Protein AF-A0A954U2U4-F1 (afdb_monomer_lite)

Radius of gyration: 36.8 Å; chains: 1; bounding box: 83×116×118 Å

Secondary structure (DSSP, 8-state):
--------------SSHHHHHHHHHHHHHHHHHHHHHHHHHHHHHHHHHHT-SSEEEEEEEESSSS-EEEESTTS-EE-GGGGHHHHHHHHHHHHHTTS--TTPEEE--TTT--SSS-SHHHH--TT-EEEHHHHHHHHHHS--HHHHHHHHHHH-TTHHHHHHHHTT-TT-EE-SBTTBGGG-SSHHHHHHHTTEEE-HHHHHHHHHHHHTT-SS-HHHHHHHHHHHTT----SSGGGGSPTT--EEEEEEEETTEEEEEEEEEETTEEEEEEEEEES-S----STT-HHHHHHHHHHHHHHHHHSPPPP---------B-TT-BSHHHHHHHHHHHHHSSSPP----SSB--HHHHHHHHHHHHHTT----SSB-HHHHHHH-S----PPPPPPHHHHHHS---PBPPPPS-S------SEEEEEETTT--EEEEESTT--B--GGGGHHHHHHHHHHHHHT-GGGGGPEEEPPHHHHT--SS-----TTEEEEHHHHHHHHHSS--HHHHHHHHHHHHHTSPPPPTTSS-----HHHHHHHHHHHHHHHTT-TT-B-SSSS----TT-BB-HHHHHHHHHHHTTSHHHHHHHH-SEEEEEEEETTS-EEEEEEE-S-GGGGBTTEEEEEEEEETTTEEEEEEEEEETTEEEEEEEEEESSTTHHHHHHHHHHHHHHHSPP-SS---------S----HHHHHHHHHS-EEEEEE-HHHHHHHTT--TTTS-TTS--TTSS--HHHHHHTTEEEEEEE----HHHHHTT-HHHHHHHHHHHHHHHHHHSTTTEEE-SSHHHHHHHHHTTPEEEEEEE--GGGGTT-HHHHHHHHHTTEEEEES-SSS-BTTB-BTTS--SSSSB-HHHHHHHHHHHHHT-EEE-TTB-HHHHHHHHHH-SS--EETT--BTTTS--TTSBPHHHHTTHHHHT-EEPPP--HHHHSHHHHHHH-

pLDDT: mean 86.77, std 15.82, range [29.59, 98.75]

Foldseek 3Di:
DDDDDDDDDDDDDDPDPPVVVVVVVVVVVLVVVQVVLLVVLCVQQVVLQVPFDFDKWKWKDFLPDSHIYTDQQVDKAAQALQLLLLLLLLQLVCVLVVNADQQDKDFDAQVLADDDWFCCNPPHDGRDIFGLLVLSLRCFARVHQSSSQSSCVRRPQQRSQVVCVVVVFNQWHAAARRVPLVRGPPVVVCVVRNGTMGGFVSLLSVQSCLVVCNSHHPVSSVSSQVSQQSRPPCLALNVQDPPPWGWRKGWRDDQFKTKIWTWTQAPQHTMGMIMITGRHPFSDPDSPGSNRVSRNSSSNSSRCSSPPDDDDDDDDQDDKAAAAQFDQVQLQLQVLLQVPDPVRQPDDSRRGRHPSVLVSLLSQCVVVVHPNPSICDPVNVVSSPDTPRDDPADDDQVVFVPDDAAADAADDLDTALDAQFPWKFKAFLQPLHTPDIDPQLDKFQCFQLLLLLLLLVLVVLCVVDVCQQFDKQAQACCLQPDDDFALPDHGQKIDGNLQLSLRCFASVHSSSQQSSQQVSLVPDDFDDPPDDDTDPRSQVSSQVVSQVVLVVLVQVSAHCPGRRRADDPRGIGGNSSSSSSSSVQCVDPSQLVSFLDQKGKDWMAGPVGDIGIGIGGHPDPCSSHAFWRGDHWGDDPRWATWDWTWGDDPRTTMTMTGIRGPHNVSNVVNRSSNVSCVVPDDPPPPPDPPPDPPPVVPCDPVNVVVQLPDAAEQLEDAVLVVCVVVVHACVRPVLCDDDPPDDGGLVVCVVSNHLEYEYELEDDVVCLVVVCLQVSSVVSLVRLVSVCVVCVLAEDEDQDPVSSVVCVVSVHYHYAYEYEALSNQVLDLVSVVVVVVSGHQEYEDHAQQDDPAFAFLNYDDDPQAGDPSSLVSLVSCQVSNRAYAPQGGAPSNLVSSLVRHPAAHEPSEADACVQAPASRHDYPVSVVSRVVRVYYYDYHPDCCRRPNVSVVVPD

Sequence (955 aa):
MQRRCNVRPTFCTWFVDYRSAVLALLMVAFFTRTLAAQDELAKRLQPIMSGYSGQVAVAIEHLSRPESFYYQADQAMPTASLIKFPIMIEAYRQAAAGQLDLQKMVTLSDDDKVPGSGILTTHFSAGAAFQLRDAIRLMIAYSDNTATNLVIDQIGLPATTACMENLSCPNTQLHSKVFRRDTSIAVERSRQFGLGSTTAREMVSLFRRLAEGKLADQTVTDEMLSHLYACDDRSKIGRGLPVGTKFAHKTGSVAKSRCDAGLIDSPTGKIIICVLTNENSDESWTDENAAHKLCGDIGRVAFEFFNPPTKVAADAQPQVLRVGAEGRLVATLQRTLSARLAPSVEIDIDGDFGPQTEQAVRQFQELHKLPVTGAVDEATWKALGSLVESGPVVPEPELVNATPPVRGPADSLDGPPHVTCKAWGVFDGATGDLLWGHEPSRRVNPASTTKMMTALLTLEWAAQRPDRFSELVTFSSRADKTAGSTADLNAGEQVSVGELLYGLMLPSGNDASVALAEHVGQTLPEPAAGSDPVVEDPLARFVQLMNQRAAELGMQETHYENPHGLTVEGHLTSARDLARLAQFALKNETFQRIVNTVQHGATVRSVDGYERNVLWKNTNRLLSFDGYDGVKTGTTDAAGACLVASGKRDGRHLIVVVLGSTSSDGRYADSRNLFRWAWTADQPGQQQATEDRADPVLVSDLALRLHQDCLVIDGHNDLPWRMRELGATFDEIDIAKSQPKMHTDIPRLRQGGVGAQFWSVYVPVEVGRQGKALLTTLEQIDRVHSLVEHYPDVFQLAGSVAEIREARANGKIASLIGVEGGHSIENSLSVLRQLYQRGARYMTLTHSSNLDWADSATDEANHHGLTPFGEEVVREMNRLGMLVDLSHVSVETMRHALRITKAPVIFSHSSARAVADHPRNVPDEILQLLPQNGGVVMVNFYPSFVVPAAAERSV

Structure (mmCIF, N/CA/C/O backbone):
data_AF-A0A954U2U4-F1
#
_entry.id   AF-A0A954U2U4-F1
#
loop_
_atom_site.group_PDB
_atom_site.id
_atom_site.type_symbol
_atom_site.label_atom_id
_atom_site.label_alt_id
_atom_site.label_comp_id
_atom_site.label_asym_id
_atom_site.label_entity_id
_atom_site.label_seq_id
_atom_site.pdbx_PDB_ins_code
_atom_site.Cartn_x
_atom_site.Cartn_y
_atom_site.Cartn_z
_atom_site.occupancy
_atom_site.B_iso_or_equiv
_atom_site.auth_seq_id
_atom_site.auth_comp_id
_atom_site.auth_asym_id
_atom_site.auth_atom_id
_atom_site.pdbx_PDB_model_num
ATOM 1 N N . MET A 1 1 ? 20.124 51.811 -78.831 1.00 36.75 1 MET A N 1
ATOM 2 C CA . MET A 1 1 ? 20.328 53.234 -79.186 1.00 36.75 1 MET A CA 1
ATOM 3 C C . MET A 1 1 ? 20.959 53.941 -77.985 1.00 36.75 1 MET A C 1
ATOM 5 O O . MET A 1 1 ? 20.431 53.763 -76.904 1.00 36.75 1 MET A O 1
ATOM 9 N N . GLN A 1 2 ? 22.098 54.626 -78.201 1.00 33.28 2 GLN A N 1
ATOM 10 C CA . GLN A 1 2 ? 22.837 55.600 -77.345 1.00 33.28 2 GLN A CA 1
ATOM 11 C C . GLN A 1 2 ? 23.094 55.239 -75.857 1.00 33.28 2 GLN A C 1
ATOM 13 O O . GLN A 1 2 ? 22.170 55.187 -75.066 1.00 33.28 2 GLN A O 1
ATOM 18 N N . ARG A 1 3 ? 24.294 54.826 -75.404 1.00 31.23 3 ARG A N 1
ATOM 19 C CA . ARG A 1 3 ? 25.637 55.467 -75.254 1.00 31.23 3 ARG A CA 1
ATOM 20 C C . ARG A 1 3 ? 25.766 56.609 -74.215 1.00 31.23 3 ARG A C 1
ATOM 22 O O . ARG A 1 3 ? 25.299 57.708 -74.471 1.00 31.23 3 ARG A O 1
ATOM 29 N N . ARG A 1 4 ? 26.676 56.333 -73.252 1.00 30.81 4 ARG A N 1
ATOM 30 C CA . ARG A 1 4 ? 27.643 57.193 -72.505 1.00 30.81 4 ARG A CA 1
ATOM 31 C C . ARG A 1 4 ? 27.111 57.928 -71.265 1.00 30.81 4 ARG A C 1
ATOM 33 O O . ARG A 1 4 ? 26.119 58.625 -71.360 1.00 30.81 4 ARG A O 1
ATOM 40 N N . CYS A 1 5 ? 27.628 57.693 -70.051 1.00 30.53 5 CYS A N 1
ATOM 41 C CA . CYS A 1 5 ? 28.990 57.801 -69.461 1.00 30.53 5 CYS A CA 1
ATOM 42 C C . CYS A 1 5 ? 29.451 59.230 -69.112 1.00 30.53 5 CYS A C 1
ATOM 44 O O . CYS A 1 5 ? 29.567 60.068 -70.001 1.00 30.53 5 CYS A O 1
ATOM 46 N N . ASN A 1 6 ? 29.896 59.347 -67.845 1.00 30.11 6 ASN A N 1
ATOM 47 C CA . ASN A 1 6 ? 30.664 60.403 -67.153 1.00 30.11 6 ASN A CA 1
ATOM 48 C C . ASN A 1 6 ? 29.860 61.653 -66.745 1.00 30.11 6 ASN A C 1
ATOM 50 O O . ASN A 1 6 ? 29.097 62.176 -67.539 1.00 30.11 6 ASN A O 1
ATOM 54 N N . VAL A 1 7 ? 29.953 62.166 -65.507 1.00 30.88 7 VAL A N 1
ATOM 55 C CA . VAL A 1 7 ? 31.167 62.618 -64.788 1.00 30.88 7 VAL A CA 1
ATOM 56 C C . VAL A 1 7 ? 30.982 62.573 -63.242 1.00 30.88 7 VAL A C 1
ATOM 58 O O . VAL A 1 7 ? 29.895 62.829 -62.736 1.00 30.88 7 VAL A O 1
ATOM 61 N N . ARG A 1 8 ? 32.064 62.252 -62.507 1.00 41.88 8 ARG A N 1
ATOM 62 C CA . ARG A 1 8 ? 32.276 62.315 -61.030 1.00 41.88 8 ARG A CA 1
ATOM 63 C C . ARG A 1 8 ? 32.558 63.766 -60.554 1.00 41.88 8 ARG A C 1
ATOM 65 O O . ARG A 1 8 ? 33.105 64.514 -61.360 1.00 41.88 8 ARG A O 1
ATOM 72 N N . PRO A 1 9 ? 32.323 64.159 -59.275 1.00 44.22 9 PRO A N 1
ATOM 73 C CA . PRO A 1 9 ? 33.369 63.979 -58.245 1.00 44.22 9 PRO A CA 1
ATOM 74 C C . PRO A 1 9 ? 32.902 63.671 -56.796 1.00 44.22 9 PRO A C 1
ATOM 76 O O . PRO A 1 9 ? 31.888 64.155 -56.316 1.00 44.22 9 PRO A O 1
ATOM 79 N N . THR A 1 10 ? 33.713 62.825 -56.143 1.00 45.84 10 THR A N 1
ATOM 80 C CA . THR A 1 10 ? 34.111 62.740 -54.714 1.00 45.84 10 THR A CA 1
ATOM 81 C C . THR A 1 10 ? 33.171 63.218 -53.597 1.00 45.84 10 THR A C 1
ATOM 83 O O . THR A 1 10 ? 32.946 64.412 -53.467 1.00 45.84 10 THR A O 1
ATOM 86 N N . PHE A 1 11 ? 32.809 62.312 -52.677 1.00 36.62 11 PHE A N 1
ATOM 87 C CA . PHE A 1 11 ? 33.255 62.280 -51.265 1.00 36.62 11 PHE A CA 1
ATOM 88 C C . PHE A 1 11 ? 32.727 60.994 -50.579 1.00 36.62 11 PHE A C 1
ATOM 90 O O . PHE A 1 11 ? 31.743 60.420 -51.030 1.00 36.62 11 PHE A O 1
ATOM 97 N N . CYS A 1 12 ? 33.369 60.576 -49.480 1.00 34.53 12 CYS A N 1
ATOM 98 C CA . CYS A 1 12 ? 33.004 59.478 -48.560 1.00 34.53 12 CYS A CA 1
ATOM 99 C C . CYS A 1 12 ? 33.437 58.034 -48.904 1.00 34.53 12 CYS A C 1
ATOM 101 O O . CYS A 1 12 ? 32.639 57.177 -49.268 1.00 34.53 12 CYS A O 1
ATOM 103 N N . THR A 1 13 ? 34.700 57.724 -48.602 1.00 41.78 13 THR A N 1
ATOM 104 C CA . THR A 1 13 ? 35.167 56.375 -48.231 1.00 41.78 13 THR A CA 1
ATOM 105 C C . THR A 1 13 ? 35.658 56.398 -46.782 1.00 41.78 13 THR A C 1
ATOM 107 O O . THR A 1 13 ? 36.848 56.573 -46.568 1.00 41.78 13 THR A O 1
ATOM 110 N N . TRP A 1 14 ? 34.755 56.289 -45.797 1.00 38.97 14 TRP A N 1
ATOM 111 C CA . TRP A 1 14 ? 35.108 56.132 -44.366 1.00 38.97 14 TRP A CA 1
ATOM 112 C C . TRP A 1 14 ? 34.061 55.358 -43.529 1.00 38.97 14 TRP A C 1
ATOM 114 O O . TRP A 1 14 ? 34.115 55.391 -42.306 1.00 38.97 14 TRP A O 1
ATOM 124 N N . PHE A 1 15 ? 33.104 54.644 -44.144 1.00 40.00 15 PHE A N 1
ATOM 125 C CA . PHE A 1 15 ? 31.996 54.011 -43.395 1.00 40.00 15 PHE A CA 1
ATOM 126 C C . PHE A 1 15 ? 31.806 52.496 -43.592 1.00 40.00 15 PHE A C 1
ATOM 128 O O . PHE A 1 15 ? 30.869 51.933 -43.031 1.00 40.00 15 PHE A O 1
ATOM 135 N N . VAL A 1 16 ? 32.687 51.808 -44.330 1.00 43.59 16 VAL A N 1
ATOM 136 C CA . VAL A 1 16 ? 32.526 50.361 -44.607 1.00 43.59 16 VAL A CA 1
ATOM 137 C C . VAL A 1 16 ? 33.421 49.460 -43.734 1.00 43.59 16 VAL A C 1
ATOM 139 O O . VAL A 1 16 ? 33.031 48.331 -43.457 1.00 43.59 16 VAL A O 1
ATOM 142 N N . ASP A 1 17 ? 34.532 49.955 -43.173 1.00 49.62 17 ASP A N 1
ATOM 143 C CA . ASP A 1 17 ? 35.455 49.113 -42.380 1.00 49.62 17 ASP A CA 1
ATOM 144 C C . ASP A 1 17 ? 35.084 48.941 -40.897 1.00 49.62 17 ASP A C 1
ATOM 146 O O . ASP A 1 17 ? 35.507 47.980 -40.255 1.00 49.62 17 ASP A O 1
ATOM 150 N N . TYR A 1 18 ? 34.242 49.812 -40.333 1.00 47.47 18 TYR A N 1
ATOM 151 C CA . TYR A 1 18 ? 33.932 49.749 -38.899 1.00 47.47 18 TYR A CA 1
ATOM 152 C C . TYR A 1 18 ? 32.989 48.589 -38.542 1.00 47.47 18 TYR A C 1
ATOM 154 O O . TYR A 1 18 ? 33.119 47.983 -37.483 1.00 47.47 18 TYR A O 1
ATOM 162 N N . ARG A 1 19 ? 32.059 48.216 -39.434 1.00 46.59 19 ARG A N 1
ATOM 163 C CA . ARG A 1 19 ? 31.122 47.102 -39.190 1.00 46.59 19 ARG A CA 1
ATOM 164 C C . ARG A 1 19 ? 31.799 45.735 -39.266 1.00 46.59 19 ARG A C 1
ATOM 166 O O . ARG A 1 19 ? 31.491 44.878 -38.445 1.00 46.59 19 ARG A O 1
ATOM 173 N N . SER A 1 20 ? 32.736 45.552 -40.193 1.00 44.81 20 SER A N 1
ATOM 174 C CA . SER A 1 20 ? 33.491 44.303 -40.350 1.00 44.81 20 SER A CA 1
ATOM 175 C C . SER A 1 20 ? 34.505 44.106 -39.221 1.00 44.81 20 SER A C 1
ATOM 177 O O . SER A 1 20 ? 34.622 43.003 -38.694 1.00 44.81 20 SER A O 1
ATOM 179 N N . ALA A 1 21 ? 35.173 45.181 -38.781 1.00 49.25 21 ALA A N 1
ATOM 180 C CA . ALA A 1 21 ? 36.082 45.140 -37.637 1.00 49.25 21 ALA A CA 1
ATOM 181 C C . ALA A 1 21 ? 35.341 44.910 -36.309 1.00 49.25 21 ALA A C 1
ATOM 183 O O . ALA A 1 21 ? 35.802 44.121 -35.490 1.00 49.25 21 ALA A O 1
ATOM 184 N N . VAL A 1 22 ? 34.167 45.524 -36.109 1.00 54.66 22 VAL A N 1
ATOM 185 C CA . VAL A 1 22 ? 33.334 45.300 -34.913 1.00 54.66 22 VAL A CA 1
ATOM 186 C C . VAL A 1 22 ? 32.723 43.895 -34.904 1.00 54.66 22 VAL A C 1
ATOM 188 O O . VAL A 1 22 ? 32.724 43.265 -33.853 1.00 54.66 22 VAL A O 1
ATOM 191 N N . LEU A 1 23 ? 32.282 43.345 -36.045 1.00 50.56 23 LEU A N 1
ATOM 192 C CA . LEU A 1 23 ? 31.846 41.940 -36.115 1.00 50.56 23 LEU A CA 1
ATOM 193 C C . LEU A 1 23 ? 32.996 40.962 -35.837 1.00 50.56 23 LEU A C 1
ATOM 195 O O . LEU A 1 23 ? 32.789 39.971 -35.145 1.00 50.56 23 LEU A O 1
ATOM 199 N N . ALA A 1 24 ? 34.200 41.236 -36.348 1.00 51.06 24 ALA A N 1
ATOM 200 C CA . ALA A 1 24 ? 35.377 40.409 -36.091 1.00 51.06 24 ALA A CA 1
ATOM 201 C C . ALA A 1 24 ? 35.818 40.482 -34.618 1.00 51.06 24 ALA A C 1
ATOM 203 O O . ALA A 1 24 ? 36.097 39.449 -34.018 1.00 51.06 24 ALA A O 1
ATOM 204 N N . LEU A 1 25 ? 35.804 41.668 -33.999 1.00 52.44 25 LEU A N 1
ATOM 205 C CA . LEU A 1 25 ? 36.085 41.853 -32.569 1.00 52.44 25 LEU A CA 1
ATOM 206 C C . LEU A 1 25 ? 35.013 41.222 -31.672 1.00 52.44 25 LEU A C 1
ATOM 208 O O . LEU A 1 25 ? 35.359 40.622 -30.659 1.00 52.44 25 LEU A O 1
ATOM 212 N N . LEU A 1 26 ? 33.734 41.300 -32.050 1.00 51.16 26 LEU A N 1
ATOM 213 C CA . LEU A 1 26 ? 32.643 40.625 -31.342 1.00 51.16 26 LEU A CA 1
ATOM 214 C C . LEU A 1 26 ? 32.727 39.103 -31.494 1.00 51.16 26 LEU A C 1
ATOM 216 O O . LEU A 1 26 ? 32.507 38.402 -30.513 1.00 51.16 26 LEU A O 1
ATOM 220 N N . MET A 1 27 ? 33.108 38.583 -32.667 1.00 51.69 27 MET A N 1
ATOM 221 C CA . MET A 1 27 ? 33.359 37.149 -32.850 1.00 51.69 27 MET A CA 1
ATOM 222 C C . MET A 1 27 ? 34.568 36.676 -32.040 1.00 51.69 27 MET A C 1
ATOM 224 O O . MET A 1 27 ? 34.468 35.659 -31.367 1.00 51.69 27 MET A O 1
ATOM 228 N N . VAL A 1 28 ? 35.677 37.420 -32.018 1.00 54.66 28 VAL A N 1
ATOM 229 C CA . VAL A 1 28 ? 36.860 37.074 -31.206 1.00 54.66 28 VAL A CA 1
ATOM 230 C C . VAL A 1 28 ? 36.561 37.164 -29.703 1.00 54.66 28 VAL A C 1
ATOM 232 O O . VAL A 1 28 ? 36.968 36.282 -28.949 1.00 54.66 28 VAL A O 1
ATOM 235 N N . ALA A 1 29 ? 35.812 38.172 -29.250 1.00 51.91 29 ALA A N 1
ATOM 236 C CA . ALA A 1 29 ? 35.357 38.296 -27.861 1.00 51.91 29 ALA A CA 1
ATOM 237 C C . ALA A 1 29 ? 34.346 37.203 -27.456 1.00 51.91 29 ALA A C 1
ATOM 239 O O . ALA A 1 29 ? 34.348 36.749 -26.312 1.00 51.91 29 ALA A O 1
ATOM 240 N N . PHE A 1 30 ? 33.494 36.761 -28.386 1.00 50.31 30 PHE A N 1
ATOM 241 C CA . PHE A 1 30 ? 32.567 35.648 -28.176 1.00 50.31 30 PHE A CA 1
ATOM 242 C C . PHE A 1 30 ? 33.330 34.321 -28.087 1.00 50.31 30 PHE A C 1
ATOM 244 O O . PHE A 1 30 ? 33.205 33.627 -27.085 1.00 50.31 30 PHE A O 1
ATOM 251 N N . PHE A 1 31 ? 34.218 34.033 -29.047 1.00 53.03 31 PHE A N 1
ATOM 252 C CA . PHE A 1 31 ? 35.070 32.837 -29.048 1.00 53.03 31 PHE A CA 1
ATOM 253 C C . PHE A 1 31 ? 35.964 32.742 -27.803 1.00 53.03 31 PHE A C 1
ATOM 255 O O . PHE A 1 31 ? 36.082 31.671 -27.211 1.00 53.03 31 PHE A O 1
ATOM 262 N N . THR A 1 32 ? 36.569 33.851 -27.363 1.00 50.28 32 THR A N 1
ATOM 263 C CA . THR A 1 32 ? 37.415 33.865 -26.154 1.00 50.28 32 THR A CA 1
ATOM 264 C C . THR A 1 32 ? 36.617 33.639 -24.868 1.00 50.28 32 THR A C 1
ATOM 266 O O . THR A 1 32 ? 37.106 32.948 -23.976 1.00 50.28 32 THR A O 1
ATOM 269 N N . ARG A 1 33 ? 35.375 34.141 -24.772 1.00 54.53 33 ARG A N 1
ATOM 270 C CA . ARG A 1 33 ? 34.477 33.843 -23.641 1.00 54.53 33 ARG A CA 1
ATOM 271 C C . ARG A 1 33 ? 34.021 32.384 -23.625 1.00 54.53 33 ARG A C 1
ATOM 273 O O . ARG A 1 33 ? 34.006 31.786 -22.554 1.00 54.53 33 ARG A O 1
ATOM 280 N N . THR A 1 34 ? 33.699 31.803 -24.783 1.00 54.78 34 THR A N 1
ATOM 281 C CA . THR A 1 34 ? 33.295 30.391 -24.883 1.00 54.78 34 THR A CA 1
ATOM 282 C C . THR A 1 34 ? 34.436 29.448 -24.489 1.00 54.78 34 THR A C 1
ATOM 284 O O . THR A 1 34 ? 34.208 28.520 -23.720 1.00 54.78 34 THR A O 1
ATOM 287 N N . LEU A 1 35 ? 35.671 29.724 -24.929 1.00 58.41 35 LEU A N 1
ATOM 288 C CA . LEU A 1 35 ? 36.865 28.955 -24.541 1.00 58.41 35 LEU A CA 1
ATOM 289 C C . LEU A 1 35 ? 37.145 29.033 -23.030 1.00 58.41 35 LEU A C 1
ATOM 291 O O . LEU A 1 35 ? 37.378 28.009 -22.396 1.00 58.41 35 LEU A O 1
ATOM 295 N N . ALA A 1 36 ? 37.054 30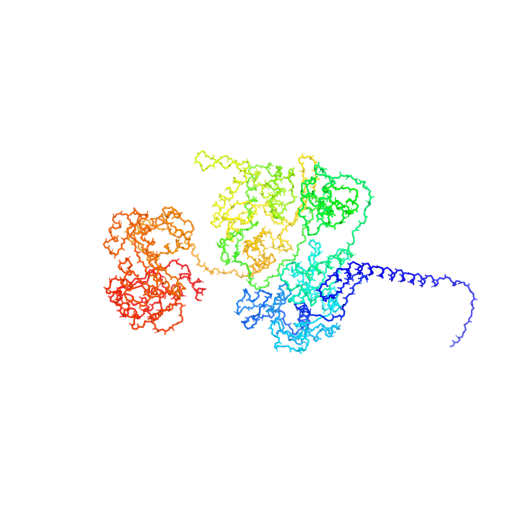.225 -22.431 1.00 59.91 36 ALA A N 1
ATOM 296 C CA . ALA A 1 36 ? 37.299 30.408 -20.999 1.00 59.91 36 ALA A CA 1
ATOM 297 C C . ALA A 1 36 ? 36.259 29.699 -20.108 1.00 59.91 36 ALA A C 1
ATOM 299 O O . ALA A 1 36 ? 36.613 29.155 -19.062 1.00 59.91 36 ALA A O 1
ATOM 300 N N . ALA A 1 37 ? 34.988 29.683 -20.520 1.00 59.91 37 ALA A N 1
ATOM 301 C CA . ALA A 1 37 ? 33.918 29.007 -19.789 1.00 59.91 37 ALA A CA 1
ATOM 302 C C . ALA A 1 37 ? 33.985 27.472 -19.947 1.00 59.91 37 ALA A C 1
ATOM 304 O O . ALA A 1 37 ? 33.790 26.743 -18.973 1.00 59.91 37 ALA A O 1
ATOM 305 N N . GLN A 1 38 ? 34.345 26.969 -21.136 1.00 62.72 38 GLN A N 1
ATOM 306 C CA . GLN A 1 38 ? 34.639 25.543 -21.343 1.00 62.72 38 GLN A CA 1
ATOM 307 C C . GLN A 1 38 ? 35.827 25.072 -20.483 1.00 62.72 38 GLN A C 1
ATOM 309 O O . GLN A 1 38 ? 35.746 24.014 -19.856 1.00 62.72 38 GLN A O 1
ATOM 314 N N . ASP A 1 39 ? 36.884 25.884 -20.376 1.00 75.00 39 ASP A N 1
ATOM 315 C CA . ASP A 1 39 ? 38.033 25.615 -19.503 1.00 75.00 39 ASP A CA 1
ATOM 316 C C . ASP A 1 39 ? 37.653 25.577 -18.013 1.00 75.00 39 ASP A C 1
ATOM 318 O O . ASP A 1 39 ? 38.253 24.838 -17.232 1.00 75.00 39 ASP A O 1
ATOM 322 N N . GLU A 1 40 ? 36.665 26.364 -17.585 1.00 82.88 40 GLU A N 1
ATOM 323 C CA . GLU A 1 40 ? 36.221 26.392 -16.191 1.00 82.88 40 GLU A CA 1
ATOM 324 C C . GLU A 1 40 ? 35.405 25.148 -15.812 1.00 82.88 40 GLU A C 1
ATOM 326 O O . GLU A 1 40 ? 35.682 24.533 -14.779 1.00 82.88 40 GLU A O 1
ATOM 331 N N . LEU A 1 41 ? 34.451 24.729 -16.652 1.00 86.00 41 LEU A N 1
ATOM 332 C CA . LEU A 1 41 ? 33.701 23.489 -16.428 1.00 86.00 41 LEU A CA 1
ATOM 333 C C . LEU A 1 41 ? 34.637 22.268 -16.443 1.00 86.00 41 LEU A C 1
ATOM 335 O O . LEU A 1 41 ? 34.533 21.391 -15.583 1.00 86.00 41 LEU A O 1
ATOM 339 N N . ALA A 1 42 ? 35.621 22.257 -17.350 1.00 87.62 42 ALA A N 1
ATOM 340 C CA . ALA A 1 42 ? 36.640 21.215 -17.406 1.00 87.62 42 ALA A CA 1
ATOM 341 C C . ALA A 1 42 ? 37.482 21.134 -16.124 1.00 87.62 42 ALA A C 1
ATOM 343 O O . ALA A 1 42 ? 37.678 20.038 -15.599 1.00 87.62 42 ALA A O 1
ATOM 344 N N . LYS A 1 43 ? 37.921 22.274 -15.571 1.00 88.94 43 LYS A N 1
ATOM 345 C CA . LYS A 1 43 ? 38.684 22.327 -14.309 1.00 88.94 43 LYS A CA 1
ATOM 346 C C . LYS A 1 43 ? 37.913 21.768 -13.113 1.00 88.94 43 LYS A C 1
ATOM 348 O O . LYS A 1 43 ? 38.535 21.213 -12.212 1.00 88.94 43 LYS A O 1
ATOM 353 N N . ARG A 1 44 ? 36.583 21.911 -13.093 1.00 91.06 44 ARG A N 1
ATOM 354 C CA . ARG A 1 44 ? 35.730 21.379 -12.016 1.00 91.06 44 ARG A CA 1
ATOM 355 C C . ARG A 1 44 ? 35.486 19.875 -12.160 1.00 91.06 44 ARG A C 1
ATOM 357 O O . ARG A 1 44 ? 35.481 19.168 -11.160 1.00 91.06 44 ARG A O 1
ATOM 364 N N . LEU A 1 45 ? 35.312 19.382 -13.388 1.00 93.75 45 LEU A N 1
ATOM 365 C CA . LEU A 1 45 ? 34.949 17.983 -13.651 1.00 93.75 45 LEU A CA 1
ATOM 366 C C . LEU A 1 45 ? 36.150 17.034 -13.761 1.00 93.75 45 LEU A C 1
ATOM 368 O O . LEU A 1 45 ? 36.051 15.878 -13.354 1.00 93.75 45 LEU A O 1
ATOM 372 N N . GLN A 1 46 ? 37.294 17.493 -14.283 1.00 91.50 46 GLN A N 1
ATOM 373 C CA . GLN A 1 46 ? 38.487 16.652 -14.457 1.00 91.50 46 GLN A CA 1
ATOM 374 C C . GLN A 1 46 ? 38.971 15.967 -13.168 1.00 91.50 46 GLN A C 1
ATOM 376 O O . GLN A 1 46 ? 39.235 14.765 -13.234 1.00 91.50 46 GLN A O 1
ATOM 381 N N . PRO A 1 47 ? 39.072 16.649 -12.008 1.00 90.25 47 PRO A N 1
ATOM 382 C CA . PRO A 1 47 ? 39.510 16.010 -10.766 1.00 90.25 47 PRO A CA 1
ATOM 383 C C . PRO A 1 47 ? 38.561 14.899 -10.306 1.00 90.25 47 PRO A C 1
ATOM 385 O O . PRO A 1 47 ? 39.019 13.844 -9.875 1.00 90.25 47 PRO A O 1
ATOM 388 N N . ILE A 1 48 ? 37.250 15.114 -10.457 1.00 91.06 48 ILE A N 1
ATOM 389 C CA . ILE A 1 48 ? 36.204 14.166 -10.047 1.00 91.06 48 ILE A CA 1
ATOM 390 C C . ILE A 1 48 ? 36.296 12.889 -10.891 1.00 91.06 48 ILE A C 1
ATOM 392 O O . ILE A 1 48 ? 36.276 11.786 -10.354 1.00 91.06 48 ILE A O 1
ATOM 396 N N . MET A 1 49 ? 36.475 13.029 -12.208 1.00 93.50 49 MET A N 1
ATOM 397 C CA . MET A 1 49 ? 36.618 11.872 -13.099 1.00 93.50 49 MET A CA 1
ATOM 398 C C . MET A 1 49 ? 37.978 11.180 -12.952 1.00 93.50 49 MET A C 1
ATOM 400 O O . MET A 1 49 ? 38.043 9.958 -12.992 1.00 93.50 49 MET A O 1
ATOM 404 N N . SER A 1 50 ? 39.067 11.931 -12.757 1.00 86.75 50 SER A N 1
ATOM 405 C CA . SER A 1 50 ? 40.417 11.350 -12.635 1.00 86.75 50 SER A CA 1
ATOM 406 C C . SER A 1 50 ? 40.601 10.546 -11.345 1.00 86.75 50 SER A C 1
ATOM 408 O O . SER A 1 50 ? 41.443 9.655 -11.299 1.00 86.75 50 SER A O 1
ATOM 410 N N . GLY A 1 51 ? 39.829 10.856 -10.297 1.00 82.25 51 GLY A N 1
ATOM 411 C CA . GLY A 1 51 ? 39.804 10.090 -9.049 1.00 82.25 51 GLY A CA 1
ATOM 412 C C . GLY A 1 51 ? 38.954 8.817 -9.110 1.00 82.25 51 GLY A C 1
ATOM 413 O O . GLY A 1 51 ? 38.947 8.050 -8.148 1.00 82.25 51 GLY A O 1
ATOM 414 N N . TYR A 1 52 ? 38.232 8.579 -10.208 1.00 93.38 52 TYR A N 1
ATOM 415 C CA . TYR A 1 52 ? 37.349 7.429 -10.348 1.00 93.38 52 TYR A CA 1
ATOM 416 C C . TYR A 1 52 ? 38.095 6.172 -10.814 1.00 93.38 52 TYR A C 1
ATOM 418 O O . TYR A 1 52 ? 38.889 6.206 -11.752 1.00 93.38 52 TYR A O 1
ATOM 426 N N . SER A 1 53 ? 37.805 5.034 -10.178 1.00 91.75 53 SER A N 1
ATOM 427 C CA . SER A 1 53 ? 38.378 3.734 -10.541 1.00 91.75 53 SER A CA 1
ATOM 428 C C . SER A 1 53 ? 37.476 3.006 -11.546 1.00 91.75 53 SER A C 1
ATOM 430 O O . SER A 1 53 ? 36.577 2.253 -11.166 1.00 91.75 53 SER A O 1
ATOM 432 N N . GLY A 1 54 ? 37.712 3.279 -12.830 1.00 93.75 54 GLY A N 1
ATOM 433 C CA . GLY A 1 54 ? 36.998 2.713 -13.976 1.00 93.75 54 GLY A CA 1
ATOM 434 C C . GLY A 1 54 ? 37.126 3.615 -15.209 1.00 93.75 54 GLY A C 1
ATOM 435 O O . GLY A 1 54 ? 37.796 4.647 -15.174 1.00 93.75 54 GLY A O 1
ATOM 436 N N . GLN A 1 55 ? 36.475 3.244 -16.308 1.00 96.19 55 GLN A N 1
ATOM 437 C CA . GLN A 1 55 ? 36.338 4.086 -17.497 1.00 96.19 55 GLN A CA 1
ATOM 438 C C . GLN A 1 55 ? 35.166 5.058 -17.329 1.00 96.19 55 GLN A C 1
ATOM 440 O O . GLN A 1 55 ? 34.114 4.674 -16.816 1.00 96.19 55 GLN A O 1
ATOM 445 N N . VAL A 1 56 ? 35.326 6.298 -17.800 1.00 97.44 56 VAL A N 1
ATOM 446 C CA . VAL A 1 56 ? 34.307 7.355 -17.702 1.00 97.44 56 VAL A CA 1
ATOM 447 C C . VAL A 1 56 ? 34.234 8.133 -19.011 1.00 97.44 56 VAL A C 1
ATOM 449 O O . VAL A 1 56 ? 35.238 8.683 -19.456 1.00 97.44 56 VAL A O 1
ATOM 452 N N . ALA A 1 57 ? 33.038 8.239 -19.589 1.00 98.00 57 ALA A N 1
ATOM 453 C CA . ALA A 1 57 ? 32.746 9.146 -20.694 1.00 98.00 57 ALA A CA 1
ATOM 454 C C . ALA A 1 57 ? 31.618 10.108 -20.313 1.00 98.00 57 ALA A C 1
ATOM 456 O O . ALA A 1 57 ? 30.585 9.701 -19.784 1.00 98.00 57 ALA A O 1
ATOM 457 N N . VAL A 1 58 ? 31.818 11.396 -20.593 1.00 98.38 58 VAL A N 1
ATOM 458 C CA . VAL A 1 58 ? 30.888 12.472 -20.238 1.00 98.38 58 VAL A CA 1
ATOM 459 C C . VAL A 1 58 ? 30.683 13.394 -21.427 1.00 98.38 58 VAL A C 1
ATOM 461 O O . VAL A 1 58 ? 31.641 13.811 -22.079 1.00 98.38 58 VAL A O 1
ATOM 464 N N . ALA A 1 59 ? 29.431 13.756 -21.675 1.00 98.31 59 ALA A N 1
ATOM 465 C CA . ALA A 1 59 ? 29.062 14.847 -22.562 1.00 98.31 59 ALA A CA 1
ATOM 466 C C . ALA A 1 59 ? 28.032 15.732 -21.852 1.00 98.31 59 ALA A C 1
ATOM 468 O O . ALA A 1 59 ? 27.056 15.227 -21.297 1.00 98.31 59 ALA A O 1
ATOM 469 N N . ILE A 1 60 ? 28.266 17.041 -21.844 1.00 98.12 60 ILE A N 1
ATOM 470 C CA . ILE A 1 60 ? 27.384 18.046 -21.250 1.00 98.12 60 ILE A CA 1
ATOM 471 C C . ILE A 1 60 ? 27.259 19.202 -22.228 1.00 98.12 60 ILE A C 1
ATOM 473 O O . ILE A 1 60 ? 28.254 19.701 -22.751 1.00 98.12 60 ILE A O 1
ATOM 477 N N . GLU A 1 61 ? 26.042 19.662 -22.444 1.00 96.19 61 GLU A N 1
ATOM 478 C CA . GLU A 1 61 ? 25.734 20.817 -23.271 1.00 96.19 61 GLU A CA 1
ATOM 479 C C . GLU A 1 61 ? 24.601 21.615 -22.635 1.00 96.19 61 GLU A C 1
ATOM 481 O O . GLU A 1 61 ? 23.826 21.098 -21.830 1.00 96.19 61 GLU A O 1
ATOM 486 N N . HIS A 1 62 ? 24.457 22.868 -23.041 1.00 94.75 62 HIS A N 1
ATOM 487 C CA . HIS A 1 62 ? 23.310 23.681 -22.679 1.00 94.75 62 HIS A CA 1
ATOM 488 C C . HIS A 1 62 ? 22.521 24.047 -23.932 1.00 94.75 62 HIS A C 1
ATOM 490 O O . HIS A 1 62 ? 23.096 24.472 -24.930 1.00 94.75 62 HIS A O 1
ATOM 496 N N . LEU A 1 63 ? 21.194 23.901 -23.899 1.00 91.00 63 LEU A N 1
ATOM 497 C CA . LEU A 1 63 ? 20.373 24.025 -25.109 1.00 91.00 63 LEU A CA 1
ATOM 498 C C . LEU A 1 63 ? 20.455 25.422 -25.751 1.00 91.00 63 LEU A C 1
ATOM 500 O O . LEU A 1 63 ? 20.455 25.552 -26.970 1.00 91.00 63 LEU A O 1
ATOM 504 N N . SER A 1 64 ? 20.530 26.471 -24.931 1.00 85.31 64 SER A N 1
ATOM 505 C CA . SER A 1 64 ? 20.540 27.870 -25.386 1.00 85.31 64 SER A CA 1
ATOM 506 C C . SER A 1 64 ? 21.876 28.591 -25.197 1.00 85.31 64 SER A C 1
ATOM 508 O O . SER A 1 64 ? 21.972 29.776 -25.516 1.00 85.31 64 SER A O 1
ATOM 510 N N . ARG A 1 65 ? 22.903 27.918 -24.663 1.00 85.00 65 ARG A N 1
ATOM 511 C CA . ARG A 1 65 ? 24.201 28.543 -24.382 1.00 85.00 65 ARG A CA 1
ATOM 512 C C . ARG A 1 65 ? 25.339 27.769 -25.054 1.00 85.00 65 ARG A C 1
ATOM 514 O O . ARG A 1 65 ? 25.217 26.561 -25.227 1.00 85.00 65 ARG A O 1
ATOM 521 N N . PRO A 1 66 ? 26.419 28.445 -25.482 1.00 80.44 66 PRO A N 1
ATOM 522 C CA . PRO A 1 66 ? 27.449 27.820 -26.308 1.00 80.44 66 PRO A CA 1
ATOM 523 C C . PRO A 1 66 ? 28.429 26.936 -25.520 1.00 80.44 66 PRO A C 1
ATOM 525 O O . PRO A 1 66 ? 29.245 26.250 -26.135 1.00 80.44 66 PRO A O 1
ATOM 528 N N . GLU A 1 67 ? 28.414 26.963 -24.185 1.00 85.50 67 GLU A N 1
ATOM 529 C CA . GLU A 1 67 ? 29.321 26.148 -23.383 1.00 85.50 67 GLU A CA 1
ATOM 530 C C . GLU A 1 67 ? 28.938 24.663 -23.449 1.00 85.50 67 GLU A C 1
ATOM 532 O O . GLU A 1 67 ? 27.776 24.268 -23.346 1.00 85.50 67 GLU A O 1
ATOM 537 N N . SER A 1 68 ? 29.957 23.823 -23.598 1.00 91.00 68 SER A N 1
ATOM 538 C CA . SER A 1 68 ? 29.820 22.373 -23.681 1.00 91.00 68 SER A CA 1
ATOM 539 C C . SER A 1 68 ? 31.060 21.712 -23.107 1.00 91.00 68 SER A C 1
ATOM 541 O O . SER A 1 68 ? 32.157 22.255 -23.227 1.00 91.00 68 SER A O 1
ATOM 543 N N . PHE A 1 69 ? 30.913 20.517 -22.559 1.00 95.31 69 PHE A N 1
ATOM 544 C CA . PHE A 1 69 ? 32.012 19.722 -22.042 1.00 95.31 69 PHE A CA 1
ATOM 545 C C . PHE A 1 69 ? 31.954 18.308 -22.611 1.00 95.31 69 PHE A C 1
ATOM 547 O O . PHE A 1 69 ? 30.902 17.674 -22.609 1.00 95.31 69 PHE A O 1
ATOM 554 N N . TYR A 1 70 ? 33.096 17.807 -23.078 1.00 95.69 70 TYR A N 1
ATOM 555 C CA . TYR A 1 70 ? 33.230 16.453 -23.602 1.00 95.69 70 TYR A CA 1
ATOM 556 C C . TYR A 1 70 ? 34.490 15.816 -23.031 1.00 95.69 70 TYR A C 1
ATOM 558 O O . TYR A 1 70 ? 35.585 16.360 -23.168 1.00 95.69 70 TYR A O 1
ATOM 566 N N . TYR A 1 71 ? 34.342 14.639 -22.440 1.00 95.69 71 TYR A N 1
ATOM 567 C CA . TYR A 1 71 ? 35.442 13.837 -21.930 1.00 95.69 71 TYR A CA 1
ATOM 568 C C . TYR A 1 71 ? 35.250 12.398 -22.381 1.00 95.69 71 TYR A C 1
ATOM 570 O O . TYR A 1 71 ? 34.223 11.800 -22.075 1.00 95.69 71 TYR A O 1
ATOM 578 N N . GLN A 1 72 ? 36.196 11.879 -23.171 1.00 96.12 72 GLN A N 1
ATOM 579 C CA . GLN A 1 72 ? 36.093 10.557 -23.813 1.00 96.12 72 GLN A CA 1
ATOM 580 C C . GLN A 1 72 ? 34.735 10.345 -24.520 1.00 96.12 72 GLN A C 1
ATOM 582 O O . GLN A 1 72 ? 34.246 9.229 -24.645 1.00 96.12 72 GLN A O 1
ATOM 587 N N . ALA A 1 73 ? 34.100 11.429 -24.984 1.00 96.81 73 ALA A N 1
ATOM 588 C CA . ALA A 1 73 ? 32.686 11.419 -25.359 1.00 96.81 73 ALA A CA 1
ATOM 589 C C . ALA A 1 73 ? 32.378 10.590 -26.613 1.00 96.81 73 ALA A C 1
ATOM 591 O O . ALA A 1 73 ? 31.218 10.258 -26.838 1.00 96.81 73 ALA A O 1
ATOM 592 N N . ASP A 1 74 ? 33.403 10.267 -27.402 1.00 97.69 74 ASP A N 1
ATOM 593 C CA . ASP A 1 74 ? 33.343 9.445 -28.613 1.00 97.69 74 ASP A CA 1
ATOM 594 C C . ASP A 1 74 ? 33.706 7.969 -28.350 1.00 97.69 74 ASP A C 1
ATOM 596 O O . ASP A 1 74 ? 33.663 7.143 -29.259 1.00 97.69 74 ASP A O 1
ATOM 600 N N . GLN A 1 75 ? 34.051 7.611 -27.109 1.00 96.88 75 GLN A N 1
ATOM 601 C CA . GLN A 1 75 ? 34.328 6.232 -26.721 1.00 96.88 75 GLN A CA 1
ATOM 602 C C . GLN A 1 75 ? 33.023 5.445 -26.585 1.00 96.88 75 GLN A C 1
ATOM 604 O O . GLN A 1 75 ? 32.122 5.829 -25.837 1.00 96.88 75 GLN A O 1
ATOM 609 N N . ALA A 1 76 ? 32.929 4.321 -27.298 1.00 97.00 76 ALA A N 1
ATOM 610 C CA . ALA A 1 76 ? 31.797 3.413 -27.174 1.00 97.00 76 ALA A CA 1
ATOM 611 C C . ALA A 1 76 ? 31.838 2.688 -25.821 1.00 97.00 76 ALA A C 1
ATOM 613 O O . ALA A 1 76 ? 32.854 2.095 -25.456 1.00 97.00 76 ALA A O 1
ATOM 614 N N . MET A 1 77 ? 30.721 2.712 -25.096 1.00 97.31 77 MET A N 1
ATOM 615 C CA . MET A 1 77 ? 30.560 2.073 -23.790 1.00 97.31 77 MET A CA 1
ATOM 616 C C . MET A 1 77 ? 29.266 1.250 -23.722 1.00 97.31 77 MET A C 1
ATOM 618 O O . MET A 1 77 ? 28.332 1.499 -24.497 1.00 97.31 77 MET A O 1
ATOM 622 N N . PRO A 1 78 ? 29.179 0.271 -22.800 1.00 97.62 78 PRO A N 1
ATOM 623 C CA . PRO A 1 78 ? 27.933 -0.418 -22.494 1.00 97.62 78 PRO A CA 1
ATOM 624 C C . PRO A 1 78 ? 26.853 0.564 -22.042 1.00 97.62 78 PRO A C 1
ATOM 626 O O . PRO A 1 78 ? 27.085 1.436 -21.210 1.00 97.62 78 PRO A O 1
ATOM 629 N N . THR A 1 79 ? 25.645 0.379 -22.556 1.00 96.62 79 THR A N 1
ATOM 630 C CA . THR A 1 79 ? 24.475 1.192 -22.181 1.00 96.62 79 THR A CA 1
ATOM 631 C C . THR A 1 79 ? 23.692 0.611 -21.016 1.00 96.62 79 THR A C 1
ATOM 633 O O . THR A 1 79 ? 22.871 1.307 -20.430 1.00 96.62 79 THR A O 1
ATOM 636 N N . ALA A 1 80 ? 23.847 -0.679 -20.707 1.00 94.06 80 ALA A N 1
ATOM 637 C CA . ALA A 1 80 ? 22.876 -1.376 -19.865 1.00 94.06 80 ALA A CA 1
ATOM 638 C C . ALA A 1 80 ? 21.429 -1.033 -20.308 1.00 94.06 80 ALA A C 1
ATOM 640 O O . ALA A 1 80 ? 21.104 -1.152 -21.485 1.00 94.06 80 ALA A O 1
ATOM 641 N N . SER A 1 81 ? 20.570 -0.562 -19.398 1.00 96.69 81 SER A N 1
ATOM 642 C CA . SER A 1 81 ? 19.190 -0.160 -19.722 1.00 96.69 81 SER A CA 1
ATOM 643 C C . SER A 1 81 ? 19.040 1.222 -20.377 1.00 96.69 81 SER A C 1
ATOM 645 O O . SER A 1 81 ? 17.927 1.564 -20.772 1.00 96.69 81 SER A O 1
ATOM 647 N N . LEU A 1 82 ? 20.108 2.009 -20.551 1.00 98.25 82 LEU A N 1
ATOM 648 C CA . LEU A 1 82 ? 20.033 3.297 -21.255 1.00 98.25 82 LEU A CA 1
ATOM 649 C C . LEU A 1 82 ? 19.629 3.124 -22.733 1.00 98.25 82 LEU A C 1
ATOM 651 O O . LEU A 1 82 ? 18.973 4.000 -23.291 1.00 98.25 82 LEU A O 1
ATOM 655 N N . ILE A 1 83 ? 19.905 1.962 -23.345 1.00 98.31 83 ILE A N 1
ATOM 656 C CA . ILE A 1 83 ? 19.474 1.632 -24.719 1.00 98.31 83 ILE A CA 1
ATOM 657 C C . ILE A 1 83 ? 17.951 1.663 -24.911 1.00 98.31 83 ILE A C 1
ATOM 659 O O . ILE A 1 83 ? 17.468 1.789 -26.033 1.00 98.31 83 ILE A O 1
ATOM 663 N N . LYS A 1 84 ? 17.177 1.595 -23.822 1.00 98.56 84 LYS A N 1
ATOM 664 C CA . LYS A 1 84 ? 15.713 1.677 -23.859 1.00 98.56 84 LYS A CA 1
ATOM 665 C C . LYS A 1 84 ? 15.213 3.030 -24.377 1.00 98.56 84 LYS A C 1
ATOM 667 O O . LYS A 1 84 ? 14.133 3.082 -24.955 1.00 98.56 84 LYS A O 1
ATOM 672 N N . PHE A 1 85 ? 16.000 4.103 -24.245 1.00 98.62 85 PHE A N 1
ATOM 673 C CA . PHE A 1 85 ? 15.666 5.396 -24.847 1.00 98.62 85 PHE A CA 1
ATOM 674 C C . PHE A 1 85 ? 15.673 5.334 -26.392 1.00 98.62 85 PHE A C 1
ATOM 676 O O . PHE A 1 85 ? 14.637 5.627 -26.985 1.00 98.62 85 PHE A O 1
ATOM 683 N N . PRO A 1 86 ? 16.743 4.854 -27.060 1.00 98.62 86 PRO A N 1
ATOM 684 C CA . PRO A 1 86 ? 16.711 4.537 -28.491 1.00 98.62 86 PRO A CA 1
ATOM 685 C C . PRO A 1 86 ? 15.577 3.599 -28.934 1.00 98.62 86 PRO A C 1
ATOM 687 O O . PRO A 1 86 ? 14.985 3.829 -29.986 1.00 98.62 86 PRO A O 1
ATOM 690 N N . ILE A 1 87 ? 15.234 2.576 -28.137 1.00 98.75 87 ILE A N 1
ATOM 691 C CA . ILE A 1 87 ? 14.093 1.682 -28.427 1.00 98.75 87 ILE A CA 1
ATOM 692 C C . ILE A 1 87 ? 12.780 2.476 -28.471 1.00 98.75 87 ILE A C 1
ATOM 694 O O . ILE A 1 87 ? 11.985 2.301 -29.393 1.00 98.75 87 ILE A O 1
ATOM 698 N N . MET A 1 88 ? 12.560 3.377 -27.506 1.00 98.56 88 MET A N 1
ATOM 699 C CA . MET A 1 88 ? 11.388 4.256 -27.501 1.00 98.56 88 MET A CA 1
ATOM 700 C C . MET A 1 88 ? 11.363 5.175 -28.730 1.00 98.56 88 MET A C 1
ATOM 702 O O . MET A 1 88 ? 10.307 5.313 -29.344 1.00 98.56 88 MET A O 1
ATOM 706 N N . ILE A 1 89 ? 12.502 5.771 -29.107 1.00 98.31 89 ILE A N 1
ATOM 707 C CA . ILE A 1 89 ? 12.592 6.626 -30.304 1.00 98.31 89 ILE A CA 1
ATOM 708 C C . ILE A 1 89 ? 12.125 5.854 -31.544 1.00 98.31 89 ILE A C 1
ATOM 710 O O . ILE A 1 89 ? 11.312 6.368 -32.311 1.00 98.31 89 ILE A O 1
ATOM 714 N N . GLU A 1 90 ? 12.585 4.613 -31.728 1.00 98.12 90 GLU A N 1
ATOM 715 C CA . GLU A 1 90 ? 12.173 3.801 -32.876 1.00 98.12 90 GLU A CA 1
ATOM 716 C C . GLU A 1 90 ? 10.691 3.411 -32.831 1.00 98.12 90 GLU A C 1
ATOM 718 O O . GLU A 1 90 ? 10.011 3.507 -33.852 1.00 98.12 90 GLU A O 1
ATOM 723 N N . ALA A 1 91 ? 10.163 3.036 -31.662 1.00 98.00 91 ALA A N 1
ATOM 724 C CA . ALA A 1 91 ? 8.743 2.717 -31.513 1.00 98.00 91 ALA A CA 1
ATOM 725 C C . ALA A 1 91 ? 7.850 3.897 -31.927 1.00 98.00 91 ALA A C 1
ATOM 727 O O . ALA A 1 91 ? 6.933 3.740 -32.735 1.00 98.00 91 ALA A O 1
ATOM 728 N N . TYR A 1 92 ? 8.162 5.103 -31.446 1.00 97.06 92 TYR A N 1
ATOM 729 C CA . TYR A 1 92 ? 7.419 6.308 -31.813 1.00 97.06 92 TYR A CA 1
ATOM 730 C C . TYR A 1 92 ? 7.638 6.726 -33.270 1.00 97.06 92 TYR A C 1
ATOM 732 O O . TYR A 1 92 ? 6.706 7.222 -33.902 1.00 97.06 92 TYR A O 1
ATOM 740 N N . ARG A 1 93 ? 8.819 6.479 -33.850 1.00 95.44 93 ARG A N 1
ATOM 741 C CA . ARG A 1 93 ? 9.066 6.713 -35.280 1.00 95.44 93 ARG A CA 1
ATOM 742 C C . ARG A 1 93 ? 8.211 5.794 -36.158 1.00 95.44 93 ARG A C 1
ATOM 744 O O . ARG A 1 93 ? 7.625 6.267 -37.130 1.00 95.44 93 ARG A O 1
ATOM 751 N N . GLN A 1 94 ? 8.122 4.501 -35.831 1.00 96.81 94 GLN A N 1
ATOM 752 C CA . GLN A 1 94 ? 7.244 3.565 -36.544 1.00 96.81 94 GLN A CA 1
ATOM 753 C C . GLN A 1 94 ? 5.772 3.942 -36.371 1.00 96.81 94 GLN A C 1
ATOM 755 O O . GLN A 1 94 ? 5.017 3.899 -37.341 1.00 96.81 94 GLN A O 1
ATOM 760 N N . ALA A 1 95 ? 5.373 4.379 -35.174 1.00 94.81 95 ALA A N 1
ATOM 761 C CA . ALA A 1 95 ? 4.011 4.837 -34.924 1.00 94.81 95 ALA A CA 1
ATOM 762 C C . ALA A 1 95 ? 3.649 6.074 -35.756 1.00 94.81 95 ALA A C 1
ATOM 764 O O . ALA A 1 95 ? 2.629 6.079 -36.442 1.00 94.81 95 ALA A O 1
ATOM 765 N N . ALA A 1 96 ? 4.526 7.081 -35.794 1.00 91.25 96 ALA A N 1
ATOM 766 C CA . ALA A 1 96 ? 4.348 8.270 -36.629 1.00 91.25 96 ALA A CA 1
ATOM 767 C C . ALA A 1 96 ? 4.313 7.939 -38.135 1.00 91.25 96 ALA A C 1
ATOM 769 O O . ALA A 1 96 ? 3.646 8.619 -38.911 1.00 91.25 96 ALA A O 1
ATOM 770 N N . ALA A 1 97 ? 4.998 6.870 -38.554 1.00 92.75 97 ALA A N 1
ATOM 771 C CA . ALA A 1 97 ? 4.951 6.353 -39.920 1.00 92.75 97 ALA A CA 1
ATOM 772 C C . ALA A 1 97 ? 3.720 5.463 -40.211 1.00 92.75 97 ALA A C 1
ATOM 774 O O . ALA A 1 97 ? 3.603 4.946 -41.323 1.00 92.75 97 ALA A O 1
ATOM 775 N N . GLY A 1 98 ? 2.828 5.247 -39.235 1.00 93.56 98 GLY A N 1
ATOM 776 C CA . GLY A 1 98 ? 1.666 4.358 -39.356 1.00 93.56 98 GLY A CA 1
ATOM 777 C C . GLY A 1 98 ? 2.017 2.866 -39.427 1.00 93.56 98 GLY A C 1
ATOM 778 O O . GLY A 1 98 ? 1.199 2.062 -39.862 1.00 93.56 98 GLY A O 1
ATOM 779 N N . GLN A 1 99 ? 3.239 2.494 -39.042 1.00 95.12 99 GLN A N 1
ATOM 780 C CA . GLN A 1 99 ? 3.758 1.120 -39.079 1.00 95.12 99 GLN A CA 1
ATOM 781 C C . GLN A 1 99 ? 3.529 0.371 -37.761 1.00 95.12 99 GLN A C 1
ATOM 783 O O . GLN A 1 99 ? 3.618 -0.854 -37.727 1.00 95.12 99 GLN A O 1
ATOM 788 N N . LEU A 1 100 ? 3.229 1.103 -36.688 1.00 96.25 100 LEU A N 1
ATOM 789 C CA . LEU A 1 100 ? 3.025 0.575 -35.348 1.00 96.25 100 LEU A CA 1
ATOM 790 C C . LEU A 1 100 ? 1.820 1.260 -34.700 1.00 96.25 100 LEU A C 1
ATOM 792 O O . LEU A 1 100 ? 1.715 2.482 -34.724 1.00 96.25 100 LEU A O 1
ATOM 796 N N . ASP A 1 101 ? 0.932 0.483 -34.090 1.00 95.25 101 ASP A N 1
ATOM 797 C CA . ASP A 1 101 ? -0.172 1.023 -33.297 1.00 95.25 101 ASP A CA 1
ATOM 798 C C . ASP A 1 101 ? 0.203 1.005 -31.811 1.00 95.25 101 ASP A C 1
ATOM 800 O O . ASP A 1 101 ? 0.372 -0.057 -31.210 1.00 95.25 101 ASP A O 1
ATOM 804 N N . LEU A 1 102 ? 0.342 2.190 -31.214 1.00 90.94 102 LEU A N 1
ATOM 805 C CA . LEU A 1 102 ? 0.679 2.342 -29.796 1.00 90.94 102 LEU A CA 1
ATOM 806 C C . LEU A 1 102 ? -0.467 1.924 -28.866 1.00 90.94 102 LEU A C 1
ATOM 808 O O . LEU A 1 102 ? -0.211 1.604 -27.706 1.00 90.94 102 LEU A O 1
ATOM 812 N N . GLN A 1 103 ? -1.708 1.903 -29.355 1.00 91.00 103 GLN A N 1
ATOM 813 C CA . GLN A 1 103 ? -2.879 1.463 -28.594 1.00 91.00 103 GLN A CA 1
ATOM 814 C C . GLN A 1 103 ? -3.102 -0.049 -28.689 1.00 91.00 103 GLN A C 1
ATOM 816 O O . GLN A 1 103 ? -3.926 -0.595 -27.953 1.00 91.00 103 GLN A O 1
ATOM 821 N N . LYS A 1 104 ? -2.348 -0.747 -29.550 1.00 91.94 104 LYS A N 1
ATOM 822 C CA . LYS A 1 104 ? -2.402 -2.203 -29.665 1.00 91.94 104 LYS A CA 1
ATOM 823 C C . LYS A 1 104 ? -2.151 -2.844 -28.305 1.00 91.94 104 LYS A C 1
ATOM 825 O O . LYS A 1 104 ? -1.146 -2.562 -27.651 1.00 91.94 104 LYS A O 1
ATOM 830 N N . MET A 1 105 ? -3.033 -3.761 -27.923 1.00 87.44 105 MET A N 1
ATOM 831 C CA . MET A 1 105 ? -2.851 -4.571 -26.725 1.00 87.44 105 MET A CA 1
ATOM 832 C C . MET A 1 105 ? -1.738 -5.599 -26.951 1.00 87.44 105 MET A C 1
ATOM 834 O O . MET A 1 105 ? -1.775 -6.370 -27.913 1.00 87.44 105 MET A O 1
ATOM 838 N N . VAL A 1 106 ? -0.754 -5.610 -26.059 1.00 89.56 106 VAL A N 1
ATOM 839 C CA . VAL A 1 106 ? 0.255 -6.663 -25.939 1.00 89.56 106 VAL A CA 1
ATOM 840 C C . VAL A 1 106 ? -0.105 -7.548 -24.753 1.00 89.56 106 VAL A C 1
ATOM 842 O O . VAL A 1 106 ? -0.477 -7.043 -23.696 1.00 89.56 106 VAL A O 1
ATOM 845 N N . THR A 1 107 ? -0.026 -8.864 -24.938 1.00 85.50 107 THR A N 1
ATOM 846 C CA . THR A 1 107 ? -0.353 -9.854 -23.905 1.00 85.50 107 THR A CA 1
ATOM 847 C C . THR A 1 107 ? 0.931 -10.448 -23.351 1.00 85.50 107 THR A C 1
ATOM 849 O O . THR A 1 107 ? 1.772 -10.916 -24.110 1.00 85.50 107 THR A O 1
ATOM 852 N N . LEU A 1 108 ? 1.064 -10.432 -22.030 1.00 89.00 108 LEU A N 1
ATOM 853 C CA . LEU A 1 108 ? 2.168 -11.029 -21.297 1.00 89.00 108 LEU A CA 1
ATOM 854 C C . LEU A 1 108 ? 2.004 -12.553 -21.253 1.00 89.00 108 LEU A C 1
ATOM 856 O O . LEU A 1 108 ? 1.011 -13.045 -20.719 1.00 89.00 108 LEU A O 1
ATOM 860 N N . SER A 1 109 ? 2.980 -13.305 -21.752 1.00 88.75 109 SER A N 1
ATOM 861 C CA . SER A 1 109 ? 3.103 -14.748 -21.513 1.00 88.75 109 SER A CA 1
ATOM 862 C C . SER A 1 109 ? 4.130 -15.045 -20.416 1.00 88.75 109 SER A C 1
ATOM 864 O O . SER A 1 109 ? 4.899 -14.169 -20.012 1.00 88.75 109 SER A O 1
ATOM 866 N N . ASP A 1 110 ? 4.167 -16.282 -19.915 1.00 85.62 110 ASP A N 1
ATOM 867 C CA . ASP A 1 110 ? 5.207 -16.679 -18.957 1.00 85.62 110 ASP A CA 1
ATOM 868 C C . ASP A 1 110 ? 6.605 -16.722 -19.598 1.00 85.62 110 ASP A C 1
ATOM 870 O O . ASP A 1 110 ? 7.589 -16.423 -18.923 1.00 85.62 110 ASP A O 1
ATOM 874 N N . ASP A 1 111 ? 6.706 -16.978 -20.907 1.00 89.00 111 ASP A N 1
ATOM 875 C CA . ASP A 1 111 ? 7.981 -16.986 -21.639 1.00 89.00 111 ASP A CA 1
ATOM 876 C C . ASP A 1 111 ? 8.587 -15.579 -21.812 1.00 89.00 111 ASP A C 1
ATOM 878 O O . ASP A 1 111 ? 9.814 -15.424 -21.930 1.00 89.00 111 ASP A O 1
ATOM 882 N N . ASP A 1 112 ? 7.741 -14.544 -21.790 1.00 90.31 112 ASP A N 1
ATOM 883 C CA . ASP A 1 112 ? 8.161 -13.143 -21.883 1.00 90.31 112 ASP A CA 1
ATOM 884 C C . ASP A 1 112 ? 8.829 -12.649 -20.596 1.00 90.31 112 ASP A C 1
ATOM 886 O O . ASP A 1 112 ? 9.656 -11.729 -20.633 1.00 90.31 112 ASP A O 1
ATOM 890 N N . LYS A 1 113 ? 8.487 -13.254 -19.450 1.00 89.50 113 LYS A N 1
ATOM 891 C CA . LYS A 1 113 ? 8.952 -12.819 -18.133 1.00 89.50 113 LYS A CA 1
ATOM 892 C C . LYS A 1 113 ? 10.447 -13.065 -17.974 1.00 89.50 113 LYS A C 1
ATOM 894 O O . LYS A 1 113 ? 10.936 -14.194 -17.993 1.00 89.50 113 LYS A O 1
ATOM 899 N N . VAL A 1 114 ? 11.184 -11.981 -17.752 1.00 90.25 114 VAL A N 1
ATOM 900 C CA . VAL A 1 114 ? 12.628 -12.006 -17.503 1.00 90.25 114 VAL A CA 1
ATOM 901 C C . VAL A 1 114 ? 12.971 -11.357 -16.156 1.00 90.25 114 VAL A C 1
ATOM 903 O O . VAL A 1 114 ? 12.235 -10.484 -15.685 1.00 90.25 114 VAL A O 1
ATOM 906 N N . PRO A 1 115 ? 14.072 -11.775 -15.501 1.00 82.81 115 PRO A N 1
ATOM 907 C CA . PRO A 1 115 ? 14.462 -11.242 -14.196 1.00 82.81 115 PRO A CA 1
ATOM 908 C C . PRO A 1 115 ? 14.978 -9.789 -14.273 1.00 82.81 115 PRO A C 1
ATOM 910 O O . PRO A 1 115 ? 15.114 -9.190 -15.343 1.00 82.81 115 PRO A O 1
ATOM 913 N N . GLY A 1 116 ? 15.314 -9.213 -13.117 1.00 79.88 116 GLY A N 1
ATOM 914 C CA . GLY A 1 116 ? 15.874 -7.862 -12.993 1.00 79.88 116 GLY A CA 1
ATOM 915 C C . GLY A 1 116 ? 14.814 -6.787 -12.735 1.00 79.88 116 GLY A C 1
ATOM 916 O O . GLY A 1 116 ? 13.767 -7.073 -12.168 1.00 79.88 116 GLY A O 1
ATOM 917 N N . SER A 1 117 ? 15.110 -5.539 -13.109 1.00 79.50 117 SER A N 1
ATOM 918 C CA . SER A 1 117 ? 14.216 -4.393 -12.900 1.00 79.50 117 SER A CA 1
ATOM 919 C C . SER A 1 117 ? 12.928 -4.496 -13.719 1.00 79.50 117 SER A C 1
ATOM 921 O O . SER A 1 117 ? 12.967 -4.836 -14.903 1.00 79.50 117 SER A O 1
ATOM 923 N N . GLY A 1 118 ? 11.803 -4.139 -13.103 1.00 74.12 118 GLY A N 1
ATOM 924 C CA . GLY A 1 118 ? 10.484 -4.124 -13.728 1.00 74.12 118 GLY A CA 1
ATOM 925 C C . GLY A 1 118 ? 9.382 -4.524 -12.761 1.00 74.12 118 GLY A C 1
ATOM 926 O O . GLY A 1 118 ? 9.657 -5.010 -11.669 1.00 74.12 118 GLY A O 1
ATOM 927 N N . ILE A 1 119 ? 8.140 -4.309 -13.178 1.00 78.31 119 ILE A N 1
ATOM 928 C CA . ILE A 1 119 ? 6.939 -4.677 -12.435 1.00 78.31 119 ILE A CA 1
ATOM 929 C C . ILE A 1 119 ? 6.207 -5.866 -13.065 1.00 78.31 119 ILE A C 1
ATOM 931 O O . ILE A 1 119 ? 5.534 -6.607 -12.355 1.00 78.31 119 ILE A O 1
ATOM 935 N N . LEU A 1 120 ? 6.338 -6.080 -14.381 1.00 78.88 120 LEU A N 1
ATOM 936 C CA . LEU A 1 120 ? 5.549 -7.090 -15.092 1.00 78.88 120 LEU A CA 1
ATOM 937 C C . LEU A 1 120 ? 5.878 -8.517 -14.645 1.00 78.88 120 LEU A C 1
ATOM 939 O O . LEU A 1 120 ? 4.981 -9.339 -14.508 1.00 78.88 120 LEU A O 1
ATOM 943 N N . THR A 1 121 ? 7.149 -8.814 -14.371 1.00 73.69 121 THR A N 1
ATOM 944 C CA . THR A 1 121 ? 7.571 -10.157 -13.940 1.00 73.69 121 THR A CA 1
ATOM 945 C C . THR A 1 121 ? 7.054 -10.517 -12.550 1.00 73.69 121 THR A C 1
ATOM 947 O O . THR A 1 121 ? 6.696 -11.666 -12.311 1.00 73.69 121 THR A O 1
ATOM 950 N N . THR A 1 122 ? 7.046 -9.559 -11.622 1.00 57.19 122 THR A N 1
ATOM 951 C CA . THR A 1 122 ? 6.798 -9.813 -10.195 1.00 57.19 122 THR A CA 1
ATOM 952 C C . THR A 1 122 ? 5.360 -9.552 -9.770 1.00 57.19 122 THR A C 1
ATOM 954 O O . THR A 1 122 ? 4.937 -10.080 -8.746 1.00 57.19 122 THR A O 1
ATOM 957 N N . HIS A 1 123 ? 4.617 -8.738 -10.522 1.00 62.38 123 HIS A N 1
ATOM 958 C CA . HIS A 1 123 ? 3.286 -8.276 -10.120 1.00 62.38 123 HIS A CA 1
ATOM 959 C C . HIS A 1 123 ? 2.169 -8.658 -11.096 1.00 62.38 123 HIS A C 1
ATOM 961 O O . HIS A 1 123 ? 1.007 -8.413 -10.785 1.00 62.38 123 HIS A O 1
ATOM 967 N N . PHE A 1 124 ? 2.487 -9.256 -12.251 1.00 63.06 124 PHE A N 1
ATOM 968 C CA . PHE A 1 124 ? 1.491 -9.628 -13.257 1.00 63.06 124 PHE A CA 1
ATOM 969 C C . PHE A 1 124 ? 1.607 -11.105 -13.661 1.00 63.06 124 PHE A C 1
ATOM 971 O O . PHE A 1 124 ? 2.690 -11.636 -13.921 1.00 63.06 124 PHE A O 1
ATOM 978 N N . SER A 1 125 ? 0.459 -11.777 -13.733 1.00 66.88 125 SER A N 1
ATOM 979 C CA . SER A 1 125 ? 0.346 -13.158 -14.215 1.00 66.88 125 SER A CA 1
ATOM 980 C C . SER A 1 125 ? 0.318 -13.209 -15.744 1.00 66.88 125 SER A C 1
ATOM 982 O O . SER A 1 125 ? -0.025 -12.221 -16.401 1.00 66.88 125 SER A O 1
ATOM 984 N N . ALA A 1 126 ? 0.684 -14.358 -16.323 1.00 71.00 126 ALA A N 1
ATOM 985 C CA . ALA A 1 126 ? 0.491 -14.567 -17.755 1.00 71.00 126 ALA A CA 1
ATOM 986 C C . ALA A 1 126 ? -0.993 -14.409 -18.127 1.00 71.00 126 ALA A C 1
ATOM 988 O O . ALA A 1 126 ? -1.881 -14.718 -17.335 1.00 71.00 126 ALA A O 1
ATOM 989 N N . GLY A 1 127 ? -1.247 -13.874 -19.320 1.00 62.53 127 GLY A N 1
ATOM 990 C CA . GLY A 1 127 ? -2.570 -13.469 -19.793 1.00 62.53 127 GLY A CA 1
ATOM 991 C C . GLY A 1 127 ? -2.897 -11.988 -19.567 1.00 62.53 127 GLY A C 1
ATOM 992 O O . GLY A 1 127 ? -3.827 -11.483 -20.193 1.00 62.53 127 GLY A O 1
ATOM 993 N N . ALA A 1 128 ? -2.130 -11.260 -18.744 1.00 64.75 128 ALA A N 1
ATOM 994 C CA . ALA A 1 128 ? -2.303 -9.815 -18.587 1.00 64.75 128 ALA A CA 1
ATOM 995 C C . ALA A 1 128 ? -2.077 -9.084 -19.922 1.00 64.75 128 ALA A C 1
ATOM 997 O O . ALA A 1 128 ? -1.099 -9.358 -20.617 1.00 64.75 128 ALA A O 1
ATOM 998 N N . ALA A 1 129 ? -2.957 -8.143 -20.274 1.00 73.69 129 ALA A N 1
ATOM 999 C CA . ALA A 1 129 ? -2.865 -7.383 -21.517 1.00 73.69 129 ALA A CA 1
ATOM 1000 C C . ALA A 1 129 ? -2.919 -5.872 -21.256 1.00 73.69 129 ALA A C 1
ATOM 1002 O O . ALA A 1 129 ? -3.741 -5.404 -20.472 1.00 73.69 129 ALA A O 1
ATOM 1003 N N . PHE A 1 130 ? -2.067 -5.104 -21.931 1.00 85.81 130 PHE A N 1
ATOM 1004 C CA . PHE A 1 130 ? -1.979 -3.642 -21.805 1.00 85.81 130 PHE A CA 1
ATOM 1005 C C . PHE A 1 130 ? -1.549 -3.011 -23.129 1.00 85.81 130 PHE A C 1
ATOM 1007 O O . PHE A 1 130 ? -1.053 -3.706 -24.015 1.00 85.81 130 PHE A O 1
ATOM 1014 N N . GLN A 1 131 ? -1.749 -1.701 -23.292 1.00 91.06 131 GLN A N 1
ATOM 1015 C CA . GLN A 1 131 ? -1.377 -1.027 -24.535 1.00 91.06 131 GLN A CA 1
ATOM 1016 C C . GLN A 1 131 ? 0.144 -1.035 -24.713 1.00 91.06 131 GLN A C 1
ATOM 1018 O O . GLN A 1 131 ? 0.904 -0.906 -23.749 1.00 91.06 131 GLN A O 1
ATOM 1023 N N . LEU A 1 132 ? 0.612 -1.115 -25.957 1.00 94.12 132 LEU A N 1
ATOM 1024 C CA . LEU A 1 132 ? 2.033 -1.005 -26.282 1.00 94.12 132 LEU A CA 1
ATOM 1025 C C . LEU A 1 132 ? 2.642 0.300 -25.743 1.00 94.12 132 LEU A C 1
ATOM 1027 O O . LEU A 1 132 ? 3.777 0.315 -25.267 1.00 94.12 132 LEU A O 1
ATOM 1031 N N . ARG A 1 133 ? 1.863 1.383 -25.739 1.00 93.75 133 ARG A N 1
ATOM 1032 C CA . ARG A 1 133 ? 2.201 2.653 -25.091 1.00 93.75 133 ARG A CA 1
ATOM 1033 C C . ARG A 1 133 ? 2.549 2.493 -23.608 1.00 93.75 133 ARG A C 1
ATOM 1035 O O . ARG A 1 133 ? 3.531 3.073 -23.143 1.00 93.75 133 ARG A O 1
ATOM 1042 N N . ASP A 1 134 ? 1.774 1.702 -22.874 1.00 90.44 134 ASP A N 1
ATOM 1043 C CA . ASP A 1 134 ? 2.007 1.439 -21.453 1.00 90.44 134 ASP A CA 1
ATOM 1044 C C . ASP A 1 134 ? 3.244 0.556 -21.264 1.00 90.44 134 ASP A C 1
ATOM 1046 O O . ASP A 1 134 ? 4.050 0.802 -20.368 1.00 90.44 134 ASP A O 1
ATOM 1050 N N . ALA A 1 135 ? 3.481 -0.403 -22.165 1.00 93.88 135 ALA A N 1
ATOM 1051 C CA . ALA A 1 135 ? 4.725 -1.172 -22.180 1.00 93.88 135 ALA A CA 1
ATOM 1052 C C . ALA A 1 135 ? 5.954 -0.253 -22.339 1.00 93.88 135 ALA A C 1
ATOM 1054 O O . ALA A 1 135 ? 6.939 -0.390 -21.610 1.00 93.88 135 ALA A O 1
ATOM 1055 N N . ILE A 1 136 ? 5.882 0.739 -23.236 1.00 97.12 136 ILE A N 1
ATOM 1056 C CA . ILE A 1 136 ? 6.933 1.753 -23.417 1.00 97.12 136 ILE A CA 1
ATOM 1057 C C . ILE A 1 136 ? 7.095 2.607 -22.150 1.00 97.12 136 ILE A C 1
ATOM 1059 O O . ILE A 1 136 ? 8.225 2.855 -21.717 1.00 97.12 136 ILE A O 1
ATOM 1063 N N . ARG A 1 137 ? 5.989 3.008 -21.506 1.00 94.69 137 ARG A N 1
ATOM 1064 C CA . ARG A 1 137 ? 6.017 3.737 -20.228 1.00 94.69 137 ARG A CA 1
ATOM 1065 C C . ARG A 1 137 ? 6.769 2.952 -19.158 1.00 94.69 137 ARG A C 1
ATOM 1067 O O . ARG A 1 137 ? 7.667 3.504 -18.527 1.00 94.69 137 ARG A O 1
ATOM 1074 N N . LEU A 1 138 ? 6.432 1.677 -18.968 1.00 91.56 138 LEU A N 1
ATOM 1075 C CA . LEU A 1 138 ? 7.070 0.801 -17.980 1.00 91.56 138 LEU A CA 1
ATOM 1076 C C . LEU A 1 138 ? 8.551 0.559 -18.303 1.00 91.56 138 LEU A C 1
ATOM 1078 O O . LEU A 1 138 ? 9.402 0.600 -17.410 1.00 91.56 138 LEU A O 1
ATOM 1082 N N . MET A 1 139 ? 8.871 0.382 -19.588 1.00 97.44 139 MET A N 1
ATOM 1083 C CA . MET A 1 139 ? 10.237 0.244 -20.090 1.00 97.44 139 MET A CA 1
ATOM 1084 C C . MET A 1 139 ? 11.111 1.461 -19.740 1.00 97.44 139 MET A C 1
ATOM 1086 O O . MET A 1 139 ? 12.287 1.291 -19.408 1.00 97.44 139 MET A O 1
ATOM 1090 N N . ILE A 1 140 ? 10.570 2.681 -19.806 1.00 97.31 140 ILE A N 1
ATOM 1091 C CA . ILE A 1 140 ? 11.325 3.907 -19.514 1.00 97.31 140 ILE A CA 1
ATOM 1092 C C . ILE A 1 140 ? 11.320 4.236 -18.019 1.00 97.31 140 ILE A C 1
ATOM 1094 O O . ILE A 1 140 ? 12.400 4.362 -17.442 1.00 97.31 140 ILE A O 1
ATOM 1098 N N . ALA A 1 141 ? 10.139 4.325 -17.402 1.00 88.50 141 ALA A N 1
ATOM 1099 C CA . ALA A 1 141 ? 9.954 4.827 -16.039 1.00 88.50 141 ALA A CA 1
ATOM 1100 C C . ALA A 1 141 ? 10.515 3.875 -14.973 1.00 88.50 141 ALA A C 1
ATOM 1102 O O . ALA A 1 141 ? 11.290 4.291 -14.122 1.00 88.50 141 ALA A O 1
ATOM 1103 N N . TYR A 1 142 ? 10.185 2.584 -15.069 1.00 85.81 142 TYR A N 1
ATOM 1104 C CA . TYR A 1 142 ? 10.618 1.554 -14.111 1.00 85.81 142 TYR A CA 1
ATOM 1105 C C . TYR A 1 142 ? 11.793 0.724 -14.625 1.00 85.81 142 TYR A C 1
ATOM 1107 O O . TYR A 1 142 ? 12.233 -0.228 -13.980 1.00 85.81 142 TYR A O 1
ATOM 1115 N N . SER A 1 143 ? 12.305 1.061 -15.813 1.00 93.56 143 SER A N 1
ATOM 1116 C CA . SER A 1 143 ? 13.334 0.278 -16.485 1.00 93.56 143 SER A CA 1
ATOM 1117 C C . SER A 1 143 ? 12.936 -1.199 -16.638 1.00 93.56 143 SER A C 1
ATOM 1119 O O . SER A 1 143 ? 13.797 -2.074 -16.521 1.00 93.56 143 SER A O 1
ATOM 1121 N N . ASP A 1 144 ? 11.658 -1.488 -16.912 1.00 95.44 144 ASP A N 1
ATOM 1122 C CA . ASP A 1 144 ? 11.112 -2.851 -16.924 1.00 95.44 144 ASP A CA 1
ATOM 1123 C C . ASP A 1 144 ? 11.704 -3.702 -18.057 1.00 95.44 144 ASP A C 1
ATOM 1125 O O . ASP A 1 144 ? 11.659 -3.322 -19.229 1.00 95.44 144 ASP A O 1
ATOM 1129 N N . ASN A 1 145 ? 12.331 -4.829 -17.716 1.00 95.31 145 ASN A N 1
ATOM 1130 C CA . ASN A 1 145 ? 13.007 -5.713 -18.669 1.00 95.31 145 ASN A CA 1
ATOM 1131 C C . ASN A 1 145 ? 12.039 -6.536 -19.519 1.00 95.31 145 ASN A C 1
ATOM 1133 O O . ASN A 1 145 ? 12.276 -6.702 -20.716 1.00 95.31 145 ASN A O 1
ATOM 1137 N N . THR A 1 146 ? 10.944 -6.993 -18.926 1.00 96.56 146 THR A N 1
ATOM 1138 C CA . THR A 1 146 ? 9.898 -7.756 -19.611 1.00 96.56 146 THR A CA 1
ATOM 1139 C C . THR A 1 146 ? 9.155 -6.854 -20.588 1.00 96.56 146 THR A C 1
ATOM 1141 O O . THR A 1 146 ? 9.038 -7.186 -21.765 1.00 96.56 146 THR A O 1
ATOM 1144 N N . ALA A 1 147 ? 8.792 -5.641 -20.162 1.00 96.62 147 ALA A N 1
ATOM 1145 C CA . ALA A 1 147 ? 8.180 -4.646 -21.039 1.00 96.62 147 ALA A CA 1
ATOM 1146 C C . ALA A 1 147 ? 9.107 -4.278 -22.206 1.00 96.62 147 ALA A C 1
ATOM 1148 O O . ALA A 1 147 ? 8.651 -4.119 -23.333 1.00 96.62 147 ALA A O 1
ATOM 1149 N N . THR A 1 148 ? 10.422 -4.205 -21.960 1.00 97.94 148 THR A N 1
ATOM 1150 C CA . THR A 1 148 ? 11.407 -3.950 -23.025 1.00 97.94 148 THR A CA 1
ATOM 1151 C C . THR A 1 148 ? 11.345 -5.021 -24.110 1.00 97.94 148 THR A C 1
ATOM 1153 O O . THR A 1 148 ? 11.340 -4.686 -25.291 1.00 97.94 148 THR A O 1
ATOM 1156 N N . ASN A 1 149 ? 11.287 -6.301 -23.729 1.00 97.56 149 ASN A N 1
ATOM 1157 C CA . ASN A 1 149 ? 11.206 -7.397 -24.693 1.00 97.56 149 ASN A CA 1
ATOM 1158 C C . ASN A 1 149 ? 9.890 -7.363 -25.475 1.00 97.56 149 ASN A C 1
ATOM 1160 O O . ASN A 1 149 ? 9.932 -7.461 -26.698 1.00 97.56 149 ASN A O 1
ATOM 1164 N N . LEU A 1 150 ? 8.764 -7.102 -24.801 1.00 97.19 150 LEU A N 1
ATOM 1165 C CA . LEU A 1 150 ? 7.464 -6.938 -25.459 1.00 97.19 150 LEU A CA 1
ATOM 1166 C C . LEU A 1 150 ? 7.481 -5.804 -26.495 1.00 97.19 150 LEU A C 1
ATOM 1168 O O . LEU A 1 150 ? 6.962 -5.973 -27.595 1.00 97.19 150 LEU A O 1
ATOM 1172 N N . VAL A 1 151 ? 8.115 -4.666 -26.183 1.00 98.19 151 VAL A N 1
ATOM 1173 C CA . VAL A 1 151 ? 8.273 -3.552 -27.135 1.00 98.19 151 VAL A CA 1
ATOM 1174 C C . VAL A 1 151 ? 9.175 -3.951 -28.304 1.00 98.19 151 VAL A C 1
ATOM 1176 O O . VAL A 1 151 ? 8.811 -3.707 -29.454 1.00 98.19 151 VAL A O 1
ATOM 1179 N N . ILE A 1 152 ? 10.316 -4.599 -28.036 1.00 98.19 152 ILE A N 1
ATOM 1180 C CA . ILE A 1 152 ? 11.232 -5.104 -29.076 1.00 98.19 152 ILE A CA 1
ATOM 1181 C C . ILE A 1 152 ? 10.501 -6.048 -30.036 1.00 98.19 152 ILE A C 1
ATOM 1183 O O . ILE A 1 152 ? 10.727 -5.980 -31.244 1.00 98.19 152 ILE A O 1
ATOM 1187 N N . ASP A 1 153 ? 9.618 -6.899 -29.519 1.00 96.94 153 ASP A N 1
ATOM 1188 C CA . ASP A 1 153 ? 8.829 -7.825 -30.329 1.00 96.94 153 ASP A CA 1
ATOM 1189 C C . ASP A 1 153 ? 7.844 -7.136 -31.267 1.00 96.94 153 ASP A C 1
ATOM 1191 O O . ASP A 1 153 ? 7.563 -7.663 -32.343 1.00 96.94 153 ASP A O 1
ATOM 1195 N N . GLN A 1 154 ? 7.362 -5.944 -30.911 1.00 97.69 154 GLN A N 1
ATOM 1196 C CA . GLN A 1 154 ? 6.498 -5.175 -31.804 1.00 97.69 154 GLN A CA 1
ATOM 1197 C C . GLN A 1 154 ? 7.282 -4.393 -32.863 1.00 97.69 154 GLN A C 1
ATOM 1199 O O . GLN A 1 154 ? 6.837 -4.327 -34.005 1.00 97.69 154 GLN A O 1
ATOM 1204 N N . ILE A 1 155 ? 8.434 -3.809 -32.512 1.00 97.50 155 ILE A N 1
ATOM 1205 C CA . ILE A 1 155 ? 9.200 -2.954 -33.442 1.00 97.50 155 ILE A CA 1
ATOM 1206 C C . ILE A 1 155 ? 10.187 -3.732 -34.323 1.00 97.50 155 ILE A C 1
ATOM 1208 O O . ILE A 1 155 ? 10.623 -3.229 -35.359 1.00 97.50 155 ILE A O 1
ATOM 1212 N N . GLY A 1 156 ? 10.568 -4.940 -33.904 1.00 96.94 156 GLY A N 1
ATOM 1213 C CA . GLY A 1 156 ? 11.621 -5.746 -34.514 1.00 96.94 156 GLY A CA 1
ATOM 1214 C C . GLY A 1 156 ? 13.023 -5.404 -33.993 1.00 96.94 156 GLY A C 1
ATOM 1215 O O . GLY A 1 156 ? 13.462 -4.255 -33.996 1.00 96.94 156 GLY A O 1
ATOM 1216 N N . LEU A 1 157 ? 13.779 -6.432 -33.598 1.00 94.56 157 LEU A N 1
ATOM 1217 C CA . LEU A 1 157 ? 15.101 -6.285 -32.972 1.00 94.56 157 LEU A CA 1
ATOM 1218 C C . LEU A 1 157 ? 16.131 -5.458 -33.789 1.00 94.56 157 LEU A C 1
ATOM 1220 O O . LEU A 1 157 ? 16.822 -4.642 -33.179 1.00 94.56 157 LEU A O 1
ATOM 1224 N N . PRO A 1 158 ? 16.244 -5.582 -35.131 1.00 96.62 158 PRO A N 1
ATOM 1225 C CA . PRO A 1 158 ? 17.188 -4.771 -35.915 1.00 96.62 158 PRO A CA 1
ATOM 1226 C C . PRO A 1 158 ? 16.786 -3.300 -36.087 1.00 96.62 158 PRO A C 1
ATOM 1228 O O . PRO A 1 158 ? 17.631 -2.477 -36.449 1.00 96.62 158 PRO A O 1
ATOM 1231 N N . ALA A 1 159 ? 15.514 -2.960 -35.855 1.00 97.44 159 ALA A N 1
ATOM 1232 C CA . ALA A 1 159 ? 14.953 -1.664 -36.229 1.00 97.44 159 ALA A CA 1
ATOM 1233 C C . ALA A 1 159 ? 15.589 -0.505 -35.453 1.00 97.44 159 ALA A C 1
ATOM 1235 O O . ALA A 1 159 ? 15.937 0.516 -36.044 1.00 97.44 159 ALA A O 1
ATOM 1236 N N . THR A 1 160 ? 15.829 -0.690 -34.150 1.00 97.56 160 THR A N 1
ATOM 1237 C CA . THR A 1 160 ? 16.467 0.328 -33.304 1.00 97.56 160 THR A CA 1
ATOM 1238 C C . THR A 1 160 ? 17.850 0.703 -33.830 1.00 97.56 160 THR A C 1
ATOM 1240 O O . THR A 1 160 ? 18.153 1.882 -33.975 1.00 97.56 160 THR A O 1
ATOM 1243 N N . THR A 1 161 ? 18.683 -0.284 -34.167 1.00 96.25 161 THR A N 1
ATOM 1244 C CA . THR A 1 161 ? 20.045 -0.039 -34.667 1.00 96.25 161 THR A CA 1
ATOM 1245 C C . THR A 1 161 ? 20.025 0.674 -36.022 1.00 96.25 161 THR A C 1
ATOM 1247 O O . THR A 1 161 ? 20.717 1.676 -36.188 1.00 96.25 161 THR A O 1
ATOM 1250 N N . ALA A 1 162 ? 19.163 0.248 -36.951 1.00 97.00 162 ALA A N 1
ATOM 1251 C CA . ALA A 1 162 ? 18.996 0.924 -38.242 1.00 97.00 162 ALA A CA 1
ATOM 1252 C C . ALA A 1 162 ? 18.499 2.377 -38.088 1.00 97.00 162 ALA A C 1
ATOM 1254 O O . ALA A 1 162 ? 18.930 3.281 -38.804 1.00 97.00 162 ALA A O 1
ATOM 1255 N N . CYS A 1 163 ? 17.607 2.626 -37.126 1.00 97.25 163 CYS A N 1
ATOM 1256 C CA . CYS A 1 163 ? 17.134 3.967 -36.797 1.00 97.25 163 CYS A CA 1
ATOM 1257 C C . CYS A 1 163 ? 18.268 4.869 -36.303 1.00 97.25 163 CYS A C 1
ATOM 1259 O O . CYS A 1 163 ? 18.414 5.999 -36.771 1.00 97.25 163 CYS A O 1
ATOM 1261 N N . MET A 1 164 ? 19.109 4.360 -35.402 1.00 98.12 164 MET A N 1
ATOM 1262 C CA . MET A 1 164 ? 20.236 5.124 -34.872 1.00 98.12 164 MET A CA 1
ATOM 1263 C C . MET A 1 164 ? 21.286 5.424 -35.948 1.00 98.12 164 MET A C 1
ATOM 1265 O O . MET A 1 164 ? 21.781 6.549 -36.004 1.00 98.12 164 MET A O 1
ATOM 1269 N N . GLU A 1 165 ? 21.560 4.492 -36.866 1.00 96.81 165 GLU A N 1
ATOM 1270 C CA . GLU A 1 165 ? 22.410 4.749 -38.038 1.00 96.81 165 GLU A CA 1
ATOM 1271 C C . GLU A 1 165 ? 21.861 5.901 -38.898 1.00 96.81 165 GLU A C 1
ATOM 1273 O O . GLU A 1 165 ? 22.597 6.837 -39.222 1.00 96.81 165 GLU A O 1
ATOM 1278 N N . ASN A 1 166 ?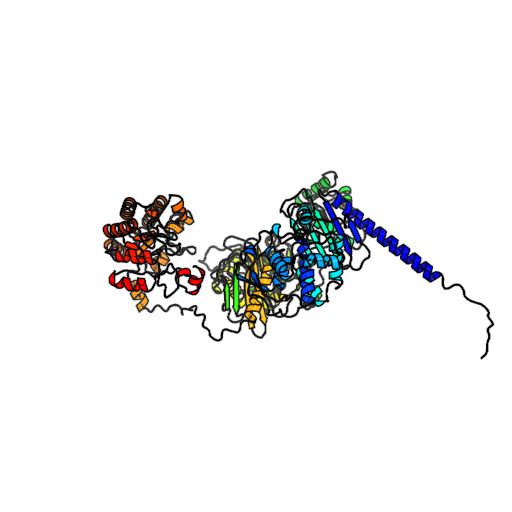 20.553 5.904 -39.181 1.00 96.38 166 ASN A N 1
ATOM 1279 C CA . ASN A 1 166 ? 19.890 6.978 -39.932 1.00 96.38 166 ASN A CA 1
ATOM 1280 C C . ASN A 1 166 ? 19.932 8.334 -39.206 1.00 96.38 166 ASN A C 1
ATOM 1282 O O . ASN A 1 166 ? 20.003 9.385 -39.844 1.00 96.38 166 ASN A O 1
ATOM 1286 N N . LEU A 1 167 ? 19.938 8.329 -37.871 1.00 96.31 167 LEU A N 1
ATOM 1287 C CA . LEU A 1 167 ? 20.098 9.527 -37.041 1.00 96.31 167 LEU A CA 1
ATOM 1288 C C . LEU A 1 167 ? 21.567 9.951 -36.861 1.00 96.31 167 LEU A C 1
ATOM 1290 O O . LEU A 1 167 ? 21.850 10.874 -36.090 1.00 96.31 167 LEU A O 1
ATOM 1294 N N . SER A 1 168 ? 22.495 9.330 -37.600 1.00 97.31 168 SER A N 1
ATOM 1295 C CA . SER A 1 168 ? 23.944 9.559 -37.507 1.00 97.31 168 SER A CA 1
ATOM 1296 C C . SER A 1 168 ? 24.519 9.242 -36.120 1.00 97.31 168 SER A C 1
ATOM 1298 O O . SER A 1 168 ? 25.437 9.915 -35.656 1.00 97.31 168 SER A O 1
ATOM 1300 N N . CYS A 1 169 ? 23.977 8.212 -35.469 1.00 98.06 169 CYS A N 1
ATOM 1301 C CA . CYS A 1 169 ? 24.420 7.673 -34.183 1.00 98.06 169 CYS A CA 1
ATOM 1302 C C . CYS A 1 169 ? 24.837 6.191 -34.326 1.00 98.06 169 CYS A C 1
ATOM 1304 O O . CYS A 1 169 ? 24.216 5.314 -33.726 1.00 98.06 169 CYS A O 1
ATOM 1306 N N . PRO A 1 170 ? 25.849 5.867 -35.155 1.00 97.06 170 PRO A N 1
ATOM 1307 C CA . PRO A 1 170 ? 26.174 4.485 -35.514 1.00 97.06 170 PRO A CA 1
ATOM 1308 C C . PRO A 1 170 ? 26.722 3.637 -34.356 1.00 97.06 170 PRO A C 1
ATOM 1310 O O . PRO A 1 170 ? 26.739 2.413 -34.466 1.00 97.06 170 PRO A O 1
ATOM 1313 N N . ASN A 1 171 ? 27.189 4.227 -33.250 1.00 97.69 171 ASN A N 1
ATOM 1314 C CA . ASN A 1 171 ? 27.648 3.460 -32.086 1.00 97.69 171 ASN A CA 1
ATOM 1315 C C . ASN A 1 171 ? 26.515 3.120 -31.111 1.00 97.69 171 ASN A C 1
ATOM 1317 O O . ASN A 1 171 ? 26.700 2.251 -30.249 1.00 97.69 171 ASN A O 1
ATOM 1321 N N . THR A 1 172 ? 25.362 3.775 -31.256 1.00 98.38 172 THR A N 1
ATOM 1322 C CA . THR A 1 172 ? 24.140 3.528 -30.497 1.00 98.38 172 THR A CA 1
ATOM 1323 C C . THR A 1 172 ? 23.428 2.321 -31.092 1.00 98.38 172 THR A C 1
ATOM 1325 O O . THR A 1 172 ? 22.708 2.430 -32.079 1.00 98.38 172 THR A O 1
ATOM 1328 N N . GLN A 1 173 ? 23.656 1.144 -30.515 1.00 97.94 173 GLN A N 1
ATOM 1329 C CA . GLN A 1 173 ? 23.181 -0.121 -31.078 1.00 97.94 173 GLN A CA 1
ATOM 1330 C C . GLN A 1 173 ? 22.518 -0.986 -30.012 1.00 97.94 173 GLN A C 1
ATOM 1332 O O . GLN A 1 173 ? 23.058 -1.160 -28.917 1.00 97.94 173 GLN A O 1
ATOM 1337 N N . LEU A 1 174 ? 21.367 -1.565 -30.359 1.00 97.94 174 LEU A N 1
ATOM 1338 C CA . LEU A 1 174 ? 20.744 -2.646 -29.602 1.00 97.94 174 LEU A CA 1
ATOM 1339 C C . LEU A 1 174 ? 21.271 -3.973 -30.151 1.00 97.94 174 LEU A C 1
ATOM 1341 O O . LEU A 1 174 ? 21.199 -4.217 -31.354 1.00 97.94 174 LEU A O 1
ATOM 1345 N N . HIS A 1 175 ? 21.804 -4.834 -29.286 1.00 97.19 175 HIS A N 1
ATOM 1346 C CA . HIS A 1 175 ? 22.438 -6.072 -29.741 1.00 97.19 175 HIS A CA 1
ATOM 1347 C C . HIS A 1 175 ? 21.535 -7.298 -29.625 1.00 97.19 175 HIS A C 1
ATOM 1349 O O . HIS A 1 175 ? 21.654 -8.200 -30.443 1.00 97.19 175 HIS A O 1
ATOM 1355 N N . SER A 1 176 ? 20.670 -7.364 -28.611 1.00 96.00 176 SER A N 1
ATOM 1356 C CA . SER A 1 176 ? 19.883 -8.558 -28.260 1.00 96.00 176 SER A CA 1
ATOM 1357 C C . SER A 1 176 ? 18.647 -8.180 -27.443 1.00 96.00 176 SER A C 1
ATOM 1359 O O . SER A 1 176 ? 18.600 -7.081 -26.891 1.00 96.00 176 SER A O 1
ATOM 1361 N N . LYS A 1 177 ? 17.699 -9.106 -27.274 1.00 96.06 177 LYS A N 1
ATOM 1362 C CA . LYS A 1 177 ? 16.656 -8.988 -26.246 1.00 96.06 177 LYS A CA 1
ATOM 1363 C C . LYS A 1 177 ? 17.243 -9.074 -24.831 1.00 96.06 177 LYS A C 1
ATOM 1365 O O . LYS A 1 177 ? 18.271 -9.716 -24.588 1.00 96.06 177 LYS A O 1
ATOM 1370 N N . VAL A 1 178 ? 16.578 -8.434 -23.873 1.00 94.94 178 VAL A N 1
ATOM 1371 C CA . VAL A 1 178 ? 16.999 -8.391 -22.467 1.00 94.94 178 VAL A CA 1
ATOM 1372 C C . VAL A 1 178 ? 16.975 -9.803 -21.873 1.00 94.94 178 VAL A C 1
ATOM 1374 O O . VAL A 1 178 ? 16.000 -10.526 -22.048 1.00 94.94 178 VAL A O 1
ATOM 1377 N N . PHE A 1 179 ? 18.064 -10.206 -21.204 1.00 92.00 179 PHE A N 1
ATOM 1378 C CA . PHE A 1 179 ? 18.303 -11.565 -20.673 1.00 92.00 179 PHE A CA 1
ATOM 1379 C C . PHE A 1 179 ? 18.256 -12.720 -21.694 1.00 92.00 179 PHE A C 1
ATOM 1381 O O . PHE A 1 179 ? 18.361 -13.879 -21.305 1.00 92.00 179 PHE A O 1
ATOM 1388 N N . ARG A 1 180 ? 18.196 -12.429 -22.997 1.00 91.38 180 ARG A N 1
ATOM 1389 C CA . ARG A 1 180 ? 18.131 -13.427 -24.077 1.00 91.38 180 ARG A CA 1
ATOM 1390 C C . ARG A 1 180 ? 19.284 -13.218 -25.064 1.00 91.38 180 ARG A C 1
ATOM 1392 O O . ARG A 1 180 ? 19.084 -12.828 -26.213 1.00 91.38 180 ARG A O 1
ATOM 1399 N N . ARG A 1 181 ? 20.532 -13.392 -24.604 1.00 87.00 181 ARG A N 1
ATOM 1400 C CA . ARG A 1 181 ? 21.747 -13.145 -25.422 1.00 87.00 181 ARG A CA 1
ATOM 1401 C C . ARG A 1 181 ? 21.843 -14.034 -26.665 1.00 87.00 181 ARG A C 1
ATOM 1403 O O . ARG A 1 181 ? 22.507 -13.664 -27.627 1.00 87.00 181 ARG A O 1
ATOM 1410 N N . ASP A 1 182 ? 21.179 -15.179 -26.644 1.00 90.19 182 ASP A N 1
ATOM 1411 C CA . ASP A 1 182 ? 20.985 -16.085 -27.775 1.00 90.19 182 ASP A CA 1
ATOM 1412 C C . ASP A 1 182 ? 20.283 -15.415 -28.971 1.00 90.19 182 ASP A C 1
ATOM 1414 O O . ASP A 1 182 ? 20.525 -15.798 -30.111 1.00 90.19 182 ASP A O 1
ATOM 1418 N N . THR A 1 183 ? 19.514 -14.347 -28.740 1.00 93.31 183 THR A N 1
ATOM 1419 C CA . THR A 1 183 ? 18.850 -13.555 -29.795 1.00 93.31 183 THR A CA 1
ATOM 1420 C C . THR A 1 183 ? 19.753 -12.506 -30.453 1.00 93.31 183 THR A C 1
ATOM 1422 O O . THR A 1 183 ? 19.283 -11.687 -31.239 1.00 93.31 183 THR A O 1
ATOM 1425 N N . SER A 1 184 ? 21.043 -12.465 -30.106 1.00 94.25 184 SER A N 1
ATOM 1426 C CA . SER A 1 184 ? 21.928 -11.371 -30.500 1.00 94.25 184 SER A CA 1
ATOM 1427 C C . SER A 1 184 ? 22.118 -11.249 -32.018 1.00 94.25 184 SER A C 1
ATOM 1429 O O . SER A 1 184 ? 22.662 -12.149 -32.654 1.00 94.25 184 SER A O 1
ATOM 1431 N N . ILE A 1 185 ? 21.826 -10.068 -32.569 1.00 92.56 185 ILE A N 1
ATOM 1432 C CA . ILE A 1 185 ? 22.073 -9.698 -33.976 1.00 92.56 185 ILE A CA 1
ATOM 1433 C C . ILE A 1 185 ? 23.481 -9.134 -34.220 1.00 92.56 185 ILE A C 1
ATOM 1435 O O . ILE A 1 185 ? 23.908 -8.999 -35.361 1.00 92.56 185 ILE A O 1
ATOM 1439 N N . ALA A 1 186 ? 24.226 -8.833 -33.151 1.00 91.94 186 ALA A N 1
ATOM 1440 C CA . ALA A 1 186 ? 25.597 -8.328 -33.209 1.00 91.94 186 ALA A CA 1
ATOM 1441 C C . ALA A 1 186 ? 26.478 -9.066 -32.188 1.00 91.94 186 ALA A C 1
ATOM 1443 O O . ALA A 1 186 ? 26.876 -8.501 -31.173 1.00 91.94 186 ALA A O 1
ATOM 1444 N N . VAL A 1 187 ? 26.751 -10.355 -32.426 1.00 91.12 187 VAL A N 1
ATOM 1445 C CA . VAL A 1 187 ? 27.360 -11.277 -31.438 1.00 91.12 187 VAL A CA 1
ATOM 1446 C C . VAL A 1 187 ? 28.661 -10.744 -30.830 1.00 91.12 187 VAL A C 1
ATOM 1448 O O . VAL A 1 187 ? 28.836 -10.797 -29.613 1.00 91.12 187 VAL A O 1
ATOM 1451 N N . GLU A 1 188 ? 29.569 -10.204 -31.645 1.00 92.50 188 GLU A N 1
ATOM 1452 C CA . GLU A 1 188 ? 30.850 -9.667 -31.163 1.00 92.50 188 GLU A CA 1
ATOM 1453 C C . GLU A 1 188 ? 30.652 -8.434 -30.272 1.00 92.50 188 GLU A C 1
ATOM 1455 O O . GLU A 1 188 ? 31.186 -8.379 -29.163 1.00 92.50 188 GLU A O 1
ATOM 1460 N N . ARG A 1 189 ? 29.800 -7.491 -30.692 1.00 93.06 189 ARG A N 1
ATOM 1461 C CA . ARG A 1 189 ? 29.469 -6.310 -29.883 1.00 93.06 189 ARG A CA 1
ATOM 1462 C C . ARG A 1 189 ? 28.668 -6.663 -28.634 1.00 93.06 189 ARG A C 1
ATOM 1464 O O . ARG A 1 189 ? 28.884 -6.052 -27.595 1.00 93.06 189 ARG A O 1
ATOM 1471 N N . SER A 1 190 ? 27.794 -7.666 -28.692 1.00 93.06 190 SER A N 1
ATOM 1472 C CA . SER A 1 190 ? 27.054 -8.163 -27.528 1.00 93.06 190 SER A CA 1
ATOM 1473 C C . SER A 1 190 ? 27.991 -8.773 -26.486 1.00 93.06 190 SER A C 1
ATOM 1475 O O . SER A 1 190 ? 27.827 -8.540 -25.289 1.00 93.06 190 SER A O 1
ATOM 1477 N N . ARG A 1 191 ? 29.034 -9.496 -26.920 1.00 92.00 191 ARG A N 1
ATOM 1478 C CA . ARG A 1 191 ? 30.085 -9.994 -26.016 1.00 92.00 191 ARG A CA 1
ATOM 1479 C C . ARG A 1 191 ? 30.865 -8.856 -25.365 1.00 92.00 191 ARG A C 1
ATOM 1481 O O . ARG A 1 191 ? 31.180 -8.955 -24.184 1.00 92.00 191 ARG A O 1
ATOM 1488 N N . GLN A 1 192 ? 31.153 -7.798 -26.118 1.00 92.56 192 GLN A N 1
ATOM 1489 C CA . GLN A 1 192 ? 31.932 -6.661 -25.634 1.00 92.56 192 GLN A CA 1
ATOM 1490 C C . GLN A 1 192 ? 31.130 -5.719 -24.720 1.00 92.56 192 GLN A C 1
ATOM 1492 O O . GLN A 1 192 ? 31.627 -5.300 -23.681 1.00 92.56 192 GLN A O 1
ATOM 1497 N N . PHE A 1 193 ? 29.894 -5.384 -25.094 1.00 94.69 193 PHE A N 1
ATOM 1498 C CA . PHE A 1 193 ? 29.111 -4.307 -24.476 1.00 94.69 193 PHE A CA 1
ATOM 1499 C C . PHE A 1 193 ? 27.792 -4.771 -23.841 1.00 94.69 193 PHE A C 1
ATOM 1501 O O . PHE A 1 193 ? 27.062 -3.972 -23.258 1.00 94.69 193 PHE A O 1
ATOM 1508 N N . GLY A 1 194 ? 27.451 -6.055 -23.940 1.00 93.56 194 GLY A N 1
ATOM 1509 C CA . GLY A 1 194 ? 26.196 -6.589 -23.420 1.00 93.56 194 GLY A CA 1
ATOM 1510 C C . GLY A 1 194 ? 24.987 -6.173 -24.261 1.00 93.56 194 GLY A C 1
ATOM 1511 O O . GLY A 1 194 ? 24.998 -6.305 -25.485 1.00 93.56 194 GLY A O 1
ATOM 1512 N N . LEU A 1 195 ? 23.928 -5.705 -23.590 1.00 94.56 195 LEU A N 1
ATOM 1513 C CA . LEU A 1 195 ? 22.609 -5.458 -24.190 1.00 94.56 195 LEU A CA 1
ATOM 1514 C C . LEU A 1 195 ? 22.649 -4.454 -25.354 1.00 94.56 195 LEU A C 1
ATOM 1516 O O . LEU A 1 195 ? 21.986 -4.657 -26.369 1.00 94.56 195 LEU A O 1
ATOM 1520 N N . GLY A 1 196 ? 23.443 -3.399 -25.212 1.00 96.69 196 GLY A N 1
ATOM 1521 C CA . GLY A 1 196 ? 23.617 -2.371 -26.227 1.00 96.69 196 GLY A CA 1
ATOM 1522 C C . GLY A 1 196 ? 24.821 -1.490 -25.928 1.00 96.69 196 GLY A C 1
ATOM 1523 O O . GLY A 1 196 ? 25.330 -1.475 -24.802 1.00 96.69 196 GLY A O 1
ATOM 1524 N N . SER A 1 197 ? 25.249 -0.718 -26.913 1.00 97.94 197 SER A N 1
ATOM 1525 C CA . SER A 1 197 ? 26.352 0.242 -26.797 1.00 97.94 197 SER A CA 1
ATOM 1526 C C . SER A 1 197 ? 25.915 1.640 -27.213 1.00 97.94 197 SER A C 1
ATOM 1528 O O . SER A 1 197 ? 24.935 1.767 -27.935 1.00 97.94 197 SER A O 1
ATOM 1530 N N . THR A 1 198 ? 26.642 2.669 -26.777 1.00 98.62 198 THR A N 1
ATOM 1531 C CA . THR A 1 198 ? 26.503 4.066 -27.229 1.00 98.62 198 THR A CA 1
ATOM 1532 C C . THR A 1 198 ? 27.807 4.823 -26.976 1.00 98.62 198 THR A C 1
ATOM 1534 O O . THR A 1 198 ? 28.675 4.326 -26.260 1.00 98.62 198 THR A O 1
ATOM 1537 N N . THR A 1 199 ? 27.927 6.045 -27.494 1.00 98.75 199 THR A N 1
ATOM 1538 C CA . THR A 1 199 ? 28.873 7.053 -26.984 1.00 98.75 199 THR A CA 1
ATOM 1539 C C . THR A 1 199 ? 28.120 8.146 -26.219 1.00 98.75 199 THR A C 1
ATOM 1541 O O . THR A 1 199 ? 26.907 8.312 -26.399 1.00 98.75 199 THR A O 1
ATOM 1544 N N . ALA A 1 200 ? 28.813 8.904 -25.361 1.00 98.56 200 ALA A N 1
ATOM 1545 C CA . ALA A 1 200 ? 28.185 10.011 -24.634 1.00 98.56 200 ALA A CA 1
ATOM 1546 C C . ALA A 1 200 ? 27.758 11.141 -25.591 1.00 98.56 200 ALA A C 1
ATOM 1548 O O . ALA A 1 200 ? 26.708 11.755 -25.399 1.00 98.56 200 ALA A O 1
ATOM 1549 N N . ARG A 1 201 ? 28.533 11.376 -26.662 1.00 98.50 201 ARG A N 1
ATOM 1550 C CA . ARG A 1 201 ? 28.223 12.370 -27.698 1.00 98.50 201 ARG A CA 1
ATOM 1551 C C . ARG A 1 201 ? 26.952 12.024 -28.468 1.00 98.50 201 ARG A C 1
ATOM 1553 O O . ARG A 1 201 ? 26.119 12.904 -28.677 1.00 98.50 201 ARG A O 1
ATOM 1560 N N . GLU A 1 202 ? 26.794 10.769 -28.884 1.00 98.62 202 GLU A N 1
ATOM 1561 C CA . GLU A 1 202 ? 25.588 10.332 -29.595 1.00 98.62 202 GLU A CA 1
ATOM 1562 C C . GLU A 1 202 ? 24.350 10.454 -28.703 1.00 98.62 202 GLU A C 1
ATOM 1564 O O . GLU A 1 202 ? 23.343 11.023 -29.121 1.00 98.62 202 GLU A O 1
ATOM 1569 N N . MET A 1 203 ? 24.447 10.036 -27.438 1.00 98.56 203 MET A N 1
ATOM 1570 C CA . MET A 1 203 ? 23.324 10.114 -26.504 1.00 98.56 203 MET A CA 1
ATOM 1571 C C . MET A 1 203 ? 22.877 11.563 -26.245 1.00 98.56 203 MET A C 1
ATOM 1573 O O . MET A 1 203 ? 21.688 11.872 -26.318 1.00 98.56 203 MET A O 1
ATOM 1577 N N . VAL A 1 204 ? 23.822 12.482 -26.019 1.00 98.31 204 VAL A N 1
ATOM 1578 C CA . VAL A 1 204 ? 23.520 13.918 -25.896 1.00 98.31 204 VAL A CA 1
ATOM 1579 C C . VAL A 1 204 ? 22.940 14.488 -27.196 1.00 98.31 204 VAL A C 1
ATOM 1581 O O . VAL A 1 204 ? 22.009 15.290 -27.144 1.00 98.31 204 VAL A O 1
ATOM 1584 N N . SER A 1 205 ? 23.405 14.039 -28.368 1.00 98.12 205 SER A N 1
ATOM 1585 C CA . SER A 1 205 ? 22.812 14.426 -29.657 1.00 98.12 205 SER A CA 1
ATOM 1586 C C . SER A 1 205 ? 21.342 14.008 -29.766 1.00 98.12 205 SER A C 1
ATOM 1588 O O . SER A 1 205 ? 20.509 14.813 -30.189 1.00 98.12 205 SER A O 1
ATOM 1590 N N . LEU A 1 206 ? 20.998 12.788 -29.342 1.00 98.50 206 LEU A N 1
ATOM 1591 C CA . LEU A 1 206 ? 19.617 12.299 -29.335 1.00 98.50 206 LEU A CA 1
ATOM 1592 C C . LEU A 1 206 ? 18.732 13.116 -28.383 1.00 98.50 206 LEU A C 1
ATOM 1594 O O . LEU A 1 206 ? 17.664 13.572 -28.791 1.00 98.50 206 LEU A O 1
ATOM 1598 N N . PHE A 1 207 ? 19.186 13.385 -27.154 1.00 98.38 207 PHE A N 1
ATOM 1599 C CA . PHE A 1 207 ? 18.443 14.236 -26.214 1.00 98.38 207 PHE A CA 1
ATOM 1600 C C . PHE A 1 207 ? 18.314 15.687 -26.693 1.00 98.38 207 PHE A C 1
ATOM 1602 O O . PHE A 1 207 ? 17.261 16.294 -26.498 1.00 98.38 207 PHE A O 1
ATOM 1609 N N . ARG A 1 208 ? 19.327 16.240 -27.376 1.00 97.12 208 ARG A N 1
ATOM 1610 C CA . ARG A 1 208 ? 19.221 17.551 -28.036 1.00 97.12 208 ARG A CA 1
ATOM 1611 C C . ARG A 1 208 ? 18.128 17.535 -29.097 1.00 97.12 208 ARG A C 1
ATOM 1613 O O . ARG A 1 208 ? 17.249 18.390 -29.074 1.00 97.12 208 ARG A O 1
ATOM 1620 N N . ARG A 1 209 ? 18.153 16.558 -30.008 1.00 97.25 209 ARG A N 1
ATOM 1621 C CA . ARG A 1 209 ? 17.137 16.434 -31.066 1.00 97.25 209 ARG A CA 1
ATOM 1622 C C . ARG A 1 209 ? 15.740 16.260 -30.478 1.00 97.25 209 ARG A C 1
ATOM 1624 O O . ARG A 1 209 ? 14.800 16.811 -31.037 1.00 97.25 209 ARG A O 1
ATOM 1631 N N . LEU A 1 210 ? 15.604 15.542 -29.362 1.00 96.94 210 LEU A N 1
ATOM 1632 C CA . LEU A 1 210 ? 14.343 15.443 -28.629 1.00 96.94 210 LEU A CA 1
ATOM 1633 C C . LEU A 1 210 ? 13.900 16.817 -28.109 1.00 96.94 210 LEU A C 1
ATOM 1635 O O . LEU A 1 210 ? 12.791 17.246 -28.397 1.00 96.94 210 LEU A O 1
ATOM 1639 N N . ALA A 1 211 ? 14.772 17.527 -27.388 1.00 93.88 211 ALA A N 1
ATOM 1640 C CA . ALA A 1 211 ? 14.461 18.835 -26.808 1.00 93.88 211 ALA A CA 1
ATOM 1641 C C . ALA A 1 211 ? 14.127 19.908 -27.861 1.00 93.88 211 ALA A C 1
ATOM 1643 O O . ALA A 1 211 ? 13.376 20.836 -27.576 1.00 93.88 211 ALA A O 1
ATOM 1644 N N . GLU A 1 212 ? 14.684 19.783 -29.065 1.00 93.69 212 GLU A N 1
ATOM 1645 C CA . GLU A 1 212 ? 14.439 20.678 -30.200 1.00 93.69 212 GLU A CA 1
ATOM 1646 C C . GLU A 1 212 ? 13.243 20.255 -31.074 1.00 93.69 212 GLU A C 1
ATOM 1648 O O . GLU A 1 212 ? 12.988 20.911 -32.083 1.00 93.69 212 GLU A O 1
ATOM 1653 N N . GLY A 1 213 ? 12.544 19.156 -30.752 1.00 92.50 213 GLY A N 1
ATOM 1654 C CA . GLY A 1 213 ? 11.441 18.637 -31.574 1.00 92.50 213 GLY A CA 1
ATOM 1655 C C . GLY A 1 213 ? 11.886 18.163 -32.965 1.00 92.50 213 GLY A C 1
ATOM 1656 O O . GLY A 1 213 ? 11.155 18.288 -33.941 1.00 92.50 213 GLY A O 1
ATOM 1657 N N . LYS A 1 214 ? 13.127 17.674 -33.089 1.00 93.00 214 LYS A N 1
ATOM 1658 C CA . LYS A 1 214 ? 13.729 17.195 -34.349 1.00 93.00 214 LYS A CA 1
ATOM 1659 C C . LYS A 1 214 ? 13.708 15.674 -34.506 1.00 93.00 214 LYS A C 1
ATOM 1661 O O . LYS A 1 214 ? 14.137 15.180 -35.547 1.00 93.00 214 LYS A O 1
ATOM 1666 N N . LEU A 1 215 ? 13.280 14.930 -33.483 1.00 90.00 215 LEU A N 1
ATOM 1667 C CA . LEU A 1 215 ? 13.088 13.475 -33.584 1.00 90.00 215 LEU A CA 1
ATOM 1668 C C . LEU A 1 215 ? 11.716 13.108 -34.157 1.00 90.00 215 LEU A C 1
ATOM 1670 O O . LEU A 1 215 ? 11.605 12.115 -34.869 1.00 90.00 215 LEU A O 1
ATOM 1674 N N . ALA A 1 216 ? 10.694 13.901 -33.850 1.00 86.31 216 ALA A N 1
ATOM 1675 C CA . ALA A 1 216 ? 9.321 13.726 -34.303 1.00 86.31 216 ALA A CA 1
ATOM 1676 C C . ALA A 1 216 ? 8.579 15.069 -34.197 1.00 86.31 216 ALA A C 1
ATOM 1678 O O . ALA A 1 216 ? 9.162 16.055 -33.747 1.00 86.31 216 ALA A O 1
ATOM 1679 N N . ASP A 1 217 ? 7.302 15.113 -34.584 1.00 86.88 217 ASP A N 1
ATOM 1680 C CA . ASP A 1 217 ? 6.465 16.290 -34.332 1.00 86.88 217 ASP A CA 1
ATOM 1681 C C . ASP A 1 217 ? 6.331 16.606 -32.827 1.00 86.88 217 ASP A C 1
ATOM 1683 O O . ASP A 1 217 ? 6.771 15.848 -31.954 1.00 86.88 217 ASP A O 1
ATOM 1687 N N . GLN A 1 218 ? 5.743 17.763 -32.516 1.00 85.62 218 GLN A N 1
ATOM 1688 C CA . GLN A 1 218 ? 5.655 18.251 -31.141 1.00 85.62 218 GLN A CA 1
ATOM 1689 C C . GLN A 1 218 ? 4.839 17.315 -30.239 1.00 85.62 218 GLN A C 1
ATOM 1691 O O . GLN A 1 218 ? 5.231 17.088 -29.101 1.00 85.62 218 GLN A O 1
ATOM 1696 N N . THR A 1 219 ? 3.749 16.734 -30.745 1.00 85.94 219 THR A N 1
ATOM 1697 C CA . THR A 1 219 ? 2.884 15.843 -29.963 1.00 85.94 219 THR A CA 1
ATOM 1698 C C . THR A 1 219 ? 3.634 14.579 -29.558 1.00 85.94 219 THR A C 1
ATOM 1700 O O . THR A 1 219 ? 3.644 14.210 -28.384 1.00 85.94 219 THR A O 1
ATOM 1703 N N . VAL A 1 220 ? 4.328 13.954 -30.508 1.00 89.31 220 VAL A N 1
ATOM 1704 C CA . VAL A 1 220 ? 5.147 12.765 -30.249 1.00 89.31 220 VAL A CA 1
ATOM 1705 C C . VAL A 1 220 ? 6.345 13.097 -29.350 1.00 89.31 220 VAL A C 1
ATOM 1707 O O . VAL A 1 220 ? 6.702 12.320 -28.462 1.00 89.31 220 VAL A O 1
ATOM 1710 N N . THR A 1 221 ? 6.955 14.269 -29.540 1.00 91.25 221 THR A N 1
ATOM 1711 C CA . THR A 1 221 ? 8.054 14.762 -28.698 1.00 91.25 221 THR A CA 1
ATOM 1712 C C . THR A 1 221 ? 7.618 14.933 -27.244 1.00 91.25 221 THR A C 1
ATOM 1714 O O . THR A 1 221 ? 8.295 14.438 -26.338 1.00 91.25 221 THR A O 1
ATOM 1717 N N . ASP A 1 222 ? 6.477 15.582 -27.014 1.00 89.81 222 ASP A N 1
ATOM 1718 C CA . ASP A 1 222 ? 5.912 15.792 -25.681 1.00 89.81 222 ASP A CA 1
ATOM 1719 C C . ASP A 1 222 ? 5.595 14.456 -25.002 1.00 89.81 222 ASP A C 1
ATOM 1721 O O . ASP A 1 222 ? 5.827 14.287 -23.802 1.00 89.81 222 ASP A O 1
ATOM 1725 N N . GLU A 1 223 ? 5.134 13.470 -25.770 1.00 90.81 223 GLU A N 1
ATOM 1726 C CA . GLU A 1 223 ? 4.840 12.141 -25.253 1.00 90.81 223 GLU A CA 1
ATOM 1727 C C . GLU A 1 223 ? 6.107 11.379 -24.836 1.00 90.81 223 GLU A C 1
ATOM 1729 O O . GLU A 1 223 ? 6.172 10.868 -23.714 1.00 90.81 223 GLU A O 1
ATOM 1734 N N . MET A 1 224 ? 7.150 11.372 -25.672 1.00 96.50 224 MET A N 1
ATOM 1735 C CA . MET A 1 224 ? 8.455 10.801 -25.313 1.00 96.50 224 MET A CA 1
ATOM 1736 C C . MET A 1 224 ? 9.061 11.487 -24.080 1.00 96.50 224 MET A C 1
ATOM 1738 O O . MET A 1 224 ? 9.574 10.815 -23.181 1.00 96.50 224 MET A O 1
ATOM 1742 N N . LEU A 1 225 ? 8.972 12.819 -23.994 1.00 95.88 225 LEU A N 1
ATOM 1743 C CA . LEU A 1 225 ? 9.400 13.574 -22.814 1.00 95.88 225 LEU A CA 1
ATOM 1744 C C . LEU A 1 225 ? 8.586 13.189 -21.579 1.00 95.88 225 LEU A C 1
ATOM 1746 O O . LEU A 1 225 ? 9.157 13.032 -20.501 1.00 95.88 225 LEU A O 1
ATOM 1750 N N . SER A 1 226 ? 7.275 12.984 -21.725 1.00 92.50 226 SER A N 1
ATOM 1751 C CA . SER A 1 226 ? 6.416 12.575 -20.615 1.00 92.50 226 SER A CA 1
ATOM 1752 C C . SER A 1 226 ? 6.880 11.254 -19.994 1.00 92.50 226 SER A C 1
ATOM 1754 O O . SER A 1 226 ? 6.835 11.124 -18.769 1.00 92.50 226 SER A O 1
ATOM 1756 N N . HIS A 1 227 ? 7.344 10.292 -20.807 1.00 93.12 227 HIS A N 1
ATOM 1757 C CA . HIS A 1 227 ? 7.911 9.013 -20.355 1.00 93.12 227 HIS A CA 1
ATOM 1758 C C . HIS A 1 227 ? 9.221 9.205 -19.606 1.00 93.12 227 HIS A C 1
ATOM 1760 O O . HIS A 1 227 ? 9.398 8.641 -18.533 1.00 93.12 227 HIS A O 1
ATOM 1766 N N . LEU A 1 228 ? 10.110 10.049 -20.122 1.00 96.94 228 LEU A N 1
ATOM 1767 C CA . LEU A 1 228 ? 11.403 10.331 -19.497 1.00 96.94 228 LEU A CA 1
ATOM 1768 C C . LEU A 1 228 ? 11.273 11.097 -18.173 1.00 96.94 228 LEU A C 1
ATOM 1770 O O . LEU A 1 228 ? 12.016 10.820 -17.236 1.00 96.94 228 LEU A O 1
ATOM 1774 N N . TYR A 1 229 ? 10.322 12.030 -18.060 1.00 93.81 229 TYR A N 1
ATOM 1775 C CA . TYR A 1 229 ? 10.026 12.725 -16.796 1.00 93.81 229 TYR A CA 1
ATOM 1776 C C . TYR A 1 229 ? 9.418 11.812 -15.727 1.00 93.81 229 TYR A C 1
ATOM 1778 O O . TYR A 1 229 ? 9.377 12.183 -14.557 1.00 93.81 229 TYR A O 1
ATOM 1786 N N . ALA A 1 230 ? 8.927 10.644 -16.129 1.00 83.50 230 ALA A N 1
ATOM 1787 C CA . ALA A 1 230 ? 8.382 9.637 -15.232 1.00 83.50 230 ALA A CA 1
ATOM 1788 C C . ALA A 1 230 ? 9.438 8.751 -14.586 1.00 83.50 230 ALA A C 1
ATOM 1790 O O . ALA A 1 230 ? 9.110 8.003 -13.673 1.00 83.50 230 ALA A O 1
ATOM 1791 N N . CYS A 1 231 ? 10.667 8.777 -15.104 1.00 84.81 231 CYS A N 1
ATOM 1792 C CA . CYS A 1 231 ? 11.790 8.110 -14.471 1.00 84.81 231 CYS A CA 1
ATOM 1793 C C . CYS A 1 231 ? 12.119 8.880 -13.183 1.00 84.81 231 CYS A C 1
ATOM 1795 O O . CYS A 1 231 ? 12.594 10.019 -13.225 1.00 84.81 231 CYS A O 1
ATOM 1797 N N . ASP A 1 232 ? 11.807 8.273 -12.039 1.00 73.62 232 ASP A N 1
ATOM 1798 C CA . ASP A 1 232 ? 11.969 8.854 -10.705 1.00 73.62 232 ASP A CA 1
ATOM 1799 C C . ASP A 1 232 ? 13.282 8.430 -10.021 1.00 73.62 232 ASP A C 1
ATOM 1801 O O . ASP A 1 232 ? 13.552 8.861 -8.901 1.00 73.62 232 ASP A O 1
ATOM 1805 N N . ASP A 1 233 ? 14.137 7.656 -10.702 1.00 82.38 233 ASP A N 1
ATOM 1806 C CA . ASP A 1 233 ? 15.449 7.230 -10.201 1.00 82.38 233 ASP A CA 1
ATOM 1807 C C . ASP A 1 233 ? 16.342 8.449 -9.890 1.00 82.38 233 ASP A C 1
ATOM 1809 O O . ASP A 1 233 ? 16.929 9.082 -10.770 1.00 82.38 233 ASP A O 1
ATOM 1813 N N . ARG A 1 234 ? 16.474 8.781 -8.602 1.00 87.31 234 ARG A N 1
ATOM 1814 C CA . ARG A 1 234 ? 17.359 9.850 -8.111 1.00 87.31 234 ARG A CA 1
ATOM 1815 C C . ARG A 1 234 ? 18.722 9.349 -7.635 1.00 87.31 234 ARG A C 1
ATOM 1817 O O . ARG A 1 234 ? 19.479 10.142 -7.096 1.00 87.31 234 ARG A O 1
ATOM 1824 N N . SER A 1 235 ? 19.082 8.083 -7.861 1.00 86.44 235 SER A N 1
ATOM 1825 C CA . SER A 1 235 ? 20.343 7.513 -7.351 1.00 86.44 235 SER A CA 1
ATOM 1826 C C . SER A 1 235 ? 21.606 8.006 -8.080 1.00 86.44 235 SER A C 1
ATOM 1828 O O . SER A 1 235 ? 22.696 7.912 -7.522 1.00 86.44 235 SER A O 1
ATOM 1830 N N . LYS A 1 236 ? 21.483 8.523 -9.315 1.00 94.38 236 LYS A N 1
ATOM 1831 C CA . LYS A 1 236 ? 22.605 8.910 -10.206 1.00 94.38 236 LYS A CA 1
ATOM 1832 C C . LYS A 1 236 ? 22.674 10.426 -10.418 1.00 94.38 236 LYS A C 1
ATOM 1834 O O . LYS A 1 236 ? 22.860 11.141 -9.442 1.00 94.38 236 LYS A O 1
ATOM 1839 N N . ILE A 1 237 ? 22.516 10.943 -11.648 1.00 95.62 237 ILE A N 1
ATOM 1840 C CA . ILE A 1 237 ? 22.632 12.391 -11.931 1.00 95.62 237 ILE A CA 1
ATOM 1841 C C . ILE A 1 237 ? 21.666 13.182 -11.045 1.00 95.62 237 ILE A C 1
ATOM 1843 O O . ILE A 1 237 ? 22.047 14.202 -10.475 1.00 95.62 237 ILE A O 1
ATOM 1847 N N . GLY A 1 238 ? 20.449 12.659 -10.859 1.00 89.19 238 GLY A N 1
ATOM 1848 C CA . GLY A 1 238 ? 19.424 13.259 -10.008 1.00 89.19 238 GLY A CA 1
ATOM 1849 C C . GLY A 1 238 ? 19.841 13.488 -8.548 1.00 89.19 238 GLY A C 1
ATOM 1850 O O . GLY A 1 238 ? 19.322 14.419 -7.940 1.00 89.19 238 GLY A O 1
ATOM 1851 N N . ARG A 1 239 ? 20.793 12.713 -8.003 1.00 89.62 239 ARG A N 1
ATOM 1852 C CA . ARG A 1 239 ? 21.273 12.832 -6.611 1.00 89.62 239 ARG A CA 1
ATOM 1853 C C . ARG A 1 239 ? 21.928 14.180 -6.336 1.00 89.62 239 ARG A C 1
ATOM 1855 O O . ARG A 1 239 ? 21.853 14.689 -5.225 1.00 89.62 239 ARG A O 1
ATOM 1862 N N . GLY A 1 240 ? 22.614 14.724 -7.338 1.00 78.44 240 GLY A N 1
ATOM 1863 C CA . GLY A 1 240 ? 23.361 15.972 -7.219 1.00 78.44 240 GLY A CA 1
ATOM 1864 C C . GLY A 1 240 ? 22.544 17.229 -7.507 1.00 78.44 240 GLY A C 1
ATOM 1865 O O . GLY A 1 240 ? 23.074 18.333 -7.404 1.00 78.44 240 GLY A O 1
ATOM 1866 N N . LEU A 1 241 ? 21.282 17.085 -7.915 1.00 86.62 241 LEU A N 1
ATOM 1867 C CA . LEU A 1 241 ? 20.449 18.215 -8.313 1.00 86.62 241 LEU A CA 1
ATOM 1868 C C . LEU A 1 241 ? 19.706 18.808 -7.109 1.00 86.62 241 LEU A C 1
ATOM 1870 O O . LEU A 1 241 ? 19.327 18.068 -6.200 1.00 86.62 241 LEU A O 1
ATOM 1874 N N . PRO A 1 242 ? 19.420 20.124 -7.107 1.00 81.94 242 PRO A N 1
ATOM 1875 C CA . PRO A 1 242 ? 18.590 20.724 -6.070 1.00 81.94 242 PRO A CA 1
ATOM 1876 C C . PRO A 1 242 ? 17.215 20.060 -5.972 1.00 81.94 242 PRO A C 1
ATOM 1878 O O . PRO A 1 242 ? 16.617 19.676 -6.985 1.00 81.94 242 PRO A O 1
ATOM 1881 N N . VAL A 1 243 ? 16.681 19.986 -4.753 1.00 70.81 243 VAL A N 1
ATOM 1882 C CA . VAL A 1 243 ? 15.357 19.414 -4.482 1.00 70.81 243 VAL A CA 1
ATOM 1883 C C . VAL A 1 243 ? 14.292 20.097 -5.348 1.00 70.81 243 VAL A C 1
ATOM 1885 O O . VAL A 1 243 ? 14.214 21.321 -5.422 1.00 70.81 243 VAL A O 1
ATOM 1888 N N . GLY A 1 244 ? 13.465 19.292 -6.020 1.00 69.00 244 GLY A N 1
ATOM 1889 C CA . GLY A 1 244 ? 12.399 19.774 -6.905 1.00 69.00 244 GLY A CA 1
ATOM 1890 C C . GLY A 1 244 ? 12.826 20.070 -8.347 1.00 69.00 244 GLY A C 1
ATOM 1891 O O . GLY A 1 244 ? 11.965 20.382 -9.171 1.00 69.00 244 GLY A O 1
ATOM 1892 N N . THR A 1 245 ? 14.112 19.928 -8.687 1.00 79.19 245 THR A N 1
ATOM 1893 C CA . THR A 1 245 ? 14.586 20.032 -10.076 1.00 79.19 245 THR A CA 1
ATOM 1894 C C . THR A 1 245 ? 13.951 18.934 -10.930 1.00 79.19 245 THR A C 1
ATOM 1896 O O . THR A 1 245 ? 14.071 17.745 -10.627 1.00 79.19 245 THR A O 1
ATOM 1899 N N . LYS A 1 246 ? 13.265 19.321 -12.010 1.00 87.19 246 LYS A N 1
ATOM 1900 C CA . LYS A 1 246 ? 12.713 18.362 -12.973 1.00 87.19 246 LYS A CA 1
ATOM 1901 C C . LYS A 1 246 ? 13.831 17.828 -13.867 1.00 87.19 246 LYS A C 1
ATOM 1903 O O . LYS A 1 246 ? 14.676 18.581 -14.345 1.00 87.19 246 LYS A O 1
ATOM 1908 N N . PHE A 1 247 ? 13.818 16.522 -14.103 1.00 92.12 247 PHE A N 1
ATOM 1909 C CA . PHE A 1 247 ? 14.852 15.834 -14.867 1.00 92.12 247 PHE A CA 1
ATOM 1910 C C . PHE A 1 247 ? 14.208 14.728 -15.705 1.00 92.12 247 PHE A C 1
ATOM 1912 O O . PHE A 1 247 ? 13.652 13.784 -15.146 1.00 92.12 247 PHE A O 1
ATOM 1919 N N . ALA A 1 248 ? 14.232 14.881 -17.031 1.00 96.50 248 ALA A N 1
ATOM 1920 C CA . ALA A 1 248 ? 13.762 13.874 -17.982 1.00 96.50 248 ALA A CA 1
ATOM 1921 C C . ALA A 1 248 ? 14.947 13.011 -18.402 1.00 96.50 248 ALA A C 1
ATOM 1923 O O . ALA A 1 248 ? 15.831 13.502 -19.102 1.00 96.50 248 ALA A O 1
ATOM 1924 N N . HIS A 1 249 ? 14.996 11.750 -17.978 1.00 98.06 249 HIS A N 1
ATOM 1925 C CA . HIS A 1 249 ? 16.207 10.948 -18.135 1.00 98.06 249 HIS A CA 1
ATOM 1926 C C . HIS A 1 249 ? 15.936 9.452 -18.250 1.00 98.06 249 HIS A C 1
ATOM 1928 O O . HIS A 1 249 ? 14.816 8.985 -18.040 1.00 98.06 249 HIS A O 1
ATOM 1934 N N . LYS A 1 250 ? 16.984 8.700 -18.589 1.00 98.19 250 LYS A N 1
ATOM 1935 C CA . LYS A 1 250 ? 16.983 7.242 -18.522 1.00 98.19 250 LYS A CA 1
ATOM 1936 C C . LYS A 1 250 ? 18.288 6.744 -17.914 1.00 98.19 250 LYS A C 1
ATOM 1938 O O . LYS A 1 250 ? 19.372 7.067 -18.387 1.00 98.19 250 LYS A O 1
ATOM 1943 N N . THR A 1 251 ? 18.168 5.874 -16.917 1.00 96.56 251 THR A N 1
ATOM 1944 C CA . THR A 1 251 ? 19.312 5.216 -16.276 1.00 96.56 251 THR A CA 1
ATOM 1945 C C . THR A 1 251 ? 19.610 3.839 -16.871 1.00 96.56 251 THR A C 1
ATOM 1947 O O . THR A 1 251 ? 18.752 3.202 -17.498 1.00 96.56 251 THR A O 1
ATOM 1950 N N . GLY A 1 252 ? 20.819 3.334 -16.631 1.00 94.38 252 GLY A N 1
ATOM 1951 C CA . GLY A 1 252 ? 21.184 1.948 -16.900 1.00 94.38 252 GLY A CA 1
ATOM 1952 C C . GLY A 1 252 ? 22.246 1.424 -15.939 1.00 94.38 252 GLY A C 1
ATOM 1953 O O . GLY A 1 252 ? 23.244 2.092 -15.680 1.00 94.38 252 GLY A O 1
ATOM 1954 N N . SER A 1 253 ? 22.044 0.201 -15.442 1.00 93.06 253 SER A N 1
ATOM 1955 C CA . SER A 1 253 ? 22.953 -0.438 -14.486 1.00 93.06 253 SER A CA 1
ATOM 1956 C C . SER A 1 253 ? 23.131 -1.928 -14.773 1.00 93.06 253 SER A C 1
ATOM 1958 O O . SER A 1 253 ? 22.153 -2.660 -14.900 1.00 93.06 253 SER A O 1
ATOM 1960 N N . VAL A 1 254 ? 24.380 -2.382 -14.829 1.00 90.69 254 VAL A N 1
ATOM 1961 C CA . VAL A 1 254 ? 24.811 -3.794 -14.767 1.00 90.69 254 VAL A CA 1
ATOM 1962 C C . VAL A 1 254 ? 26.117 -3.840 -13.993 1.00 90.69 254 VAL A C 1
ATOM 1964 O O . VAL A 1 254 ? 26.854 -2.880 -14.096 1.00 90.69 254 VAL A O 1
ATOM 1967 N N . ALA A 1 255 ? 26.447 -4.915 -13.279 1.00 85.69 255 ALA A N 1
ATOM 1968 C CA . ALA A 1 255 ? 27.596 -5.005 -12.358 1.00 85.69 255 ALA A CA 1
ATOM 1969 C C . ALA A 1 255 ? 28.797 -4.068 -12.669 1.00 85.69 255 ALA A C 1
ATOM 1971 O O . ALA A 1 255 ? 29.054 -3.155 -11.887 1.00 85.69 255 ALA A O 1
ATOM 1972 N N . LYS A 1 256 ? 29.398 -4.176 -13.864 1.00 92.50 256 LYS A N 1
ATOM 1973 C CA . LYS A 1 256 ? 30.573 -3.399 -14.316 1.00 92.50 256 LYS A CA 1
ATOM 1974 C C . LYS A 1 256 ? 30.318 -2.018 -14.931 1.00 92.50 256 LYS A C 1
ATOM 1976 O O . LYS A 1 256 ? 31.281 -1.324 -15.240 1.00 92.50 256 LYS A O 1
ATOM 1981 N N . SER A 1 257 ? 29.070 -1.625 -15.163 1.00 94.75 257 SER A N 1
ATOM 1982 C CA . SER A 1 257 ? 28.723 -0.391 -15.878 1.00 94.75 257 SER A CA 1
ATOM 1983 C C . SER A 1 257 ? 27.527 0.312 -15.233 1.00 94.75 257 SER A C 1
ATOM 1985 O O . SER A 1 257 ? 26.514 -0.308 -14.894 1.00 94.75 257 SER A O 1
ATOM 1987 N N . ARG A 1 258 ? 27.607 1.633 -15.086 1.00 95.44 258 ARG A N 1
ATOM 1988 C CA . ARG A 1 258 ? 26.485 2.491 -14.674 1.00 95.44 258 ARG A CA 1
ATOM 1989 C C . ARG A 1 258 ? 26.409 3.679 -15.620 1.00 95.44 258 ARG A C 1
ATOM 1991 O O . ARG A 1 258 ? 27.434 4.231 -16.012 1.00 95.44 258 ARG A O 1
ATOM 1998 N N . CYS A 1 259 ? 25.208 4.074 -15.994 1.00 96.62 259 CYS A N 1
ATOM 1999 C CA . CYS A 1 259 ? 25.003 5.191 -16.899 1.00 96.62 259 CYS A CA 1
ATOM 2000 C C . CYS A 1 259 ? 23.702 5.920 -16.595 1.00 96.62 259 CYS A C 1
ATOM 2002 O O . CYS A 1 259 ? 22.757 5.354 -16.033 1.00 96.62 259 CYS A O 1
ATOM 2004 N N . ASP A 1 260 ? 23.683 7.187 -16.978 1.00 98.25 260 ASP A N 1
ATOM 2005 C CA . ASP A 1 260 ? 22.529 8.060 -16.873 1.00 98.25 260 ASP A CA 1
ATOM 2006 C C . ASP A 1 260 ? 22.647 9.166 -17.927 1.00 98.25 260 ASP A C 1
ATOM 2008 O O . ASP A 1 260 ? 23.738 9.690 -18.179 1.00 98.25 260 ASP A O 1
ATOM 2012 N N . ALA A 1 261 ? 21.543 9.492 -18.589 1.00 98.62 261 ALA A N 1
ATOM 2013 C CA . ALA A 1 261 ? 21.502 10.550 -19.585 1.00 98.62 261 ALA A CA 1
ATOM 2014 C C . ALA A 1 261 ? 20.118 11.190 -19.647 1.00 98.62 261 ALA A C 1
ATOM 2016 O O . ALA A 1 261 ? 19.105 10.493 -19.541 1.00 98.62 261 ALA A O 1
ATOM 2017 N N . GLY A 1 262 ? 20.073 12.509 -19.832 1.00 97.88 262 GLY A N 1
ATOM 2018 C CA . GLY A 1 262 ? 18.816 13.241 -19.807 1.00 97.88 262 GLY A CA 1
ATOM 2019 C C . GLY A 1 262 ? 18.912 14.752 -19.992 1.00 97.88 262 GLY A C 1
ATOM 2020 O O . GLY A 1 262 ? 19.959 15.311 -20.322 1.00 97.88 262 GLY A O 1
ATOM 2021 N N . LEU A 1 263 ? 17.771 15.397 -19.751 1.00 98.06 263 LEU A N 1
ATOM 2022 C CA . LEU A 1 263 ? 17.528 16.835 -19.803 1.00 98.06 263 LEU A CA 1
ATOM 2023 C C . LEU A 1 263 ? 17.198 17.347 -18.401 1.00 98.06 263 LEU A C 1
ATOM 2025 O O . LEU A 1 263 ? 16.145 17.014 -17.850 1.00 98.06 263 LEU A O 1
ATOM 2029 N N . ILE A 1 264 ? 18.077 18.169 -17.836 1.00 97.00 264 ILE A N 1
ATOM 2030 C CA . ILE A 1 264 ? 17.863 18.841 -16.553 1.00 97.00 264 ILE A CA 1
ATOM 2031 C C . ILE A 1 264 ? 17.176 20.179 -16.810 1.00 97.00 264 ILE A C 1
ATOM 2033 O O . ILE A 1 264 ? 17.714 21.029 -17.525 1.00 97.00 264 ILE A O 1
ATOM 2037 N N . ASP A 1 265 ? 16.008 20.384 -16.204 1.00 90.88 265 ASP A N 1
ATOM 2038 C CA . ASP A 1 265 ? 15.329 21.676 -16.229 1.00 90.88 265 ASP A CA 1
ATOM 2039 C C . ASP A 1 265 ? 16.018 22.624 -15.254 1.00 90.88 265 ASP A C 1
ATOM 2041 O O . ASP A 1 265 ? 15.981 22.415 -14.043 1.00 90.88 265 ASP A O 1
ATOM 2045 N N . SER A 1 266 ? 16.648 23.675 -15.776 1.00 86.81 266 SER A N 1
ATOM 2046 C CA . SER A 1 266 ? 17.326 24.674 -14.954 1.00 86.81 266 SER A CA 1
ATOM 2047 C C . SER A 1 266 ? 16.802 26.089 -15.227 1.00 86.81 266 SER A C 1
ATOM 2049 O O . SER A 1 266 ? 16.265 26.343 -16.311 1.00 86.81 266 SER A O 1
ATOM 2051 N N . PRO A 1 267 ? 16.969 27.034 -14.280 1.00 80.69 267 PRO A N 1
ATOM 2052 C CA . PRO A 1 267 ? 16.560 28.431 -14.456 1.00 80.69 267 PRO A CA 1
ATOM 2053 C C . PRO A 1 267 ? 17.128 29.107 -15.709 1.00 80.69 267 PRO A C 1
ATOM 2055 O O . PRO A 1 267 ? 16.526 30.040 -16.236 1.00 80.69 267 PRO A O 1
ATOM 2058 N N . THR A 1 268 ? 18.290 28.658 -16.186 1.00 82.88 268 THR A N 1
ATOM 2059 C CA . THR A 1 268 ? 18.973 29.252 -17.342 1.00 82.88 268 THR A CA 1
ATOM 2060 C C . THR A 1 268 ? 18.657 28.564 -18.670 1.00 82.88 268 THR A C 1
ATOM 2062 O O . THR A 1 268 ? 19.042 29.075 -19.724 1.00 82.88 268 THR A O 1
ATOM 2065 N N . GLY A 1 269 ? 17.896 27.469 -18.638 1.00 86.69 269 GLY A N 1
ATOM 2066 C CA . GLY A 1 269 ? 17.571 26.625 -19.785 1.00 86.69 269 GLY A CA 1
ATOM 2067 C C . GLY A 1 269 ? 17.823 25.146 -19.495 1.00 86.69 269 GLY A C 1
ATOM 2068 O O . GLY A 1 269 ? 18.235 24.766 -18.399 1.00 86.69 269 GLY A O 1
ATOM 2069 N N . LYS A 1 270 ? 17.540 24.282 -20.476 1.00 94.31 270 LYS A N 1
ATOM 2070 C CA . LYS A 1 270 ? 17.766 22.839 -20.333 1.00 94.31 270 LYS A CA 1
ATOM 2071 C C . LYS A 1 270 ? 19.253 22.516 -20.468 1.00 94.31 270 LYS A C 1
ATOM 2073 O O . LYS A 1 270 ? 19.874 22.880 -21.471 1.00 94.31 270 LYS A O 1
ATOM 2078 N N . ILE A 1 271 ? 19.789 21.796 -19.489 1.00 97.75 271 ILE A N 1
ATOM 2079 C CA . ILE A 1 271 ? 21.128 21.202 -19.549 1.00 97.75 271 ILE A CA 1
ATOM 2080 C C . ILE A 1 271 ? 20.966 19.775 -20.066 1.00 97.75 271 ILE A C 1
ATOM 2082 O O . ILE A 1 271 ? 20.176 19.001 -19.527 1.00 97.75 271 ILE A O 1
ATOM 2086 N N . ILE A 1 272 ? 21.703 19.431 -21.112 1.00 98.38 272 ILE A N 1
ATOM 2087 C CA . ILE A 1 272 ? 21.723 18.099 -21.710 1.00 98.38 272 ILE A CA 1
ATOM 2088 C C . ILE A 1 272 ? 22.969 17.396 -21.194 1.00 98.38 272 ILE A C 1
ATOM 2090 O O . ILE A 1 272 ? 24.066 17.942 -21.292 1.00 98.38 272 ILE A O 1
ATOM 2094 N N . ILE A 1 273 ? 22.816 16.205 -20.631 1.00 98.50 273 ILE A N 1
ATOM 2095 C CA . ILE A 1 273 ? 23.916 15.502 -19.972 1.00 98.50 273 ILE A CA 1
ATOM 2096 C C . ILE A 1 273 ? 23.859 14.004 -20.254 1.00 98.50 273 ILE A C 1
ATOM 2098 O O . ILE A 1 273 ? 22.787 13.403 -20.271 1.00 98.50 273 ILE A O 1
ATOM 2102 N N . CYS A 1 274 ? 25.024 13.393 -20.451 1.00 98.69 274 CYS A N 1
ATOM 2103 C CA . CYS A 1 274 ? 25.213 11.950 -20.454 1.00 98.69 274 CYS A CA 1
ATOM 2104 C C . CYS A 1 274 ? 26.493 11.604 -19.695 1.00 98.69 274 CYS A C 1
ATOM 2106 O O . CYS A 1 274 ? 27.554 12.162 -19.979 1.00 98.69 274 CYS A O 1
ATOM 2108 N N . VAL A 1 275 ? 26.380 10.667 -18.755 1.00 98.50 275 VAL A N 1
ATOM 2109 C CA . VAL A 1 275 ? 27.497 10.073 -18.022 1.00 98.50 275 VAL A CA 1
ATOM 2110 C C . VAL A 1 275 ? 27.451 8.564 -18.231 1.00 98.50 275 VAL A C 1
ATOM 2112 O O . VAL A 1 275 ? 26.455 7.911 -17.914 1.00 98.50 275 VAL A O 1
ATOM 2115 N N . LEU A 1 276 ? 28.532 8.008 -18.771 1.00 98.50 276 LEU A N 1
ATOM 2116 C CA . LEU A 1 276 ? 28.728 6.578 -18.981 1.00 98.50 276 LEU A CA 1
ATOM 2117 C C . LEU A 1 276 ? 29.935 6.129 -18.159 1.00 98.50 276 LEU A C 1
ATOM 2119 O O . LEU A 1 276 ? 30.988 6.764 -18.206 1.00 98.50 276 LEU A O 1
ATOM 2123 N N . THR A 1 277 ? 29.787 5.027 -17.430 1.00 97.69 277 THR A N 1
ATOM 2124 C CA . THR A 1 277 ? 30.885 4.377 -16.709 1.00 97.69 277 THR A CA 1
ATOM 2125 C C . THR A 1 277 ? 30.964 2.908 -17.089 1.00 97.69 277 THR A C 1
ATOM 2127 O O . THR A 1 277 ? 29.937 2.267 -17.342 1.00 97.69 277 THR A O 1
ATOM 2130 N N . ASN A 1 278 ? 32.177 2.374 -17.142 1.00 96.38 278 ASN A N 1
ATOM 2131 C CA . ASN A 1 278 ? 32.425 0.973 -17.442 1.00 96.38 278 ASN A CA 1
ATOM 2132 C C . ASN A 1 278 ? 33.690 0.475 -16.737 1.00 96.38 278 ASN A C 1
ATOM 2134 O O . ASN A 1 278 ? 34.537 1.273 -16.356 1.00 96.38 278 ASN A O 1
ATOM 2138 N N . GLU A 1 279 ? 33.845 -0.844 -16.609 1.00 95.25 279 GLU A N 1
ATOM 2139 C CA . GLU A 1 279 ? 34.952 -1.458 -15.857 1.00 95.25 279 GLU A CA 1
ATOM 2140 C C . GLU A 1 279 ? 35.042 -0.912 -14.424 1.00 95.25 279 GLU A C 1
ATOM 2142 O O . GLU A 1 279 ? 36.124 -0.687 -13.886 1.00 95.25 279 GLU A O 1
ATOM 2147 N N . ASN A 1 280 ? 33.877 -0.678 -13.820 1.00 94.69 280 ASN A N 1
ATOM 2148 C CA . ASN A 1 280 ? 33.766 -0.116 -12.484 1.00 94.69 280 ASN A CA 1
ATOM 2149 C C . ASN A 1 280 ? 34.336 -1.105 -11.462 1.00 94.69 280 ASN A C 1
ATOM 2151 O O . ASN A 1 280 ? 33.870 -2.241 -11.385 1.00 94.69 280 ASN A O 1
ATOM 2155 N N . SER A 1 281 ? 35.295 -0.660 -10.646 1.00 93.50 281 SER A N 1
ATOM 2156 C CA . SER A 1 281 ? 35.842 -1.480 -9.553 1.00 93.50 281 SER A CA 1
ATOM 2157 C C . SER A 1 281 ? 34.802 -1.773 -8.464 1.00 93.50 281 SER A C 1
ATOM 2159 O O . SER A 1 281 ? 34.836 -2.825 -7.831 1.00 93.50 281 SER A O 1
ATOM 2161 N N . ASP A 1 282 ? 33.872 -0.839 -8.245 1.00 91.94 282 ASP A N 1
ATOM 2162 C CA . ASP A 1 282 ? 32.755 -0.990 -7.314 1.00 91.94 282 ASP A CA 1
ATOM 2163 C C . ASP A 1 282 ? 31.499 -1.478 -8.050 1.00 91.94 282 ASP A C 1
ATOM 2165 O O . ASP A 1 282 ? 30.785 -0.708 -8.703 1.00 91.94 282 ASP A O 1
ATOM 2169 N N . GLU A 1 283 ? 31.226 -2.777 -7.923 1.00 91.94 283 GLU A N 1
ATOM 2170 C CA . GLU A 1 283 ? 30.068 -3.443 -8.527 1.00 91.94 283 GLU A CA 1
ATOM 2171 C C . GLU A 1 283 ? 28.857 -3.538 -7.573 1.00 91.94 283 GLU A C 1
ATOM 2173 O O . GLU A 1 283 ? 27.847 -4.153 -7.928 1.00 91.94 283 GLU A O 1
ATOM 2178 N N . SER A 1 284 ? 28.924 -2.930 -6.378 1.00 87.06 284 SER A N 1
ATOM 2179 C CA . SER A 1 284 ? 27.870 -3.017 -5.358 1.00 87.06 284 SER A CA 1
ATOM 2180 C C . SER A 1 284 ? 26.525 -2.428 -5.817 1.00 87.06 284 SER A C 1
ATOM 2182 O O . SER A 1 284 ? 26.450 -1.536 -6.669 1.00 87.06 284 SER A O 1
ATOM 2184 N N . TRP A 1 285 ? 25.434 -2.938 -5.243 1.00 84.06 285 TRP A N 1
ATOM 2185 C CA . TRP A 1 285 ? 24.059 -2.495 -5.513 1.00 84.06 285 TRP A CA 1
ATOM 2186 C C . TRP A 1 285 ? 23.502 -1.656 -4.359 1.00 84.06 285 TRP A C 1
ATOM 2188 O O . TRP A 1 285 ? 22.390 -1.888 -3.898 1.00 84.06 285 TRP A O 1
ATOM 2198 N N . THR A 1 286 ? 24.297 -0.711 -3.861 1.00 81.38 286 THR A N 1
ATOM 2199 C CA . THR A 1 286 ? 23.896 0.226 -2.803 1.00 81.38 286 THR A CA 1
ATOM 2200 C C . THR A 1 286 ? 23.869 1.653 -3.342 1.00 81.38 286 THR A C 1
ATOM 2202 O O . THR A 1 286 ? 24.487 1.963 -4.366 1.00 81.38 286 THR A O 1
ATOM 2205 N N . ASP A 1 287 ? 23.192 2.553 -2.630 1.00 74.44 287 ASP A N 1
ATOM 2206 C CA . ASP A 1 287 ? 23.219 3.983 -2.955 1.00 74.44 287 ASP A CA 1
ATOM 2207 C C . ASP A 1 287 ? 24.616 4.587 -2.799 1.00 74.44 287 ASP A C 1
ATOM 2209 O O . ASP A 1 287 ? 24.927 5.614 -3.398 1.00 74.44 287 ASP A O 1
ATOM 2213 N N . GLU A 1 288 ? 25.496 3.925 -2.052 1.00 84.44 288 GLU A N 1
ATOM 2214 C CA . GLU A 1 288 ? 26.864 4.373 -1.831 1.00 84.44 288 GLU A CA 1
ATOM 2215 C C . GLU A 1 288 ? 27.833 3.975 -2.954 1.00 84.44 288 GLU A C 1
ATOM 2217 O O . GLU A 1 288 ? 29.009 4.339 -2.885 1.00 84.44 288 GLU A O 1
ATOM 2222 N N . ASN A 1 289 ? 27.340 3.303 -4.004 1.00 92.69 289 ASN A N 1
ATOM 2223 C CA . ASN A 1 289 ? 28.135 2.889 -5.155 1.00 92.69 289 ASN A CA 1
ATOM 2224 C C . ASN A 1 289 ? 28.905 4.070 -5.778 1.00 92.69 289 ASN A C 1
ATOM 2226 O O . ASN A 1 289 ? 28.334 5.116 -6.109 1.00 92.69 289 ASN A O 1
ATOM 2230 N N . ALA A 1 290 ? 30.206 3.888 -6.004 1.00 93.06 290 ALA A N 1
ATOM 2231 C CA . ALA A 1 290 ? 31.092 4.947 -6.483 1.00 93.06 290 ALA A CA 1
ATOM 2232 C C . ALA A 1 290 ? 30.655 5.550 -7.831 1.00 93.06 290 ALA A C 1
ATOM 2234 O O . ALA A 1 290 ? 30.811 6.749 -8.055 1.00 93.06 290 ALA A O 1
ATOM 2235 N N . ALA A 1 291 ? 30.090 4.745 -8.737 1.00 93.69 291 ALA A N 1
ATOM 2236 C CA . ALA A 1 291 ? 29.630 5.225 -10.040 1.00 93.69 291 ALA A CA 1
ATOM 2237 C C . ALA A 1 291 ? 28.348 6.066 -9.925 1.00 93.69 291 ALA A C 1
ATOM 2239 O O . ALA A 1 291 ? 28.174 7.035 -10.664 1.00 93.69 291 ALA A O 1
ATOM 2240 N N . HIS A 1 292 ? 27.457 5.711 -8.992 1.00 93.06 292 HIS A N 1
ATOM 2241 C CA . HIS A 1 292 ? 26.263 6.499 -8.679 1.00 93.06 292 HIS A CA 1
ATOM 2242 C C . HIS A 1 292 ? 26.653 7.878 -8.136 1.00 93.06 292 HIS A C 1
ATOM 2244 O O . HIS A 1 292 ? 26.184 8.892 -8.656 1.00 93.06 292 HIS A O 1
ATOM 2250 N N . LYS A 1 293 ? 27.585 7.918 -7.172 1.00 94.50 293 LYS A N 1
ATOM 2251 C CA . LYS A 1 293 ? 28.145 9.169 -6.635 1.00 94.50 293 LYS A CA 1
ATOM 2252 C C . LYS A 1 293 ? 28.801 10.013 -7.719 1.00 94.50 293 LYS A C 1
ATOM 2254 O O . LYS A 1 293 ? 28.474 11.188 -7.831 1.00 94.50 293 LYS A O 1
ATOM 2259 N N . LEU A 1 294 ? 29.630 9.404 -8.572 1.00 96.19 294 LEU A N 1
ATOM 2260 C CA . LEU A 1 294 ? 30.255 10.094 -9.702 1.00 96.19 294 LEU A CA 1
ATOM 2261 C C . LEU A 1 294 ? 29.210 10.745 -10.623 1.00 96.19 294 LEU A C 1
ATOM 2263 O O . LEU A 1 294 ? 29.349 11.915 -10.973 1.00 96.19 294 LEU A O 1
ATOM 2267 N N . CYS A 1 295 ? 28.155 10.014 -11.001 1.00 96.31 295 CYS A N 1
ATOM 2268 C CA . CYS A 1 295 ? 27.069 10.569 -11.816 1.00 96.31 295 CYS A CA 1
ATOM 2269 C C . CYS A 1 295 ? 26.400 11.765 -11.120 1.00 96.31 295 CYS A C 1
ATOM 2271 O O . CYS A 1 295 ? 26.159 12.787 -11.763 1.00 96.31 295 CYS A O 1
ATOM 2273 N N . GLY A 1 296 ? 26.130 11.647 -9.817 1.00 94.94 296 GLY A N 1
ATOM 2274 C CA . GLY A 1 296 ? 25.557 12.718 -9.003 1.00 94.94 296 GLY A CA 1
ATOM 2275 C C . GLY A 1 296 ? 26.457 13.949 -8.922 1.00 94.94 296 GLY A C 1
ATOM 2276 O O . GLY A 1 296 ? 25.996 15.059 -9.173 1.00 94.94 296 GLY A O 1
ATOM 2277 N N . ASP A 1 297 ? 27.750 13.771 -8.656 1.00 95.31 297 ASP A N 1
ATOM 2278 C CA . ASP A 1 297 ? 28.720 14.865 -8.582 1.00 95.31 297 ASP A CA 1
ATOM 2279 C C . ASP A 1 297 ? 28.866 15.606 -9.911 1.00 95.31 297 ASP A C 1
ATOM 2281 O O . ASP A 1 297 ? 28.863 16.838 -9.935 1.00 95.31 297 ASP A O 1
ATOM 2285 N N . ILE A 1 298 ? 28.931 14.879 -11.031 1.00 97.00 298 ILE A N 1
ATOM 2286 C CA . ILE A 1 298 ? 28.961 15.492 -12.364 1.00 97.00 298 ILE A CA 1
ATOM 2287 C C . ILE A 1 298 ? 27.660 16.268 -12.619 1.00 97.00 298 ILE A C 1
ATOM 2289 O O . ILE A 1 298 ? 27.712 17.400 -13.101 1.00 97.00 298 ILE A O 1
ATOM 2293 N N . GLY A 1 299 ? 26.504 15.694 -12.265 1.00 95.25 299 GLY A N 1
ATOM 2294 C CA . GLY A 1 299 ? 25.199 16.352 -12.374 1.00 95.25 299 GLY A CA 1
ATOM 2295 C C . GLY A 1 299 ? 25.120 17.659 -11.583 1.00 95.25 299 GLY A C 1
ATOM 2296 O O . GLY A 1 299 ? 24.723 18.691 -12.128 1.00 95.25 299 GLY A O 1
ATOM 2297 N N . ARG A 1 300 ? 25.572 17.634 -10.325 1.00 95.06 300 ARG A N 1
ATOM 2298 C CA . ARG A 1 300 ? 25.653 18.803 -9.443 1.00 95.06 300 ARG A CA 1
ATOM 2299 C C . ARG A 1 300 ? 26.543 19.893 -10.030 1.00 95.06 300 ARG A C 1
ATOM 2301 O O . ARG A 1 300 ? 26.108 21.034 -10.168 1.00 95.06 300 ARG A O 1
ATOM 2308 N N . VAL A 1 301 ? 27.768 19.539 -10.425 1.00 94.88 301 VAL A N 1
ATOM 2309 C CA . VAL A 1 301 ? 28.735 20.493 -10.988 1.00 94.88 301 VAL A CA 1
ATOM 2310 C C . VAL A 1 301 ? 28.216 21.105 -12.287 1.00 94.88 301 VAL A C 1
ATOM 2312 O O . VAL A 1 301 ? 28.362 22.311 -12.486 1.00 94.88 301 VAL A O 1
ATOM 2315 N N . ALA A 1 302 ? 27.583 20.309 -13.154 1.00 94.31 302 ALA A N 1
ATOM 2316 C CA . ALA A 1 302 ? 26.945 20.818 -14.363 1.00 94.31 302 ALA A CA 1
ATOM 2317 C C . ALA A 1 302 ? 25.842 21.834 -14.022 1.00 94.31 302 ALA A C 1
ATOM 2319 O O . ALA A 1 302 ? 25.823 22.933 -14.576 1.00 94.31 302 ALA A O 1
ATOM 2320 N N . PHE A 1 303 ? 24.959 21.504 -13.075 1.00 92.06 303 PHE A N 1
ATOM 2321 C CA . PHE A 1 303 ? 23.879 22.391 -12.651 1.00 92.06 303 PHE A CA 1
ATOM 2322 C C . PHE A 1 303 ? 24.402 23.714 -12.072 1.00 92.06 303 PHE A C 1
ATOM 2324 O O . PHE A 1 303 ? 23.979 24.783 -12.515 1.00 92.06 303 PHE A O 1
ATOM 2331 N N . GLU A 1 304 ? 25.344 23.653 -11.128 1.00 88.56 304 GLU A N 1
ATOM 2332 C CA . GLU A 1 304 ? 25.972 24.822 -10.497 1.00 88.56 304 GLU A CA 1
ATOM 2333 C C . GLU A 1 304 ? 26.702 25.708 -11.513 1.00 88.56 304 GLU A C 1
ATOM 2335 O O . GLU A 1 304 ? 26.657 26.935 -11.423 1.00 88.56 304 GLU A O 1
ATOM 2340 N N . PHE A 1 305 ? 27.383 25.102 -12.489 1.00 90.12 305 PHE A N 1
ATOM 2341 C CA . PHE A 1 305 ? 28.127 25.834 -13.510 1.00 90.12 305 PHE A CA 1
ATOM 2342 C C . PHE A 1 305 ? 27.209 26.675 -14.401 1.00 90.12 305 PHE A C 1
ATOM 2344 O O . PHE A 1 305 ? 27.493 27.846 -14.651 1.00 90.12 305 PHE A O 1
ATOM 2351 N N . PHE A 1 306 ? 26.092 26.105 -14.858 1.00 88.75 306 PHE A N 1
ATOM 2352 C CA . PHE A 1 306 ? 25.137 26.842 -15.686 1.00 88.75 306 PHE A CA 1
ATOM 2353 C C . PHE A 1 306 ? 24.266 27.811 -14.873 1.00 88.75 306 PHE A C 1
ATOM 2355 O O . PHE A 1 306 ? 23.759 28.783 -15.440 1.00 88.75 306 PHE A O 1
ATOM 2362 N N . ASN A 1 307 ? 24.170 27.617 -13.552 1.00 84.00 307 ASN A N 1
ATOM 2363 C CA . ASN A 1 307 ? 23.370 28.428 -12.630 1.00 84.00 307 ASN A CA 1
ATOM 2364 C C . ASN A 1 307 ? 24.218 28.995 -11.467 1.00 84.00 307 ASN A C 1
ATOM 2366 O O . ASN A 1 307 ? 23.956 28.673 -10.306 1.00 84.00 307 ASN A O 1
ATOM 2370 N N . PRO A 1 308 ? 25.235 29.836 -11.741 1.00 66.06 308 PRO A N 1
ATOM 2371 C CA . PRO A 1 308 ? 26.103 30.367 -10.697 1.00 66.06 308 PRO A CA 1
ATOM 2372 C C . PRO A 1 308 ? 25.337 31.327 -9.766 1.00 66.06 308 PRO A C 1
ATOM 2374 O O . PRO A 1 308 ? 24.508 32.109 -10.242 1.00 66.06 308 PRO A O 1
ATOM 2377 N N . PRO A 1 309 ? 25.627 31.331 -8.452 1.00 49.53 309 PRO A N 1
ATOM 2378 C CA . PRO A 1 309 ? 24.988 32.242 -7.508 1.00 49.53 309 PRO A CA 1
ATOM 2379 C C . PRO A 1 309 ? 25.377 33.703 -7.783 1.00 49.53 309 PRO A C 1
ATOM 2381 O O . PRO A 1 309 ? 26.530 34.022 -8.089 1.00 49.53 309 PRO A O 1
ATOM 2384 N N . THR A 1 310 ? 24.417 34.615 -7.645 1.00 36.56 310 THR A N 1
ATOM 2385 C CA . THR A 1 310 ? 24.629 36.064 -7.750 1.00 36.56 310 THR A CA 1
ATOM 2386 C C . THR A 1 310 ? 25.529 36.548 -6.605 1.00 36.56 310 THR A C 1
ATOM 2388 O O . THR A 1 310 ? 25.217 36.345 -5.435 1.00 36.56 310 THR A O 1
ATOM 2391 N N . LYS A 1 311 ? 26.659 37.197 -6.923 1.00 34.19 311 LYS A N 1
ATOM 2392 C CA . LYS A 1 311 ? 27.588 37.774 -5.931 1.00 34.19 311 LYS A CA 1
ATOM 2393 C C . LYS A 1 311 ? 26.921 38.903 -5.132 1.00 34.19 311 LYS A C 1
ATOM 2395 O O . LYS A 1 311 ? 26.552 39.914 -5.724 1.00 34.19 311 LYS A O 1
ATOM 2400 N N . VAL A 1 312 ? 26.891 38.785 -3.803 1.00 30.48 312 VAL A N 1
ATOM 2401 C CA . VAL A 1 312 ? 26.681 39.903 -2.861 1.00 30.48 312 VAL A CA 1
ATOM 2402 C C . VAL A 1 312 ? 27.822 39.923 -1.832 1.00 30.48 312 VAL A C 1
ATOM 2404 O O . VAL A 1 312 ? 28.473 38.908 -1.595 1.00 30.48 312 VAL A O 1
ATOM 2407 N N . ALA A 1 313 ? 28.126 41.133 -1.364 1.00 31.41 313 ALA A N 1
ATOM 2408 C CA . ALA A 1 313 ? 29.382 41.621 -0.809 1.00 31.41 313 ALA A CA 1
ATOM 2409 C C . ALA A 1 313 ? 29.858 40.963 0.498 1.00 31.41 313 ALA A C 1
ATOM 2411 O O . ALA A 1 313 ? 29.078 40.674 1.398 1.00 31.41 313 ALA A O 1
ATOM 2412 N N . ALA A 1 314 ? 31.179 40.805 0.586 1.00 37.00 314 ALA A N 1
ATOM 2413 C CA . ALA A 1 314 ? 31.913 40.529 1.810 1.00 37.00 314 ALA A CA 1
ATOM 2414 C C . ALA A 1 314 ? 31.993 41.801 2.662 1.00 37.00 314 ALA A C 1
ATOM 2416 O O . ALA A 1 314 ? 32.331 42.840 2.106 1.00 37.00 314 ALA A O 1
ATOM 2417 N N . ASP A 1 315 ? 31.683 41.698 3.958 1.00 35.53 315 ASP A N 1
ATOM 2418 C CA . ASP A 1 315 ? 32.364 42.402 5.059 1.00 35.53 315 ASP A CA 1
ATOM 2419 C C . ASP A 1 315 ? 31.691 42.068 6.408 1.00 35.53 315 ASP A C 1
ATOM 2421 O O . ASP A 1 315 ? 30.718 42.696 6.817 1.00 35.53 315 ASP A O 1
ATOM 2425 N N . ALA A 1 316 ? 32.236 41.086 7.133 1.00 37.19 316 ALA A N 1
ATOM 2426 C CA . ALA A 1 316 ? 32.055 40.941 8.579 1.00 37.19 316 ALA A CA 1
ATOM 2427 C C . ALA A 1 316 ? 33.344 40.344 9.174 1.00 37.19 316 ALA A C 1
ATOM 2429 O O . ALA A 1 316 ? 33.820 39.307 8.711 1.00 37.19 316 ALA A O 1
ATOM 2430 N N . GLN A 1 317 ? 33.956 41.021 10.151 1.00 42.78 317 GLN A N 1
ATOM 2431 C CA . GLN A 1 317 ? 35.183 40.542 10.801 1.00 42.78 317 GLN A CA 1
ATOM 2432 C C . GLN A 1 317 ? 34.903 39.297 11.670 1.00 42.78 317 GLN A C 1
ATOM 2434 O O . GLN A 1 317 ? 33.880 39.264 12.357 1.00 42.78 317 GLN A O 1
ATOM 2439 N N . PRO A 1 318 ? 35.793 38.284 11.675 1.00 50.44 318 PRO A N 1
ATOM 2440 C CA . PRO A 1 318 ? 35.529 37.005 12.330 1.00 50.44 318 PRO A CA 1
ATOM 2441 C C . PRO A 1 318 ? 35.584 37.104 13.863 1.00 50.44 318 PRO A C 1
ATOM 2443 O O . PRO A 1 318 ? 36.639 37.323 14.457 1.00 50.44 318 PRO A O 1
ATOM 2446 N N . GLN A 1 319 ? 34.435 36.897 14.509 1.00 63.72 319 GLN A N 1
ATOM 2447 C CA . GLN A 1 319 ? 34.304 36.710 15.956 1.00 63.72 319 GLN A CA 1
ATOM 2448 C C . GLN A 1 319 ? 34.636 35.256 16.330 1.00 63.72 319 GLN A C 1
ATOM 2450 O O . GLN A 1 319 ? 34.163 34.335 15.669 1.00 63.72 319 GLN A O 1
ATOM 2455 N N . VAL A 1 320 ? 35.413 35.022 17.395 1.00 81.62 320 VAL A N 1
ATOM 2456 C CA . VAL A 1 320 ? 35.715 33.649 17.849 1.00 81.62 320 VAL A CA 1
ATOM 2457 C C . VAL A 1 320 ? 34.481 33.031 18.514 1.00 81.62 320 VAL A C 1
ATOM 2459 O O . VAL A 1 320 ? 34.056 33.512 19.566 1.00 81.62 320 VAL A O 1
ATOM 2462 N N . LEU A 1 321 ? 33.930 31.963 17.928 1.00 83.25 321 LEU A N 1
ATOM 2463 C CA . LEU A 1 321 ? 32.791 31.213 18.483 1.00 83.25 321 LEU A CA 1
ATOM 2464 C C . LEU A 1 321 ? 33.253 29.913 19.155 1.00 83.25 321 LEU A C 1
ATOM 2466 O O . LEU A 1 321 ? 34.199 29.276 18.697 1.00 83.25 321 LEU A O 1
ATOM 2470 N N . ARG A 1 322 ? 32.595 29.525 20.248 1.00 87.69 322 ARG A N 1
ATOM 2471 C CA . ARG A 1 322 ? 32.870 28.309 21.033 1.00 87.69 322 ARG A CA 1
ATOM 2472 C C . ARG A 1 322 ? 31.611 27.883 21.780 1.00 87.69 322 ARG A C 1
ATOM 2474 O O . ARG A 1 322 ? 30.640 28.634 21.774 1.00 87.69 322 ARG A O 1
ATOM 2481 N N . VAL A 1 323 ? 31.671 26.736 22.460 1.00 77.62 323 VAL A N 1
ATOM 2482 C CA . VAL A 1 323 ? 30.545 26.223 23.248 1.00 77.62 323 VAL A CA 1
ATOM 2483 C C . VAL A 1 323 ? 29.978 27.287 24.192 1.00 77.62 323 VAL A C 1
ATOM 2485 O O . VAL A 1 323 ? 30.741 27.906 24.942 1.00 77.62 323 VAL A O 1
ATOM 2488 N N . GLY A 1 324 ? 28.661 27.503 24.117 1.00 60.28 324 GLY A N 1
ATOM 2489 C CA . GLY A 1 324 ? 27.928 28.553 24.837 1.00 60.28 324 GLY A CA 1
ATOM 2490 C C . GLY A 1 324 ? 27.823 29.900 24.105 1.00 60.28 324 GLY A C 1
ATOM 2491 O O . GLY A 1 324 ? 27.436 30.894 24.714 1.00 60.28 324 GLY A O 1
ATOM 2492 N N . ALA A 1 325 ? 28.220 29.976 22.831 1.00 63.53 325 ALA A N 1
ATOM 2493 C CA . ALA A 1 325 ? 27.909 31.113 21.968 1.00 63.53 325 ALA A CA 1
ATOM 2494 C C . ALA A 1 325 ? 26.534 30.920 21.317 1.00 63.53 325 ALA A C 1
ATOM 2496 O O . ALA A 1 325 ? 26.229 29.829 20.857 1.00 63.53 325 ALA A O 1
ATOM 2497 N N . GLU A 1 326 ? 25.748 31.988 21.203 1.00 64.38 326 GLU A N 1
ATOM 2498 C CA . GLU A 1 326 ? 24.376 31.923 20.690 1.00 64.38 326 GLU A CA 1
ATOM 2499 C C . GLU A 1 326 ? 24.117 33.021 19.642 1.00 64.38 326 GLU A C 1
ATOM 2501 O O . GLU A 1 326 ? 24.805 34.048 19.589 1.00 64.38 326 GLU A O 1
ATOM 2506 N N . GLY A 1 327 ? 23.103 32.822 18.801 1.00 52.19 327 GLY A N 1
ATOM 2507 C CA . GLY A 1 327 ? 22.549 33.829 17.901 1.00 52.19 327 GLY A CA 1
ATOM 2508 C C . GLY A 1 327 ? 22.812 33.592 16.412 1.00 52.19 327 GLY A C 1
ATOM 2509 O O . GLY A 1 327 ? 23.314 32.563 15.964 1.00 52.19 327 GLY A O 1
ATOM 2510 N N . ARG A 1 328 ? 22.454 34.591 15.595 1.00 50.28 328 ARG A N 1
ATOM 2511 C CA . ARG A 1 328 ? 22.383 34.468 14.126 1.00 50.28 328 ARG A CA 1
ATOM 2512 C C . ARG A 1 328 ? 23.688 34.000 13.474 1.00 50.28 328 ARG A C 1
ATOM 2514 O O . ARG A 1 328 ? 23.638 33.273 12.487 1.00 50.28 328 ARG A O 1
ATOM 2521 N N . LEU A 1 329 ? 24.841 34.400 14.009 1.00 62.91 329 LEU A N 1
ATOM 2522 C CA . LEU A 1 329 ? 26.143 34.001 13.469 1.00 62.91 329 LEU A CA 1
ATOM 2523 C C . LEU A 1 329 ? 26.425 32.505 13.692 1.00 62.91 329 LEU A C 1
ATOM 2525 O O . LEU A 1 329 ? 27.014 31.866 12.822 1.00 62.91 329 LEU A O 1
ATOM 2529 N N . VAL A 1 330 ? 25.951 31.940 14.807 1.00 74.25 330 VAL A N 1
ATOM 2530 C CA . VAL A 1 330 ? 26.033 30.504 15.106 1.00 74.25 330 VAL A CA 1
ATOM 2531 C C . VAL A 1 330 ? 25.089 29.715 14.200 1.00 74.25 330 VAL A C 1
ATOM 2533 O O . VAL A 1 330 ? 25.518 28.746 13.587 1.00 74.25 330 VAL A O 1
ATOM 2536 N N . ALA A 1 331 ? 23.858 30.190 13.993 1.00 61.00 331 ALA A N 1
ATOM 2537 C CA . ALA A 1 331 ? 22.921 29.559 13.055 1.00 61.00 331 ALA A CA 1
ATOM 2538 C C . ALA A 1 331 ? 23.480 29.542 11.622 1.00 61.00 331 ALA A C 1
ATOM 2540 O O . ALA A 1 331 ? 23.400 28.556 10.890 1.00 61.00 331 ALA A O 1
ATOM 2541 N N . THR A 1 332 ? 24.102 30.645 11.212 1.00 64.44 332 THR A N 1
ATOM 2542 C CA . THR A 1 332 ? 24.779 30.757 9.920 1.00 64.44 332 THR A CA 1
ATOM 2543 C C . THR A 1 332 ? 25.998 29.830 9.826 1.00 64.44 332 THR A C 1
ATOM 2545 O O . THR A 1 332 ? 26.224 29.216 8.779 1.00 64.44 332 THR A O 1
ATOM 2548 N N . LEU A 1 333 ? 26.765 29.680 10.907 1.00 79.69 333 LEU A N 1
ATOM 2549 C CA . LEU A 1 333 ? 27.849 28.704 11.005 1.00 79.69 333 LEU A CA 1
ATOM 2550 C C . LEU A 1 333 ? 27.321 27.270 10.862 1.00 79.69 333 LEU A C 1
ATOM 2552 O O . LEU A 1 333 ? 27.852 26.533 10.040 1.00 79.69 333 LEU A O 1
ATOM 2556 N N . GLN A 1 334 ? 26.270 26.889 11.592 1.00 79.81 334 GLN A N 1
ATOM 2557 C CA . GLN A 1 334 ? 25.656 25.555 11.541 1.00 79.81 334 GLN A CA 1
ATOM 2558 C C . GLN A 1 334 ? 25.154 25.214 10.135 1.00 79.81 334 GLN A C 1
ATOM 2560 O O . GLN A 1 334 ? 25.451 24.135 9.624 1.00 79.81 334 GLN A O 1
ATOM 2565 N N . ARG A 1 335 ? 24.495 26.160 9.447 1.00 72.12 335 ARG A N 1
ATOM 2566 C CA . ARG A 1 335 ? 24.113 26.014 8.026 1.00 72.12 335 ARG A CA 1
ATOM 2567 C C . ARG A 1 335 ? 25.321 25.804 7.129 1.00 72.12 335 ARG A C 1
ATOM 2569 O O . ARG A 1 335 ? 25.308 24.957 6.240 1.00 72.12 335 ARG A O 1
ATOM 2576 N N . THR A 1 336 ? 26.362 26.597 7.352 1.00 75.19 336 THR A N 1
ATOM 2577 C CA . THR A 1 336 ? 27.580 26.549 6.541 1.00 75.19 336 THR A CA 1
ATOM 2578 C C . THR A 1 336 ? 28.325 25.231 6.755 1.00 75.19 336 THR A C 1
ATOM 2580 O O . THR A 1 336 ? 28.771 24.637 5.779 1.00 75.19 336 THR A O 1
ATOM 2583 N N . LEU A 1 337 ? 28.407 24.740 7.994 1.00 79.12 337 LEU A N 1
ATOM 2584 C CA . LEU A 1 337 ? 28.993 23.448 8.351 1.00 79.12 337 LEU A CA 1
ATOM 2585 C C . LEU A 1 337 ? 28.176 22.289 7.776 1.00 79.12 337 LEU A C 1
ATOM 2587 O O . LEU A 1 337 ? 28.749 21.441 7.099 1.00 79.12 337 LEU A O 1
ATOM 2591 N N . SER A 1 338 ? 26.852 22.298 7.946 1.00 73.62 338 SER A N 1
ATOM 2592 C CA . SER A 1 338 ? 25.948 21.274 7.397 1.00 73.62 338 SER A CA 1
ATOM 2593 C C . SER A 1 338 ? 26.047 21.174 5.875 1.00 73.62 338 SER A C 1
ATOM 2595 O O . SER A 1 338 ? 26.044 20.084 5.313 1.00 73.62 338 SER A O 1
ATOM 2597 N N . ALA A 1 339 ? 26.193 22.313 5.192 1.00 66.69 339 ALA A N 1
ATOM 2598 C CA . ALA A 1 339 ? 26.346 22.354 3.742 1.00 66.69 339 ALA A CA 1
ATOM 2599 C C . ALA A 1 339 ? 27.741 21.926 3.246 1.00 66.69 339 ALA A C 1
ATOM 2601 O O . ALA A 1 339 ? 27.895 21.665 2.053 1.00 66.69 339 ALA A O 1
ATOM 2602 N N . ARG A 1 340 ? 28.774 21.927 4.105 1.00 72.69 340 ARG A N 1
ATOM 2603 C CA . ARG A 1 340 ? 30.186 21.796 3.679 1.00 72.69 340 ARG A CA 1
ATOM 2604 C C . ARG A 1 340 ? 30.936 20.614 4.287 1.00 72.69 340 ARG A C 1
ATOM 2606 O O . ARG A 1 340 ? 31.993 20.264 3.771 1.00 72.69 340 ARG A O 1
ATOM 2613 N N . LEU A 1 341 ? 30.414 19.986 5.336 1.00 73.25 341 LEU A N 1
ATOM 2614 C CA . LEU A 1 341 ? 30.933 18.733 5.884 1.00 73.25 341 LEU A CA 1
ATOM 2615 C C . LEU A 1 341 ? 30.413 17.538 5.073 1.00 73.25 341 LEU A C 1
ATOM 2617 O O . LEU A 1 341 ? 29.224 17.455 4.784 1.00 73.25 341 LEU A O 1
ATOM 2621 N N . ALA A 1 342 ? 31.304 16.609 4.709 1.00 58.38 342 ALA A N 1
ATOM 2622 C CA . ALA A 1 342 ? 30.969 15.368 4.006 1.00 58.38 342 ALA A CA 1
ATOM 2623 C C . ALA A 1 342 ? 31.609 14.148 4.717 1.00 58.38 342 ALA A C 1
ATOM 2625 O O . ALA A 1 342 ? 32.823 14.167 4.935 1.00 58.38 342 ALA A O 1
ATOM 2626 N N . PRO A 1 343 ? 30.849 13.077 5.041 1.00 52.22 343 PRO A N 1
ATOM 2627 C CA . PRO A 1 343 ? 29.389 12.992 4.934 1.00 52.22 343 PRO A CA 1
ATOM 2628 C C . PRO A 1 343 ? 28.716 14.072 5.792 1.00 52.22 343 PRO A C 1
ATOM 2630 O O . PRO A 1 343 ? 29.290 14.511 6.789 1.00 52.22 343 PRO A O 1
ATOM 2633 N N . SER A 1 344 ? 27.549 14.545 5.349 1.00 48.28 344 SER A N 1
ATOM 2634 C CA . SER A 1 344 ? 26.811 15.612 6.026 1.00 48.28 344 SER A CA 1
ATOM 2635 C C . SER A 1 344 ? 26.544 15.204 7.465 1.00 48.28 344 SER A C 1
ATOM 2637 O O . SER A 1 344 ? 25.895 14.188 7.713 1.00 48.28 344 SER A O 1
ATOM 2639 N N . VAL A 1 345 ? 27.066 15.983 8.404 1.00 54.88 345 VAL A N 1
ATOM 2640 C CA . VAL A 1 345 ? 26.669 15.874 9.803 1.00 54.88 345 VAL A CA 1
ATOM 2641 C C . VAL A 1 345 ? 25.299 16.536 9.894 1.00 54.88 345 VAL A C 1
ATOM 2643 O O . VAL A 1 345 ? 25.162 17.690 9.489 1.00 54.88 345 VAL A O 1
ATOM 2646 N N . GLU A 1 346 ? 24.286 15.812 10.367 1.00 52.72 346 GLU A N 1
ATOM 2647 C CA . GLU A 1 346 ? 23.026 16.433 10.781 1.00 52.72 346 GLU A CA 1
ATOM 2648 C C . GLU A 1 346 ? 23.333 17.297 12.007 1.00 52.72 346 GLU A C 1
ATOM 2650 O O . GLU A 1 346 ? 23.634 16.785 13.084 1.00 52.72 346 GLU A O 1
ATOM 2655 N N . ILE A 1 347 ? 23.369 18.612 11.801 1.00 61.62 347 ILE A N 1
ATOM 2656 C CA . ILE A 1 347 ? 23.546 19.608 12.854 1.00 61.62 347 ILE A CA 1
ATOM 2657 C C . ILE A 1 347 ? 22.254 20.412 12.881 1.00 61.62 347 ILE A C 1
ATOM 2659 O O . ILE A 1 347 ? 21.871 20.989 11.858 1.00 61.62 347 ILE A O 1
ATOM 2663 N N . ASP A 1 348 ? 21.606 20.463 14.038 1.00 61.25 348 ASP A N 1
ATOM 2664 C CA . ASP A 1 348 ? 20.431 21.304 14.231 1.00 61.25 348 ASP A CA 1
ATOM 2665 C C . ASP A 1 348 ? 20.822 22.778 14.030 1.00 61.25 348 ASP A C 1
ATOM 2667 O O . ASP A 1 348 ? 21.854 23.251 14.513 1.00 61.25 348 ASP A O 1
ATOM 2671 N N . ILE A 1 349 ? 20.029 23.512 13.248 1.00 65.88 349 ILE A N 1
ATOM 2672 C CA . ILE A 1 349 ? 20.256 24.939 12.985 1.00 65.88 349 ILE A CA 1
ATOM 2673 C C . ILE A 1 349 ? 19.418 25.735 13.986 1.00 65.88 349 ILE A C 1
ATOM 2675 O O . ILE A 1 349 ? 18.429 26.376 13.634 1.00 65.88 349 ILE A O 1
ATOM 2679 N N . ASP A 1 350 ? 19.810 25.659 15.247 1.00 61.28 350 ASP A N 1
ATOM 2680 C CA . ASP A 1 350 ? 19.123 26.283 16.381 1.00 61.28 350 ASP A CA 1
ATOM 2681 C C . ASP A 1 350 ? 19.746 27.630 16.788 1.00 61.28 350 ASP A C 1
ATOM 2683 O O . ASP A 1 350 ? 19.147 28.409 17.527 1.00 61.28 350 ASP A O 1
ATOM 2687 N N . GLY A 1 351 ? 20.928 27.957 16.256 1.00 58.25 351 GLY A N 1
ATOM 2688 C CA . GLY A 1 351 ? 21.673 29.147 16.642 1.00 58.25 351 GLY A CA 1
ATOM 2689 C C . GLY A 1 351 ? 22.374 29.036 17.992 1.00 58.25 351 GLY A C 1
ATOM 2690 O O . GLY A 1 351 ? 22.865 30.060 18.463 1.00 58.25 351 GLY A O 1
ATOM 2691 N N . ASP A 1 352 ? 22.471 27.841 18.574 1.00 69.00 352 ASP A N 1
ATOM 2692 C CA . ASP A 1 352 ? 23.219 27.556 19.797 1.00 69.00 352 ASP A CA 1
ATOM 2693 C C . ASP A 1 352 ? 24.491 26.747 19.491 1.00 69.00 352 ASP A C 1
ATOM 2695 O O . ASP A 1 352 ? 24.511 25.705 18.829 1.00 69.00 352 ASP A O 1
ATOM 2699 N N . PHE A 1 353 ? 25.629 27.239 19.970 1.00 77.75 353 PHE A N 1
ATOM 2700 C CA . PHE A 1 353 ? 26.901 26.562 19.812 1.00 77.75 353 PHE A CA 1
ATOM 2701 C C . PHE A 1 353 ? 27.002 25.505 20.913 1.00 77.75 353 PHE A C 1
ATOM 2703 O O . PHE A 1 353 ? 27.715 25.669 21.902 1.00 77.75 353 PHE A O 1
ATOM 2710 N N . GLY A 1 354 ? 26.276 24.405 20.731 1.00 77.00 354 GLY A N 1
ATOM 2711 C CA . GLY A 1 354 ? 26.297 23.243 21.613 1.00 77.00 354 GLY A CA 1
ATOM 2712 C C . GLY A 1 354 ? 27.370 22.198 21.256 1.00 77.00 354 GLY A C 1
ATOM 2713 O O . GLY A 1 354 ? 28.169 22.388 20.331 1.00 77.00 354 GLY A O 1
ATOM 2714 N N . PRO A 1 355 ? 27.383 21.049 21.960 1.00 75.25 355 PRO A N 1
ATOM 2715 C CA . PRO A 1 355 ? 28.344 19.962 21.737 1.00 75.25 355 PRO A CA 1
ATOM 2716 C C . PRO A 1 355 ? 28.347 19.402 20.306 1.00 75.25 355 PRO A C 1
ATOM 2718 O O . PRO A 1 355 ? 29.399 19.017 19.798 1.00 75.25 355 PRO A O 1
ATOM 2721 N N . GLN A 1 356 ? 27.192 19.390 19.632 1.00 77.81 356 GLN A N 1
ATOM 2722 C CA . GLN A 1 356 ? 27.075 18.947 18.237 1.00 77.81 356 GLN A CA 1
ATOM 2723 C C . GLN A 1 356 ? 27.750 19.932 17.272 1.00 77.81 356 GLN A C 1
ATOM 2725 O O . GLN A 1 356 ? 28.533 19.523 16.413 1.00 77.81 356 GLN A O 1
ATOM 2730 N N . THR A 1 357 ? 27.523 21.236 17.461 1.00 83.31 357 THR A N 1
ATOM 2731 C CA . THR A 1 357 ? 28.195 22.301 16.704 1.00 83.31 357 THR A CA 1
ATOM 2732 C C . THR A 1 357 ? 29.708 22.259 16.931 1.00 83.31 357 THR A C 1
ATOM 2734 O O . THR A 1 357 ? 30.479 22.352 15.977 1.00 83.31 357 THR A O 1
ATOM 2737 N N . GLU A 1 358 ? 30.158 22.043 18.172 1.00 90.50 358 GLU A N 1
ATOM 2738 C CA . GLU A 1 358 ? 31.582 21.872 18.487 1.00 90.50 358 GLU A CA 1
ATOM 2739 C C . GLU A 1 358 ? 32.184 20.656 17.774 1.00 90.50 358 GLU A C 1
ATOM 2741 O O . GLU A 1 358 ? 33.250 20.759 17.166 1.00 90.50 358 GLU A O 1
ATOM 2746 N N . GLN A 1 359 ? 31.502 19.510 17.809 1.00 84.62 359 GLN A N 1
ATOM 2747 C CA . GLN A 1 359 ? 31.947 18.291 17.138 1.00 84.62 359 GLN A CA 1
ATOM 2748 C C . GLN A 1 359 ? 32.061 18.493 15.622 1.00 84.62 359 GLN A C 1
ATOM 2750 O O . GLN A 1 359 ? 33.066 18.103 15.025 1.00 84.62 359 GLN A O 1
ATOM 2755 N N . ALA A 1 360 ? 31.087 19.168 15.013 1.00 82.56 360 ALA A N 1
ATOM 2756 C CA . ALA A 1 360 ? 31.119 19.521 13.601 1.00 82.56 360 ALA A CA 1
ATOM 2757 C C . ALA A 1 360 ? 32.279 20.467 13.258 1.00 82.56 360 ALA A C 1
ATOM 2759 O O . ALA A 1 360 ? 32.966 20.272 12.255 1.00 82.56 360 ALA A O 1
ATOM 2760 N N . VAL A 1 361 ? 32.558 21.459 14.108 1.00 89.12 361 VAL A N 1
ATOM 2761 C CA . VAL A 1 361 ? 33.714 22.352 13.940 1.00 89.12 361 VAL A CA 1
ATOM 2762 C C . VAL A 1 361 ? 35.026 21.578 14.052 1.00 89.12 361 VAL A C 1
ATOM 2764 O O . VAL A 1 361 ? 35.912 21.774 13.221 1.00 89.12 361 VAL A O 1
ATOM 2767 N N . ARG A 1 362 ? 35.151 20.661 15.019 1.00 90.06 362 ARG A N 1
ATOM 2768 C CA . ARG A 1 362 ? 36.336 19.797 15.167 1.00 90.06 362 ARG A CA 1
ATOM 2769 C C . ARG A 1 362 ? 36.550 18.929 13.930 1.00 90.06 362 ARG A C 1
ATOM 2771 O O . ARG A 1 362 ? 37.663 18.873 13.414 1.00 90.06 362 ARG A O 1
ATOM 2778 N N . GLN A 1 363 ? 35.484 18.317 13.423 1.00 85.50 363 GLN A N 1
ATOM 2779 C CA . GLN A 1 363 ? 35.527 17.498 12.214 1.00 85.50 363 GLN A CA 1
ATOM 2780 C C . GLN A 1 363 ? 35.896 18.327 10.979 1.00 85.50 363 GLN A C 1
ATOM 2782 O O . GLN A 1 363 ? 36.692 17.890 10.150 1.00 85.50 363 GLN A O 1
ATOM 2787 N N . PHE A 1 364 ? 35.370 19.548 10.870 1.00 88.81 364 PHE A N 1
ATOM 2788 C CA . PHE A 1 364 ? 35.713 20.468 9.790 1.00 88.81 364 PHE A CA 1
ATOM 2789 C C . PHE A 1 364 ? 37.193 20.864 9.852 1.00 88.81 364 PHE A C 1
ATOM 2791 O O . PHE A 1 364 ? 37.896 20.821 8.844 1.00 88.81 364 PHE A O 1
ATOM 2798 N N . GLN A 1 365 ? 37.699 21.191 11.042 1.00 92.69 365 GLN A N 1
ATOM 2799 C CA . GLN A 1 365 ? 39.111 21.511 11.252 1.00 92.69 365 GLN A CA 1
ATOM 2800 C C . GLN A 1 365 ? 40.020 20.334 10.885 1.00 92.69 365 GLN A C 1
ATOM 2802 O O . GLN A 1 365 ? 41.013 20.531 10.185 1.00 92.69 365 GLN A O 1
ATOM 2807 N N . GLU A 1 366 ? 39.658 19.114 11.282 1.00 89.50 366 GLU A N 1
ATOM 2808 C CA . GLU A 1 366 ? 40.406 17.900 10.950 1.00 89.50 366 GLU A CA 1
ATOM 2809 C C . GLU A 1 366 ? 40.430 17.644 9.433 1.00 89.50 366 GLU A C 1
ATOM 2811 O O . GLU A 1 366 ? 41.503 17.456 8.850 1.00 89.50 366 GLU A O 1
ATOM 2816 N N . LEU A 1 367 ? 39.274 17.752 8.768 1.00 83.81 367 LEU A N 1
ATOM 2817 C CA . LEU A 1 367 ? 39.143 17.582 7.317 1.00 83.81 367 LEU A CA 1
ATOM 2818 C C . LEU A 1 367 ? 39.966 18.618 6.533 1.00 83.81 367 LEU A C 1
ATOM 2820 O O . LEU A 1 367 ? 40.585 18.297 5.515 1.00 83.81 367 LEU A O 1
ATOM 2824 N N . HIS A 1 368 ? 40.016 19.855 7.026 1.00 84.19 368 HIS A N 1
ATOM 2825 C CA . HIS A 1 368 ? 40.725 20.967 6.394 1.00 84.19 368 HIS A CA 1
ATOM 2826 C C . HIS A 1 368 ? 42.166 21.160 6.898 1.00 84.19 368 HIS A C 1
ATOM 2828 O O . HIS A 1 368 ? 42.814 22.142 6.529 1.00 84.19 368 HIS A O 1
ATOM 2834 N N . LYS A 1 369 ? 42.704 20.207 7.679 1.00 91.69 369 LYS A N 1
ATOM 2835 C CA . LYS A 1 369 ? 44.077 20.221 8.229 1.00 91.69 369 LYS A CA 1
ATOM 2836 C C . LYS A 1 369 ? 44.398 21.479 9.054 1.00 91.69 369 LYS A C 1
ATOM 2838 O O . LYS A 1 369 ? 45.518 21.991 9.011 1.00 91.69 369 LYS A O 1
ATOM 2843 N N . LEU A 1 370 ? 43.414 21.975 9.796 1.00 90.06 370 LEU A N 1
ATOM 2844 C CA . LEU A 1 370 ? 43.545 23.062 10.766 1.00 90.06 370 LEU A CA 1
ATOM 2845 C C . LEU A 1 370 ? 43.774 22.496 12.182 1.00 90.06 370 LEU A C 1
ATOM 2847 O O . LEU A 1 370 ? 43.461 21.331 12.435 1.00 90.06 370 LEU A O 1
ATOM 2851 N N . PRO A 1 371 ? 44.295 23.290 13.138 1.00 90.06 371 PRO A N 1
ATOM 2852 C CA . PRO A 1 371 ? 44.326 22.891 14.544 1.00 90.06 371 PRO A CA 1
ATOM 2853 C C . PRO A 1 371 ? 42.915 22.565 15.064 1.00 90.06 371 PRO A C 1
ATOM 2855 O O . PRO A 1 371 ? 42.016 23.396 14.974 1.00 90.06 371 PRO A O 1
ATOM 2858 N N . VAL A 1 372 ? 42.725 21.364 15.620 1.00 92.12 372 VAL A N 1
ATOM 2859 C CA . VAL A 1 372 ? 41.415 20.863 16.082 1.00 92.12 372 VAL A CA 1
ATOM 2860 C C . VAL A 1 372 ? 41.090 21.424 17.470 1.00 92.12 372 VAL A C 1
ATOM 2862 O O . VAL A 1 372 ? 41.263 20.769 18.501 1.00 92.12 372 VAL A O 1
ATOM 2865 N N . THR A 1 373 ? 40.661 22.681 17.511 1.00 90.38 373 THR A N 1
ATOM 2866 C CA . THR A 1 373 ? 40.365 23.412 18.750 1.00 90.38 373 THR A CA 1
ATOM 2867 C C . THR A 1 373 ? 38.909 23.267 19.187 1.00 90.38 373 THR A C 1
ATOM 2869 O O . THR A 1 373 ? 38.636 23.365 20.383 1.00 90.38 373 THR A O 1
ATOM 2872 N N . GLY A 1 374 ? 37.987 23.011 18.249 1.00 83.88 374 GLY A N 1
ATOM 2873 C CA . GLY A 1 374 ? 36.533 23.037 18.472 1.00 83.88 374 GLY A CA 1
ATOM 2874 C C . GLY A 1 374 ? 35.934 24.440 18.587 1.00 83.88 374 GLY A C 1
ATOM 2875 O O . GLY A 1 374 ? 34.723 24.586 18.713 1.00 83.88 374 GLY A O 1
ATOM 2876 N N . ALA A 1 375 ? 36.765 25.479 18.494 1.00 87.94 375 ALA A N 1
ATOM 2877 C CA . ALA A 1 375 ? 36.337 26.867 18.401 1.00 87.94 375 ALA A CA 1
ATOM 2878 C C . ALA A 1 375 ? 36.497 27.366 16.960 1.00 87.94 375 ALA A C 1
ATOM 2880 O O . ALA A 1 375 ? 37.460 27.014 16.280 1.00 87.94 375 ALA A O 1
ATOM 2881 N N . VAL A 1 376 ? 35.585 28.220 16.502 1.00 86.12 376 VAL A N 1
ATOM 2882 C CA . VAL A 1 376 ? 35.670 28.847 15.179 1.00 86.12 376 VAL A CA 1
ATOM 2883 C C . VAL A 1 376 ? 36.476 30.129 15.296 1.00 86.12 376 VAL A C 1
ATOM 2885 O O . VAL A 1 376 ? 35.948 31.193 15.612 1.00 86.12 376 VAL A O 1
ATOM 2888 N N . ASP A 1 377 ? 37.782 29.995 15.097 1.00 83.19 377 ASP A N 1
ATOM 2889 C CA . ASP A 1 377 ? 38.753 31.087 15.067 1.00 83.19 377 ASP A CA 1
ATOM 2890 C C . ASP A 1 377 ? 38.923 31.682 13.655 1.00 83.19 377 ASP A C 1
ATOM 2892 O O . ASP A 1 377 ? 38.271 31.267 12.698 1.00 83.19 377 ASP A O 1
ATOM 2896 N N . GLU A 1 378 ? 39.796 32.682 13.504 1.00 78.56 378 GLU A N 1
ATOM 2897 C CA . GLU A 1 378 ? 40.038 33.363 12.222 1.00 78.56 378 GLU A CA 1
ATOM 2898 C C . GLU A 1 378 ? 40.427 32.390 11.093 1.00 78.56 378 GLU A C 1
ATOM 2900 O O . GLU A 1 378 ? 39.950 32.518 9.963 1.00 78.56 378 GLU A O 1
ATOM 2905 N N . ALA A 1 379 ? 41.258 31.387 11.396 1.00 79.12 379 ALA A N 1
ATOM 2906 C CA . ALA A 1 379 ? 41.672 30.379 10.425 1.00 79.12 379 ALA A CA 1
ATOM 2907 C C . ALA A 1 379 ? 40.495 29.486 10.008 1.00 79.12 379 ALA A C 1
ATOM 2909 O O . ALA A 1 379 ? 40.332 29.194 8.820 1.00 79.12 379 ALA A O 1
ATOM 2910 N N . THR A 1 380 ? 39.644 29.116 10.967 1.00 83.44 380 THR A N 1
ATOM 2911 C CA . THR A 1 380 ? 38.437 28.321 10.726 1.00 83.44 380 THR A CA 1
ATOM 2912 C C . THR A 1 380 ? 37.415 29.108 9.911 1.00 83.44 380 THR A C 1
ATOM 2914 O O . THR A 1 380 ? 36.910 28.585 8.925 1.00 83.44 380 THR A O 1
ATOM 2917 N N . TRP A 1 381 ? 37.176 30.387 10.215 1.00 80.69 381 TRP A N 1
ATOM 2918 C CA . TRP A 1 381 ? 36.300 31.251 9.412 1.00 80.69 381 TRP A CA 1
ATOM 2919 C C . TRP A 1 381 ? 36.791 31.427 7.979 1.00 80.69 381 TRP A C 1
ATOM 2921 O O . TRP A 1 381 ? 36.015 31.356 7.026 1.00 80.69 381 TRP A O 1
ATOM 2931 N N . LYS A 1 382 ? 38.100 31.615 7.810 1.00 75.12 382 LYS A N 1
ATOM 2932 C CA . LYS A 1 382 ? 38.707 31.743 6.487 1.00 75.12 382 LYS A CA 1
ATOM 2933 C C . LYS A 1 382 ? 38.565 30.461 5.666 1.00 75.12 382 LYS A C 1
ATOM 2935 O O . LYS A 1 382 ? 38.317 30.542 4.465 1.00 75.12 382 LYS A O 1
ATOM 2940 N N . ALA A 1 383 ? 38.716 29.299 6.301 1.00 79.38 383 ALA A N 1
ATOM 2941 C CA . ALA A 1 383 ? 38.516 28.004 5.656 1.00 79.38 383 ALA A CA 1
ATOM 2942 C C . ALA A 1 383 ? 37.036 27.711 5.379 1.00 79.38 383 ALA A C 1
ATOM 2944 O O . ALA A 1 383 ? 36.718 27.133 4.341 1.00 79.38 383 ALA A O 1
ATOM 2945 N N . LEU A 1 384 ? 36.141 28.154 6.267 1.00 74.31 384 LEU A N 1
ATOM 2946 C CA . LEU A 1 384 ? 34.699 28.062 6.079 1.00 74.31 384 LEU A CA 1
ATOM 2947 C C . LEU A 1 384 ? 34.242 28.852 4.865 1.00 74.31 384 LEU A C 1
ATOM 2949 O O . LEU A 1 384 ? 33.324 28.383 4.219 1.00 74.31 384 LEU A O 1
ATOM 2953 N N . GLY A 1 385 ? 34.875 29.971 4.505 1.00 70.56 385 GLY A N 1
ATOM 2954 C CA . GLY A 1 385 ? 34.549 30.743 3.302 1.00 70.56 385 GLY A CA 1
ATOM 2955 C C . GLY A 1 385 ? 33.245 31.541 3.429 1.00 70.56 385 GLY A C 1
ATOM 2956 O O . GLY A 1 385 ? 32.854 31.938 4.521 1.00 70.56 385 GLY A O 1
ATOM 2957 N N . SER A 1 386 ? 32.567 31.812 2.306 1.00 64.62 386 SER A N 1
ATOM 2958 C CA . SER A 1 386 ? 31.315 32.589 2.313 1.00 64.62 386 SER A CA 1
ATOM 2959 C C . SER A 1 386 ? 30.242 31.905 3.152 1.00 64.62 386 SER A C 1
ATOM 2961 O O . SER A 1 386 ? 30.004 30.711 2.991 1.00 64.62 386 SER A O 1
ATOM 2963 N N . LEU A 1 387 ? 29.581 32.657 4.019 1.00 64.75 387 LEU A N 1
ATOM 2964 C CA . LEU A 1 387 ? 28.569 32.116 4.910 1.00 64.75 387 LEU A CA 1
ATOM 2965 C C . LEU A 1 387 ? 27.229 31.899 4.194 1.00 64.75 387 LEU A C 1
ATOM 2967 O O . LEU A 1 387 ? 26.852 32.664 3.306 1.00 64.75 387 LEU A O 1
ATOM 2971 N N . VAL A 1 388 ? 26.509 30.838 4.565 1.00 61.38 388 VAL A N 1
ATOM 2972 C CA . VAL A 1 388 ? 25.172 30.527 4.033 1.00 61.38 388 VAL A CA 1
ATOM 2973 C C . VAL A 1 388 ? 24.121 31.278 4.864 1.00 61.38 388 VAL A C 1
ATOM 2975 O O . VAL A 1 388 ? 23.692 30.802 5.914 1.00 61.38 388 VAL A O 1
ATOM 2978 N N . GLU A 1 389 ? 23.742 32.485 4.426 1.00 50.09 389 GLU A N 1
ATOM 2979 C CA . GLU A 1 389 ? 22.991 33.443 5.263 1.00 50.09 389 GLU A CA 1
ATOM 2980 C C . GLU A 1 389 ? 21.452 33.409 5.156 1.00 50.09 389 GLU A C 1
ATOM 2982 O O . GLU A 1 389 ? 20.789 33.958 6.037 1.00 50.09 389 GLU A O 1
ATOM 2987 N N . SER A 1 390 ? 20.841 32.787 4.140 1.00 50.28 390 SER A N 1
ATOM 2988 C CA . SER A 1 390 ? 19.370 32.657 4.069 1.00 50.28 390 SER A CA 1
ATOM 2989 C C . SER A 1 390 ? 18.910 31.502 3.175 1.00 50.28 390 SER A C 1
ATOM 2991 O O . SER A 1 390 ? 19.539 31.203 2.159 1.00 50.28 390 SER A O 1
ATOM 2993 N N . GLY A 1 391 ? 17.803 30.857 3.560 1.00 52.44 391 GLY A N 1
ATOM 2994 C CA . GLY A 1 391 ? 16.973 30.086 2.631 1.00 52.44 391 GLY A CA 1
ATOM 2995 C C . GLY A 1 391 ? 16.257 31.016 1.633 1.00 52.44 391 GLY A C 1
ATOM 2996 O O . GLY A 1 391 ? 16.353 32.239 1.760 1.00 52.44 391 GLY A O 1
ATOM 2997 N N . PRO A 1 392 ? 15.547 30.482 0.625 1.00 45.66 392 PRO A N 1
ATOM 2998 C CA . PRO A 1 392 ? 14.781 31.308 -0.308 1.00 45.66 392 PRO A CA 1
ATOM 2999 C C . PRO A 1 392 ? 13.773 32.196 0.443 1.00 45.66 392 PRO A C 1
ATOM 3001 O O . PRO A 1 392 ? 13.068 31.718 1.328 1.00 45.66 392 PRO A O 1
ATOM 3004 N N . VAL A 1 393 ? 13.696 33.484 0.085 1.00 52.62 393 VAL A N 1
ATOM 3005 C CA . VAL A 1 393 ? 12.705 34.424 0.640 1.00 52.62 393 VAL A CA 1
ATOM 3006 C C . VAL A 1 393 ? 11.302 33.899 0.337 1.00 52.62 393 VAL A C 1
ATOM 3008 O O . VAL A 1 393 ? 10.938 33.741 -0.831 1.00 52.62 393 VAL A O 1
ATOM 3011 N N . VAL A 1 394 ? 10.520 33.626 1.383 1.00 65.75 394 VAL A N 1
ATOM 3012 C CA . VAL A 1 394 ? 9.115 33.232 1.252 1.00 65.75 394 VAL A CA 1
ATOM 3013 C C . VAL A 1 394 ? 8.289 34.487 0.934 1.00 65.75 394 VAL A C 1
ATOM 3015 O O . VAL A 1 394 ? 8.353 35.445 1.706 1.00 65.75 394 VAL A O 1
ATOM 3018 N N . PRO A 1 395 ? 7.551 34.529 -0.194 1.00 72.19 395 PRO A N 1
ATOM 3019 C CA . PRO A 1 395 ? 6.706 35.673 -0.541 1.00 72.19 395 PRO A CA 1
ATOM 3020 C C . PRO A 1 395 ? 5.636 35.951 0.523 1.00 72.19 395 PRO A C 1
ATOM 3022 O O . PRO A 1 395 ? 5.270 35.054 1.280 1.00 72.19 395 PRO A O 1
ATOM 3025 N N . GLU A 1 396 ? 5.095 37.173 0.544 1.00 84.38 396 GLU A N 1
ATOM 3026 C CA . GLU A 1 396 ? 4.020 37.538 1.477 1.00 84.38 396 GLU A CA 1
ATOM 3027 C C . GLU A 1 396 ? 2.804 36.596 1.352 1.00 84.38 396 GLU A C 1
ATOM 3029 O O . GLU A 1 396 ? 2.379 36.313 0.222 1.00 84.38 396 GLU A O 1
ATOM 3034 N N . PRO A 1 397 ? 2.206 36.136 2.473 1.00 89.81 397 PRO A N 1
ATOM 3035 C CA . PRO A 1 397 ? 1.056 35.233 2.479 1.00 89.81 397 PRO A CA 1
ATOM 3036 C C . PRO A 1 397 ? -0.092 35.690 1.583 1.00 89.81 397 PRO A C 1
ATOM 3038 O O . PRO A 1 397 ? -0.675 34.887 0.862 1.00 89.81 397 PRO A O 1
ATOM 3041 N N . GLU A 1 398 ? -0.373 36.993 1.563 1.00 89.06 398 GLU A N 1
ATOM 3042 C CA . GLU A 1 398 ? -1.418 37.592 0.729 1.00 89.06 398 GLU A CA 1
ATOM 3043 C C . GLU A 1 398 ? -1.185 37.325 -0.764 1.00 89.06 398 GLU A C 1
ATOM 3045 O O . GLU A 1 398 ? -2.115 36.964 -1.483 1.00 89.06 398 GLU A O 1
ATOM 3050 N N . LEU A 1 399 ? 0.065 37.429 -1.230 1.00 86.88 399 LEU A N 1
ATOM 3051 C CA . LEU A 1 399 ? 0.428 37.167 -2.623 1.00 86.88 399 LEU A CA 1
ATOM 3052 C C . LEU A 1 399 ? 0.327 35.673 -2.955 1.00 86.88 399 LEU A C 1
ATOM 3054 O O . LEU A 1 399 ? -0.174 35.298 -4.019 1.00 86.88 399 LEU A O 1
ATOM 3058 N N . VAL A 1 400 ? 0.789 34.816 -2.041 1.00 86.19 400 VAL A N 1
ATOM 3059 C CA . VAL A 1 400 ? 0.711 33.356 -2.190 1.00 86.19 400 VAL A CA 1
ATOM 3060 C C . VAL A 1 400 ? -0.744 32.899 -2.285 1.00 86.19 400 VAL A C 1
ATOM 3062 O O . VAL A 1 400 ? -1.086 32.147 -3.200 1.00 86.19 400 VAL A O 1
ATOM 3065 N N . ASN A 1 401 ? -1.587 33.382 -1.371 1.00 91.69 401 ASN A N 1
ATOM 3066 C CA . ASN A 1 401 ? -2.972 32.946 -1.196 1.00 91.69 401 ASN A CA 1
ATOM 3067 C C . ASN A 1 401 ? -3.914 33.557 -2.244 1.00 91.69 401 ASN A C 1
ATOM 3069 O O . ASN A 1 401 ? -4.933 32.955 -2.577 1.00 91.69 401 ASN A O 1
ATOM 3073 N N . ALA A 1 402 ? -3.564 34.717 -2.813 1.00 87.19 402 ALA A N 1
ATOM 3074 C CA . ALA A 1 402 ? -4.297 35.322 -3.925 1.00 87.19 402 ALA A CA 1
ATOM 3075 C C . ALA A 1 402 ? -3.989 34.679 -5.289 1.00 87.19 402 ALA A C 1
ATOM 3077 O O . ALA A 1 402 ? -4.718 34.926 -6.250 1.00 87.19 402 ALA A O 1
ATOM 3078 N N . THR A 1 403 ? -2.924 33.878 -5.407 1.00 80.38 403 THR A N 1
ATOM 3079 C CA . THR A 1 403 ? -2.536 33.251 -6.678 1.00 80.38 403 THR A CA 1
ATOM 3080 C C . THR A 1 403 ? -3.382 31.995 -6.929 1.00 80.38 403 THR A C 1
ATOM 3082 O O . THR A 1 403 ? -3.190 30.992 -6.237 1.00 80.38 403 THR A O 1
ATOM 3085 N N . PRO A 1 404 ? -4.302 31.987 -7.916 1.00 72.44 404 PRO A N 1
ATOM 3086 C CA . PRO A 1 404 ? -5.121 30.814 -8.190 1.00 72.44 404 PRO A CA 1
ATOM 3087 C C . PRO A 1 404 ? -4.258 29.663 -8.736 1.00 72.44 404 PRO A C 1
ATOM 3089 O O . PRO A 1 404 ? -3.363 29.895 -9.556 1.00 72.44 404 PRO A O 1
ATOM 3092 N N . PRO A 1 405 ? -4.515 28.410 -8.324 1.00 72.38 405 PRO A N 1
ATOM 3093 C CA . PRO A 1 405 ? -3.763 27.270 -8.825 1.00 72.38 405 PRO A CA 1
ATOM 3094 C C . PRO A 1 405 ? -4.055 27.031 -10.309 1.00 72.38 405 PRO A C 1
ATOM 3096 O O . PRO A 1 405 ? -5.211 26.979 -10.730 1.00 72.38 405 PRO A O 1
ATOM 3099 N N . VAL A 1 406 ? -3.002 26.826 -11.101 1.00 76.69 406 VAL A N 1
ATOM 3100 C CA . VAL A 1 406 ? -3.136 26.390 -12.496 1.00 76.69 406 VAL A CA 1
ATOM 3101 C C . VAL A 1 406 ? -3.452 24.896 -12.502 1.00 76.69 406 VAL A C 1
ATOM 3103 O O . VAL A 1 406 ? -2.584 24.082 -12.186 1.00 76.69 406 VAL A O 1
ATOM 3106 N N . ARG A 1 407 ? -4.691 24.535 -12.852 1.00 84.19 407 ARG A N 1
ATOM 3107 C CA . ARG A 1 407 ? -5.102 23.139 -13.060 1.00 84.19 407 ARG A CA 1
ATOM 3108 C C . ARG A 1 407 ? -5.006 22.785 -14.540 1.00 84.19 407 ARG A C 1
ATOM 3110 O O . ARG A 1 407 ? -5.456 23.544 -15.396 1.00 84.19 407 ARG A O 1
ATOM 3117 N N . GLY A 1 408 ? -4.404 21.639 -14.832 1.00 83.31 408 GLY A N 1
ATOM 3118 C CA . GLY A 1 408 ? -4.462 21.006 -16.143 1.00 83.31 408 GLY A CA 1
ATOM 3119 C C . GLY A 1 408 ? -5.856 20.436 -16.432 1.00 83.31 408 GLY A C 1
ATOM 3120 O O . GLY A 1 408 ? -6.694 20.370 -15.530 1.00 83.31 408 GLY A O 1
ATOM 3121 N N . PRO A 1 409 ? -6.116 20.011 -17.679 1.00 87.25 409 PRO A N 1
ATOM 3122 C CA . PRO A 1 409 ? -7.392 19.404 -18.046 1.00 87.25 409 PRO A CA 1
ATOM 3123 C C . PRO A 1 409 ? -7.670 18.134 -17.232 1.00 87.25 409 PRO A C 1
ATOM 3125 O O . PRO A 1 409 ? -6.745 17.498 -16.716 1.00 87.25 409 PRO A O 1
ATOM 3128 N N . ALA A 1 410 ? -8.947 17.757 -17.151 1.00 85.81 410 ALA A N 1
ATOM 3129 C CA . ALA A 1 410 ? -9.355 16.497 -16.546 1.00 85.81 410 ALA A CA 1
ATOM 3130 C C . ALA A 1 410 ? -8.682 15.316 -17.254 1.00 85.81 410 ALA A C 1
ATOM 3132 O O . ALA A 1 410 ? -8.415 15.348 -18.458 1.00 85.81 410 ALA A O 1
ATOM 3133 N N . ASP A 1 411 ? -8.419 14.259 -16.491 1.00 82.00 411 ASP A N 1
ATOM 3134 C CA . ASP A 1 411 ? -7.745 13.066 -16.987 1.00 82.00 411 ASP A CA 1
ATOM 3135 C C . ASP A 1 411 ? -8.446 12.440 -18.206 1.00 82.00 411 ASP A C 1
ATOM 3137 O O . ASP A 1 411 ? -9.674 12.492 -18.305 1.00 82.00 411 ASP A O 1
ATOM 3141 N N . SER A 1 412 ? -7.710 11.795 -19.122 1.00 81.69 412 SER A N 1
ATOM 3142 C CA . SER A 1 412 ? -8.395 10.903 -20.074 1.00 81.69 412 SER A CA 1
ATOM 3143 C C . SER A 1 412 ? -9.084 9.789 -19.289 1.00 81.69 412 SER A C 1
ATOM 3145 O O . SER A 1 412 ? -8.561 9.343 -18.267 1.00 81.69 412 SER A O 1
ATOM 3147 N N . LEU A 1 413 ? -10.255 9.376 -19.759 1.00 81.06 413 LEU A N 1
ATOM 3148 C CA . LEU A 1 413 ? -11.005 8.252 -19.215 1.00 81.06 413 LEU A CA 1
ATOM 3149 C C . LEU A 1 413 ? -10.501 6.891 -19.734 1.00 81.06 413 LEU A C 1
ATOM 3151 O O . LEU A 1 413 ? -10.921 5.857 -19.227 1.00 81.06 413 LEU A O 1
ATOM 3155 N N . ASP A 1 414 ? -9.555 6.890 -20.675 1.00 62.03 414 ASP A N 1
ATOM 3156 C CA . ASP A 1 414 ? -8.927 5.679 -21.206 1.00 62.03 414 ASP A CA 1
ATOM 3157 C C . ASP A 1 414 ? -7.841 5.124 -20.262 1.00 62.03 414 ASP A C 1
ATOM 3159 O O . ASP A 1 414 ? -7.076 5.881 -19.652 1.00 62.03 414 ASP A O 1
ATOM 3163 N N . GLY A 1 415 ? -7.718 3.795 -20.187 1.00 49.59 415 GLY A N 1
ATOM 3164 C CA . GLY A 1 415 ? -6.634 3.098 -19.480 1.00 49.59 415 GLY A CA 1
ATOM 3165 C C . GLY A 1 415 ? -7.092 1.811 -18.776 1.00 49.59 415 GLY A C 1
ATOM 3166 O O . GLY A 1 415 ? -8.277 1.669 -18.474 1.00 49.59 415 GLY A O 1
ATOM 3167 N N . PRO A 1 416 ? -6.187 0.849 -18.524 1.00 44.91 416 PRO A N 1
ATOM 3168 C CA . PRO A 1 416 ? -6.554 -0.421 -17.903 1.00 44.91 416 PRO A CA 1
ATOM 3169 C C . PRO A 1 416 ? -6.821 -0.278 -16.387 1.00 44.91 416 PRO A C 1
ATOM 3171 O O . PRO A 1 416 ? -6.241 0.600 -15.743 1.00 44.91 416 PRO A O 1
ATOM 3174 N N . PRO A 1 417 ? -7.627 -1.168 -15.770 1.00 54.91 417 PRO A N 1
ATOM 3175 C CA . PRO A 1 417 ? -8.024 -1.075 -14.357 1.00 54.91 417 PRO A CA 1
ATOM 3176 C C . PRO A 1 417 ? -6.938 -1.555 -13.371 1.00 54.91 417 PRO A C 1
ATOM 3178 O O . PRO A 1 417 ? -7.239 -1.926 -12.238 1.00 54.91 417 PRO A O 1
ATOM 3181 N N . HIS A 1 418 ? -5.671 -1.613 -13.786 1.00 72.69 418 HIS A N 1
ATOM 3182 C CA . HIS A 1 418 ? -4.608 -2.207 -12.977 1.00 72.69 418 HIS A CA 1
ATOM 3183 C C . HIS A 1 418 ? -4.123 -1.271 -11.871 1.00 72.69 418 HIS A C 1
ATOM 3185 O O . HIS A 1 418 ? -3.932 -0.071 -12.086 1.00 72.69 418 HIS A O 1
ATOM 3191 N N . VAL A 1 419 ? -3.848 -1.861 -10.710 1.00 81.81 419 VAL A N 1
ATOM 3192 C CA . VAL A 1 419 ? -3.285 -1.183 -9.542 1.00 81.81 419 VAL A CA 1
ATOM 3193 C C . VAL A 1 419 ? -2.202 -2.036 -8.891 1.00 81.81 419 VAL A C 1
ATOM 3195 O O . VAL A 1 419 ? -2.201 -3.259 -9.020 1.00 81.81 419 VAL A O 1
ATOM 3198 N N . THR A 1 420 ? -1.281 -1.384 -8.190 1.00 81.81 420 THR A N 1
ATOM 3199 C CA . THR A 1 420 ? -0.135 -2.012 -7.512 1.00 81.81 420 THR A CA 1
ATOM 3200 C C . THR A 1 420 ? -0.287 -2.091 -5.990 1.00 81.81 420 THR A C 1
ATOM 3202 O O . THR A 1 420 ? 0.472 -2.794 -5.324 1.00 81.81 420 THR A O 1
ATOM 3205 N N . CYS A 1 421 ? -1.232 -1.339 -5.427 1.00 79.06 421 CYS A N 1
ATOM 3206 C CA . CYS A 1 421 ? -1.487 -1.254 -3.996 1.00 79.06 421 CYS A CA 1
ATOM 3207 C C . CYS A 1 421 ? -2.031 -2.549 -3.380 1.00 79.06 421 CYS A C 1
ATOM 3209 O O . CYS A 1 421 ? -2.783 -3.302 -3.994 1.00 79.06 421 CYS A O 1
ATOM 3211 N N . LYS A 1 422 ? -1.646 -2.787 -2.119 1.00 83.69 422 LYS A N 1
ATOM 3212 C CA . LYS A 1 422 ? -2.022 -3.982 -1.346 1.00 83.69 422 LYS A CA 1
ATOM 3213 C C . LYS A 1 422 ? -3.521 -4.031 -1.047 1.00 83.69 422 LYS A C 1
ATOM 3215 O O . LYS A 1 422 ? -4.108 -5.106 -1.070 1.00 83.69 422 LYS A O 1
ATOM 3220 N N . ALA A 1 423 ? -4.128 -2.881 -0.760 1.00 91.50 423 ALA A N 1
ATOM 3221 C CA . ALA A 1 423 ? -5.560 -2.760 -0.504 1.00 91.50 423 ALA A CA 1
ATOM 3222 C C . ALA A 1 423 ? -6.103 -1.457 -1.095 1.00 91.50 423 ALA A C 1
ATOM 3224 O O . ALA A 1 423 ? -5.431 -0.423 -1.050 1.00 91.50 423 ALA A O 1
ATOM 3225 N N . TRP A 1 424 ? -7.326 -1.490 -1.620 1.00 96.19 424 TRP A N 1
ATOM 3226 C CA . TRP A 1 424 ? -7.989 -0.303 -2.154 1.00 96.19 424 TRP A CA 1
ATOM 3227 C C . TRP A 1 424 ? -9.513 -0.402 -2.121 1.00 96.19 424 TRP A C 1
ATOM 3229 O O . TRP A 1 424 ? -10.090 -1.485 -2.008 1.00 96.19 424 TRP A O 1
ATOM 3239 N N . GLY A 1 425 ? -10.169 0.749 -2.249 1.00 93.94 425 GLY A N 1
ATOM 3240 C CA . GLY A 1 425 ? -11.609 0.843 -2.447 1.00 93.94 425 GLY A CA 1
ATOM 3241 C C . GLY A 1 425 ? -12.008 2.111 -3.198 1.00 93.94 425 GLY A C 1
ATOM 3242 O O . GLY A 1 425 ? -11.391 3.163 -3.036 1.00 93.94 425 GLY A O 1
ATOM 3243 N N . VAL A 1 426 ? -13.048 1.995 -4.015 1.00 95.75 426 VAL A N 1
ATOM 3244 C CA . VAL A 1 426 ? -13.771 3.080 -4.676 1.00 95.75 426 VAL A CA 1
ATOM 3245 C C . VAL A 1 426 ? -15.142 3.165 -4.025 1.00 95.75 426 VAL A C 1
ATOM 3247 O O . VAL A 1 426 ? -15.860 2.168 -3.951 1.00 95.75 426 VAL A O 1
ATOM 3250 N N . PHE A 1 427 ? -15.503 4.352 -3.567 1.00 94.88 427 PHE A N 1
ATOM 3251 C CA . PHE A 1 427 ? -16.707 4.605 -2.797 1.00 94.88 427 PHE A CA 1
ATOM 3252 C C . PHE A 1 427 ? -17.503 5.738 -3.430 1.00 94.88 427 PHE A C 1
ATOM 3254 O O . PHE A 1 427 ? -16.930 6.693 -3.964 1.00 94.88 427 PHE A O 1
ATOM 3261 N N . ASP A 1 428 ? -18.823 5.655 -3.339 1.00 92.94 428 ASP A N 1
ATOM 3262 C CA . ASP A 1 428 ? -19.695 6.765 -3.693 1.00 92.94 428 ASP A CA 1
ATOM 3263 C C . ASP A 1 428 ? -19.504 7.906 -2.680 1.00 92.94 428 ASP A C 1
ATOM 3265 O O . ASP A 1 428 ? -19.585 7.713 -1.467 1.00 92.94 428 ASP A O 1
ATOM 3269 N N . GLY A 1 429 ? -19.201 9.105 -3.173 1.00 88.44 429 GLY A N 1
ATOM 3270 C CA . GLY A 1 429 ? -18.826 10.244 -2.336 1.00 88.44 429 GLY A CA 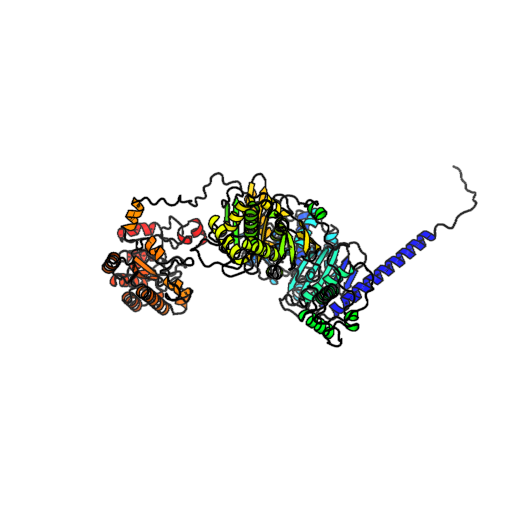1
ATOM 3271 C C . GLY A 1 429 ? -19.974 10.810 -1.498 1.00 88.44 429 GLY A C 1
ATOM 3272 O O . GLY A 1 429 ? -19.717 11.464 -0.487 1.00 88.44 429 GLY A O 1
ATOM 3273 N N . ALA A 1 430 ? -21.229 10.548 -1.878 1.00 85.06 430 ALA A N 1
ATOM 3274 C CA . ALA A 1 430 ? -22.404 11.032 -1.158 1.00 85.06 430 ALA A CA 1
ATOM 3275 C C . ALA A 1 430 ? -22.844 10.052 -0.060 1.00 85.06 430 ALA A C 1
ATOM 3277 O O . ALA A 1 430 ? -23.091 10.451 1.080 1.00 85.06 430 ALA A O 1
ATOM 3278 N N . THR A 1 431 ? -22.933 8.769 -0.401 1.00 83.50 431 THR A N 1
ATOM 3279 C CA . THR A 1 431 ? -23.434 7.705 0.482 1.00 83.50 431 THR A CA 1
ATOM 3280 C C . THR A 1 431 ? -22.326 7.065 1.314 1.00 83.50 431 THR A C 1
ATOM 3282 O O . THR A 1 431 ? -22.566 6.656 2.448 1.00 83.50 431 THR A O 1
ATOM 3285 N N . GLY A 1 432 ? -21.085 7.055 0.818 1.00 82.69 432 GLY A N 1
ATOM 3286 C CA . GLY A 1 432 ? -19.978 6.284 1.387 1.00 82.69 432 GLY A CA 1
ATOM 3287 C C . GLY A 1 432 ? -20.055 4.785 1.078 1.00 82.69 432 GLY A C 1
ATOM 3288 O O . GLY A 1 432 ? -19.284 4.013 1.654 1.00 82.69 432 GLY A O 1
ATOM 3289 N N . ASP A 1 433 ? -20.972 4.363 0.203 1.00 85.12 433 ASP A N 1
ATOM 3290 C CA . ASP A 1 433 ? -21.119 2.964 -0.182 1.00 85.12 433 ASP A CA 1
ATOM 3291 C C . ASP A 1 433 ? -19.904 2.504 -0.992 1.00 85.12 433 ASP A C 1
ATOM 3293 O O . ASP A 1 433 ? -19.404 3.217 -1.865 1.00 85.12 433 ASP A O 1
ATOM 3297 N N . LEU A 1 434 ? -19.411 1.302 -0.688 1.00 88.94 434 LEU A N 1
ATOM 3298 C CA . LEU A 1 434 ? -18.340 0.672 -1.456 1.00 88.94 434 LEU A CA 1
ATOM 3299 C C . LEU A 1 434 ? -18.895 0.274 -2.824 1.00 88.94 434 LEU A C 1
ATOM 3301 O O . LEU A 1 434 ? -19.788 -0.564 -2.900 1.00 88.94 434 LEU A O 1
ATOM 3305 N N . LEU A 1 435 ? -18.331 0.837 -3.888 1.00 84.88 435 LEU A N 1
ATOM 3306 C CA . LEU A 1 435 ? -18.668 0.472 -5.260 1.00 84.88 435 LEU A CA 1
ATOM 3307 C C . LEU A 1 435 ? -17.793 -0.689 -5.736 1.00 84.88 435 LEU A C 1
ATOM 3309 O O . LEU A 1 435 ? -18.296 -1.662 -6.286 1.00 84.88 435 LEU A O 1
ATOM 3313 N N . TRP A 1 436 ? -16.485 -0.606 -5.472 1.00 85.75 436 TRP A N 1
ATOM 3314 C CA . TRP A 1 436 ? -15.500 -1.623 -5.848 1.00 85.75 436 TRP A CA 1
ATOM 3315 C C . TRP A 1 436 ? -14.310 -1.611 -4.893 1.00 85.75 436 TRP A C 1
ATOM 3317 O O . TRP A 1 436 ? -13.984 -0.567 -4.337 1.00 85.75 436 TRP A O 1
ATOM 3327 N N . GLY A 1 437 ? -13.618 -2.735 -4.713 1.00 88.31 437 GLY A N 1
ATOM 3328 C CA . GLY A 1 437 ? -12.447 -2.782 -3.836 1.00 88.31 437 GLY A CA 1
ATOM 3329 C C . GLY A 1 437 ? -11.649 -4.076 -3.917 1.00 88.31 437 GLY A C 1
ATOM 3330 O O . GLY A 1 437 ? -12.145 -5.101 -4.380 1.00 88.31 437 GLY A O 1
ATOM 3331 N N . HIS A 1 438 ? -10.429 -4.026 -3.391 1.00 87.12 438 HIS A N 1
ATOM 3332 C CA . HIS A 1 438 ? -9.591 -5.186 -3.099 1.00 87.12 438 HIS A CA 1
ATOM 3333 C C . HIS A 1 438 ? -9.156 -5.110 -1.641 1.00 87.12 438 HIS A C 1
ATOM 3335 O O . HIS A 1 438 ? -8.505 -4.146 -1.235 1.00 87.12 438 HIS A O 1
ATOM 3341 N N . GLU A 1 439 ? -9.550 -6.112 -0.854 1.00 92.38 439 GLU A N 1
ATOM 3342 C CA . GLU A 1 439 ? -9.316 -6.161 0.592 1.00 92.38 439 GLU A CA 1
ATOM 3343 C C . GLU A 1 439 ? -9.641 -4.835 1.329 1.00 92.38 439 GLU A C 1
ATOM 3345 O O . GLU A 1 439 ? -8.840 -4.358 2.137 1.00 92.38 439 GLU A O 1
ATOM 3350 N N . PRO A 1 440 ? -10.809 -4.199 1.095 1.00 89.44 440 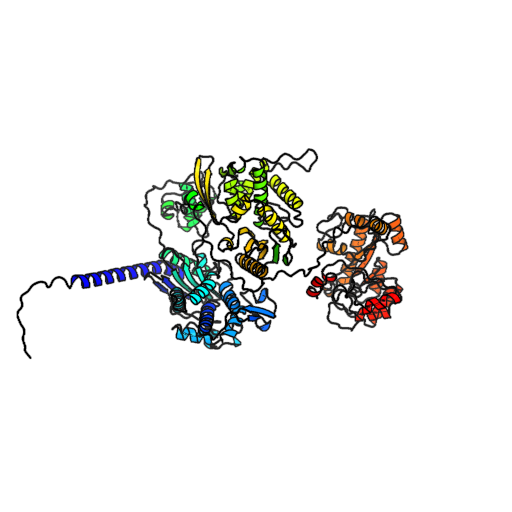PRO A N 1
ATOM 3351 C CA . PRO A 1 440 ? -11.074 -2.845 1.588 1.00 89.44 440 PRO A CA 1
ATOM 3352 C C . PRO A 1 440 ? -11.110 -2.736 3.122 1.00 89.44 440 PRO A C 1
ATOM 3354 O O . PRO A 1 440 ? -10.947 -1.639 3.653 1.00 89.44 440 PRO A O 1
ATOM 3357 N N . SER A 1 441 ? -11.304 -3.852 3.832 1.00 95.06 441 SER A N 1
ATOM 3358 C CA . SER A 1 441 ? -11.289 -3.933 5.301 1.00 95.06 441 SER A CA 1
ATOM 3359 C C . SER A 1 441 ? -9.953 -4.436 5.875 1.00 95.06 441 SER A C 1
ATOM 3361 O O . SER A 1 441 ? -9.842 -4.641 7.079 1.00 95.06 441 SER A O 1
ATOM 3363 N N . ARG A 1 442 ? -8.917 -4.657 5.053 1.00 93.62 442 ARG A N 1
ATOM 3364 C CA . ARG A 1 442 ? -7.613 -5.122 5.547 1.00 93.62 442 ARG A CA 1
ATOM 3365 C C . ARG A 1 442 ? -6.969 -4.070 6.444 1.00 93.62 442 ARG A C 1
ATOM 3367 O O . ARG A 1 442 ? -6.760 -2.934 6.019 1.00 93.62 442 ARG A O 1
ATOM 3374 N N . ARG A 1 443 ? -6.593 -4.488 7.656 1.00 95.75 443 ARG A N 1
ATOM 3375 C CA . ARG A 1 443 ? -5.822 -3.673 8.601 1.00 95.75 443 ARG A CA 1
ATOM 3376 C C . ARG A 1 443 ? -4.406 -3.452 8.083 1.00 95.75 443 ARG A C 1
ATOM 3378 O O . ARG A 1 443 ? -3.651 -4.403 7.881 1.00 95.75 443 ARG A O 1
ATOM 3385 N N . VAL A 1 444 ? -4.044 -2.193 7.893 1.00 94.31 444 VAL A N 1
ATOM 3386 C CA . VAL A 1 444 ? -2.720 -1.743 7.454 1.00 94.31 444 VAL A CA 1
ATOM 3387 C C . VAL A 1 444 ? -2.322 -0.475 8.200 1.00 94.31 444 VAL A C 1
ATOM 3389 O O . VAL A 1 444 ? -3.169 0.223 8.752 1.00 94.31 444 VAL A O 1
ATOM 3392 N N . ASN A 1 445 ? -1.031 -0.148 8.201 1.00 95.12 445 ASN A N 1
ATOM 3393 C CA . ASN A 1 445 ? -0.563 1.112 8.775 1.00 95.12 445 ASN A CA 1
ATOM 3394 C C . ASN A 1 445 ? -1.160 2.304 7.985 1.00 95.12 445 ASN A C 1
ATOM 3396 O O . ASN A 1 445 ? -1.049 2.323 6.756 1.00 95.12 445 ASN A O 1
ATOM 3400 N N . PRO A 1 446 ? -1.766 3.311 8.645 1.00 93.25 446 PRO A N 1
ATOM 3401 C CA . PRO A 1 446 ? -2.425 4.436 7.972 1.00 93.25 446 PRO A CA 1
ATOM 3402 C C . PRO A 1 446 ? -1.436 5.399 7.304 1.00 93.25 446 PRO A C 1
ATOM 3404 O O . PRO A 1 446 ? -1.774 6.072 6.326 1.00 93.25 446 PRO A O 1
ATOM 3407 N N . ALA A 1 447 ? -0.206 5.481 7.822 1.00 93.88 447 ALA A N 1
ATOM 3408 C CA . ALA A 1 447 ? 0.692 6.602 7.567 1.00 93.88 447 ALA A CA 1
ATOM 3409 C C . ALA A 1 447 ? -0.022 7.953 7.805 1.00 93.88 447 ALA A C 1
ATOM 3411 O O . ALA A 1 447 ? -0.951 8.053 8.602 1.00 93.88 447 ALA A O 1
ATOM 3412 N N . SER A 1 448 ? 0.369 9.025 7.110 1.00 95.44 448 SER A N 1
ATOM 3413 C CA . SER A 1 448 ? -0.208 10.360 7.335 1.00 95.44 448 SER A CA 1
ATOM 3414 C C . SER A 1 448 ? -1.679 10.546 6.934 1.00 95.44 448 SER A C 1
ATOM 3416 O O . SER A 1 448 ? -2.187 11.657 7.093 1.00 95.44 448 SER A O 1
ATOM 3418 N N . THR A 1 449 ? -2.389 9.514 6.457 1.00 97.81 449 THR A N 1
ATOM 3419 C CA . THR A 1 449 ? -3.856 9.601 6.309 1.00 97.81 449 THR A CA 1
ATOM 3420 C C . THR A 1 449 ? -4.539 9.790 7.671 1.00 97.81 449 THR A C 1
ATOM 3422 O O . THR A 1 449 ? -5.600 10.407 7.734 1.00 97.81 449 THR A O 1
ATOM 3425 N N . THR A 1 450 ? -3.867 9.409 8.769 1.00 98.56 450 THR A N 1
ATOM 3426 C CA . THR A 1 450 ? -4.229 9.712 10.165 1.00 98.56 450 THR A CA 1
ATOM 3427 C C . THR A 1 450 ? -4.590 11.182 10.395 1.00 98.56 450 THR A C 1
ATOM 3429 O O . THR A 1 450 ? -5.546 11.475 11.111 1.00 98.56 450 THR A O 1
ATOM 3432 N N . LYS A 1 451 ? -3.901 12.119 9.731 1.00 98.56 451 LYS A N 1
ATOM 3433 C CA . LYS A 1 451 ? -4.110 13.564 9.921 1.00 98.56 451 LYS A CA 1
ATOM 3434 C C . LYS A 1 451 ? -5.504 14.049 9.523 1.00 98.56 451 LYS A C 1
ATOM 3436 O O . LYS A 1 451 ? -5.909 15.120 9.961 1.00 98.56 451 LYS A O 1
ATOM 3441 N N . MET A 1 452 ? -6.257 13.266 8.744 1.00 98.69 452 MET A N 1
ATOM 3442 C CA . MET A 1 452 ? -7.674 13.542 8.490 1.00 98.69 452 MET A CA 1
ATOM 3443 C C . MET A 1 452 ? -8.494 13.540 9.786 1.00 98.69 452 MET A C 1
ATOM 3445 O O . MET A 1 452 ? -9.339 14.414 9.955 1.00 98.69 452 MET A O 1
ATOM 3449 N N . MET A 1 453 ? -8.224 12.605 10.708 1.00 98.75 453 MET A N 1
ATOM 3450 C CA . MET A 1 453 ? -8.910 12.541 12.004 1.00 98.75 453 MET A CA 1
ATOM 3451 C C . MET A 1 453 ? -8.485 13.708 12.896 1.00 98.75 453 MET A C 1
ATOM 3453 O O . MET A 1 453 ? -9.334 14.365 13.489 1.00 98.75 453 MET A O 1
ATOM 3457 N N . THR A 1 454 ? -7.187 14.025 12.922 1.00 98.75 454 THR A N 1
ATOM 3458 C CA . THR A 1 454 ? -6.661 15.193 13.644 1.00 98.75 454 THR A CA 1
ATOM 3459 C C . THR A 1 454 ? -7.334 16.481 13.169 1.00 98.75 454 THR A C 1
ATOM 3461 O O . THR A 1 454 ? -7.880 17.224 13.979 1.00 98.75 454 THR A O 1
ATOM 3464 N N . ALA A 1 455 ? -7.387 16.710 11.854 1.00 98.69 455 ALA A N 1
ATOM 3465 C CA . ALA A 1 455 ? -8.047 17.875 11.272 1.00 98.69 455 ALA A CA 1
ATOM 3466 C C . ALA A 1 455 ? -9.552 17.915 11.583 1.00 98.69 455 ALA A C 1
ATOM 3468 O O . ALA A 1 455 ? -10.069 18.976 11.931 1.00 98.69 455 ALA A O 1
ATOM 3469 N N . LEU A 1 456 ? -10.251 16.777 11.479 1.00 98.44 456 LEU A N 1
ATOM 3470 C CA . LEU A 1 456 ? -11.677 16.681 11.796 1.00 98.44 456 LEU A CA 1
ATOM 3471 C C . LEU A 1 456 ? -11.950 17.094 13.246 1.00 98.44 456 LEU A C 1
ATOM 3473 O O . LEU A 1 456 ? -12.781 17.967 13.481 1.00 98.44 456 LEU A O 1
ATOM 3477 N N . LEU A 1 457 ? -11.224 16.517 14.203 1.00 98.44 457 LEU A N 1
ATOM 3478 C CA . LEU A 1 457 ? -11.416 16.807 15.623 1.00 98.44 457 LEU A CA 1
ATOM 3479 C C . LEU A 1 457 ? -11.055 18.246 15.985 1.00 98.44 457 LEU A C 1
ATOM 3481 O O . LEU A 1 457 ? -11.777 18.877 16.752 1.00 98.44 457 LEU A O 1
ATOM 3485 N N . THR A 1 458 ? -9.983 18.800 15.412 1.00 98.31 458 THR A N 1
ATOM 3486 C CA . THR A 1 458 ? -9.647 20.218 15.593 1.00 98.31 458 THR A CA 1
ATOM 3487 C C . THR A 1 458 ? -10.762 21.123 15.064 1.00 98.31 458 THR A C 1
ATOM 3489 O O . THR A 1 458 ? -11.118 22.099 15.721 1.00 98.31 458 THR A O 1
ATOM 3492 N N . LEU A 1 459 ? -11.354 20.801 13.909 1.00 97.81 459 LEU A N 1
ATOM 3493 C CA . LEU A 1 459 ? -12.473 21.565 13.350 1.00 97.81 459 LEU A CA 1
ATOM 3494 C C . LEU A 1 459 ? -13.748 21.435 14.191 1.00 97.81 459 LEU A C 1
ATOM 3496 O O . LEU A 1 459 ? -14.427 22.436 14.411 1.00 97.81 459 LEU A O 1
ATOM 3500 N N . GLU A 1 460 ? -14.070 20.239 14.685 1.00 96.25 460 GLU A N 1
ATOM 3501 C CA . GLU A 1 460 ? -15.206 20.012 15.588 1.00 96.25 460 GLU A CA 1
ATOM 3502 C C . GLU A 1 460 ? -15.024 20.760 16.914 1.00 96.25 460 GLU A C 1
ATOM 3504 O O . GLU A 1 460 ? -15.954 21.400 17.404 1.00 96.25 460 GLU A O 1
ATOM 3509 N N . TRP A 1 461 ? -13.810 20.749 17.466 1.00 96.31 461 TRP A N 1
ATOM 3510 C CA . TRP A 1 461 ? -13.452 21.519 18.653 1.00 96.31 461 TRP A CA 1
ATOM 3511 C C . TRP A 1 461 ? -13.552 23.032 18.417 1.00 96.31 461 TRP A C 1
ATOM 3513 O O . TRP A 1 461 ? -14.108 23.749 19.256 1.00 96.31 461 TRP A O 1
ATOM 3523 N N . ALA A 1 462 ? -13.064 23.522 17.274 1.00 95.12 462 ALA A N 1
ATOM 3524 C CA . ALA A 1 462 ? -13.138 24.933 16.912 1.00 95.12 462 ALA A CA 1
ATOM 3525 C C . ALA A 1 462 ? -14.585 25.383 16.657 1.00 95.12 462 ALA A C 1
ATOM 3527 O O . ALA A 1 462 ? -14.950 26.499 17.004 1.00 95.12 462 ALA A O 1
ATOM 3528 N N . ALA A 1 463 ? -15.451 24.511 16.134 1.00 94.12 463 ALA A N 1
ATOM 3529 C CA . ALA A 1 463 ? -16.863 24.823 15.903 1.00 94.12 463 ALA A CA 1
ATOM 3530 C C . ALA A 1 463 ? -17.656 25.089 17.198 1.00 94.12 463 ALA A C 1
ATOM 3532 O O . ALA A 1 463 ? -18.706 25.728 17.153 1.00 94.12 463 ALA A O 1
ATOM 3533 N N . GLN A 1 464 ? -17.159 24.642 18.358 1.00 92.69 464 GLN A N 1
ATOM 3534 C CA . GLN A 1 464 ? -17.808 24.881 19.652 1.00 92.69 464 GLN A CA 1
ATOM 3535 C C . GLN A 1 464 ? -17.761 26.358 20.076 1.00 92.69 464 GLN A C 1
ATOM 3537 O O . GLN A 1 464 ? -18.632 26.787 20.834 1.00 92.69 464 GLN A O 1
ATOM 3542 N N . ARG A 1 465 ? -16.769 27.141 19.612 1.00 92.62 465 ARG A N 1
ATOM 3543 C CA . ARG A 1 465 ? -16.708 28.595 19.840 1.00 92.62 465 ARG A CA 1
ATOM 3544 C C . ARG A 1 465 ? -16.029 29.342 18.679 1.00 92.62 465 ARG A C 1
ATOM 3546 O O . ARG A 1 465 ? -14.924 28.968 18.302 1.00 92.62 465 ARG A O 1
ATOM 3553 N N . PRO A 1 466 ? -16.601 30.451 18.173 1.00 82.88 466 PRO A N 1
ATOM 3554 C CA . PRO A 1 466 ? -16.059 31.163 17.008 1.00 82.88 466 PRO A CA 1
ATOM 3555 C C . PRO A 1 466 ? -14.616 31.681 17.142 1.00 82.88 466 PRO A C 1
ATOM 3557 O O . PRO A 1 466 ? -13.921 31.808 16.140 1.00 82.88 466 PRO A O 1
ATOM 3560 N N . ASP A 1 467 ? -14.165 31.996 18.357 1.00 91.69 467 ASP A N 1
ATOM 3561 C CA . ASP A 1 467 ? -12.829 32.532 18.645 1.00 91.69 467 ASP A CA 1
ATOM 3562 C C . ASP A 1 467 ? -11.718 31.478 18.539 1.00 91.69 467 ASP A C 1
ATOM 3564 O O . ASP A 1 467 ? -10.585 31.819 18.197 1.00 91.69 467 ASP A O 1
ATOM 3568 N N . ARG A 1 468 ? -12.050 30.194 18.734 1.00 94.25 468 ARG A N 1
ATOM 3569 C CA . ARG A 1 468 ? -11.090 29.076 18.736 1.00 94.25 468 ARG A CA 1
ATOM 3570 C C . ARG A 1 468 ? -10.315 28.915 17.439 1.00 94.25 468 ARG A C 1
ATOM 3572 O O . ARG A 1 468 ? -9.168 28.488 17.459 1.00 94.25 468 ARG A O 1
ATOM 3579 N N . PHE A 1 469 ? -10.916 29.270 16.307 1.00 94.00 469 PHE A N 1
ATOM 3580 C CA . PHE A 1 469 ? -10.241 29.179 15.011 1.00 94.00 469 PHE A CA 1
ATOM 3581 C C . PHE A 1 469 ? -9.066 30.168 14.888 1.00 94.00 469 PHE A C 1
ATOM 3583 O O . PHE A 1 469 ? -8.110 29.909 14.158 1.00 94.00 469 PHE A O 1
ATOM 3590 N N . SER A 1 470 ? -9.124 31.276 15.630 1.00 95.69 470 SER A N 1
ATOM 3591 C CA . SER A 1 470 ? -8.100 32.324 15.663 1.00 95.69 470 SER A CA 1
ATOM 3592 C C . SER A 1 470 ? -7.167 32.219 16.875 1.00 95.69 470 SER A C 1
ATOM 3594 O O . SER A 1 470 ? -6.251 33.033 16.995 1.00 95.69 470 SER A O 1
ATOM 3596 N N . GLU A 1 471 ? -7.385 31.253 17.775 1.00 96.44 471 GLU A N 1
ATOM 3597 C CA . GLU A 1 471 ? -6.493 31.013 18.913 1.00 96.44 471 GLU A CA 1
ATOM 3598 C C . GLU A 1 471 ? -5.088 30.651 18.415 1.00 96.44 471 GLU A C 1
ATOM 3600 O O . GLU A 1 471 ? -4.935 29.907 17.445 1.00 96.44 471 GLU A O 1
ATOM 3605 N N . LEU A 1 472 ? -4.059 31.199 19.068 1.00 95.88 472 LEU A N 1
ATOM 3606 C CA . LEU A 1 472 ? -2.663 30.924 18.740 1.00 95.88 472 LEU A CA 1
ATOM 3607 C C . LEU A 1 472 ? -2.217 29.618 19.399 1.00 95.88 472 LEU A C 1
ATOM 3609 O O . LEU A 1 472 ? -2.327 29.459 20.614 1.00 95.88 472 LEU A O 1
ATOM 3613 N N . VAL A 1 473 ? -1.660 28.722 18.594 1.00 97.19 473 VAL A N 1
ATOM 3614 C CA . VAL A 1 473 ? -1.005 27.493 19.037 1.00 97.19 473 VAL A CA 1
ATOM 3615 C C . VAL A 1 473 ? 0.477 27.787 19.196 1.00 97.19 473 VAL A C 1
ATOM 3617 O O . VAL A 1 473 ? 1.111 28.223 18.240 1.00 97.19 473 VAL A O 1
ATOM 3620 N N . THR A 1 474 ? 1.027 27.553 20.388 1.00 95.06 474 THR A N 1
ATOM 3621 C CA . THR A 1 474 ? 2.472 27.680 20.638 1.00 95.06 474 THR A CA 1
ATOM 3622 C C . THR A 1 474 ? 3.136 26.323 20.466 1.00 95.06 474 THR A C 1
ATOM 3624 O O . THR A 1 474 ? 2.735 25.358 21.114 1.00 95.06 474 THR A O 1
ATOM 3627 N N . PHE A 1 475 ? 4.152 26.243 19.614 1.00 95.31 475 PHE A N 1
ATOM 3628 C CA . PHE A 1 475 ? 4.867 25.003 19.349 1.00 95.31 475 PHE A CA 1
ATOM 3629 C C . PHE A 1 475 ? 5.700 24.592 20.560 1.00 95.31 475 PHE A C 1
ATOM 3631 O O . PHE A 1 475 ? 6.556 25.337 21.042 1.00 95.31 475 PHE A O 1
ATOM 3638 N N . SER A 1 476 ? 5.440 23.388 21.065 1.00 95.69 476 SER A N 1
ATOM 3639 C CA . SER A 1 476 ? 6.236 22.776 22.121 1.00 95.69 476 SER A CA 1
ATOM 3640 C C . SER A 1 476 ? 7.533 22.197 21.548 1.00 95.69 476 SER A C 1
ATOM 3642 O O . SER A 1 476 ? 7.623 21.886 20.360 1.00 95.69 476 SER A O 1
ATOM 3644 N N . SER A 1 477 ? 8.532 21.960 22.406 1.00 91.81 477 SER A N 1
ATOM 3645 C CA . SER A 1 477 ? 9.736 21.221 21.988 1.00 91.81 477 SER A CA 1
ATOM 3646 C C . SER A 1 477 ? 9.406 19.802 21.508 1.00 91.81 477 SER A C 1
ATOM 3648 O O . SER A 1 477 ? 10.138 19.254 20.689 1.00 91.81 477 SER A O 1
ATOM 3650 N N . ARG A 1 478 ? 8.302 19.209 21.987 1.00 94.88 478 ARG A N 1
ATOM 3651 C CA . ARG A 1 478 ? 7.831 17.897 21.529 1.00 94.88 478 ARG A CA 1
ATOM 3652 C C . ARG A 1 478 ? 7.327 17.971 20.089 1.00 94.88 478 ARG A C 1
ATOM 3654 O O . ARG A 1 478 ? 7.706 17.124 19.286 1.00 94.88 478 ARG A O 1
ATOM 3661 N N . ALA A 1 479 ? 6.504 18.971 19.768 1.00 93.75 479 ALA A N 1
ATOM 3662 C CA . ALA A 1 479 ? 6.001 19.185 18.415 1.00 93.75 479 ALA A CA 1
ATOM 3663 C C . ALA A 1 479 ? 7.151 19.409 17.424 1.00 93.75 479 ALA A C 1
ATOM 3665 O O . ALA A 1 479 ? 7.264 18.665 16.455 1.00 93.75 479 ALA A O 1
ATOM 3666 N N . ASP A 1 480 ? 8.045 20.346 17.734 1.00 90.06 480 ASP A N 1
ATOM 3667 C CA . ASP A 1 480 ? 9.227 20.681 16.930 1.00 90.06 480 ASP A CA 1
ATOM 3668 C C . ASP A 1 480 ? 10.111 19.450 16.636 1.00 90.06 480 ASP A C 1
ATOM 3670 O O . ASP A 1 480 ? 10.402 19.117 15.490 1.00 90.06 480 ASP A O 1
ATOM 3674 N N . LYS A 1 481 ? 10.425 18.658 17.670 1.00 86.81 481 LYS A N 1
ATOM 3675 C CA . LYS A 1 481 ? 11.283 17.465 17.547 1.00 86.81 481 LYS A CA 1
ATOM 3676 C C . LYS A 1 481 ? 10.585 16.234 16.959 1.00 86.81 481 LYS A C 1
ATOM 3678 O O . LYS A 1 481 ? 11.169 15.147 16.943 1.00 86.81 481 LYS A O 1
ATOM 3683 N N . THR A 1 482 ? 9.335 16.344 16.510 1.00 89.00 482 THR A N 1
ATOM 3684 C CA . THR A 1 482 ? 8.618 15.202 15.932 1.00 89.00 482 THR A CA 1
ATOM 3685 C C . THR A 1 482 ? 9.143 14.903 14.526 1.00 89.00 482 THR A C 1
ATOM 3687 O O . THR A 1 482 ? 8.895 15.645 13.580 1.00 89.00 482 THR A O 1
ATOM 3690 N N . ALA A 1 483 ? 9.831 13.770 14.373 1.00 81.44 483 ALA A N 1
ATOM 3691 C CA . ALA A 1 483 ? 10.448 13.359 13.112 1.00 81.44 483 ALA A CA 1
ATOM 3692 C C . ALA A 1 483 ? 9.439 13.194 11.956 1.00 81.44 483 ALA A C 1
ATOM 3694 O O . ALA A 1 483 ? 8.288 12.807 12.164 1.00 81.44 483 ALA A O 1
ATOM 3695 N N . GLY A 1 484 ? 9.897 13.390 10.716 1.00 79.81 484 GLY A N 1
ATOM 3696 C CA . GLY A 1 484 ? 9.126 13.168 9.486 1.00 79.81 484 GLY A CA 1
ATOM 3697 C C . GLY A 1 484 ? 8.798 14.458 8.733 1.00 79.81 484 GLY A C 1
ATOM 3698 O O . GLY A 1 484 ? 9.534 15.436 8.809 1.00 79.81 484 GLY A O 1
ATOM 3699 N N . SER A 1 485 ? 7.711 14.456 7.953 1.00 81.12 485 SER A N 1
ATOM 3700 C CA . SER A 1 485 ? 7.253 15.660 7.248 1.00 81.12 485 SER A CA 1
ATOM 3701 C C . SER A 1 485 ? 6.863 16.747 8.245 1.00 81.12 485 SER A C 1
ATOM 3703 O O . SER A 1 485 ? 6.209 16.447 9.238 1.00 81.12 485 SER A O 1
ATOM 3705 N N . THR A 1 486 ? 7.221 17.996 7.958 1.00 91.94 486 THR A N 1
ATOM 3706 C CA . THR A 1 486 ? 7.092 19.123 8.889 1.00 91.94 486 THR A CA 1
ATOM 3707 C C . THR A 1 486 ? 6.315 20.286 8.259 1.00 91.94 486 THR A C 1
ATOM 3709 O O . THR A 1 486 ? 6.335 20.464 7.037 1.00 91.94 486 THR A O 1
ATOM 3712 N N . ALA A 1 487 ? 5.600 21.051 9.084 1.00 91.69 487 ALA A N 1
ATOM 3713 C CA . ALA A 1 487 ? 5.097 22.378 8.756 1.00 91.69 487 ALA A CA 1
ATOM 3714 C C . ALA A 1 487 ? 6.205 23.440 8.863 1.00 91.69 487 ALA A C 1
ATOM 3716 O O . ALA A 1 487 ? 5.961 24.584 8.485 1.00 91.69 487 ALA A O 1
ATOM 3717 N N . ASP A 1 488 ? 7.411 23.037 9.277 1.00 88.81 488 ASP A N 1
ATOM 3718 C CA . ASP A 1 488 ? 8.608 23.861 9.421 1.00 88.81 488 ASP A CA 1
ATOM 3719 C C . ASP A 1 488 ? 8.396 24.950 10.472 1.00 88.81 488 ASP A C 1
ATOM 3721 O O . ASP A 1 488 ? 8.624 26.119 10.182 1.00 88.81 488 ASP A O 1
ATOM 3725 N N . LEU A 1 489 ? 7.884 24.588 11.657 1.00 89.50 489 LEU A N 1
ATOM 3726 C CA . LEU A 1 489 ? 7.730 25.484 12.809 1.00 89.50 489 LEU A CA 1
ATOM 3727 C C . LEU A 1 489 ? 8.571 25.003 13.998 1.00 89.50 489 LEU A C 1
ATOM 3729 O O . LEU A 1 489 ? 8.581 23.821 14.330 1.00 89.50 489 LEU A O 1
ATOM 3733 N N . ASN A 1 490 ? 9.231 25.952 14.655 1.00 84.88 490 ASN A N 1
ATOM 3734 C CA . ASN A 1 490 ? 10.169 25.722 15.749 1.00 84.88 490 ASN A CA 1
ATOM 3735 C C . ASN A 1 490 ? 9.491 25.886 17.114 1.00 84.88 490 ASN A C 1
ATOM 3737 O O . ASN A 1 490 ? 8.496 26.602 17.257 1.00 84.88 490 ASN A O 1
ATOM 3741 N N . ALA A 1 491 ? 10.074 25.296 18.157 1.00 86.75 491 ALA A N 1
ATOM 3742 C CA . ALA A 1 491 ? 9.608 25.499 19.523 1.00 86.75 491 ALA A CA 1
ATOM 3743 C C . ALA A 1 491 ? 9.556 26.996 19.895 1.00 86.75 491 ALA A C 1
ATOM 3745 O O . ALA A 1 491 ? 10.488 27.757 19.636 1.00 86.75 491 ALA A O 1
ATOM 3746 N N . GLY A 1 492 ? 8.457 27.422 20.522 1.00 85.00 492 GLY A N 1
ATOM 3747 C CA . GLY A 1 492 ? 8.208 28.822 20.884 1.00 85.00 492 GLY A CA 1
ATOM 3748 C C . GLY A 1 492 ? 7.612 29.680 19.762 1.00 85.00 492 GLY A C 1
ATOM 3749 O O . GLY A 1 492 ? 7.192 30.808 20.020 1.00 85.00 492 GLY A O 1
ATOM 3750 N N . GLU A 1 493 ? 7.508 29.166 18.538 1.00 90.00 493 GLU A N 1
ATOM 3751 C CA . GLU A 1 493 ? 6.740 29.826 17.487 1.00 90.00 493 GLU A CA 1
ATOM 3752 C C . GLU A 1 493 ? 5.233 29.609 17.648 1.00 90.00 493 GLU A C 1
ATOM 3754 O O . GLU A 1 493 ? 4.761 28.634 18.235 1.00 90.00 493 GLU A O 1
ATOM 3759 N N . GLN A 1 494 ? 4.470 30.562 17.127 1.00 94.88 494 GLN A N 1
ATOM 3760 C CA . GLN A 1 494 ? 3.035 30.687 17.268 1.00 94.88 494 GLN A CA 1
ATOM 3761 C C . GLN A 1 494 ? 2.378 30.940 15.917 1.00 94.88 494 GLN A C 1
ATOM 3763 O O . GLN A 1 494 ? 2.827 31.765 15.116 1.00 94.88 494 GLN A O 1
ATOM 3768 N N . VAL A 1 495 ? 1.261 30.257 15.699 1.00 96.81 495 VAL A N 1
ATOM 3769 C CA . VAL A 1 495 ? 0.401 30.406 14.523 1.00 96.81 495 VAL A CA 1
ATOM 3770 C C . VAL A 1 495 ? -1.039 30.072 14.918 1.00 96.81 495 VAL A C 1
ATOM 3772 O O . VAL A 1 495 ? -1.257 29.326 15.872 1.00 96.81 495 VAL A O 1
ATOM 3775 N N . SER A 1 496 ? -2.040 30.649 14.251 1.00 97.56 496 SER A N 1
ATOM 3776 C CA . SER A 1 496 ? -3.437 30.376 14.612 1.00 97.56 496 SER A CA 1
ATOM 3777 C C . SER A 1 496 ? -3.851 28.943 14.264 1.00 97.56 496 SER A C 1
ATOM 3779 O O . SER A 1 496 ? -3.317 28.349 13.325 1.00 97.56 496 SER A O 1
ATOM 3781 N N . VAL A 1 497 ? -4.842 28.398 14.975 1.00 98.12 497 VAL A N 1
ATOM 3782 C CA . VAL A 1 497 ? -5.423 27.071 14.688 1.00 98.12 497 VAL A CA 1
ATOM 3783 C C . VAL A 1 497 ? -5.838 26.948 13.218 1.00 98.12 497 VAL A C 1
ATOM 3785 O O . VAL A 1 497 ? -5.536 25.947 12.568 1.00 98.12 497 VAL A O 1
ATOM 3788 N N . GLY A 1 498 ? -6.501 27.974 12.678 1.00 97.19 498 GLY A N 1
ATOM 3789 C CA . GLY A 1 498 ? -6.967 27.993 11.295 1.00 97.19 498 GLY A CA 1
ATOM 3790 C C . GLY A 1 498 ? -5.847 27.912 10.259 1.00 97.19 498 GLY A C 1
ATOM 3791 O O . GLY A 1 498 ? -5.958 27.154 9.296 1.00 97.19 498 GLY A O 1
ATOM 3792 N N . GLU A 1 499 ? -4.758 28.648 10.475 1.00 97.69 499 GLU A N 1
ATOM 3793 C CA . GLU A 1 499 ? -3.572 28.604 9.617 1.00 97.69 499 GLU A CA 1
ATOM 3794 C C . GLU A 1 499 ? -2.841 27.261 9.777 1.00 97.69 499 GLU A C 1
ATOM 3796 O O . GLU A 1 499 ? -2.484 26.613 8.793 1.00 97.69 499 GLU A O 1
ATOM 3801 N N . LEU A 1 500 ? -2.703 26.771 11.011 1.00 98.44 500 LEU A N 1
ATOM 3802 C CA . LEU A 1 500 ? -1.993 25.530 11.310 1.00 98.44 500 LEU A CA 1
ATOM 3803 C C . LEU A 1 500 ? -2.658 24.284 10.707 1.00 98.44 500 LEU A C 1
ATOM 3805 O O . LEU A 1 500 ? -1.969 23.320 10.379 1.00 98.44 500 LEU A O 1
ATOM 3809 N N . LEU A 1 501 ? -3.975 24.303 10.481 1.00 98.62 501 LEU A N 1
ATOM 3810 C CA . LEU A 1 501 ? -4.665 23.250 9.729 1.00 98.62 501 LEU A CA 1
ATOM 3811 C C . LEU A 1 501 ? -4.158 23.123 8.277 1.00 98.62 501 LEU A C 1
ATOM 3813 O O . LEU A 1 501 ? -4.153 22.015 7.733 1.00 98.62 501 LEU A O 1
ATOM 3817 N N . TYR A 1 502 ? -3.674 24.206 7.655 1.00 98.56 502 TYR A N 1
ATOM 3818 C CA . TYR A 1 502 ? -2.985 24.118 6.363 1.00 98.56 502 TYR A CA 1
ATOM 3819 C C . TYR A 1 502 ? -1.597 23.487 6.515 1.00 98.56 502 TYR A C 1
ATOM 3821 O O . TYR A 1 502 ? -1.263 22.593 5.735 1.00 98.56 502 TYR A O 1
ATOM 3829 N N . GLY A 1 503 ? -0.831 23.861 7.545 1.00 97.56 503 GLY A N 1
ATOM 3830 C CA . GLY A 1 503 ? 0.443 23.211 7.893 1.00 97.56 503 GLY A CA 1
ATOM 3831 C C . GLY A 1 503 ? 0.296 21.712 8.197 1.00 97.56 503 GLY A C 1
ATOM 3832 O O . GLY A 1 503 ? 1.146 20.903 7.823 1.00 97.56 503 GLY A O 1
ATOM 3833 N N . LEU A 1 504 ? -0.837 21.305 8.771 1.00 98.50 504 LEU A N 1
ATOM 3834 C CA . LEU A 1 504 ? -1.191 19.904 8.992 1.00 98.50 504 LEU A CA 1
ATOM 3835 C C . LEU A 1 504 ? -1.456 19.162 7.672 1.00 98.50 504 LEU A C 1
ATOM 3837 O O . LEU A 1 504 ? -0.924 18.071 7.447 1.00 98.50 504 LEU A O 1
ATOM 3841 N N . MET A 1 505 ? -2.304 19.719 6.800 1.00 98.44 505 MET A N 1
ATOM 3842 C CA . MET A 1 505 ? -2.864 18.972 5.666 1.00 98.44 505 MET A CA 1
ATOM 3843 C C . MET A 1 505 ? -2.031 19.061 4.384 1.00 98.44 505 MET A C 1
ATOM 3845 O O . MET A 1 505 ? -1.914 18.052 3.682 1.00 98.44 505 MET A O 1
ATOM 3849 N N . LEU A 1 506 ? -1.428 20.217 4.083 1.00 96.56 506 LEU A N 1
ATOM 3850 C CA . LEU A 1 506 ? -0.725 20.455 2.818 1.00 96.56 506 LEU A CA 1
ATOM 3851 C C . LEU A 1 506 ? 0.651 19.764 2.789 1.00 96.56 506 LEU A C 1
ATOM 3853 O O . LEU A 1 506 ? 0.787 18.778 2.050 1.00 96.56 506 LEU A O 1
ATOM 3857 N N . PRO A 1 507 ? 1.650 20.193 3.593 1.00 92.12 507 PRO A N 1
ATOM 3858 C CA . PRO A 1 507 ? 2.977 19.585 3.615 1.00 92.12 507 PRO A CA 1
ATOM 3859 C C . PRO A 1 507 ? 2.988 18.294 4.443 1.00 92.12 507 PRO A C 1
ATOM 3861 O O . PRO A 1 507 ? 3.987 17.582 4.448 1.00 92.12 507 PRO A O 1
ATOM 3864 N N . SER A 1 508 ? 1.864 17.957 5.097 1.00 94.50 508 SER A N 1
ATOM 3865 C CA . SER A 1 508 ? 1.717 16.800 5.980 1.00 94.50 508 SER A CA 1
ATOM 3866 C C . SER A 1 508 ? 2.474 16.935 7.313 1.00 94.50 508 SER A C 1
ATOM 3868 O O . SER A 1 508 ? 2.999 15.933 7.801 1.00 94.50 508 SER A O 1
ATOM 3870 N N . GLY A 1 509 ? 2.527 18.130 7.916 1.00 95.88 509 GLY A N 1
ATOM 3871 C CA . GLY A 1 509 ? 3.328 18.416 9.116 1.00 95.88 509 GLY A CA 1
ATOM 3872 C C . GLY A 1 509 ? 2.996 17.535 10.327 1.00 95.88 509 GLY A C 1
ATOM 3873 O O . GLY A 1 509 ? 1.861 17.516 10.810 1.00 95.88 509 GLY A O 1
ATOM 3874 N N . ASN A 1 510 ? 3.969 16.752 10.793 1.00 97.12 510 ASN A N 1
ATOM 3875 C CA . ASN A 1 510 ? 3.882 15.926 11.997 1.00 97.12 510 ASN A CA 1
ATOM 3876 C C . ASN A 1 510 ? 3.942 16.799 13.255 1.00 97.12 510 ASN A C 1
ATOM 3878 O O . ASN A 1 510 ? 3.133 16.613 14.160 1.00 97.12 510 ASN A O 1
ATOM 3882 N N . ASP A 1 511 ? 4.833 17.782 13.246 1.00 97.25 511 ASP A N 1
ATOM 3883 C CA . ASP A 1 511 ? 4.941 18.889 14.195 1.00 97.25 511 ASP A CA 1
ATOM 3884 C C . ASP A 1 511 ? 3.597 19.613 14.390 1.00 97.25 511 ASP A C 1
ATOM 3886 O O . ASP A 1 511 ? 3.080 19.676 15.505 1.00 97.25 511 ASP A O 1
ATOM 3890 N N . ALA A 1 512 ? 2.944 20.029 13.299 1.00 98.31 512 ALA A N 1
ATOM 3891 C CA . ALA A 1 512 ? 1.619 20.645 13.332 1.00 98.31 512 ALA A CA 1
ATOM 3892 C C . ALA A 1 512 ? 0.560 19.719 13.943 1.00 98.31 512 ALA A C 1
ATOM 3894 O O . ALA A 1 512 ? -0.330 20.161 14.668 1.00 98.31 512 ALA A O 1
ATOM 3895 N N . SER A 1 513 ? 0.660 18.417 13.671 1.00 98.38 513 SER A N 1
ATOM 3896 C CA . SER A 1 513 ? -0.257 17.424 14.221 1.00 98.38 513 SER A CA 1
ATOM 3897 C C . SER A 1 513 ? -0.107 17.242 15.726 1.00 98.38 513 SER A C 1
ATOM 3899 O O . SER A 1 513 ? -1.120 17.065 16.400 1.00 98.38 513 SER A O 1
ATOM 3901 N N . VAL A 1 514 ? 1.122 17.254 16.246 1.00 98.50 514 VAL A N 1
ATOM 3902 C CA . VAL A 1 514 ? 1.382 17.174 17.688 1.00 98.50 514 VAL A CA 1
ATOM 3903 C C . VAL A 1 514 ? 0.961 18.473 18.364 1.00 98.50 514 VAL A C 1
ATOM 3905 O O . VAL A 1 514 ? 0.231 18.416 19.346 1.00 98.50 514 VAL A O 1
ATOM 3908 N N . ALA A 1 515 ? 1.315 19.630 17.798 1.00 98.44 515 ALA A N 1
ATOM 3909 C CA . ALA A 1 515 ? 0.947 20.934 18.346 1.00 98.44 515 ALA A CA 1
ATOM 3910 C C . ALA A 1 515 ? -0.580 21.116 18.447 1.00 98.44 515 ALA A C 1
ATOM 3912 O O . ALA A 1 515 ? -1.088 21.519 19.492 1.00 98.44 515 ALA A O 1
ATOM 3913 N N . LEU A 1 516 ? -1.334 20.758 17.398 1.00 98.62 516 LEU A N 1
ATOM 3914 C CA . LEU A 1 516 ? -2.801 20.798 17.427 1.00 98.62 516 LEU A CA 1
ATOM 3915 C C . LEU A 1 516 ? -3.392 19.812 18.440 1.00 98.62 516 LEU A C 1
ATOM 3917 O O . LEU A 1 516 ? -4.339 20.160 19.144 1.00 98.62 516 LEU A O 1
ATOM 3921 N N . ALA A 1 517 ? -2.843 18.599 18.527 1.00 98.38 517 ALA A N 1
ATOM 3922 C CA . ALA A 1 517 ? -3.314 17.592 19.470 1.00 98.38 517 ALA A CA 1
ATOM 3923 C C . ALA A 1 517 ? -3.065 18.010 20.928 1.00 98.38 517 ALA A C 1
ATOM 3925 O O . ALA A 1 517 ? -3.957 17.875 21.761 1.00 98.38 517 ALA A O 1
ATOM 3926 N N . GLU A 1 518 ? -1.894 18.576 21.233 1.00 97.81 518 GLU A N 1
ATOM 3927 C CA . GLU A 1 518 ? -1.582 19.130 22.553 1.00 97.81 518 GLU A CA 1
ATOM 3928 C C . GLU A 1 518 ? -2.502 20.307 22.893 1.00 97.81 518 GLU A C 1
ATOM 3930 O O . GLU A 1 518 ? -3.099 20.317 23.969 1.00 97.81 518 GLU A O 1
ATOM 3935 N N . HIS A 1 519 ? -2.672 21.258 21.966 1.00 97.19 519 HIS A N 1
ATOM 3936 C CA . HIS A 1 519 ? -3.521 22.439 22.166 1.00 97.19 519 HIS A CA 1
ATOM 3937 C C . HIS A 1 519 ? -4.978 22.059 22.432 1.00 97.19 519 HIS A C 1
ATOM 3939 O O . HIS A 1 519 ? -5.574 22.509 23.407 1.00 97.19 519 HIS A O 1
ATOM 3945 N N . VAL A 1 520 ? -5.556 21.185 21.603 1.00 96.75 520 VAL A N 1
ATOM 3946 C CA . VAL A 1 520 ? -6.937 20.724 21.796 1.00 96.75 520 VAL A CA 1
ATOM 3947 C C . VAL A 1 520 ? -7.044 19.876 23.063 1.00 96.75 520 VAL A C 1
ATOM 3949 O O . VAL A 1 520 ? -7.938 20.115 23.877 1.00 96.75 520 VAL A O 1
ATOM 3952 N N . GLY A 1 521 ? -6.118 18.938 23.269 1.00 94.81 521 GLY A N 1
ATOM 3953 C CA . GLY A 1 521 ? -6.105 18.016 24.403 1.00 94.81 521 GLY A CA 1
ATOM 3954 C C . GLY A 1 521 ? -6.084 18.706 25.768 1.00 94.81 521 GLY A C 1
ATOM 3955 O O . GLY A 1 521 ? -6.766 18.250 26.684 1.00 94.81 521 GLY A O 1
ATOM 3956 N N . GLN A 1 522 ? -5.386 19.843 25.892 1.00 92.94 522 GLN A N 1
ATOM 3957 C CA . GLN A 1 522 ? -5.327 20.646 27.125 1.00 92.94 522 GLN A CA 1
ATOM 3958 C C . GLN A 1 522 ? -6.682 21.246 27.514 1.00 92.94 522 GLN A C 1
ATOM 3960 O O . GLN A 1 522 ? -6.914 21.565 28.677 1.00 92.94 522 GLN A O 1
ATOM 3965 N N . THR A 1 523 ? -7.574 21.430 26.542 1.00 88.75 523 THR A N 1
ATOM 3966 C CA . THR A 1 523 ? -8.869 22.096 26.742 1.00 88.75 523 THR A CA 1
ATOM 3967 C C . THR A 1 523 ? -10.038 21.125 26.886 1.00 88.75 523 THR A C 1
ATOM 3969 O O . THR A 1 523 ? -11.173 21.562 27.097 1.00 88.75 523 THR A O 1
ATOM 3972 N N . LEU A 1 524 ? -9.790 19.819 26.748 1.00 87.75 524 LEU A N 1
ATOM 3973 C CA . LEU A 1 524 ? -10.821 18.804 26.927 1.00 87.75 524 LEU A CA 1
ATOM 3974 C C . LEU A 1 524 ? -11.259 18.753 28.404 1.00 87.75 524 LEU A C 1
ATOM 3976 O O . LEU A 1 524 ? -10.438 18.950 29.303 1.00 87.75 524 LEU A O 1
ATOM 3980 N N . PRO A 1 525 ? -12.547 18.498 28.692 1.00 79.25 525 PRO A N 1
ATOM 3981 C CA . PRO A 1 525 ? -13.016 18.333 30.064 1.00 79.25 525 PRO A CA 1
ATOM 3982 C C . PRO A 1 525 ? -12.394 17.089 30.712 1.00 79.25 525 PRO A C 1
ATOM 3984 O O . PRO A 1 525 ? -12.106 16.102 30.030 1.00 79.25 525 PRO A O 1
ATOM 3987 N N . GLU A 1 526 ? -12.175 17.146 32.027 1.00 69.06 526 GLU A N 1
ATOM 3988 C CA . GLU A 1 526 ? -11.733 15.986 32.809 1.00 69.06 526 GLU A CA 1
ATOM 3989 C C . GLU A 1 526 ? -12.753 14.835 32.712 1.00 69.06 526 GLU A C 1
ATOM 3991 O O . GLU A 1 526 ? -13.961 15.100 32.636 1.00 69.06 526 GLU A O 1
ATOM 3996 N N . PRO A 1 527 ? -12.305 13.565 32.723 1.00 63.53 527 PRO A N 1
ATOM 3997 C CA . PRO A 1 527 ? -13.207 12.420 32.710 1.00 63.53 527 PRO A CA 1
ATOM 3998 C C . PRO A 1 527 ? -14.181 12.449 33.898 1.00 63.53 527 PRO A C 1
ATOM 4000 O O . PRO A 1 527 ? -13.841 12.888 34.999 1.00 63.53 527 PRO A O 1
ATOM 4003 N N . ALA A 1 528 ? -15.410 11.969 33.691 1.00 59.06 528 ALA A N 1
ATOM 4004 C CA . ALA A 1 528 ? -16.390 11.861 34.769 1.00 59.06 528 ALA A CA 1
ATOM 4005 C C . ALA A 1 528 ? -15.886 10.908 35.870 1.00 59.06 528 ALA A C 1
ATOM 4007 O O . ALA A 1 528 ? -15.278 9.878 35.583 1.00 59.06 528 ALA A O 1
ATOM 4008 N N . ALA A 1 529 ? -16.163 11.228 37.137 1.00 49.22 529 ALA A N 1
ATOM 4009 C CA . ALA A 1 529 ? -15.737 10.403 38.266 1.00 49.22 529 ALA A CA 1
ATOM 4010 C C . ALA A 1 529 ? -16.226 8.945 38.106 1.00 49.22 529 ALA A C 1
ATOM 4012 O O . ALA A 1 529 ? -17.432 8.697 38.115 1.00 49.22 529 ALA A O 1
ATOM 4013 N N . GLY A 1 530 ? -15.288 7.997 37.969 1.00 54.88 530 GLY A N 1
ATOM 4014 C CA . GLY A 1 530 ? -15.566 6.562 37.805 1.00 54.88 530 GLY A CA 1
ATOM 4015 C C . GLY A 1 530 ? -15.124 5.929 36.476 1.00 54.88 530 GLY A C 1
ATOM 4016 O O . GLY A 1 530 ? -15.350 4.734 36.302 1.00 54.88 530 GLY A O 1
ATOM 4017 N N . SER A 1 531 ? -14.508 6.678 35.555 1.00 55.72 531 SER A N 1
ATOM 4018 C CA . SER A 1 531 ? -13.850 6.133 34.353 1.00 55.72 531 SER A CA 1
ATOM 4019 C C . SER A 1 531 ? -12.388 5.716 34.605 1.00 55.72 531 SER A C 1
ATOM 4021 O O . SER A 1 531 ? -11.853 5.957 35.689 1.00 55.72 531 SER A O 1
ATOM 4023 N N . ASP A 1 532 ? -11.753 5.107 33.595 1.00 52.16 532 ASP A N 1
ATOM 4024 C CA . ASP A 1 532 ? -10.316 4.784 33.544 1.00 52.16 532 ASP A CA 1
ATOM 4025 C C . ASP A 1 532 ? -9.416 5.952 34.018 1.00 52.16 532 ASP A C 1
ATOM 4027 O O . ASP A 1 532 ? -9.841 7.113 33.960 1.00 52.16 532 ASP A O 1
ATOM 4031 N N . PRO A 1 533 ? -8.189 5.672 34.514 1.00 56.91 533 PRO A N 1
ATOM 4032 C CA . PRO A 1 533 ? -7.318 6.671 35.137 1.00 56.91 533 PRO A CA 1
ATOM 4033 C C . PRO A 1 533 ? -7.133 7.930 34.280 1.00 56.91 533 PRO A C 1
ATOM 4035 O O . PRO A 1 533 ? -6.966 7.852 33.063 1.00 56.91 533 PRO A O 1
ATOM 4038 N N . VAL A 1 534 ? -7.132 9.091 34.946 1.00 58.50 534 VAL A N 1
ATOM 4039 C CA . VAL A 1 534 ? -6.916 10.401 34.319 1.00 58.50 534 VAL A CA 1
ATOM 4040 C C . VAL A 1 534 ? -5.564 10.398 33.613 1.00 58.50 534 VAL A C 1
ATOM 4042 O O . VAL A 1 534 ? -4.514 10.300 34.247 1.00 58.50 534 VAL A O 1
ATOM 4045 N N . VAL A 1 535 ? -5.591 10.499 32.287 1.00 64.88 535 VAL A N 1
ATOM 4046 C CA . VAL A 1 535 ? -4.385 10.706 31.490 1.00 64.88 535 VAL A CA 1
ATOM 4047 C C . VAL A 1 535 ? -4.038 12.188 31.551 1.00 64.88 535 VAL A C 1
ATOM 4049 O O . VAL A 1 535 ? -4.733 13.007 30.960 1.00 64.88 535 VAL A O 1
ATOM 4052 N N . GLU A 1 536 ? -2.981 12.539 32.284 1.00 76.88 536 GLU A N 1
ATOM 4053 C CA . GLU A 1 536 ? -2.566 13.940 32.456 1.00 76.88 536 GLU A CA 1
ATOM 4054 C C . GLU A 1 536 ? -1.982 14.552 31.171 1.00 76.88 536 GLU A C 1
ATOM 4056 O O . GLU A 1 536 ? -2.100 15.756 30.956 1.00 76.88 536 GLU A O 1
ATOM 4061 N N . ASP A 1 537 ? -1.370 13.741 30.297 1.00 90.94 537 ASP A N 1
ATOM 4062 C CA . ASP A 1 537 ? -0.717 14.222 29.073 1.00 90.94 537 ASP A CA 1
ATOM 4063 C C . ASP A 1 537 ? -1.745 14.647 27.999 1.00 90.94 537 ASP A C 1
ATOM 4065 O O . ASP A 1 537 ? -2.503 13.806 27.501 1.00 90.94 537 ASP A O 1
ATOM 4069 N N . PRO A 1 538 ? -1.764 15.926 27.575 1.00 92.94 538 PRO A N 1
ATOM 4070 C CA . PRO A 1 538 ? -2.740 16.429 26.609 1.00 92.94 538 PRO A CA 1
ATOM 4071 C C . PRO A 1 538 ? -2.747 15.706 25.262 1.00 92.94 538 PRO A C 1
ATOM 4073 O O . PRO A 1 538 ? -3.811 15.476 24.687 1.00 92.94 538 PRO A O 1
ATOM 4076 N N . LEU A 1 539 ? -1.569 15.323 24.766 1.00 94.75 539 LEU A N 1
ATOM 4077 C CA . LEU A 1 539 ? -1.428 14.586 23.511 1.00 94.75 539 LEU A CA 1
ATOM 4078 C C . LEU A 1 539 ? -2.144 13.231 23.594 1.00 94.75 539 LEU A C 1
ATOM 4080 O O . LEU A 1 539 ? -2.929 12.887 22.710 1.00 94.75 539 LEU A O 1
ATOM 4084 N N . ALA A 1 540 ? -1.925 12.486 24.678 1.00 93.25 540 ALA A N 1
ATOM 4085 C CA . ALA A 1 540 ? -2.574 11.201 24.903 1.00 93.25 540 ALA A CA 1
ATOM 4086 C C . ALA A 1 540 ? -4.102 11.331 25.071 1.00 93.25 540 ALA A C 1
ATOM 4088 O O . ALA A 1 540 ? -4.843 10.518 24.514 1.00 93.25 540 ALA A O 1
ATOM 4089 N N . ARG A 1 541 ? -4.599 12.392 25.728 1.00 92.62 541 ARG A N 1
ATOM 4090 C CA . ARG A 1 541 ? -6.047 12.699 25.781 1.00 92.62 541 ARG A CA 1
ATOM 4091 C C . ARG A 1 541 ? -6.640 12.926 24.390 1.00 92.62 541 ARG A C 1
ATOM 4093 O O . ARG A 1 541 ? -7.743 12.467 24.099 1.00 92.62 541 ARG A O 1
ATOM 4100 N N . PHE A 1 542 ? -5.910 13.606 23.507 1.00 96.75 542 PHE A N 1
ATOM 4101 C CA . PHE A 1 542 ? -6.346 13.794 22.125 1.00 96.75 542 PHE A CA 1
ATOM 4102 C C . PHE A 1 542 ? -6.370 12.473 21.343 1.00 96.75 542 PHE A C 1
ATOM 4104 O O . PHE A 1 542 ? -7.326 12.217 20.616 1.00 96.75 542 PHE A O 1
ATOM 4111 N N . VAL A 1 543 ? -5.379 11.593 21.520 1.00 97.19 543 VAL A N 1
ATOM 4112 C CA . VAL A 1 543 ? -5.375 10.257 20.887 1.00 97.19 543 VAL A CA 1
ATOM 4113 C C . VAL A 1 543 ? -6.550 9.397 21.376 1.00 97.19 543 VAL A C 1
ATOM 4115 O O . VAL A 1 543 ? -7.188 8.714 20.574 1.00 97.19 543 VAL A O 1
ATOM 4118 N N . GLN A 1 544 ? -6.920 9.482 22.658 1.00 94.19 544 GLN A N 1
ATOM 4119 C CA . GLN A 1 544 ? -8.145 8.848 23.164 1.00 94.19 544 GLN A CA 1
ATOM 4120 C C . GLN A 1 544 ? -9.396 9.377 22.453 1.00 94.19 544 GLN A C 1
ATOM 4122 O O . GLN A 1 544 ? -10.230 8.584 22.015 1.00 94.19 544 GLN A O 1
ATOM 4127 N N . LEU A 1 545 ? -9.494 10.698 22.262 1.00 95.31 545 LEU A N 1
ATOM 4128 C CA . LEU A 1 545 ? -10.583 11.312 21.501 1.00 95.31 545 LEU A CA 1
ATOM 4129 C C . LEU A 1 545 ? -10.604 10.834 20.038 1.00 95.31 545 LEU A C 1
ATOM 4131 O O . LEU A 1 545 ? -11.680 10.573 19.504 1.00 95.31 545 LEU A O 1
ATOM 4135 N N . MET A 1 546 ? -9.442 10.652 19.398 1.00 98.19 546 MET A N 1
ATOM 4136 C CA . MET A 1 546 ? -9.350 10.073 18.049 1.00 98.19 546 MET A CA 1
ATOM 4137 C C . MET A 1 546 ? -9.956 8.670 17.984 1.00 98.19 546 MET A C 1
ATOM 4139 O O . MET A 1 546 ? -10.713 8.377 17.059 1.00 98.19 546 MET A O 1
ATOM 4143 N N . ASN A 1 547 ? -9.661 7.813 18.961 1.00 97.94 547 ASN A N 1
ATOM 4144 C CA . ASN A 1 547 ? -10.194 6.451 19.012 1.00 97.94 547 ASN A CA 1
ATOM 4145 C C . ASN A 1 547 ? -11.682 6.410 19.370 1.00 97.94 547 ASN A C 1
ATOM 4147 O O . ASN A 1 547 ? -12.433 5.644 18.766 1.00 97.94 547 ASN A O 1
ATOM 4151 N N . GLN A 1 548 ? -12.135 7.274 20.282 1.00 95.50 548 GLN A N 1
ATOM 4152 C CA . GLN A 1 548 ? -13.562 7.444 20.555 1.00 95.50 548 GLN A CA 1
ATOM 4153 C C . GLN A 1 548 ? -14.301 7.856 19.277 1.00 95.50 548 GLN A C 1
ATOM 4155 O O . GLN A 1 548 ? -15.313 7.255 18.917 1.00 95.50 548 GLN A O 1
ATOM 4160 N N . ARG A 1 549 ? -13.762 8.837 18.544 1.00 96.81 549 ARG A N 1
ATOM 4161 C CA . ARG A 1 549 ? -14.368 9.315 17.302 1.00 96.81 549 ARG A CA 1
ATOM 4162 C C . ARG A 1 549 ? -14.354 8.257 16.204 1.00 96.81 549 ARG A C 1
ATOM 4164 O O . ARG A 1 549 ? -15.335 8.128 15.479 1.00 96.81 549 ARG A O 1
ATOM 4171 N N . ALA A 1 550 ? -13.286 7.467 16.103 1.00 96.44 550 ALA A N 1
ATOM 4172 C CA . ALA A 1 550 ? -13.230 6.319 15.202 1.00 96.44 550 ALA A CA 1
ATOM 4173 C C . ALA A 1 550 ? -14.361 5.319 15.506 1.00 96.44 550 ALA A C 1
ATOM 4175 O O . ALA A 1 550 ? -15.083 4.917 14.592 1.00 96.44 550 ALA A O 1
ATOM 4176 N N . ALA A 1 551 ? -14.586 4.987 16.781 1.00 93.62 551 ALA A N 1
ATOM 4177 C CA . ALA A 1 551 ? -15.676 4.105 17.195 1.00 93.62 551 ALA A CA 1
ATOM 4178 C C . ALA A 1 551 ? -17.065 4.689 16.866 1.00 93.62 551 ALA A C 1
ATOM 4180 O O . ALA A 1 551 ? -17.909 3.982 16.316 1.00 93.62 551 ALA A O 1
ATOM 4181 N N . GLU A 1 552 ? -17.289 5.982 17.127 1.00 92.25 552 GLU A N 1
ATOM 4182 C CA . GLU A 1 552 ? -18.542 6.685 16.798 1.00 92.25 552 GLU A CA 1
ATOM 4183 C C . GLU A 1 552 ? -18.839 6.707 15.291 1.00 92.25 552 GLU A C 1
ATOM 4185 O O . GLU A 1 552 ? -19.996 6.606 14.881 1.00 92.25 552 GLU A O 1
ATOM 4190 N N . LEU A 1 553 ? -17.802 6.810 14.456 1.00 91.25 553 LEU A N 1
ATOM 4191 C CA . LEU A 1 553 ? -17.912 6.743 12.995 1.00 91.25 553 LEU A CA 1
ATOM 4192 C C . LEU A 1 553 ? -17.988 5.299 12.461 1.00 91.25 553 LEU A C 1
ATOM 4194 O O . LEU A 1 553 ? -18.073 5.092 11.248 1.00 91.25 553 LEU A O 1
ATOM 4198 N N . GLY A 1 554 ? -17.962 4.296 13.345 1.00 93.75 554 GLY A N 1
ATOM 4199 C CA . GLY A 1 554 ? -17.999 2.881 12.983 1.00 93.75 554 GLY A CA 1
ATOM 4200 C C . GLY A 1 554 ? -16.731 2.395 12.281 1.00 93.75 554 GLY A C 1
ATOM 4201 O O . GLY A 1 554 ? -16.807 1.466 11.477 1.00 93.75 554 GLY A O 1
ATOM 4202 N N . MET A 1 555 ? -15.581 3.020 12.544 1.00 96.44 555 MET A N 1
ATOM 4203 C CA . MET A 1 555 ? -14.284 2.680 11.956 1.00 96.44 555 MET A CA 1
ATOM 4204 C C . MET A 1 555 ? -13.648 1.475 12.673 1.00 96.44 555 MET A C 1
ATOM 4206 O O . MET A 1 555 ? -12.752 1.623 13.499 1.00 96.44 555 MET A O 1
ATOM 4210 N N . GLN A 1 556 ? -14.173 0.277 12.404 1.00 92.62 556 GLN A N 1
ATOM 4211 C CA . GLN A 1 556 ? -13.903 -0.957 13.166 1.00 92.62 556 GLN A CA 1
ATOM 4212 C C . GLN A 1 556 ? -12.470 -1.499 13.028 1.00 92.62 556 GLN A C 1
ATOM 4214 O O . GLN A 1 556 ? -12.002 -2.258 13.879 1.00 92.62 556 GLN A O 1
ATOM 4219 N N . GLU A 1 557 ? -11.775 -1.121 11.959 1.00 97.06 557 GLU A N 1
ATOM 4220 C CA . GLU A 1 557 ? -10.415 -1.546 11.636 1.00 97.06 557 GLU A CA 1
ATOM 4221 C C . GLU A 1 557 ? -9.376 -0.467 11.972 1.00 97.06 557 GLU A C 1
ATOM 4223 O O . GLU A 1 557 ? -8.178 -0.687 11.770 1.00 97.06 557 GLU A O 1
ATOM 4228 N N . THR A 1 558 ? -9.818 0.695 12.467 1.00 97.75 558 THR A N 1
ATOM 4229 C CA . THR A 1 558 ? -8.952 1.822 12.807 1.00 97.75 558 THR A CA 1
ATOM 4230 C C . THR A 1 558 ? -8.651 1.894 14.298 1.00 97.75 558 THR A C 1
ATOM 4232 O O . THR A 1 558 ? -9.551 1.911 15.131 1.00 97.75 558 THR A O 1
ATOM 4235 N N . HIS A 1 559 ? -7.365 2.022 14.620 1.00 98.12 559 HIS A N 1
ATOM 4236 C CA . HIS A 1 559 ? -6.883 2.388 15.945 1.00 98.12 559 HIS A CA 1
ATOM 4237 C C . HIS A 1 559 ? -5.709 3.367 15.823 1.00 98.12 559 HIS A C 1
ATOM 4239 O O . HIS A 1 559 ? -4.768 3.161 15.051 1.00 98.12 559 HIS A O 1
ATOM 4245 N N . TYR A 1 560 ? -5.773 4.458 16.577 1.00 98.25 560 TYR A N 1
ATOM 4246 C CA . TYR A 1 560 ? -4.792 5.529 16.594 1.00 98.25 560 TYR A CA 1
ATOM 4247 C C . TYR A 1 560 ? -3.888 5.426 17.831 1.00 98.25 560 TYR A C 1
ATOM 4249 O O . TYR A 1 560 ? -4.377 5.348 18.949 1.00 98.25 560 TYR A O 1
ATOM 4257 N N . GLU A 1 561 ? -2.570 5.475 17.627 1.00 97.88 561 GLU A N 1
ATOM 4258 C CA . GLU A 1 561 ? -1.544 5.518 18.686 1.00 97.88 561 GLU A CA 1
ATOM 4259 C C . GLU A 1 561 ? -0.900 6.908 18.772 1.00 97.88 561 GLU A C 1
ATOM 4261 O O . GLU A 1 561 ? -0.274 7.279 19.757 1.00 97.88 561 GLU A O 1
ATOM 4266 N N . ASN A 1 562 ? -1.019 7.689 17.698 1.00 98.00 562 ASN A N 1
ATOM 4267 C CA . ASN A 1 562 ? -0.474 9.030 17.577 1.00 98.00 562 ASN A CA 1
ATOM 4268 C C . ASN A 1 562 ? -1.300 9.838 16.557 1.00 98.00 562 ASN A C 1
ATOM 4270 O O . ASN A 1 562 ? -2.007 9.242 15.737 1.00 98.00 562 ASN A O 1
ATOM 4274 N N . PRO A 1 563 ? -1.224 11.183 16.574 1.00 98.06 563 PRO A N 1
ATOM 4275 C CA . PRO A 1 563 ? -2.053 12.020 15.706 1.00 98.06 563 PRO A CA 1
ATOM 4276 C C . PRO A 1 563 ? -1.481 12.206 14.290 1.00 98.06 563 PRO A C 1
ATOM 4278 O O . PRO A 1 563 ? -2.186 12.667 13.392 1.00 98.06 563 PRO A O 1
ATOM 4281 N N . HIS A 1 564 ? -0.209 11.866 14.058 1.00 97.19 564 HIS A N 1
ATOM 4282 C CA . HIS A 1 564 ? 0.499 12.213 12.820 1.00 97.19 564 HIS A CA 1
ATOM 4283 C C . HIS A 1 564 ? 0.622 11.064 11.814 1.00 97.19 564 HIS A C 1
ATOM 4285 O O . HIS A 1 564 ? 0.761 11.334 10.614 1.00 97.19 564 HIS A O 1
ATOM 4291 N N . GLY A 1 565 ? 0.577 9.806 12.259 1.00 94.56 565 GLY A N 1
ATOM 4292 C CA . GLY A 1 565 ? 0.687 8.640 11.387 1.00 94.56 565 GLY A CA 1
ATOM 4293 C C . GLY A 1 565 ? 2.057 7.966 11.321 1.00 94.56 565 GLY A C 1
ATOM 4294 O O . GLY A 1 565 ? 2.297 7.243 10.357 1.00 94.56 565 GLY A O 1
ATOM 4295 N N . LEU A 1 566 ? 2.983 8.209 12.263 1.00 92.62 566 LEU A N 1
ATOM 4296 C CA . LEU A 1 566 ? 4.241 7.439 12.256 1.00 92.62 566 LEU A CA 1
ATOM 4297 C C . LEU A 1 566 ? 3.941 6.005 12.691 1.00 92.62 566 LEU A C 1
ATOM 4299 O O . LEU A 1 566 ? 3.045 5.770 13.505 1.00 92.62 566 LEU A O 1
ATOM 4303 N N . THR A 1 567 ? 4.692 5.061 12.131 1.00 89.81 567 THR A N 1
ATOM 4304 C CA . THR A 1 567 ? 4.505 3.637 12.397 1.00 89.81 567 THR A CA 1
ATOM 4305 C C . THR A 1 567 ? 4.778 3.336 13.866 1.00 89.81 567 THR A C 1
ATOM 4307 O O . THR A 1 567 ? 5.900 3.494 14.338 1.00 89.81 567 THR A O 1
ATOM 4310 N N . VAL A 1 568 ? 3.748 2.862 14.556 1.00 91.75 568 VAL A N 1
ATOM 4311 C CA . VAL A 1 568 ? 3.803 2.312 15.910 1.00 91.75 568 VAL A CA 1
ATOM 4312 C C . VAL A 1 568 ? 2.915 1.070 15.910 1.00 91.75 568 VAL A C 1
ATOM 4314 O O . VAL A 1 568 ? 1.921 1.021 15.181 1.00 91.75 568 VAL A O 1
ATOM 4317 N N . GLU A 1 569 ? 3.290 0.045 16.671 1.00 90.25 569 GLU A N 1
ATOM 4318 C CA . GLU A 1 569 ? 2.462 -1.153 16.817 1.00 90.25 569 GLU A CA 1
ATOM 4319 C C . GLU A 1 569 ? 1.058 -0.772 17.310 1.00 90.25 569 GLU A C 1
ATOM 4321 O O . GLU A 1 569 ? 0.921 0.054 18.201 1.00 90.25 569 GLU A O 1
ATOM 4326 N N . GLY A 1 570 ? 0.013 -1.338 16.701 1.00 90.31 570 GLY A N 1
ATOM 4327 C CA . GLY A 1 570 ? -1.377 -0.987 17.019 1.00 90.31 570 GLY A CA 1
ATOM 4328 C C . GLY A 1 570 ? -1.935 0.205 16.234 1.00 90.31 570 GLY A C 1
ATOM 4329 O O . GLY A 1 570 ? -3.153 0.356 16.174 1.00 90.31 570 GLY A O 1
ATOM 4330 N N . HIS A 1 571 ? -1.096 0.990 15.544 1.00 96.75 571 HIS A N 1
ATOM 4331 C CA . HIS A 1 571 ? -1.548 2.093 14.692 1.00 96.75 571 HIS A CA 1
ATOM 4332 C C . HIS A 1 571 ? -2.030 1.588 13.326 1.00 96.75 571 HIS A C 1
ATOM 4334 O O . HIS A 1 571 ? -1.263 1.520 12.364 1.00 96.75 571 HIS A O 1
ATOM 4340 N N . LEU A 1 572 ? -3.300 1.199 13.234 1.00 97.31 572 LEU A N 1
ATOM 4341 C CA . LEU A 1 572 ? -3.860 0.502 12.073 1.00 97.31 572 LEU A CA 1
ATOM 4342 C C . LEU A 1 572 ? -5.105 1.206 11.529 1.00 97.31 572 LEU A C 1
ATOM 4344 O O . LEU A 1 572 ? -5.748 1.990 12.220 1.00 97.31 572 LEU A O 1
ATOM 4348 N N . THR A 1 573 ? -5.428 0.948 10.264 1.00 98.06 573 THR A N 1
ATOM 4349 C CA . THR A 1 573 ? -6.645 1.407 9.584 1.00 98.06 573 THR A CA 1
ATOM 4350 C C . THR A 1 573 ? -7.000 0.496 8.407 1.00 98.06 573 THR A C 1
ATOM 4352 O O . THR A 1 573 ? -6.238 -0.410 8.075 1.00 98.06 573 THR A O 1
ATOM 4355 N N . SER A 1 574 ? -8.114 0.772 7.726 1.00 98.19 574 SER A N 1
ATOM 4356 C CA . SER A 1 574 ? -8.509 0.121 6.471 1.00 98.19 574 SER A CA 1
ATOM 4357 C C . SER A 1 574 ? -8.936 1.132 5.400 1.00 98.19 574 SER A C 1
ATOM 4359 O O . SER A 1 574 ? -9.171 2.310 5.687 1.00 98.19 574 SER A O 1
ATOM 4361 N N . ALA A 1 575 ? -9.061 0.685 4.145 1.00 97.56 575 ALA A N 1
ATOM 4362 C CA . ALA A 1 575 ? -9.533 1.545 3.059 1.00 97.56 575 ALA A CA 1
ATOM 4363 C C . ALA A 1 575 ? -10.985 1.992 3.291 1.00 97.56 575 ALA A C 1
ATOM 4365 O O . ALA A 1 575 ? -11.324 3.151 3.056 1.00 97.56 575 ALA A O 1
ATOM 4366 N N . ARG A 1 576 ? -11.820 1.090 3.818 1.00 97.31 576 ARG A N 1
ATOM 4367 C CA . ARG A 1 576 ? -13.218 1.344 4.178 1.00 97.31 576 ARG A CA 1
ATOM 4368 C C . ARG A 1 576 ? -13.350 2.410 5.261 1.00 97.31 576 ARG A C 1
ATOM 4370 O O . ARG A 1 576 ? -14.164 3.321 5.122 1.00 97.31 576 ARG A O 1
ATOM 4377 N N . ASP A 1 577 ? -12.541 2.332 6.309 1.00 98.25 577 ASP A N 1
ATOM 4378 C CA . ASP A 1 577 ? -12.633 3.278 7.420 1.00 98.25 577 ASP A CA 1
ATOM 4379 C C . ASP A 1 577 ? -12.092 4.657 7.055 1.00 98.25 577 ASP A C 1
ATOM 4381 O O . ASP A 1 577 ? -12.704 5.672 7.387 1.00 98.25 577 ASP A O 1
ATOM 4385 N N . LEU A 1 578 ? -11.008 4.716 6.277 1.00 98.44 578 LEU A N 1
ATOM 4386 C CA . LEU A 1 578 ? -10.523 5.982 5.732 1.00 98.44 578 LEU A CA 1
ATOM 4387 C C . LEU A 1 578 ? -11.529 6.627 4.770 1.00 98.44 578 LEU A C 1
ATOM 4389 O O . LEU A 1 578 ? -11.660 7.850 4.775 1.00 98.44 578 LEU A O 1
ATOM 4393 N N . ALA A 1 579 ? -12.262 5.838 3.980 1.00 97.88 579 ALA A N 1
ATOM 4394 C CA . ALA A 1 579 ? -13.324 6.359 3.124 1.00 97.88 579 ALA A CA 1
ATOM 4395 C C . ALA A 1 579 ? -14.493 6.929 3.939 1.00 97.88 579 ALA A C 1
ATOM 4397 O O . ALA A 1 579 ? -14.982 8.012 3.619 1.00 97.88 579 ALA A O 1
ATOM 4398 N N . ARG A 1 580 ? -14.897 6.261 5.030 1.00 97.00 580 ARG A N 1
ATOM 4399 C CA . ARG A 1 580 ? -15.905 6.781 5.972 1.00 97.00 580 ARG A CA 1
ATOM 4400 C C . ARG A 1 580 ? -15.465 8.097 6.599 1.00 97.00 580 ARG A C 1
ATOM 4402 O O . ARG A 1 580 ? -16.228 9.061 6.592 1.00 97.00 580 ARG A O 1
ATOM 4409 N N . LEU A 1 581 ? -14.226 8.154 7.085 1.00 98.25 581 LEU A N 1
ATOM 4410 C CA . LEU A 1 581 ? -13.654 9.372 7.648 1.00 98.25 581 LEU A CA 1
ATOM 4411 C C . LEU A 1 581 ? -13.617 10.502 6.613 1.00 98.25 581 LEU A C 1
ATOM 4413 O O . LEU A 1 581 ? -14.016 11.622 6.919 1.00 98.25 581 LEU A O 1
ATOM 4417 N N . ALA A 1 582 ? -13.187 10.215 5.381 1.00 98.00 582 ALA A N 1
ATOM 4418 C CA . ALA A 1 582 ? -13.171 11.195 4.299 1.00 98.00 582 ALA A CA 1
ATOM 4419 C C . ALA A 1 582 ? -14.579 11.691 3.953 1.00 98.00 582 ALA A C 1
ATOM 4421 O O . ALA A 1 582 ? -14.783 12.897 3.883 1.00 98.00 582 ALA A O 1
ATOM 4422 N N . GLN A 1 583 ? -15.554 10.793 3.790 1.00 95.94 583 GLN A N 1
ATOM 4423 C CA . GLN A 1 583 ? -16.945 11.151 3.498 1.00 95.94 583 GLN A CA 1
ATOM 4424 C C . GLN A 1 583 ? -17.535 12.041 4.594 1.00 95.94 583 GLN A C 1
ATOM 4426 O O . GLN A 1 583 ? -18.185 13.044 4.298 1.00 95.94 583 GLN A O 1
ATOM 4431 N N . PHE A 1 584 ? -17.275 11.704 5.858 1.00 96.25 584 PHE A N 1
ATOM 4432 C CA . PHE A 1 584 ? -17.744 12.497 6.983 1.00 96.25 584 PHE A CA 1
ATOM 4433 C C . PHE A 1 584 ? -17.073 13.876 7.015 1.00 96.25 584 PHE A C 1
ATOM 4435 O O . PHE A 1 584 ? -17.762 14.895 7.057 1.00 96.25 584 PHE A O 1
ATOM 4442 N N . ALA A 1 585 ? -15.741 13.924 6.933 1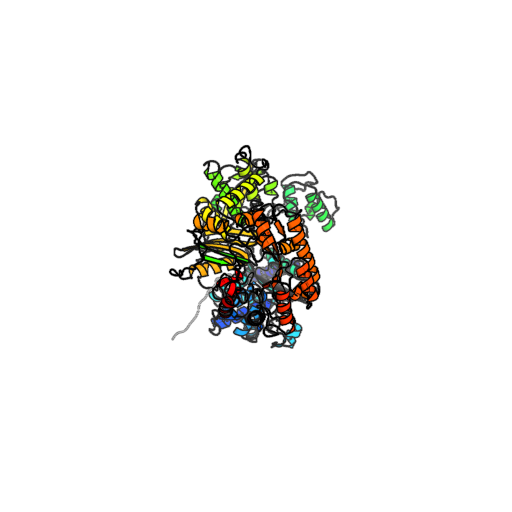.00 96.81 585 ALA A N 1
ATOM 4443 C CA . ALA A 1 585 ? -14.976 15.167 6.986 1.00 96.81 585 ALA A CA 1
ATOM 4444 C C . ALA A 1 585 ? -15.282 16.096 5.800 1.00 96.81 585 ALA A C 1
ATOM 4446 O O . ALA A 1 585 ? -15.385 17.309 5.973 1.00 96.81 585 ALA A O 1
ATOM 4447 N N . LEU A 1 586 ? -15.523 15.538 4.609 1.00 96.25 586 LEU A N 1
ATOM 4448 C CA . LEU A 1 586 ? -15.903 16.293 3.416 1.00 96.25 586 LEU A CA 1
ATOM 4449 C C . LEU A 1 586 ? -17.284 16.954 3.524 1.00 96.25 586 LEU A C 1
ATOM 4451 O O . LEU A 1 586 ? -17.597 17.782 2.681 1.00 96.25 586 LEU A O 1
ATOM 4455 N N . LYS A 1 587 ? -18.102 16.693 4.553 1.00 94.69 587 LYS A N 1
ATOM 4456 C CA . LYS A 1 587 ? -19.323 17.487 4.814 1.00 94.69 587 LYS A CA 1
ATOM 4457 C C . LYS A 1 587 ? -19.014 18.871 5.394 1.00 94.69 587 LYS A C 1
ATOM 4459 O O . LYS A 1 587 ? -19.862 19.756 5.337 1.00 94.69 587 LYS A O 1
ATOM 4464 N N . ASN A 1 588 ? -17.814 19.074 5.939 1.00 96.00 588 ASN A N 1
ATOM 4465 C CA . ASN A 1 588 ? -17.375 20.353 6.482 1.00 96.00 588 ASN A CA 1
ATOM 4466 C C . ASN A 1 588 ? -16.738 21.218 5.377 1.00 96.00 588 ASN A C 1
ATOM 4468 O O . ASN A 1 588 ? -15.703 20.862 4.814 1.00 96.00 588 ASN A O 1
ATOM 4472 N N . GLU A 1 589 ? -17.327 22.381 5.081 1.00 96.31 589 GLU A N 1
ATOM 4473 C CA . GLU A 1 589 ? -16.847 23.284 4.018 1.00 96.31 589 GLU A CA 1
ATOM 4474 C C . GLU A 1 589 ? -15.419 23.798 4.251 1.00 96.31 589 GLU A C 1
ATOM 4476 O O . GLU A 1 589 ? -14.664 24.012 3.301 1.00 96.31 589 GLU A O 1
ATOM 4481 N N . THR A 1 590 ? -15.020 23.989 5.510 1.00 96.62 590 THR A N 1
ATOM 4482 C CA . THR A 1 590 ? -13.655 24.406 5.846 1.00 96.62 590 THR A CA 1
ATOM 4483 C C . THR A 1 590 ? -12.665 23.275 5.605 1.00 96.62 590 THR A C 1
ATOM 4485 O O . THR A 1 590 ? -11.610 23.525 5.026 1.00 96.62 590 THR A O 1
ATOM 4488 N N . PHE A 1 591 ? -13.022 22.033 5.941 1.00 98.19 591 PHE A N 1
ATOM 4489 C CA . PHE A 1 591 ? -12.209 20.867 5.594 1.00 98.19 591 PHE A CA 1
ATOM 4490 C C . PHE A 1 591 ? -12.041 20.739 4.074 1.00 98.19 591 PHE A C 1
ATOM 4492 O O . PHE A 1 591 ? -10.910 20.627 3.605 1.00 98.19 591 PHE A O 1
ATOM 4499 N N . GLN A 1 592 ? -13.135 20.839 3.301 1.00 97.19 592 GLN A N 1
ATOM 4500 C CA . GLN A 1 592 ? -13.087 20.826 1.830 1.00 97.19 592 GLN A CA 1
ATOM 4501 C C . GLN A 1 592 ? -12.141 21.901 1.284 1.00 97.19 592 GLN A C 1
ATOM 4503 O O . GLN A 1 592 ? -11.312 21.617 0.422 1.00 97.19 592 GLN A O 1
ATOM 4508 N N . ARG A 1 593 ? -12.239 23.132 1.804 1.00 96.69 593 ARG A N 1
ATOM 4509 C CA . ARG A 1 593 ? -11.372 24.245 1.402 1.00 96.69 593 ARG A CA 1
ATOM 4510 C C . ARG A 1 593 ? -9.903 23.906 1.635 1.00 96.69 593 ARG A C 1
ATOM 4512 O O . ARG A 1 593 ? -9.121 24.015 0.704 1.00 96.69 593 ARG A O 1
ATOM 4519 N N . ILE A 1 594 ? -9.555 23.438 2.835 1.00 97.69 594 ILE A N 1
ATOM 4520 C CA . ILE A 1 594 ? -8.173 23.117 3.211 1.00 97.69 594 ILE A CA 1
ATOM 4521 C C . ILE A 1 594 ? -7.591 22.021 2.312 1.00 97.69 594 ILE A C 1
ATOM 4523 O O . ILE A 1 594 ? -6.508 22.193 1.755 1.00 97.69 594 ILE A O 1
ATOM 4527 N N . VAL A 1 595 ? -8.298 20.901 2.130 1.00 97.31 595 VAL A N 1
ATOM 4528 C CA . VAL A 1 595 ? -7.755 19.753 1.378 1.00 97.31 595 VAL A CA 1
ATOM 4529 C C . VAL A 1 595 ? -7.694 19.985 -0.133 1.00 97.31 595 VAL A C 1
ATOM 4531 O O . VAL A 1 595 ? -6.915 19.318 -0.813 1.00 97.31 595 VAL A O 1
ATOM 4534 N N . ASN A 1 596 ? -8.463 20.951 -0.642 1.00 95.88 596 ASN A N 1
ATOM 4535 C CA . ASN A 1 596 ? -8.467 21.378 -2.041 1.00 95.88 596 ASN A CA 1
ATOM 4536 C C . ASN A 1 596 ? -7.452 22.510 -2.335 1.00 95.88 596 ASN A C 1
ATOM 4538 O O . ASN A 1 596 ? -7.246 22.883 -3.495 1.00 95.88 596 ASN A O 1
ATOM 4542 N N . THR A 1 597 ? -6.802 23.071 -1.308 1.00 95.25 597 THR A N 1
ATOM 4543 C CA . THR A 1 597 ? -5.798 24.133 -1.462 1.00 95.25 597 THR A CA 1
ATOM 4544 C C . THR A 1 597 ? -4.464 23.559 -1.935 1.00 95.25 597 THR A C 1
ATOM 4546 O O . THR A 1 597 ? -3.917 22.646 -1.322 1.00 95.25 597 THR A O 1
ATOM 4549 N N . VAL A 1 598 ? -3.907 24.112 -3.019 1.00 91.12 598 VAL A N 1
ATOM 4550 C CA . VAL A 1 598 ? -2.626 23.667 -3.610 1.00 91.12 598 VAL A CA 1
ATOM 4551 C C . VAL A 1 598 ? -1.418 24.249 -2.876 1.00 91.12 598 VAL A C 1
ATOM 4553 O O . VAL A 1 598 ? -0.407 23.568 -2.709 1.00 91.12 598 VAL A O 1
ATOM 4556 N N . GLN A 1 599 ? -1.515 25.500 -2.437 1.00 92.38 599 GLN A N 1
ATOM 4557 C CA . GLN A 1 599 ? -0.483 26.178 -1.663 1.00 92.38 599 GLN A CA 1
ATOM 4558 C C . GLN A 1 599 ? -1.120 27.176 -0.702 1.00 92.38 599 GLN A C 1
ATOM 4560 O O . GLN A 1 599 ? -2.169 27.734 -1.017 1.00 92.38 599 GLN A O 1
ATOM 4565 N N . HIS A 1 600 ? -0.473 27.407 0.434 1.00 95.12 600 HIS A N 1
ATOM 4566 C CA . HIS A 1 600 ? -0.920 28.359 1.441 1.00 95.12 600 HIS A CA 1
ATOM 4567 C C . HIS A 1 600 ? 0.290 29.017 2.100 1.00 95.12 600 HIS A C 1
ATOM 4569 O O . HIS A 1 600 ? 1.216 28.325 2.520 1.00 95.12 600 HIS A O 1
ATOM 4575 N N . GLY A 1 601 ? 0.307 30.342 2.146 1.00 94.38 601 GLY A N 1
ATOM 4576 C CA . GLY A 1 601 ? 1.279 31.125 2.894 1.00 94.38 601 GLY A CA 1
ATOM 4577 C C . GLY A 1 601 ? 0.695 31.542 4.238 1.00 94.38 601 GLY A C 1
ATOM 4578 O O . GLY A 1 601 ? -0.484 31.886 4.301 1.00 94.38 601 GLY A O 1
ATOM 4579 N N . ALA A 1 602 ? 1.520 31.546 5.283 1.00 94.88 602 ALA A N 1
ATOM 4580 C CA . ALA A 1 602 ? 1.144 32.005 6.618 1.00 94.88 602 ALA A CA 1
ATOM 4581 C C . ALA A 1 602 ? 2.286 32.801 7.264 1.00 94.88 602 ALA A C 1
ATOM 4583 O O . ALA A 1 602 ? 3.458 32.575 6.955 1.00 94.88 602 ALA A O 1
ATOM 4584 N N . THR A 1 603 ? 1.947 33.715 8.172 1.00 91.31 603 THR A N 1
ATOM 4585 C CA . THR A 1 603 ? 2.928 34.406 9.021 1.00 91.31 603 THR A CA 1
ATOM 4586 C C . THR A 1 603 ? 2.996 33.709 10.372 1.00 91.31 603 THR A C 1
ATOM 4588 O O . THR A 1 603 ? 1.987 33.552 11.058 1.00 91.31 603 THR A O 1
ATOM 4591 N N . VAL A 1 604 ? 4.204 33.310 10.749 1.00 88.75 604 VAL A N 1
ATOM 4592 C CA . VAL A 1 604 ? 4.540 32.684 12.025 1.00 88.75 604 VAL A CA 1
ATOM 4593 C C . VAL A 1 604 ? 5.238 33.716 12.900 1.00 88.75 604 VAL A C 1
ATOM 4595 O O . VAL A 1 604 ? 6.046 34.510 12.412 1.00 88.75 604 VAL A O 1
ATOM 4598 N N . ARG A 1 605 ? 4.919 33.716 14.194 1.00 86.50 605 ARG A N 1
ATOM 4599 C CA . ARG A 1 605 ? 5.451 34.670 15.173 1.00 86.50 605 ARG A CA 1
ATOM 4600 C C . ARG A 1 605 ? 6.123 33.925 16.309 1.00 86.50 605 ARG A C 1
ATOM 4602 O O . ARG A 1 605 ? 5.543 32.983 16.819 1.00 86.50 605 ARG A O 1
ATOM 4609 N N . SER A 1 606 ? 7.296 34.342 16.752 1.00 78.69 606 SER A N 1
ATOM 4610 C CA . SER A 1 606 ? 7.850 33.851 18.016 1.00 78.69 606 SER A CA 1
ATOM 4611 C C . SER A 1 606 ? 7.215 34.564 19.207 1.00 78.69 606 SER A C 1
ATOM 4613 O O . SER A 1 606 ? 6.827 35.731 19.103 1.00 78.69 606 SER A O 1
ATOM 4615 N N . VAL A 1 607 ? 7.187 33.890 20.360 1.00 72.31 607 VAL A N 1
ATOM 4616 C CA . VAL A 1 607 ? 6.908 34.507 21.668 1.00 72.31 607 VAL A CA 1
ATOM 4617 C C . VAL A 1 607 ? 7.774 35.745 21.948 1.00 72.31 607 VAL A C 1
ATOM 4619 O O . VAL A 1 607 ? 7.311 36.667 22.617 1.00 72.31 607 VAL A O 1
ATOM 4622 N N . ASP A 1 608 ? 8.980 35.813 21.375 1.00 69.31 608 ASP A N 1
ATOM 4623 C CA . ASP A 1 608 ? 9.919 36.933 21.533 1.00 69.31 608 ASP A CA 1
ATOM 4624 C C . ASP A 1 608 ? 9.723 38.052 20.490 1.00 69.31 608 ASP A C 1
ATOM 4626 O O . ASP A 1 608 ? 10.465 39.036 20.464 1.00 69.31 608 ASP A O 1
ATOM 4630 N N . GLY A 1 609 ? 8.715 37.925 19.621 1.00 65.94 609 GLY A N 1
ATOM 4631 C CA . GLY A 1 609 ? 8.252 38.998 18.739 1.00 65.94 609 GLY A CA 1
ATOM 4632 C C . GLY A 1 609 ? 8.898 39.070 17.354 1.00 65.94 609 GLY A C 1
ATOM 4633 O O . GLY A 1 609 ? 8.622 40.026 16.629 1.00 65.94 609 GLY A O 1
ATOM 4634 N N . TYR A 1 610 ? 9.724 38.097 16.947 1.00 72.06 610 TYR A N 1
ATOM 4635 C CA . TYR A 1 610 ? 10.133 38.003 15.540 1.00 72.06 610 TYR A CA 1
ATOM 4636 C C . TYR A 1 610 ? 9.041 37.337 14.697 1.00 72.06 610 TYR A C 1
ATOM 4638 O O . TYR A 1 610 ? 8.354 36.430 15.165 1.00 72.06 610 TYR A O 1
ATOM 4646 N N . GLU A 1 611 ? 8.905 37.772 13.446 1.00 79.19 611 GLU A N 1
ATOM 4647 C CA . GLU A 1 611 ? 7.959 37.207 12.483 1.00 79.19 611 GLU A CA 1
ATOM 4648 C C . GLU A 1 611 ? 8.702 36.637 11.273 1.00 79.19 611 GLU A C 1
ATOM 4650 O O . GLU A 1 611 ? 9.720 37.184 10.836 1.00 79.19 611 GLU A O 1
ATOM 4655 N N . ARG A 1 612 ? 8.177 35.550 10.708 1.00 84.12 612 ARG A N 1
ATOM 4656 C CA . ARG A 1 612 ? 8.609 35.027 9.410 1.00 84.12 612 ARG A CA 1
ATOM 4657 C C . ARG A 1 612 ? 7.437 34.432 8.647 1.00 84.12 612 ARG A C 1
ATOM 4659 O O . ARG A 1 612 ? 6.466 33.971 9.239 1.00 84.12 612 ARG A O 1
ATOM 4666 N N . ASN A 1 613 ? 7.562 34.391 7.328 1.00 85.12 613 ASN A N 1
ATOM 4667 C CA . ASN A 1 613 ? 6.570 33.762 6.469 1.00 85.12 613 ASN A CA 1
ATOM 4668 C C . ASN A 1 613 ? 6.953 32.307 6.178 1.00 85.12 613 ASN A C 1
ATOM 4670 O O . ASN A 1 613 ? 8.123 32.000 5.939 1.00 85.12 613 ASN A O 1
ATOM 4674 N N . VAL A 1 614 ? 5.953 31.428 6.157 1.00 86.69 614 VAL A N 1
ATOM 4675 C CA . VAL A 1 614 ? 6.061 30.027 5.731 1.00 86.69 614 VAL A CA 1
ATOM 4676 C C . VAL A 1 614 ? 5.194 29.787 4.503 1.00 86.69 614 VAL A C 1
ATOM 4678 O O . VAL A 1 614 ? 4.154 30.421 4.328 1.00 86.69 614 VAL A O 1
ATOM 4681 N N . LEU A 1 615 ? 5.638 28.878 3.633 1.00 88.81 615 LEU A N 1
ATOM 4682 C CA . LEU A 1 615 ? 4.905 28.450 2.445 1.00 88.81 615 LEU A CA 1
ATOM 4683 C C . LEU A 1 615 ? 4.675 26.947 2.506 1.00 88.81 615 LEU A C 1
ATOM 4685 O O . LEU A 1 615 ? 5.599 26.149 2.357 1.00 88.81 615 LEU A O 1
ATOM 4689 N N . TRP A 1 616 ? 3.415 26.571 2.622 1.00 94.06 616 TRP A N 1
ATOM 4690 C CA . TRP A 1 616 ? 2.971 25.193 2.600 1.00 94.06 616 TRP A CA 1
ATOM 4691 C C . TRP A 1 616 ? 2.455 24.819 1.221 1.00 94.06 616 TRP A C 1
ATOM 4693 O O . TRP A 1 616 ? 1.699 25.561 0.597 1.00 94.06 616 TRP A O 1
ATOM 4703 N N . LYS A 1 617 ? 2.858 23.648 0.728 1.00 90.94 617 LYS A N 1
ATOM 4704 C CA . LYS A 1 617 ? 2.424 23.109 -0.566 1.00 90.94 617 LYS A CA 1
ATOM 4705 C C . LYS A 1 617 ? 1.771 21.760 -0.365 1.00 90.94 617 LYS A C 1
ATOM 4707 O O . LYS A 1 617 ? 2.262 20.944 0.411 1.00 90.94 617 LYS A O 1
ATOM 4712 N N . ASN A 1 618 ? 0.677 21.528 -1.075 1.00 92.75 618 ASN A N 1
ATOM 4713 C CA . ASN A 1 618 ? -0.066 20.291 -0.965 1.00 92.75 618 ASN A CA 1
ATOM 4714 C C . ASN A 1 618 ? 0.728 19.130 -1.563 1.00 92.75 618 ASN A C 1
ATOM 4716 O O . ASN A 1 618 ? 1.186 19.171 -2.705 1.00 92.75 618 ASN A O 1
ATOM 4720 N N . THR A 1 619 ? 0.867 18.071 -0.779 1.00 86.25 619 THR A N 1
ATOM 4721 C CA . THR A 1 619 ? 1.510 16.829 -1.204 1.00 86.25 619 THR A CA 1
ATOM 4722 C C . THR A 1 619 ? 0.665 16.038 -2.205 1.00 86.25 619 THR A C 1
ATOM 4724 O O . THR A 1 619 ? 1.228 15.235 -2.946 1.00 86.25 619 THR A O 1
ATOM 4727 N N . ASN A 1 620 ? -0.657 16.248 -2.266 1.00 92.62 620 ASN A N 1
ATOM 4728 C CA . ASN A 1 620 ? -1.541 15.569 -3.210 1.00 92.62 620 ASN A CA 1
ATOM 4729 C C . ASN A 1 620 ? -1.432 16.159 -4.624 1.00 92.62 620 ASN A C 1
ATOM 4731 O O . ASN A 1 620 ? -2.039 17.178 -4.957 1.00 92.62 620 ASN A O 1
ATOM 4735 N N . ARG A 1 621 ? -0.702 15.456 -5.493 1.00 90.62 621 ARG A N 1
ATOM 4736 C CA . ARG A 1 621 ? -0.456 15.883 -6.877 1.00 90.62 621 ARG A CA 1
ATOM 4737 C C . ARG A 1 621 ? -1.700 15.847 -7.773 1.00 90.62 621 ARG A C 1
ATOM 4739 O O . ARG A 1 621 ? -1.683 16.506 -8.812 1.00 90.62 621 ARG A O 1
ATOM 4746 N N . LEU A 1 622 ? -2.768 15.138 -7.384 1.00 91.75 622 LEU A N 1
ATOM 4747 C CA . LEU A 1 622 ? -4.005 15.063 -8.177 1.00 91.75 622 LEU A CA 1
ATOM 4748 C C . LEU A 1 622 ? -4.697 16.424 -8.319 1.00 91.75 622 LEU A C 1
ATOM 4750 O O . LEU A 1 622 ? -5.325 16.672 -9.340 1.00 91.75 622 LEU A O 1
ATOM 4754 N N . LEU A 1 623 ? -4.495 17.345 -7.370 1.00 92.94 623 LEU A N 1
ATOM 4755 C CA . LEU A 1 623 ? -5.032 18.713 -7.433 1.00 92.94 623 LEU A CA 1
ATOM 4756 C C . LEU A 1 623 ? -4.478 19.546 -8.604 1.00 92.94 623 LEU A C 1
ATOM 4758 O O . LEU A 1 623 ? -4.977 20.636 -8.875 1.00 92.94 623 LEU A O 1
ATOM 4762 N N . SER A 1 624 ? -3.451 19.045 -9.300 1.00 87.44 624 SER A N 1
ATOM 4763 C CA . SER A 1 624 ? -2.936 19.654 -10.532 1.00 87.44 624 SER A CA 1
ATOM 4764 C C . SER A 1 624 ? -3.827 19.387 -11.748 1.00 87.44 624 SER A C 1
ATOM 4766 O O . SER A 1 624 ? -3.553 19.939 -12.809 1.00 87.44 624 SER A O 1
ATOM 4768 N N . PHE A 1 625 ? -4.857 18.546 -11.627 1.00 89.19 625 PHE A N 1
ATOM 4769 C CA . PHE A 1 625 ? -5.788 18.200 -12.700 1.00 89.19 625 PHE A CA 1
ATOM 4770 C C . PHE A 1 625 ? -7.212 18.608 -12.324 1.00 89.19 625 PHE A C 1
ATOM 4772 O O . PHE A 1 625 ? -7.594 18.597 -11.150 1.00 89.19 625 PHE A O 1
ATOM 4779 N N . ASP A 1 626 ? -8.006 18.964 -13.329 1.00 89.62 626 ASP A N 1
ATOM 4780 C CA . ASP A 1 626 ? -9.434 19.188 -13.142 1.00 89.62 626 ASP A CA 1
ATOM 4781 C C . ASP A 1 626 ? -10.163 17.882 -12.767 1.00 89.62 626 ASP A C 1
ATOM 4783 O O . ASP A 1 626 ? -9.778 16.788 -13.186 1.00 89.62 626 ASP A O 1
ATOM 4787 N N . GLY A 1 627 ? -11.208 17.997 -11.948 1.00 90.31 627 GLY A N 1
ATOM 4788 C CA . GLY A 1 627 ? -11.995 16.862 -11.452 1.00 90.31 627 GLY A CA 1
ATOM 4789 C C . GLY A 1 627 ? -11.526 16.223 -10.136 1.00 90.31 627 GLY A C 1
ATOM 4790 O O . GLY A 1 627 ? -12.231 15.358 -9.623 1.00 90.31 627 GLY A O 1
ATOM 4791 N N . TYR A 1 628 ? -10.407 16.649 -9.538 1.00 95.56 628 TYR A N 1
ATOM 4792 C CA . TYR A 1 628 ? -9.986 16.221 -8.190 1.00 95.56 628 TYR A CA 1
ATOM 4793 C C . TYR A 1 628 ? -10.097 17.358 -7.166 1.00 95.56 628 TYR A C 1
ATOM 4795 O O . TYR A 1 628 ? -9.809 18.519 -7.475 1.00 95.56 628 TYR A O 1
ATOM 4803 N N . ASP A 1 629 ? -10.498 17.027 -5.936 1.00 94.19 629 ASP A N 1
ATOM 4804 C CA . ASP A 1 629 ? -10.751 18.008 -4.868 1.00 94.19 629 ASP A CA 1
ATOM 4805 C C . ASP A 1 629 ? -10.200 17.617 -3.479 1.00 94.19 629 ASP A C 1
ATOM 4807 O O . ASP A 1 629 ? -10.483 18.288 -2.490 1.00 94.19 629 ASP A O 1
ATOM 4811 N N . GLY A 1 630 ? -9.362 16.577 -3.385 1.00 94.06 630 GLY A N 1
ATOM 4812 C CA . GLY A 1 630 ? -8.721 16.161 -2.131 1.00 94.06 630 GLY A CA 1
ATOM 4813 C C . GLY A 1 630 ? -8.158 14.734 -2.190 1.00 94.06 630 GLY A C 1
ATOM 4814 O O . GLY A 1 630 ? -8.028 14.169 -3.273 1.00 94.06 630 GLY A O 1
ATOM 4815 N N . VAL A 1 631 ? -7.782 14.091 -1.077 1.00 96.00 631 VAL A N 1
ATOM 4816 C CA . VAL A 1 631 ? -7.873 14.560 0.318 1.00 96.00 631 VAL A CA 1
ATOM 4817 C C . VAL A 1 631 ? -6.503 14.518 0.996 1.00 96.00 631 VAL A C 1
ATOM 4819 O O . VAL A 1 631 ? -5.969 15.568 1.341 1.00 96.00 631 VAL A O 1
ATOM 4822 N N . LYS A 1 632 ? -5.904 13.334 1.185 1.00 98.00 632 LYS A N 1
ATOM 4823 C CA . LYS A 1 632 ? -4.663 13.210 1.962 1.00 98.00 632 LYS A CA 1
ATOM 4824 C C . LYS A 1 632 ? -3.774 12.049 1.520 1.00 98.00 632 LYS A C 1
ATOM 4826 O O . LYS A 1 632 ? -4.200 10.903 1.415 1.00 98.00 632 LYS A O 1
ATOM 4831 N N . THR A 1 633 ? -2.497 12.357 1.326 1.00 91.38 633 THR A N 1
ATOM 4832 C CA . THR A 1 633 ? -1.400 11.397 1.116 1.00 91.38 633 THR A CA 1
ATOM 4833 C C . THR A 1 633 ? -0.886 10.831 2.448 1.00 91.38 633 THR A C 1
ATOM 4835 O O . THR A 1 633 ? -0.930 11.510 3.476 1.00 91.38 633 THR A O 1
ATOM 4838 N N . GLY A 1 634 ? -0.314 9.626 2.443 1.00 87.19 634 GLY A N 1
ATOM 4839 C CA . GLY A 1 634 ? 0.437 9.087 3.582 1.00 87.19 634 GLY A CA 1
ATOM 4840 C C . GLY A 1 634 ? 1.568 8.163 3.144 1.00 87.19 634 GLY A C 1
ATOM 4841 O O . GLY A 1 634 ? 1.392 7.389 2.210 1.00 87.19 634 GLY A O 1
ATOM 4842 N N . THR A 1 635 ? 2.740 8.255 3.774 1.00 81.06 635 THR A N 1
ATOM 4843 C CA . THR A 1 635 ? 3.863 7.341 3.502 1.00 81.06 635 THR A CA 1
ATOM 4844 C C . THR A 1 635 ? 4.616 7.032 4.782 1.00 81.06 635 THR A C 1
ATOM 4846 O O . THR A 1 635 ? 4.999 7.956 5.492 1.00 81.06 635 THR A O 1
ATOM 4849 N N . THR A 1 636 ? 4.859 5.753 5.037 1.00 77.12 636 THR A N 1
ATOM 4850 C CA . THR A 1 636 ? 5.905 5.261 5.942 1.00 77.12 636 THR A CA 1
ATOM 4851 C C . THR A 1 636 ? 6.463 3.972 5.348 1.00 77.12 636 THR A C 1
ATOM 4853 O O . THR A 1 636 ? 5.792 3.347 4.523 1.00 77.12 636 THR A O 1
ATOM 4856 N N . ASP A 1 637 ? 7.645 3.535 5.779 1.00 71.81 637 ASP A N 1
ATOM 4857 C CA . ASP A 1 637 ? 8.245 2.289 5.278 1.00 71.81 637 ASP A CA 1
ATOM 4858 C C . ASP A 1 637 ? 7.318 1.081 5.487 1.00 71.81 637 ASP A C 1
ATOM 4860 O O . ASP A 1 637 ? 7.151 0.244 4.602 1.00 71.81 637 ASP A O 1
ATOM 4864 N N . ALA A 1 638 ? 6.632 1.029 6.633 1.00 75.19 638 ALA A N 1
ATOM 4865 C CA . ALA A 1 638 ? 5.721 -0.063 6.972 1.00 75.19 638 ALA A CA 1
ATOM 4866 C C . ALA A 1 638 ? 4.346 0.035 6.285 1.00 75.19 638 ALA A C 1
ATOM 4868 O O . ALA A 1 638 ? 3.716 -0.990 6.020 1.00 75.19 638 ALA A O 1
ATOM 4869 N N . ALA A 1 639 ? 3.845 1.246 6.023 1.00 76.62 639 ALA A N 1
ATOM 4870 C CA . ALA A 1 639 ? 2.575 1.447 5.323 1.00 76.62 639 ALA A CA 1
ATOM 4871 C C . ALA A 1 639 ? 2.713 1.305 3.803 1.00 76.62 639 ALA A C 1
ATOM 4873 O O . ALA A 1 639 ? 1.761 0.910 3.132 1.00 76.62 639 ALA A O 1
ATOM 4874 N N . GLY A 1 640 ? 3.885 1.630 3.255 1.00 80.94 640 GLY A N 1
ATOM 4875 C CA . GLY A 1 640 ? 4.043 1.932 1.838 1.00 80.94 640 GLY A CA 1
ATOM 4876 C C . GLY A 1 640 ? 3.367 3.256 1.464 1.00 80.94 640 GLY A C 1
ATOM 4877 O O . GLY A 1 640 ? 3.120 4.126 2.304 1.00 80.94 640 GLY A O 1
ATOM 4878 N N . ALA A 1 641 ? 3.081 3.430 0.175 1.00 83.50 641 ALA A N 1
ATOM 4879 C CA . ALA A 1 641 ? 2.506 4.659 -0.356 1.00 83.50 641 ALA A CA 1
ATOM 4880 C C . ALA A 1 641 ? 0.966 4.628 -0.366 1.00 83.50 641 ALA A C 1
ATOM 4882 O O . ALA A 1 641 ? 0.353 3.888 -1.136 1.00 83.50 641 ALA A O 1
ATOM 4883 N N . CYS A 1 642 ? 0.343 5.473 0.457 1.00 94.00 642 CYS A N 1
ATOM 4884 C CA . CYS A 1 642 ? -1.108 5.568 0.641 1.00 94.00 642 CYS A CA 1
ATOM 4885 C C . CYS A 1 642 ? -1.681 6.894 0.110 1.00 94.00 642 CYS A C 1
ATOM 4887 O O . CYS A 1 642 ? -1.026 7.943 0.173 1.00 94.00 642 CYS A O 1
ATOM 4889 N N . LEU A 1 643 ? -2.920 6.881 -0.378 1.00 97.88 643 LEU A N 1
ATOM 4890 C CA . LEU A 1 643 ? -3.662 8.080 -0.775 1.00 97.88 643 LEU A CA 1
ATOM 4891 C C . LEU A 1 643 ? -5.164 7.872 -0.565 1.00 97.88 643 LEU A C 1
ATOM 4893 O O . LEU A 1 643 ? -5.736 6.897 -1.039 1.00 97.88 643 LEU A O 1
ATOM 4897 N N . VAL A 1 644 ? -5.786 8.824 0.126 1.00 98.62 644 VAL A N 1
ATOM 4898 C CA . VAL A 1 644 ? -7.235 9.030 0.143 1.00 98.62 644 VAL A CA 1
ATOM 4899 C C . VAL A 1 644 ? -7.521 10.215 -0.768 1.00 98.62 644 VAL A C 1
ATOM 4901 O O . VAL A 1 644 ? -7.053 11.327 -0.508 1.00 98.62 644 VAL A O 1
ATOM 4904 N N . ALA A 1 645 ? -8.252 9.985 -1.849 1.00 98.00 645 ALA A N 1
ATOM 4905 C CA . ALA A 1 645 ? -8.544 10.979 -2.865 1.00 98.00 645 ALA A CA 1
ATOM 4906 C C . ALA A 1 645 ? -10.050 11.143 -3.073 1.00 98.00 645 ALA A C 1
ATOM 4908 O O . ALA A 1 645 ? -10.809 10.187 -2.964 1.00 98.00 645 ALA A O 1
ATOM 4909 N N . SER A 1 646 ? -10.470 12.364 -3.389 1.00 98.00 646 SER A N 1
ATOM 4910 C CA . SER A 1 646 ? -11.849 12.701 -3.742 1.00 98.00 646 SER A CA 1
ATOM 4911 C C . SER A 1 646 ? -11.854 13.363 -5.117 1.00 98.00 646 SER A C 1
ATOM 4913 O O . SER A 1 646 ? -10.933 14.116 -5.458 1.00 98.00 646 SER A O 1
ATOM 4915 N N . GLY A 1 647 ? -12.852 13.025 -5.931 1.00 96.25 647 GLY A N 1
ATOM 4916 C CA . GLY A 1 647 ? -12.975 13.552 -7.282 1.00 96.25 647 GLY A CA 1
ATOM 4917 C C . GLY A 1 647 ? -14.409 13.583 -7.788 1.00 96.25 647 GLY A C 1
ATOM 4918 O O . GLY A 1 647 ? -15.225 12.719 -7.465 1.00 96.25 647 GLY A O 1
ATOM 4919 N N . LYS A 1 648 ? -14.707 14.587 -8.611 1.00 94.38 648 LYS A N 1
ATOM 4920 C CA . LYS A 1 648 ? -16.020 14.843 -9.202 1.00 94.38 648 LYS A CA 1
ATOM 4921 C C . LYS A 1 648 ? -15.895 14.960 -10.710 1.00 94.38 648 LYS A C 1
ATOM 4923 O O . LYS A 1 648 ? -15.125 15.778 -11.204 1.00 94.38 648 LYS A O 1
ATOM 4928 N N . ARG A 1 649 ? -16.689 14.179 -11.437 1.00 90.62 649 ARG A N 1
ATOM 4929 C CA . ARG A 1 649 ? -16.736 14.229 -12.899 1.00 90.62 649 ARG A CA 1
ATOM 4930 C C . ARG A 1 649 ? -18.103 13.809 -13.409 1.00 90.62 649 ARG A C 1
ATOM 4932 O O . ARG A 1 649 ? -18.663 12.839 -12.911 1.00 90.62 649 ARG A O 1
ATOM 4939 N N . ASP A 1 650 ? -18.641 14.565 -14.365 1.00 85.69 650 ASP A N 1
ATOM 4940 C CA . ASP A 1 650 ? -19.914 14.276 -15.043 1.00 85.69 650 ASP A CA 1
ATOM 4941 C C . ASP A 1 650 ? -21.067 13.939 -14.074 1.00 85.69 650 ASP A C 1
ATOM 4943 O O . ASP A 1 650 ? -21.840 13.005 -14.268 1.00 85.69 650 ASP A O 1
ATOM 4947 N N . GLY A 1 651 ? -21.158 14.698 -12.974 1.00 82.38 651 GLY A N 1
ATOM 4948 C CA . GLY A 1 651 ? -22.184 14.530 -11.939 1.00 82.38 651 GLY A CA 1
ATOM 4949 C C . GLY A 1 651 ? -21.930 13.402 -10.931 1.00 82.38 651 GLY A C 1
ATOM 4950 O O . GLY A 1 651 ? -22.698 13.275 -9.981 1.00 82.38 651 GLY A O 1
ATOM 4951 N N . ARG A 1 652 ? -20.853 12.617 -11.075 1.00 86.62 652 ARG A N 1
ATOM 4952 C CA . ARG A 1 652 ? -20.452 11.575 -10.118 1.00 86.62 652 ARG A CA 1
ATOM 4953 C C . ARG A 1 652 ? -19.378 12.085 -9.167 1.00 86.62 652 ARG A C 1
ATOM 4955 O O . ARG A 1 652 ? -18.330 12.551 -9.613 1.00 86.62 652 ARG A O 1
ATOM 4962 N N . HIS A 1 653 ? -19.611 11.946 -7.865 1.00 94.44 653 HIS A N 1
ATOM 4963 C CA . HIS A 1 653 ? -18.626 12.213 -6.814 1.00 94.44 653 HIS A CA 1
ATOM 4964 C C . HIS A 1 653 ? -18.136 10.885 -6.245 1.00 94.44 653 HIS A C 1
ATOM 4966 O O . HIS A 1 653 ? -18.946 10.082 -5.797 1.00 94.44 653 HIS A O 1
ATOM 4972 N N . LEU A 1 654 ? -16.827 10.650 -6.276 1.00 96.50 654 LEU A N 1
ATOM 4973 C CA . LEU A 1 654 ? -16.202 9.419 -5.804 1.00 96.50 654 LEU A CA 1
ATOM 4974 C C . LEU A 1 654 ? -15.124 9.718 -4.763 1.00 96.50 654 LEU A C 1
ATOM 4976 O O . LEU A 1 654 ? -14.406 10.717 -4.866 1.00 96.50 654 LEU A O 1
ATOM 4980 N N . ILE A 1 655 ? -14.977 8.804 -3.809 1.00 98.31 655 ILE A N 1
ATOM 4981 C CA . ILE A 1 655 ? -13.836 8.727 -2.897 1.00 98.31 655 ILE A CA 1
ATOM 4982 C C . ILE A 1 655 ? -13.057 7.460 -3.248 1.00 98.31 655 ILE A C 1
ATOM 4984 O O . ILE A 1 655 ? -13.618 6.369 -3.273 1.00 98.31 655 ILE A O 1
ATOM 4988 N N . VAL A 1 656 ? -11.762 7.589 -3.513 1.00 98.06 656 VAL A N 1
ATOM 4989 C CA . VAL A 1 656 ? -10.866 6.466 -3.812 1.00 98.06 656 VAL A CA 1
ATOM 4990 C C . VAL A 1 656 ? -9.795 6.395 -2.740 1.00 98.06 656 VAL A C 1
ATOM 4992 O O . VAL A 1 656 ? -9.135 7.389 -2.437 1.00 98.06 656 VAL A O 1
ATOM 4995 N N . VAL A 1 657 ? -9.611 5.210 -2.172 1.00 98.50 657 VAL A N 1
ATOM 4996 C CA . VAL A 1 657 ? -8.588 4.941 -1.165 1.00 98.50 657 VAL A CA 1
ATOM 4997 C C . VAL A 1 657 ? -7.655 3.863 -1.689 1.00 98.50 657 VAL A C 1
ATOM 4999 O O . VAL A 1 657 ? -8.111 2.777 -2.027 1.00 98.50 657 VAL A O 1
ATOM 5002 N N . VAL A 1 658 ? -6.357 4.151 -1.724 1.00 96.81 658 VAL A N 1
ATOM 5003 C CA . VAL A 1 658 ? -5.289 3.202 -2.073 1.00 96.81 658 VAL A CA 1
ATOM 5004 C C . VAL A 1 658 ? -4.284 3.123 -0.934 1.00 96.81 658 VAL A C 1
ATOM 5006 O O . VAL A 1 658 ? -3.808 4.151 -0.445 1.00 96.81 658 VAL A O 1
ATOM 5009 N N . LEU A 1 659 ? -3.962 1.905 -0.500 1.00 96.50 659 LEU A N 1
ATOM 5010 C CA . LEU A 1 659 ? -3.106 1.635 0.651 1.00 96.50 659 LEU A CA 1
ATOM 5011 C C . LEU A 1 659 ? -1.979 0.671 0.278 1.00 96.50 659 LEU A C 1
ATOM 5013 O O . LEU A 1 659 ? -2.207 -0.424 -0.239 1.00 96.50 659 LEU A O 1
ATOM 5017 N N . GLY A 1 660 ? -0.745 1.083 0.568 1.00 88.38 660 GLY A N 1
ATOM 5018 C CA . GLY A 1 660 ? 0.444 0.272 0.327 1.00 88.38 660 GLY A CA 1
ATOM 5019 C C . GLY A 1 660 ? 0.790 0.081 -1.146 1.00 88.38 660 GLY A C 1
ATOM 5020 O O . GLY A 1 660 ? 1.118 -1.032 -1.547 1.00 88.38 660 GLY A O 1
ATOM 5021 N N . SER A 1 661 ? 0.720 1.148 -1.945 1.00 75.44 661 SER A N 1
ATOM 5022 C CA . SER A 1 661 ? 1.239 1.165 -3.324 1.00 75.44 661 SER A CA 1
ATOM 5023 C C . SER A 1 661 ? 2.750 0.918 -3.335 1.00 75.44 661 SER A C 1
ATOM 5025 O O . SER A 1 661 ? 3.446 1.280 -2.379 1.00 75.44 661 SER A O 1
ATOM 5027 N N . THR A 1 662 ? 3.261 0.324 -4.416 1.00 69.69 662 THR A N 1
ATOM 5028 C CA . THR A 1 662 ? 4.670 -0.106 -4.532 1.00 69.69 662 THR A CA 1
ATOM 5029 C C . THR A 1 662 ? 5.668 1.051 -4.532 1.00 69.69 662 THR A C 1
ATOM 5031 O O . THR A 1 662 ? 6.830 0.854 -4.185 1.00 69.69 662 THR A O 1
ATOM 5034 N N . SER A 1 663 ? 5.228 2.265 -4.875 1.00 64.88 663 SER A N 1
ATOM 5035 C CA . SER A 1 663 ? 6.023 3.487 -4.757 1.00 64.88 663 SER A CA 1
ATOM 5036 C C . SER A 1 663 ? 5.155 4.721 -4.512 1.00 64.88 663 SER A C 1
ATOM 5038 O O . SER A 1 663 ? 3.930 4.707 -4.683 1.00 64.88 663 SER A O 1
ATOM 5040 N N . SER A 1 664 ? 5.800 5.830 -4.139 1.00 65.75 664 SER A N 1
ATOM 5041 C CA . SER A 1 664 ? 5.120 7.117 -3.975 1.00 65.75 664 SER A CA 1
ATOM 5042 C C . SER A 1 664 ? 4.427 7.601 -5.239 1.00 65.75 664 SER A C 1
ATOM 5044 O O . SER A 1 664 ? 3.360 8.196 -5.117 1.00 65.75 664 SER A O 1
ATOM 5046 N N . ASP A 1 665 ? 4.986 7.311 -6.411 1.00 67.31 665 ASP A N 1
ATOM 5047 C CA . ASP A 1 665 ? 4.367 7.626 -7.696 1.00 67.31 665 ASP A CA 1
ATOM 5048 C C . ASP A 1 665 ? 3.272 6.614 -8.062 1.00 67.31 665 ASP A C 1
ATOM 5050 O O . ASP A 1 665 ? 2.219 7.006 -8.574 1.00 67.31 665 ASP A O 1
ATOM 5054 N N . GLY A 1 666 ? 3.463 5.343 -7.686 1.00 68.31 666 GLY A N 1
ATOM 5055 C CA . GLY A 1 666 ? 2.483 4.268 -7.856 1.00 68.31 666 GLY A CA 1
ATOM 5056 C C . GLY A 1 666 ? 1.108 4.616 -7.285 1.00 68.31 666 GLY A C 1
ATOM 5057 O O . GLY A 1 666 ? 0.108 4.407 -7.960 1.00 68.31 666 GLY A O 1
ATOM 5058 N N . ARG A 1 667 ? 1.031 5.280 -6.120 1.00 86.19 667 ARG A N 1
ATOM 5059 C CA . ARG A 1 667 ? -0.265 5.670 -5.517 1.00 86.19 667 ARG A CA 1
ATOM 5060 C C . ARG A 1 667 ? -1.125 6.555 -6.425 1.00 86.19 667 ARG A C 1
ATOM 5062 O O . ARG A 1 667 ? -2.353 6.494 -6.367 1.00 86.19 667 ARG A O 1
ATOM 5069 N N . TYR A 1 668 ? -0.490 7.418 -7.224 1.00 87.19 668 TYR A N 1
ATOM 5070 C CA . TYR A 1 668 ? -1.192 8.334 -8.122 1.00 87.19 668 TYR A CA 1
ATOM 5071 C C . TYR A 1 668 ? -1.626 7.620 -9.394 1.00 87.19 668 TYR A C 1
ATOM 5073 O O . TYR A 1 668 ? -2.710 7.904 -9.895 1.00 87.19 668 TYR A O 1
ATOM 5081 N N . ALA A 1 669 ? -0.800 6.701 -9.902 1.00 84.50 669 ALA A N 1
ATOM 5082 C CA . ALA A 1 669 ? -1.187 5.822 -10.998 1.00 84.50 669 ALA A CA 1
ATOM 5083 C C . ALA A 1 669 ? -2.380 4.949 -10.585 1.00 84.50 669 ALA A C 1
ATOM 5085 O O . ALA A 1 669 ? -3.409 4.990 -11.253 1.00 84.50 669 ALA A O 1
ATOM 5086 N N . ASP A 1 670 ? -2.286 4.283 -9.431 1.00 88.06 670 ASP A N 1
ATOM 5087 C CA . ASP A 1 670 ? -3.343 3.435 -8.881 1.00 88.06 670 ASP A CA 1
ATOM 5088 C C . ASP A 1 670 ? -4.645 4.226 -8.697 1.00 88.06 670 ASP A C 1
ATOM 5090 O O . ASP A 1 670 ? -5.692 3.836 -9.208 1.00 88.06 670 ASP A O 1
ATOM 5094 N N . SER A 1 671 ? -4.576 5.393 -8.045 1.00 93.88 671 SER A N 1
ATOM 5095 C CA . SER A 1 671 ? -5.754 6.246 -7.837 1.00 93.88 671 SER A CA 1
ATOM 5096 C C . SER A 1 671 ? -6.379 6.696 -9.157 1.00 93.88 671 SER A C 1
ATOM 5098 O O . SER A 1 671 ? -7.588 6.575 -9.330 1.00 93.88 671 SER A O 1
ATOM 5100 N N . ARG A 1 672 ? -5.580 7.202 -10.108 1.00 92.50 672 ARG A N 1
ATOM 5101 C CA . ARG A 1 672 ? -6.091 7.673 -11.407 1.00 92.50 672 ARG A CA 1
ATOM 5102 C C . ARG A 1 672 ? -6.713 6.536 -12.210 1.00 92.50 672 ARG A C 1
ATOM 5104 O O . ARG A 1 672 ? -7.777 6.745 -12.782 1.00 92.50 672 ARG A O 1
ATOM 5111 N N . ASN A 1 673 ? -6.111 5.347 -12.215 1.00 88.19 673 ASN A N 1
ATOM 5112 C CA . ASN A 1 673 ? -6.670 4.173 -12.890 1.00 88.19 673 ASN A CA 1
ATOM 5113 C C . ASN A 1 673 ? -8.029 3.782 -12.294 1.00 88.19 673 ASN A C 1
ATOM 5115 O O . ASN A 1 673 ? -8.990 3.606 -13.040 1.00 88.19 673 ASN A O 1
ATOM 5119 N N . LEU A 1 674 ? -8.140 3.742 -10.962 1.00 91.12 674 LEU A N 1
ATOM 5120 C CA . LEU A 1 674 ? -9.402 3.448 -10.275 1.00 91.12 674 LEU A CA 1
ATOM 5121 C C . LEU A 1 674 ? -10.481 4.500 -10.553 1.00 91.12 674 LEU A C 1
ATOM 5123 O O . LEU A 1 674 ? -11.620 4.142 -10.839 1.00 91.12 674 LEU A O 1
ATOM 5127 N N . PHE A 1 675 ? -10.133 5.789 -10.521 1.00 93.50 675 PHE A N 1
ATOM 5128 C CA . PHE A 1 675 ? -11.066 6.867 -10.857 1.00 93.50 675 PHE A CA 1
ATOM 5129 C C . PHE A 1 675 ? -11.552 6.786 -12.308 1.00 93.50 675 PHE A C 1
ATOM 5131 O O . PHE A 1 675 ? -12.751 6.883 -12.554 1.00 93.50 675 PHE A O 1
ATOM 5138 N N . ARG A 1 676 ? -10.643 6.592 -13.272 1.00 88.75 676 ARG A N 1
ATOM 5139 C CA . ARG A 1 676 ? -10.993 6.454 -14.696 1.00 88.75 676 ARG A CA 1
ATOM 5140 C C . ARG A 1 676 ? -11.941 5.291 -14.921 1.00 88.75 676 ARG A C 1
ATOM 5142 O O . ARG A 1 676 ? -12.980 5.461 -15.556 1.00 88.75 676 ARG A O 1
ATOM 5149 N N . TRP A 1 677 ? -11.608 4.138 -14.354 1.00 83.69 677 TRP A N 1
ATOM 5150 C CA . TRP A 1 677 ? -12.440 2.949 -14.440 1.00 83.69 677 TRP A CA 1
ATOM 5151 C C . TRP A 1 677 ? -13.826 3.177 -13.820 1.00 83.69 677 TRP A C 1
ATOM 5153 O O . TRP A 1 677 ? -14.839 2.894 -14.449 1.00 83.69 677 TRP A O 1
ATOM 5163 N N . ALA A 1 678 ? -13.900 3.791 -12.639 1.00 87.75 678 ALA A N 1
ATOM 5164 C CA . ALA A 1 678 ? -15.170 4.048 -11.963 1.00 87.75 678 ALA A CA 1
ATOM 5165 C C . ALA A 1 678 ? -16.039 5.132 -12.639 1.00 87.75 678 ALA A C 1
ATOM 5167 O O . ALA A 1 678 ? -17.271 5.081 -12.569 1.00 87.75 678 ALA A O 1
ATOM 5168 N N . TRP A 1 679 ? -15.428 6.120 -13.301 1.00 87.62 679 TRP A N 1
ATOM 5169 C CA . TRP A 1 679 ? -16.154 7.134 -14.075 1.00 87.62 679 TRP A CA 1
ATOM 5170 C C . TRP A 1 679 ? -16.626 6.629 -15.441 1.00 87.62 679 TRP A C 1
ATOM 5172 O O . TRP A 1 679 ? -17.646 7.113 -15.925 1.00 87.62 679 TRP A O 1
ATOM 5182 N N . THR A 1 680 ? -15.926 5.663 -16.043 1.00 81.44 680 THR A N 1
ATOM 5183 C CA . THR A 1 680 ? -16.316 5.044 -17.325 1.00 81.44 680 THR A CA 1
ATOM 5184 C C . THR A 1 680 ? -17.267 3.878 -17.182 1.00 81.44 680 THR A C 1
ATOM 5186 O O . THR A 1 680 ? -18.025 3.615 -18.111 1.00 81.44 680 THR A O 1
ATOM 5189 N N . ALA A 1 681 ? -17.239 3.179 -16.048 1.00 67.56 681 ALA A N 1
ATOM 5190 C CA . ALA A 1 681 ? -18.168 2.099 -15.790 1.00 67.56 681 ALA A CA 1
ATOM 5191 C C . ALA A 1 681 ? -19.605 2.626 -15.929 1.00 67.56 681 ALA A C 1
ATOM 5193 O O . ALA A 1 681 ? -20.040 3.515 -15.176 1.00 67.56 681 ALA A O 1
ATOM 5194 N N . ASP A 1 682 ? -20.345 2.081 -16.903 1.00 54.25 682 ASP A N 1
ATOM 5195 C CA . ASP A 1 682 ? -21.799 2.197 -16.926 1.00 54.25 682 ASP A CA 1
ATOM 5196 C C . ASP A 1 682 ? -22.281 1.797 -15.539 1.00 54.25 682 ASP A C 1
ATOM 5198 O O . ASP A 1 682 ? -21.805 0.802 -14.980 1.00 54.25 682 ASP A O 1
ATOM 5202 N N . GLN A 1 683 ? -23.161 2.607 -14.939 1.00 47.94 683 GLN A N 1
ATOM 5203 C CA . GLN A 1 683 ? -23.754 2.169 -13.684 1.00 47.94 683 GLN A CA 1
ATOM 5204 C C . GLN A 1 683 ? -24.360 0.800 -13.970 1.00 47.94 683 GLN A C 1
ATOM 5206 O O . GLN A 1 683 ? -25.153 0.717 -14.913 1.00 47.94 683 GLN A O 1
ATOM 5211 N N . PRO A 1 684 ? -24.000 -0.263 -13.231 1.00 38.09 684 PRO A N 1
ATOM 5212 C CA . PRO A 1 684 ? -24.768 -1.482 -13.316 1.00 38.09 684 PRO A CA 1
ATOM 5213 C C . PRO A 1 684 ? -26.206 -1.079 -13.004 1.00 38.09 684 PRO A C 1
ATOM 5215 O O . PRO A 1 684 ? -26.535 -0.708 -11.877 1.00 38.09 684 PRO A O 1
ATOM 5218 N N . GLY A 1 685 ? -27.047 -1.047 -14.038 1.00 35.44 685 GLY A N 1
ATOM 5219 C CA . GLY A 1 685 ? -28.466 -0.822 -13.884 1.00 35.44 685 GLY A CA 1
ATOM 5220 C C . GLY A 1 685 ? -28.964 -1.975 -13.049 1.00 35.44 685 GLY A C 1
ATOM 5221 O O . GLY A 1 685 ? -29.064 -3.071 -13.579 1.00 35.44 685 GLY A O 1
ATOM 5222 N N . GLN A 1 686 ? -29.171 -1.744 -11.750 1.00 32.50 686 GLN A N 1
ATOM 5223 C CA . GLN A 1 686 ? -29.765 -2.698 -10.815 1.00 32.50 686 GLN A CA 1
ATOM 5224 C C . GLN A 1 686 ? -29.398 -4.164 -11.111 1.00 32.50 686 GLN A C 1
ATOM 5226 O O . GLN A 1 686 ? -30.264 -5.030 -11.170 1.00 32.50 686 GLN A O 1
ATOM 5231 N N . GLN A 1 687 ? -28.116 -4.468 -11.300 1.00 29.59 687 GLN A N 1
ATOM 5232 C CA . GLN A 1 687 ? -27.644 -5.817 -11.039 1.00 29.59 687 GLN A CA 1
ATOM 5233 C C . GLN A 1 687 ? -27.149 -5.778 -9.613 1.00 29.59 687 GLN A C 1
ATOM 5235 O O . GLN A 1 687 ? -26.058 -5.296 -9.323 1.00 29.59 687 GLN A O 1
ATOM 5240 N N . GLN A 1 688 ? -28.054 -6.187 -8.725 1.00 30.77 688 GLN A N 1
ATOM 5241 C CA . GLN A 1 688 ? -27.756 -6.534 -7.351 1.00 30.77 688 GLN A CA 1
ATOM 5242 C C . GLN A 1 688 ? -26.488 -7.393 -7.339 1.00 30.77 688 GLN A C 1
ATOM 5244 O O . GLN A 1 688 ? -26.537 -8.594 -7.591 1.00 30.77 688 GLN A O 1
ATOM 5249 N N . ALA A 1 689 ? -25.353 -6.781 -7.009 1.00 31.58 689 ALA A N 1
ATOM 5250 C CA . ALA A 1 689 ? -24.368 -7.470 -6.206 1.00 31.58 689 ALA A CA 1
ATOM 5251 C C . ALA A 1 689 ? -25.039 -7.661 -4.843 1.00 31.58 689 ALA A C 1
ATOM 5253 O O . ALA A 1 689 ? -25.030 -6.778 -3.987 1.00 31.58 689 ALA A O 1
ATOM 5254 N N . THR A 1 690 ? -25.747 -8.776 -4.700 1.00 30.70 690 THR A N 1
ATOM 5255 C CA . THR A 1 690 ? -26.189 -9.285 -3.410 1.00 30.70 690 THR A CA 1
ATOM 5256 C C . THR A 1 690 ? -24.943 -9.688 -2.623 1.00 30.70 690 THR A C 1
ATOM 5258 O O . THR A 1 690 ? -24.534 -10.843 -2.648 1.00 30.70 690 THR A O 1
ATOM 5261 N N . GLU A 1 691 ? -24.315 -8.738 -1.939 1.00 32.97 691 GLU A N 1
ATOM 5262 C CA . GLU A 1 691 ? -23.866 -9.028 -0.584 1.00 32.97 691 GLU A CA 1
ATOM 5263 C C . GLU A 1 691 ? -24.952 -8.491 0.335 1.00 32.97 691 GLU A C 1
ATOM 5265 O O . GLU A 1 691 ? -25.202 -7.286 0.416 1.00 32.97 691 GLU A O 1
ATOM 5270 N N . ASP A 1 692 ? -25.653 -9.433 0.956 1.00 30.83 692 ASP A N 1
ATOM 5271 C CA . ASP A 1 692 ? -26.594 -9.210 2.033 1.00 30.83 692 ASP A CA 1
ATOM 5272 C C . ASP A 1 692 ? -26.039 -8.162 3.015 1.00 30.83 692 ASP A C 1
ATOM 5274 O O . ASP A 1 692 ? -25.224 -8.456 3.892 1.00 30.83 692 ASP A O 1
ATOM 5278 N N . ARG A 1 693 ? -26.611 -6.951 2.995 1.00 33.41 693 ARG A N 1
ATOM 5279 C CA . ARG A 1 693 ? -27.136 -6.471 4.270 1.00 33.41 693 ARG A CA 1
ATOM 5280 C C . ARG A 1 693 ? -28.177 -7.508 4.648 1.00 33.41 693 ARG A C 1
ATOM 5282 O O . ARG A 1 693 ? -29.331 -7.403 4.242 1.00 33.41 693 ARG A O 1
ATOM 5289 N N . ALA A 1 694 ? -27.777 -8.488 5.447 1.00 33.47 694 ALA A N 1
ATOM 5290 C CA . ALA A 1 694 ? -28.727 -8.944 6.423 1.00 33.47 694 ALA A CA 1
ATOM 5291 C C . ALA A 1 694 ? -29.100 -7.657 7.169 1.00 33.47 694 ALA A C 1
ATOM 5293 O O . ALA A 1 694 ? -28.270 -7.076 7.877 1.00 33.47 694 ALA A O 1
ATOM 5294 N N . ASP A 1 695 ? -30.335 -7.179 6.970 1.00 37.06 695 ASP A N 1
ATOM 5295 C CA . ASP A 1 695 ? -31.071 -6.587 8.084 1.00 37.06 695 ASP A CA 1
ATOM 5296 C C . ASP A 1 695 ? -30.624 -7.362 9.322 1.00 37.06 695 ASP A C 1
ATOM 5298 O O . ASP A 1 695 ? -30.599 -8.596 9.211 1.00 37.06 695 ASP A O 1
ATOM 5302 N N . PRO A 1 696 ? -30.174 -6.705 10.415 1.00 41.78 696 PRO A N 1
ATOM 5303 C CA . PRO A 1 696 ? -29.623 -7.411 11.572 1.00 41.78 696 PRO A CA 1
ATOM 5304 C C . PRO A 1 696 ? -30.505 -8.616 11.798 1.00 41.78 696 PRO A C 1
ATOM 5306 O O . PRO A 1 696 ? -31.697 -8.386 11.990 1.00 41.78 696 PRO A O 1
ATOM 5309 N N . VAL A 1 697 ? -29.978 -9.839 11.588 1.00 51.06 697 VAL A N 1
ATOM 5310 C CA . VAL A 1 697 ? -30.837 -11.022 11.435 1.00 51.06 697 VAL A CA 1
ATOM 5311 C C . VAL A 1 697 ? -31.749 -10.992 12.639 1.00 51.06 697 VAL A C 1
ATOM 5313 O O . VAL A 1 697 ? -31.277 -11.149 13.766 1.00 51.06 697 VAL A O 1
ATOM 5316 N N . LEU A 1 698 ? -33.021 -10.654 12.418 1.00 55.12 698 LEU A N 1
ATOM 5317 C CA . LEU A 1 698 ? -33.961 -10.488 13.508 1.00 55.12 698 LEU A CA 1
ATOM 5318 C C . LEU A 1 698 ? -34.288 -11.912 13.910 1.00 55.12 698 LEU A C 1
ATOM 5320 O O . LEU A 1 698 ? -35.223 -12.532 13.402 1.00 55.12 698 LEU A O 1
ATOM 5324 N N . VAL A 1 699 ? -33.430 -12.472 14.761 1.00 72.00 699 VAL A N 1
ATOM 5325 C CA . VAL A 1 699 ? -33.632 -13.788 15.329 1.00 72.00 699 VAL A CA 1
ATOM 5326 C C . VAL A 1 699 ? -34.869 -13.642 16.193 1.00 72.00 699 VAL A C 1
ATOM 5328 O O . VAL A 1 699 ? -34.835 -13.025 17.253 1.00 72.00 699 VAL A O 1
ATOM 5331 N N . SER A 1 700 ? -35.995 -14.136 15.681 1.00 84.25 700 SER A N 1
ATOM 5332 C CA . SER A 1 700 ? -37.253 -14.097 16.419 1.00 84.25 700 SER A CA 1
ATOM 5333 C C . SER A 1 700 ? -37.068 -14.697 17.815 1.00 84.25 700 SER A C 1
ATOM 5335 O O . SER A 1 700 ? -36.273 -15.622 17.992 1.00 84.25 700 SER A O 1
ATOM 5337 N N . ASP A 1 701 ? -37.864 -14.262 18.791 1.00 86.38 701 ASP A N 1
ATOM 5338 C CA . ASP A 1 701 ? -37.864 -14.868 20.131 1.00 86.38 701 ASP A CA 1
ATOM 5339 C C . ASP A 1 701 ? -38.093 -16.389 20.087 1.00 86.38 701 ASP A C 1
ATOM 5341 O O . ASP A 1 701 ? -37.687 -17.125 20.985 1.00 86.38 701 ASP A O 1
ATOM 5345 N N . LEU A 1 702 ? -38.768 -16.894 19.047 1.00 88.06 702 LEU A N 1
ATOM 5346 C CA . LEU A 1 702 ? -38.889 -18.329 18.808 1.00 88.06 702 LEU A CA 1
ATOM 5347 C C . LEU A 1 702 ? -37.554 -18.949 18.382 1.00 88.06 702 LEU A C 1
ATOM 5349 O O . LEU A 1 702 ? -37.162 -19.956 18.958 1.00 88.06 702 LEU A O 1
ATOM 5353 N N . ALA A 1 703 ? -36.856 -18.361 17.411 1.00 86.56 703 ALA A N 1
ATOM 5354 C CA . ALA A 1 703 ? -35.559 -18.853 16.954 1.00 86.56 703 ALA A CA 1
ATOM 5355 C C . ALA A 1 703 ? -34.487 -18.769 18.057 1.00 86.56 703 ALA A C 1
ATOM 5357 O O . ALA A 1 703 ? -33.733 -19.722 18.221 1.00 86.56 703 ALA A O 1
ATOM 5358 N N . LEU A 1 704 ? -34.474 -17.703 18.871 1.00 85.00 704 LEU A N 1
ATOM 5359 C CA . LEU A 1 704 ? -33.584 -17.591 20.035 1.00 85.00 704 LEU A CA 1
ATOM 5360 C C . LEU A 1 704 ? -33.871 -18.675 21.078 1.00 85.00 704 LEU A C 1
ATOM 5362 O O . LEU A 1 704 ? -32.939 -19.320 21.551 1.00 85.00 704 LEU A O 1
ATOM 5366 N N . ARG A 1 705 ? -35.148 -18.919 21.405 1.00 86.94 705 ARG A N 1
ATOM 5367 C CA . ARG A 1 705 ? -35.529 -20.002 22.326 1.00 86.94 705 ARG A CA 1
ATOM 5368 C C . ARG A 1 705 ? -35.156 -21.375 21.780 1.00 86.94 705 ARG A C 1
ATOM 5370 O O . ARG A 1 705 ? -34.541 -22.151 22.495 1.00 86.94 705 ARG A O 1
ATOM 5377 N N . LEU A 1 706 ? -35.461 -21.654 20.509 1.00 88.81 706 LEU A N 1
ATOM 5378 C CA . LEU A 1 706 ? -35.079 -22.914 19.864 1.00 88.81 706 LEU A CA 1
ATOM 5379 C C . LEU A 1 706 ? -33.563 -23.117 19.896 1.00 88.81 706 LEU A C 1
ATOM 5381 O O . LEU A 1 706 ? -33.109 -24.204 20.236 1.00 88.81 706 LEU A O 1
ATOM 5385 N N . HIS A 1 707 ? -32.785 -22.080 19.584 1.00 88.69 707 HIS A N 1
ATOM 5386 C CA . HIS A 1 707 ? -31.325 -22.120 19.651 1.00 88.69 707 HIS A CA 1
ATOM 5387 C C . HIS A 1 707 ? -30.815 -22.432 21.065 1.00 88.69 707 HIS A C 1
ATOM 5389 O O . HIS A 1 707 ? -29.972 -23.309 21.228 1.00 88.69 707 HIS A O 1
ATOM 5395 N N . GLN A 1 708 ? -31.370 -21.775 22.089 1.00 84.12 708 GLN A N 1
ATOM 5396 C CA . GLN A 1 708 ? -31.017 -21.992 23.500 1.00 84.12 708 GLN A CA 1
ATOM 5397 C C . GLN A 1 708 ? -31.430 -23.383 24.021 1.00 84.12 708 GLN A C 1
ATOM 5399 O O . GLN A 1 708 ? -30.718 -23.981 24.832 1.00 84.12 708 GLN A O 1
ATOM 5404 N N . ASP A 1 709 ? -32.551 -23.922 23.538 1.00 86.25 709 ASP A N 1
ATOM 5405 C CA . ASP A 1 709 ? -33.026 -25.265 23.880 1.00 86.25 709 ASP A CA 1
ATOM 5406 C C . ASP A 1 709 ? -32.225 -26.361 23.146 1.00 86.25 709 ASP A C 1
ATOM 5408 O O . ASP A 1 709 ? -32.019 -27.458 23.679 1.00 86.25 709 ASP A O 1
ATOM 5412 N N . CYS A 1 710 ? -31.706 -26.087 21.944 1.00 88.25 710 CYS A N 1
ATOM 5413 C CA . CYS A 1 710 ? -30.928 -27.051 21.163 1.00 88.25 710 CYS A CA 1
ATOM 5414 C C . CYS A 1 710 ? -29.560 -27.355 21.790 1.00 88.25 710 CYS A C 1
ATOM 5416 O O . CYS A 1 710 ? -28.994 -26.577 22.550 1.00 88.25 710 CYS A O 1
ATOM 5418 N N . LEU A 1 711 ? -29.015 -28.546 21.509 1.00 89.69 711 LEU A N 1
ATOM 5419 C CA . LEU A 1 711 ? -27.600 -28.826 21.773 1.00 89.69 711 LEU A CA 1
ATOM 5420 C C . LEU A 1 711 ? -26.794 -28.375 20.561 1.00 89.69 711 LEU A C 1
ATOM 5422 O O . LEU A 1 711 ? -26.698 -29.126 19.594 1.00 89.69 711 LEU A O 1
ATOM 5426 N N . VAL A 1 712 ? -26.234 -27.170 20.611 1.00 92.88 712 VAL A N 1
ATOM 5427 C CA . VAL A 1 712 ? -25.318 -26.711 19.564 1.00 92.88 712 VAL A CA 1
ATOM 5428 C C . VAL A 1 712 ? -23.994 -27.450 19.738 1.00 92.88 712 VAL A C 1
ATOM 5430 O O . VAL A 1 712 ? -23.341 -27.328 20.778 1.00 92.88 712 VAL A O 1
ATOM 5433 N N . ILE A 1 713 ? -23.643 -28.254 18.736 1.00 93.81 713 ILE A N 1
ATOM 5434 C CA . ILE A 1 713 ? -22.369 -28.965 18.655 1.00 93.81 713 ILE A CA 1
ATOM 5435 C C . ILE A 1 713 ? -21.575 -28.327 17.527 1.00 93.81 713 ILE A C 1
ATOM 5437 O O . ILE A 1 713 ? -21.971 -28.441 16.368 1.00 93.81 713 ILE A O 1
ATOM 5441 N N . ASP A 1 714 ? -20.476 -27.668 17.873 1.00 94.69 714 ASP A N 1
ATOM 5442 C CA . ASP A 1 714 ? -19.519 -27.194 16.884 1.00 94.69 714 ASP A CA 1
ATOM 5443 C C . ASP A 1 714 ? -18.541 -28.329 16.538 1.00 94.69 714 ASP A C 1
ATOM 5445 O O . ASP A 1 714 ? -17.930 -28.957 17.412 1.00 94.69 714 ASP A O 1
ATOM 5449 N N . GLY A 1 715 ? -18.472 -28.641 15.245 1.00 94.56 715 GLY A N 1
ATOM 5450 C CA . GLY A 1 715 ? -17.757 -29.785 14.695 1.00 94.56 715 GLY A CA 1
ATOM 5451 C C . GLY A 1 715 ? -16.258 -29.590 14.552 1.00 94.56 715 GLY A C 1
ATOM 5452 O O . GLY A 1 715 ? -15.561 -30.587 14.361 1.00 94.56 715 GLY A O 1
ATOM 5453 N N . HIS A 1 716 ? -15.764 -28.349 14.617 1.00 95.81 716 HIS A N 1
ATOM 5454 C CA . HIS A 1 716 ? -14.373 -28.064 14.288 1.00 95.81 716 HIS A CA 1
ATOM 5455 C C . HIS A 1 716 ? -13.894 -26.699 14.804 1.00 95.81 716 HIS A C 1
ATOM 5457 O O . HIS A 1 716 ? -14.456 -25.670 14.440 1.00 95.81 716 HIS A O 1
ATOM 5463 N N . ASN A 1 717 ? -12.822 -26.662 15.604 1.00 96.19 717 ASN A N 1
ATOM 5464 C CA . ASN A 1 717 ? -12.244 -25.408 16.102 1.00 96.19 717 ASN A CA 1
ATOM 5465 C C . ASN A 1 717 ? -10.731 -25.509 16.339 1.00 96.19 717 ASN A C 1
ATOM 5467 O O . ASN A 1 717 ? -10.267 -26.354 17.109 1.00 96.19 717 ASN A O 1
ATOM 5471 N N . ASP A 1 718 ? -9.985 -24.595 15.715 1.00 95.19 718 ASP A N 1
ATOM 5472 C CA . ASP A 1 718 ? -8.516 -24.577 15.657 1.00 95.19 718 ASP A CA 1
ATOM 5473 C C . ASP A 1 718 ? -7.825 -23.900 16.845 1.00 95.19 718 ASP A C 1
ATOM 5475 O O . ASP A 1 718 ? -6.617 -23.649 16.800 1.00 95.19 718 ASP A O 1
ATOM 5479 N N . LEU A 1 719 ? -8.553 -23.583 17.922 1.00 96.06 719 LEU A N 1
ATOM 5480 C CA . LEU A 1 719 ? -7.969 -22.928 19.096 1.00 96.06 719 LEU A CA 1
ATOM 5481 C C . LEU A 1 719 ? -6.667 -23.601 19.597 1.00 96.06 719 LEU A C 1
ATOM 5483 O O . LEU A 1 719 ? -5.712 -22.861 19.848 1.00 96.06 719 LEU A O 1
ATOM 5487 N N . PRO A 1 720 ? -6.546 -24.946 19.702 1.00 96.12 720 PRO A N 1
ATOM 5488 C CA . PRO A 1 720 ? -5.295 -25.579 20.136 1.00 96.12 720 PRO A CA 1
ATOM 5489 C C . PRO A 1 720 ? -4.095 -25.220 19.252 1.00 96.12 720 PRO A C 1
ATOM 5491 O O . PRO A 1 720 ? -3.024 -24.859 19.758 1.00 96.12 720 PRO A O 1
ATOM 5494 N N . TRP A 1 721 ? -4.280 -25.238 17.928 1.00 95.69 721 TRP A N 1
ATOM 5495 C CA . TRP A 1 721 ? -3.239 -24.830 16.994 1.00 95.69 721 TRP A CA 1
ATOM 5496 C C . TRP A 1 721 ? -2.952 -23.337 17.077 1.00 95.69 721 TRP A C 1
ATOM 5498 O O . TRP A 1 721 ? -1.786 -22.946 17.126 1.00 95.69 721 TRP A O 1
ATOM 5508 N N . ARG A 1 722 ? -3.987 -22.498 17.184 1.00 94.50 722 ARG A N 1
ATOM 5509 C CA . ARG A 1 722 ? -3.802 -21.053 17.319 1.00 94.50 722 ARG A CA 1
ATOM 5510 C C . ARG A 1 722 ? -2.961 -20.692 18.546 1.00 94.50 722 ARG A C 1
ATOM 5512 O O . ARG A 1 722 ? -2.055 -19.868 18.447 1.00 94.50 722 ARG A O 1
ATOM 5519 N N . MET A 1 723 ? -3.199 -21.352 19.679 1.00 93.88 723 MET A N 1
ATOM 5520 C CA . MET A 1 723 ? -2.379 -21.196 20.887 1.00 93.88 723 MET A CA 1
ATOM 5521 C C . MET A 1 723 ? -0.931 -21.653 20.657 1.00 93.88 723 MET A C 1
ATOM 5523 O O . MET A 1 723 ? 0.003 -21.068 21.205 1.00 93.88 723 MET A O 1
ATOM 5527 N N . ARG A 1 724 ? -0.716 -22.684 19.828 1.00 92.62 724 ARG A N 1
ATOM 5528 C CA . ARG A 1 724 ? 0.628 -23.158 19.467 1.00 92.62 724 ARG A CA 1
ATOM 5529 C C . ARG A 1 724 ? 1.380 -22.158 18.596 1.00 92.62 724 ARG A C 1
ATOM 5531 O O . ARG A 1 724 ? 2.554 -21.929 18.858 1.00 92.62 724 ARG A O 1
ATOM 5538 N N . GLU A 1 725 ? 0.735 -21.559 17.599 1.00 91.56 725 GLU A N 1
ATOM 5539 C CA . GLU A 1 725 ? 1.352 -20.533 16.741 1.00 91.56 725 GLU A CA 1
ATOM 5540 C C . GLU A 1 725 ? 1.825 -19.317 17.530 1.00 91.56 725 GLU A C 1
ATOM 5542 O O . GLU A 1 725 ? 2.880 -18.759 17.241 1.00 91.56 725 GLU A O 1
ATOM 5547 N N . LEU A 1 726 ? 1.045 -18.925 18.537 1.00 90.75 726 LEU A N 1
ATOM 5548 C CA . LEU A 1 726 ? 1.376 -17.817 19.427 1.00 90.75 726 LEU A CA 1
ATOM 5549 C C . LEU A 1 726 ? 2.457 -18.183 20.452 1.00 90.75 726 LEU A C 1
ATOM 5551 O O . LEU A 1 726 ? 2.942 -17.303 21.154 1.00 90.75 726 LEU A O 1
ATOM 5555 N N . GLY A 1 727 ? 2.830 -19.463 20.553 1.00 91.75 727 GLY A N 1
ATOM 5556 C CA . GLY A 1 727 ? 3.755 -19.952 21.571 1.00 91.75 727 GLY A CA 1
ATOM 5557 C C . GLY A 1 727 ? 3.219 -19.812 22.997 1.00 91.75 727 GLY A C 1
ATOM 5558 O O . GLY A 1 727 ? 4.018 -19.843 23.924 1.00 91.75 727 GLY A O 1
ATOM 5559 N N . ALA A 1 728 ? 1.900 -19.664 23.162 1.00 89.50 728 ALA A N 1
ATOM 5560 C CA . ALA A 1 728 ? 1.282 -19.255 24.416 1.00 89.50 728 ALA A CA 1
ATOM 5561 C C . ALA A 1 728 ? 0.622 -20.415 25.180 1.00 89.50 728 ALA A C 1
ATOM 5563 O O . ALA A 1 728 ? 0.148 -21.393 24.577 1.00 89.50 728 ALA A O 1
ATOM 5564 N N . THR A 1 729 ? 0.546 -20.273 26.504 1.00 91.94 729 THR A N 1
ATOM 5565 C CA . THR A 1 729 ? -0.280 -21.102 27.402 1.00 91.94 729 THR A CA 1
ATOM 5566 C C . THR A 1 729 ? -1.607 -20.411 27.744 1.00 91.94 729 THR A C 1
ATOM 5568 O O . THR A 1 729 ? -1.809 -19.232 27.449 1.00 91.94 729 THR A O 1
ATOM 5571 N N . PHE A 1 730 ? -2.529 -21.135 28.387 1.00 92.19 730 PHE A N 1
ATOM 5572 C CA . PHE A 1 730 ? -3.785 -20.550 28.882 1.00 92.19 730 PHE A CA 1
ATOM 5573 C C . PHE A 1 730 ? -3.592 -19.616 30.092 1.00 92.19 730 PHE A C 1
ATOM 5575 O O . PHE A 1 730 ? -4.473 -18.810 30.371 1.00 92.19 730 PHE A O 1
ATOM 5582 N N . ASP A 1 731 ? -2.425 -19.647 30.752 1.00 89.31 731 ASP A N 1
ATOM 5583 C CA . ASP A 1 731 ? -2.0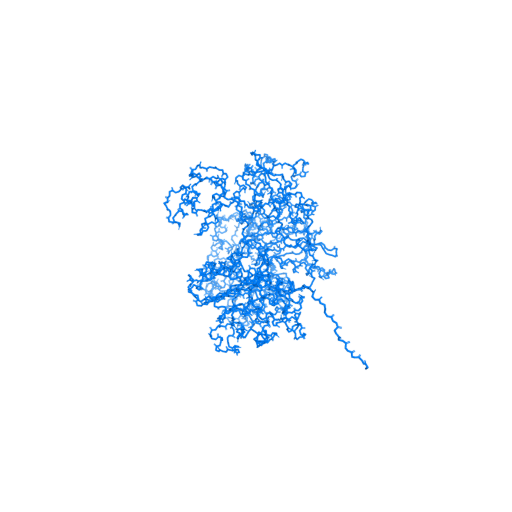59 -18.647 31.768 1.00 89.31 731 ASP A CA 1
ATOM 5584 C C . ASP A 1 731 ? -1.705 -17.291 31.131 1.00 89.31 731 ASP A C 1
ATOM 5586 O O . ASP A 1 731 ? -1.949 -16.234 31.712 1.00 89.31 731 ASP A O 1
ATOM 5590 N N . GLU A 1 732 ? -1.115 -17.317 29.932 1.00 91.44 732 GLU A N 1
ATOM 5591 C CA . GLU A 1 732 ? -0.677 -16.121 29.204 1.00 91.44 732 GLU A CA 1
ATOM 5592 C C . GLU A 1 732 ? -1.811 -15.512 28.375 1.00 91.44 732 GLU A C 1
ATOM 5594 O O . GLU A 1 732 ? -1.956 -14.289 28.309 1.00 91.44 732 GLU A O 1
ATOM 5599 N N . ILE A 1 733 ? -2.636 -16.361 27.754 1.00 93.00 733 ILE A N 1
ATOM 5600 C CA . ILE A 1 733 ? -3.816 -15.951 26.992 1.00 93.00 733 ILE A CA 1
ATOM 5601 C C . ILE A 1 733 ? -5.063 -16.535 27.650 1.00 93.00 733 ILE A C 1
ATOM 5603 O O . ILE A 1 733 ? -5.466 -17.671 27.397 1.00 93.00 733 ILE A O 1
ATOM 5607 N N . ASP A 1 734 ? -5.698 -15.698 28.466 1.00 94.75 734 ASP A N 1
ATOM 5608 C CA . ASP A 1 734 ? -6.896 -16.055 29.215 1.00 94.75 734 ASP A CA 1
ATOM 5609 C C . ASP A 1 734 ? -8.166 -15.968 28.350 1.00 94.75 734 ASP A C 1
ATOM 5611 O O . ASP A 1 734 ? -8.785 -14.906 28.209 1.00 94.75 734 ASP A O 1
ATOM 5615 N N . ILE A 1 735 ? -8.596 -17.097 27.788 1.00 96.69 735 ILE A N 1
ATOM 5616 C CA . ILE A 1 735 ? -9.808 -17.178 26.961 1.00 96.69 735 ILE A CA 1
ATOM 5617 C C . ILE A 1 735 ? -11.114 -17.068 27.769 1.00 96.69 735 ILE A C 1
ATOM 5619 O O . ILE A 1 735 ? -12.190 -17.065 27.170 1.00 96.69 735 ILE A O 1
ATOM 5623 N N . ALA A 1 736 ? -11.069 -16.963 29.107 1.00 95.75 736 ALA A N 1
ATOM 5624 C CA . ALA A 1 736 ? -12.250 -16.576 29.888 1.00 95.75 736 ALA A CA 1
ATOM 5625 C C . ALA A 1 736 ? -12.671 -15.128 29.598 1.00 95.75 736 ALA A C 1
ATOM 5627 O O . ALA A 1 736 ? -13.815 -14.743 29.851 1.00 95.75 736 ALA A O 1
ATOM 5628 N N . LYS A 1 737 ? -11.757 -14.336 29.031 1.00 93.81 737 LYS A N 1
ATOM 5629 C CA . LYS A 1 737 ? -11.981 -12.967 28.573 1.00 93.81 737 LYS A CA 1
ATOM 5630 C C . LYS A 1 737 ? -12.142 -12.931 27.060 1.00 93.81 737 LYS A C 1
ATOM 5632 O O . LYS A 1 737 ? -11.679 -13.819 26.352 1.00 93.81 737 LYS A O 1
ATOM 5637 N N . SER A 1 738 ? -12.778 -11.868 26.573 1.00 90.88 738 SER A N 1
ATOM 5638 C CA . SER A 1 738 ? -12.914 -11.608 25.138 1.00 90.88 738 SER A CA 1
ATOM 5639 C C . SER A 1 738 ? -11.543 -11.579 24.463 1.00 90.88 738 SER A C 1
ATOM 5641 O O . SER A 1 738 ? -10.648 -10.858 24.908 1.00 90.88 738 SER A O 1
ATOM 5643 N N . GLN A 1 739 ? -11.394 -12.344 23.382 1.00 92.25 739 GLN A N 1
ATOM 5644 C CA . GLN A 1 739 ? -10.160 -12.440 22.607 1.00 92.25 739 GLN A CA 1
ATOM 5645 C C . GLN A 1 739 ? -10.362 -11.761 21.245 1.00 92.25 739 GLN A C 1
ATOM 5647 O O . GLN A 1 739 ? -10.731 -12.416 20.272 1.00 92.25 739 GLN A O 1
ATOM 5652 N N . PRO A 1 740 ? -10.145 -10.438 21.113 1.00 77.62 740 PRO A N 1
ATOM 5653 C CA . PRO A 1 740 ? -10.460 -9.704 19.882 1.00 77.62 740 PRO A CA 1
ATOM 5654 C C . PRO A 1 740 ? -9.565 -10.075 18.688 1.00 77.62 740 PRO A C 1
ATOM 5656 O O . PRO A 1 740 ? -9.937 -9.818 17.549 1.00 77.62 740 PRO A O 1
ATOM 5659 N N . LYS A 1 741 ? -8.395 -10.680 18.937 1.00 79.25 741 LYS A N 1
ATOM 5660 C CA . LYS A 1 741 ? -7.441 -11.141 17.910 1.00 79.25 741 LYS A CA 1
ATOM 5661 C C . LYS A 1 741 ? -7.599 -12.632 17.552 1.00 79.25 741 LYS A C 1
ATOM 5663 O O . LYS A 1 741 ? -6.780 -13.165 16.805 1.00 79.25 741 LYS A O 1
ATOM 5668 N N . MET A 1 742 ? -8.595 -13.318 18.118 1.00 86.56 742 MET A N 1
ATOM 5669 C CA . MET A 1 742 ? -8.908 -14.730 17.862 1.00 86.56 742 MET A CA 1
ATOM 5670 C C . MET A 1 742 ? -10.418 -14.906 17.665 1.00 86.56 742 MET A C 1
ATOM 5672 O O . MET A 1 742 ? -11.205 -14.026 18.006 1.00 86.56 742 MET A O 1
ATOM 5676 N N . HIS A 1 743 ? -10.832 -16.043 17.106 1.00 88.12 743 HIS A N 1
ATOM 5677 C CA . HIS A 1 743 ? -12.255 -16.334 16.885 1.00 88.12 743 HIS A CA 1
ATOM 5678 C C . HIS A 1 743 ? -12.925 -17.044 18.070 1.00 88.12 743 HIS A C 1
ATOM 5680 O O . HIS A 1 743 ? -14.148 -17.010 18.181 1.00 88.12 743 HIS A O 1
ATOM 5686 N N . THR A 1 744 ? -12.140 -17.642 18.971 1.00 95.06 744 THR A N 1
ATOM 5687 C CA . THR A 1 744 ? -12.651 -18.459 20.077 1.00 95.06 744 THR A CA 1
ATOM 5688 C C . THR A 1 744 ? -12.305 -17.838 21.427 1.00 95.06 744 THR A C 1
ATOM 5690 O O . THR A 1 744 ? -11.134 -17.643 21.746 1.00 95.06 744 THR A O 1
ATOM 5693 N N . ASP A 1 745 ? -13.336 -17.583 22.232 1.00 97.25 745 ASP A N 1
ATOM 5694 C CA . ASP A 1 745 ? -13.253 -17.297 23.664 1.00 97.25 745 ASP A CA 1
ATOM 5695 C C . ASP A 1 745 ? -14.521 -17.786 24.378 1.00 97.25 745 ASP A C 1
ATOM 5697 O O . ASP A 1 745 ? -15.553 -18.044 23.750 1.00 97.25 745 ASP A O 1
ATOM 5701 N N . ILE A 1 746 ? -14.443 -17.954 25.698 1.00 98.00 746 ILE A N 1
ATOM 5702 C CA . ILE A 1 746 ? -15.544 -18.477 26.511 1.00 98.00 746 ILE A CA 1
ATOM 5703 C C . ILE A 1 746 ? -16.792 -17.582 26.416 1.00 98.00 746 ILE A C 1
ATOM 5705 O O . ILE A 1 746 ? -17.875 -18.143 26.221 1.00 98.00 746 ILE A O 1
ATOM 5709 N N . PRO A 1 747 ? -16.710 -16.235 26.501 1.00 97.00 747 PRO A N 1
ATOM 5710 C CA . PRO A 1 747 ? -17.875 -15.373 26.307 1.00 97.00 747 PRO A CA 1
ATOM 5711 C C . PRO A 1 747 ? -18.627 -15.640 24.996 1.00 97.00 747 PRO A C 1
ATOM 5713 O O . PRO A 1 747 ? -19.848 -15.806 25.028 1.00 97.00 747 PRO A O 1
ATOM 5716 N N . ARG A 1 748 ? -17.923 -15.759 23.863 1.00 95.31 748 ARG A N 1
ATOM 5717 C CA . ARG A 1 748 ? -18.533 -16.058 22.557 1.00 95.31 748 ARG A CA 1
ATOM 5718 C C . ARG A 1 748 ? -19.110 -17.466 22.488 1.00 95.31 748 ARG A C 1
ATOM 5720 O O . ARG A 1 748 ? -20.219 -17.622 21.988 1.00 95.31 748 ARG A O 1
ATOM 5727 N N . LEU A 1 749 ? -18.424 -18.474 23.033 1.00 95.75 749 LEU A N 1
ATOM 5728 C CA . LEU A 1 749 ? -18.954 -19.844 23.097 1.00 95.75 749 LEU A CA 1
ATOM 5729 C C . LEU A 1 749 ? -20.265 -19.903 23.894 1.00 95.75 749 LEU A C 1
ATOM 5731 O O . LEU A 1 749 ? -21.230 -20.543 23.475 1.00 95.75 749 LEU A O 1
ATOM 5735 N N . ARG A 1 750 ? -20.327 -19.185 25.024 1.00 94.12 750 ARG A N 1
ATOM 5736 C CA . ARG A 1 750 ? -21.536 -19.082 25.853 1.00 94.12 750 ARG A CA 1
ATOM 5737 C C . ARG A 1 750 ? -22.646 -18.310 25.148 1.00 94.12 750 ARG A C 1
ATOM 5739 O O . ARG A 1 750 ? -23.777 -18.785 25.120 1.00 94.12 750 ARG A O 1
ATOM 5746 N N . GLN A 1 751 ? -22.330 -17.161 24.553 1.00 90.50 751 GLN A N 1
ATOM 5747 C CA . GLN A 1 751 ? -23.293 -16.353 23.801 1.00 90.50 751 GLN A CA 1
ATOM 5748 C C . GLN A 1 751 ? -23.858 -17.117 22.595 1.00 90.50 751 GLN A C 1
ATOM 5750 O O . GLN A 1 751 ? -25.054 -17.044 22.324 1.00 90.50 751 GLN A O 1
ATOM 5755 N N . GLY A 1 752 ? -23.010 -17.882 21.906 1.00 90.12 752 GLY A N 1
ATOM 5756 C CA . GLY A 1 752 ? -23.377 -18.747 20.790 1.00 90.12 752 GLY A CA 1
ATOM 5757 C C . GLY A 1 752 ? -24.129 -20.014 21.200 1.00 90.12 752 GLY A C 1
ATOM 5758 O O . GLY A 1 752 ? -24.537 -20.768 20.323 1.00 90.12 752 GLY A O 1
ATOM 5759 N N . GLY A 1 753 ? -24.342 -20.266 22.497 1.00 91.94 753 GLY A N 1
ATOM 5760 C CA . GLY A 1 753 ? -25.074 -21.437 22.986 1.00 91.94 753 GLY A CA 1
ATOM 5761 C C . GLY A 1 753 ? -24.360 -22.772 22.751 1.00 91.94 753 GLY A C 1
ATOM 5762 O O . GLY A 1 753 ? -25.014 -23.814 22.754 1.00 91.94 753 GLY A O 1
ATOM 5763 N N . VAL A 1 754 ? -23.038 -22.760 22.538 1.00 95.25 754 VAL A N 1
ATOM 5764 C CA . VAL A 1 754 ? -22.250 -23.970 22.263 1.00 95.25 754 VAL A CA 1
ATOM 5765 C C . VAL A 1 754 ? -22.275 -24.879 23.489 1.00 95.25 754 VAL A C 1
ATOM 5767 O O . VAL A 1 754 ? -21.795 -24.512 24.560 1.00 95.25 754 VAL A O 1
ATOM 5770 N N . GLY A 1 755 ? -22.853 -26.071 23.339 1.00 95.25 755 GLY A N 1
ATOM 5771 C CA . GLY A 1 755 ? -22.931 -27.077 24.400 1.00 95.25 755 GLY A CA 1
ATOM 5772 C C . GLY A 1 755 ? -21.937 -28.225 24.226 1.00 95.25 755 GLY A C 1
ATOM 5773 O O . GLY A 1 755 ? -21.640 -28.925 25.193 1.00 95.25 755 GLY A O 1
ATOM 5774 N N . ALA A 1 756 ? -21.397 -28.407 23.020 1.00 97.31 756 ALA A N 1
ATOM 5775 C CA . ALA A 1 756 ? -20.270 -29.293 22.762 1.00 97.31 756 ALA A CA 1
ATOM 5776 C C . ALA A 1 756 ? -19.372 -28.730 21.652 1.00 97.31 756 ALA A C 1
ATOM 5778 O O . ALA A 1 756 ? -19.864 -28.111 20.713 1.00 97.31 756 ALA A O 1
ATOM 5779 N N . GLN A 1 757 ? -18.070 -28.972 21.758 1.00 97.62 757 GLN A N 1
ATOM 5780 C CA . GLN A 1 757 ? -17.047 -28.478 20.846 1.00 97.62 757 GLN A CA 1
ATOM 5781 C C . GLN A 1 757 ? -16.068 -29.601 20.525 1.00 97.62 757 GLN A C 1
ATOM 5783 O O . GLN A 1 757 ? -15.473 -30.185 21.433 1.00 97.62 757 GLN A O 1
ATOM 5788 N N . PHE A 1 758 ? -15.856 -29.867 19.242 1.00 98.19 758 PHE A N 1
ATOM 5789 C CA . PHE A 1 758 ? -14.675 -30.591 18.796 1.00 98.19 758 PHE A CA 1
ATOM 5790 C C . PHE A 1 758 ? -13.510 -29.621 18.613 1.00 98.19 758 PHE A C 1
ATOM 5792 O O . PHE A 1 758 ? -13.597 -28.657 17.852 1.00 98.19 758 PHE A O 1
ATOM 5799 N N . TRP A 1 759 ? -12.421 -29.895 19.320 1.00 98.38 759 TRP A N 1
ATOM 5800 C CA . TRP A 1 759 ? -11.149 -29.201 19.194 1.00 98.38 759 TRP A CA 1
ATOM 5801 C C . TRP A 1 759 ? -10.286 -29.934 18.170 1.00 98.38 759 TRP A C 1
ATOM 5803 O O . TRP A 1 759 ? -9.999 -31.126 18.349 1.00 98.38 759 TRP A O 1
ATOM 5813 N N . SER A 1 760 ? -9.894 -29.237 17.101 1.00 97.56 760 SER A N 1
ATOM 5814 C CA . SER A 1 760 ? -9.042 -29.817 16.064 1.00 97.56 760 SER A CA 1
ATOM 5815 C C . SER A 1 760 ? -7.612 -29.934 16.585 1.00 97.56 760 SER A C 1
ATOM 5817 O O . SER A 1 760 ? -6.986 -28.943 16.965 1.00 97.56 760 SER A O 1
ATOM 5819 N N . VAL A 1 761 ? -7.085 -31.159 16.613 1.00 97.62 761 VAL A N 1
ATOM 5820 C CA . VAL A 1 761 ? -5.663 -31.436 16.869 1.00 97.62 761 VAL A CA 1
ATOM 5821 C C . VAL A 1 761 ? -4.926 -31.604 15.543 1.00 97.62 761 VAL A C 1
ATOM 5823 O O . VAL A 1 761 ? -4.236 -32.598 15.314 1.00 97.62 761 VAL A O 1
ATOM 5826 N N . TYR A 1 762 ? -5.136 -30.641 14.643 1.00 94.69 762 TYR A N 1
ATOM 5827 C CA . TYR A 1 762 ? -4.587 -30.667 13.295 1.00 94.69 762 TYR A CA 1
ATOM 5828 C C . TYR A 1 762 ? -3.072 -30.517 13.275 1.00 94.69 762 TYR A C 1
ATOM 5830 O O . TYR A 1 762 ? -2.455 -29.906 14.158 1.00 94.69 762 TYR A O 1
ATOM 5838 N N . VAL A 1 763 ? -2.477 -31.063 12.217 1.00 91.62 763 VAL A N 1
ATOM 5839 C CA . VAL A 1 763 ? -1.060 -30.903 11.908 1.00 91.62 763 VAL A CA 1
ATOM 5840 C C . VAL A 1 763 ? -0.903 -30.520 10.427 1.00 91.62 763 VAL A C 1
ATOM 5842 O O . VAL A 1 763 ? -1.496 -31.165 9.563 1.00 91.62 763 VAL A O 1
ATOM 5845 N N . PRO A 1 764 ? -0.118 -29.476 10.092 1.00 92.06 764 PRO A N 1
ATOM 5846 C CA . PRO A 1 764 ? 0.195 -29.149 8.706 1.00 92.06 764 PRO A CA 1
ATOM 5847 C C . PRO A 1 764 ? 0.916 -30.299 8.000 1.00 92.06 764 PRO A C 1
ATOM 5849 O O . PRO A 1 764 ? 1.800 -30.950 8.569 1.00 92.06 764 PRO A O 1
ATOM 5852 N N . VAL A 1 765 ? 0.618 -30.495 6.716 1.00 88.94 765 VAL A N 1
ATOM 5853 C CA . VAL A 1 765 ? 1.210 -31.573 5.905 1.00 88.94 765 VAL A CA 1
ATOM 5854 C C . VAL A 1 765 ? 2.738 -31.463 5.814 1.00 88.94 765 VAL A C 1
ATOM 5856 O O . VAL A 1 765 ? 3.432 -32.475 5.728 1.00 88.94 765 VAL A O 1
ATOM 5859 N N . GLU A 1 766 ? 3.292 -30.251 5.907 1.00 89.06 766 GLU A N 1
ATOM 5860 C CA . GLU A 1 766 ? 4.731 -29.978 5.940 1.00 89.06 766 GLU A CA 1
ATOM 5861 C C . GLU A 1 766 ? 5.402 -30.573 7.181 1.00 89.06 766 GLU A C 1
ATOM 5863 O O . GLU A 1 766 ? 6.522 -31.076 7.091 1.00 89.06 766 GLU A O 1
ATOM 5868 N N . VAL A 1 767 ? 4.723 -30.553 8.332 1.00 87.12 767 VAL A N 1
ATOM 5869 C CA . VAL A 1 767 ? 5.211 -31.185 9.568 1.00 87.12 767 VAL A CA 1
ATOM 5870 C C . VAL A 1 767 ? 5.173 -32.707 9.423 1.00 87.12 767 VAL A C 1
ATOM 5872 O O . VAL A 1 767 ? 6.103 -33.394 9.851 1.00 87.12 767 VAL A O 1
ATOM 5875 N N . GLY A 1 768 ? 4.154 -33.237 8.740 1.00 82.88 768 GLY A N 1
ATOM 5876 C CA . GLY A 1 768 ? 4.090 -34.654 8.382 1.00 82.88 768 GLY A CA 1
ATOM 5877 C C . GLY A 1 768 ? 5.249 -35.100 7.491 1.00 82.88 768 GLY A C 1
ATOM 5878 O O . GLY A 1 768 ? 5.896 -36.103 7.788 1.00 82.88 768 GLY A O 1
ATOM 5879 N N . ARG A 1 769 ? 5.608 -34.306 6.474 1.00 85.44 769 ARG A N 1
ATOM 5880 C CA . ARG A 1 769 ? 6.774 -34.560 5.601 1.00 85.44 769 ARG A CA 1
ATOM 5881 C C . ARG A 1 769 ? 8.112 -34.574 6.353 1.00 85.44 769 ARG A C 1
ATOM 5883 O O . ARG A 1 769 ? 9.078 -35.149 5.863 1.00 85.44 769 ARG A O 1
ATOM 5890 N N . GLN A 1 770 ? 8.175 -33.976 7.543 1.00 88.38 770 GLN A N 1
ATOM 5891 C CA . GLN A 1 770 ? 9.347 -34.010 8.425 1.00 88.38 770 GLN A CA 1
ATOM 5892 C C . GLN A 1 770 ? 9.368 -35.225 9.370 1.00 88.38 770 GLN A C 1
ATOM 5894 O O . GLN A 1 770 ? 10.278 -35.328 10.193 1.00 88.38 770 GLN A O 1
ATOM 5899 N N . GLY A 1 771 ? 8.377 -36.123 9.294 1.00 89.00 771 GLY A N 1
ATOM 5900 C CA . GLY A 1 771 ? 8.267 -37.294 10.170 1.00 89.00 771 GLY A CA 1
ATOM 5901 C C . GLY A 1 771 ? 7.915 -36.946 11.618 1.00 89.00 771 GLY A C 1
ATOM 5902 O O . GLY A 1 771 ? 8.376 -37.612 12.540 1.00 89.00 771 GLY A O 1
ATOM 5903 N N . LYS A 1 772 ? 7.168 -35.855 11.832 1.00 93.81 772 LYS A N 1
ATOM 5904 C CA . LYS A 1 772 ? 6.782 -35.366 13.170 1.00 93.81 772 LYS A CA 1
ATOM 5905 C C . LYS A 1 772 ? 5.267 -35.321 13.390 1.00 93.81 772 LYS A C 1
ATOM 5907 O O . LYS A 1 772 ? 4.822 -34.745 14.381 1.00 93.81 772 LYS A O 1
ATOM 5912 N N . ALA A 1 773 ? 4.479 -35.920 12.494 1.00 95.19 773 ALA A N 1
ATOM 5913 C CA . ALA A 1 773 ? 3.019 -35.847 12.526 1.00 95.19 773 ALA A CA 1
ATOM 5914 C C . ALA A 1 773 ? 2.446 -36.362 13.849 1.00 95.19 773 ALA A C 1
ATOM 5916 O O . ALA A 1 773 ? 1.685 -35.657 14.517 1.00 95.19 773 ALA A O 1
ATOM 5917 N N . LEU A 1 774 ? 2.850 -37.569 14.258 1.00 96.75 774 LEU A N 1
ATOM 5918 C CA . LEU A 1 774 ? 2.347 -38.182 15.482 1.00 96.75 774 LEU A CA 1
ATOM 5919 C C . LEU A 1 774 ? 2.762 -37.386 16.723 1.00 96.75 774 LEU A C 1
ATOM 5921 O O . LEU A 1 774 ? 1.924 -37.113 17.579 1.00 96.75 774 LEU A O 1
ATOM 5925 N N . LEU A 1 775 ? 4.034 -36.980 16.810 1.00 96.81 775 LEU A N 1
ATOM 5926 C CA . LEU A 1 775 ? 4.536 -36.188 17.937 1.00 96.81 775 LEU A CA 1
ATOM 5927 C C . LEU A 1 775 ? 3.715 -34.906 18.112 1.00 96.81 775 LEU A C 1
ATOM 5929 O O . LEU A 1 775 ? 3.194 -34.655 19.194 1.00 96.81 775 LEU A O 1
ATOM 5933 N N . THR A 1 776 ? 3.545 -34.132 17.039 1.00 97.00 776 THR A N 1
ATOM 5934 C CA . THR A 1 776 ? 2.785 -32.878 17.094 1.00 97.00 776 THR A CA 1
ATOM 5935 C C . THR A 1 776 ? 1.304 -33.120 17.391 1.00 97.00 776 THR A C 1
ATOM 5937 O O . THR A 1 776 ? 0.713 -32.359 18.150 1.00 97.00 776 THR A O 1
ATOM 5940 N N . THR A 1 777 ? 0.711 -34.205 16.884 1.00 98.00 777 THR A N 1
ATOM 5941 C CA . THR A 1 777 ? -0.676 -34.576 17.221 1.00 98.00 777 THR A CA 1
ATOM 5942 C C . THR A 1 777 ? -0.826 -34.859 18.720 1.00 98.00 777 THR A C 1
ATOM 5944 O O . THR A 1 777 ? -1.784 -34.411 19.345 1.00 98.00 777 THR A O 1
ATOM 5947 N N . LEU A 1 778 ? 0.129 -35.572 19.328 1.00 98.06 778 LEU A N 1
ATOM 5948 C CA . LEU A 1 778 ? 0.112 -35.865 20.765 1.00 98.06 778 LEU A CA 1
ATOM 5949 C C . LEU A 1 778 ? 0.274 -34.596 21.616 1.00 98.06 778 LEU A C 1
ATOM 5951 O O . LEU A 1 778 ? -0.431 -34.451 22.610 1.00 98.06 778 LEU A O 1
ATOM 5955 N N . GLU A 1 779 ? 1.142 -33.667 21.208 1.00 97.00 779 GLU A N 1
ATOM 5956 C CA . GLU A 1 779 ? 1.285 -32.354 21.858 1.00 97.00 779 GLU A CA 1
ATOM 5957 C C . GLU A 1 779 ? -0.008 -31.525 21.772 1.00 97.00 779 GLU A C 1
ATOM 5959 O O . GLU A 1 779 ? -0.370 -30.827 22.715 1.00 97.00 779 GLU A O 1
ATOM 5964 N N . GLN A 1 780 ? -0.735 -31.606 20.655 1.00 97.62 780 GLN A N 1
ATOM 5965 C CA . GLN A 1 780 ? -2.022 -30.923 20.504 1.00 97.62 780 GLN A CA 1
ATOM 5966 C C . GLN A 1 780 ? -3.123 -31.552 21.367 1.00 97.62 780 GLN A C 1
ATOM 5968 O O . GLN A 1 780 ? -3.922 -30.832 21.963 1.00 97.62 780 GLN A O 1
ATOM 5973 N N . ILE A 1 781 ? -3.146 -32.882 21.497 1.00 98.31 781 ILE A N 1
ATOM 5974 C CA . ILE A 1 781 ? -4.043 -33.577 22.433 1.00 98.31 781 ILE A CA 1
ATOM 5975 C C . ILE A 1 781 ? -3.796 -33.094 23.866 1.00 98.31 781 ILE A C 1
ATOM 5977 O O . ILE A 1 781 ? -4.745 -32.753 24.571 1.00 98.31 781 ILE A O 1
ATOM 5981 N N . ASP A 1 782 ? -2.531 -33.005 24.278 1.00 97.38 782 ASP A N 1
ATOM 5982 C CA . ASP A 1 782 ? -2.144 -32.497 25.597 1.00 97.38 782 ASP A CA 1
ATOM 5983 C C . ASP A 1 782 ? -2.601 -31.045 25.826 1.00 97.38 782 ASP A C 1
ATOM 5985 O O . ASP A 1 782 ? -3.106 -30.709 26.898 1.00 97.38 782 ASP A O 1
ATOM 5989 N N . ARG A 1 783 ? -2.561 -30.197 24.789 1.00 96.44 783 ARG A N 1
ATOM 5990 C CA . ARG A 1 783 ? -3.122 -28.835 24.846 1.00 96.44 783 ARG A CA 1
ATOM 5991 C C . ARG A 1 783 ? -4.631 -28.823 25.079 1.00 96.44 783 ARG A C 1
ATOM 5993 O O . ARG A 1 783 ? -5.110 -27.976 25.829 1.00 96.44 783 ARG A O 1
ATOM 6000 N N . VAL A 1 784 ? -5.387 -29.745 24.479 1.00 98.25 784 VAL A N 1
ATOM 6001 C CA . VAL A 1 784 ? -6.835 -29.855 24.737 1.00 98.25 784 VAL A CA 1
ATOM 6002 C C . VAL A 1 784 ? -7.105 -30.326 26.167 1.00 98.25 784 VAL A C 1
ATOM 6004 O O . VAL A 1 784 ? -8.009 -29.807 26.818 1.00 98.25 784 VAL A O 1
ATOM 6007 N N . HIS A 1 785 ? -6.312 -31.259 26.697 1.00 97.88 785 HIS A N 1
ATOM 6008 C CA . HIS A 1 785 ? -6.400 -31.626 28.114 1.00 97.88 785 HIS A CA 1
ATOM 6009 C C . HIS A 1 785 ? -6.095 -30.429 29.023 1.00 97.88 785 HIS A C 1
ATOM 6011 O O . HIS A 1 785 ? -6.906 -30.109 29.890 1.00 97.88 785 HIS A O 1
ATOM 6017 N N . SER A 1 786 ? -5.010 -29.704 28.742 1.00 96.69 786 SER A N 1
ATOM 6018 C CA . SER A 1 786 ? -4.618 -28.485 29.461 1.00 96.69 786 SER A CA 1
ATOM 6019 C C . SER A 1 786 ? -5.715 -27.414 29.441 1.00 96.69 786 SER A C 1
ATOM 6021 O O . SER A 1 786 ? -5.964 -26.768 30.454 1.00 96.69 786 SER A O 1
ATOM 6023 N N . LEU A 1 787 ? -6.419 -27.247 28.315 1.00 97.75 787 LEU A N 1
ATOM 6024 C CA . LEU A 1 787 ? -7.569 -26.342 28.198 1.00 97.75 787 LEU A CA 1
ATOM 6025 C C . LEU A 1 787 ? -8.681 -26.707 29.193 1.00 97.75 787 LEU A C 1
ATOM 6027 O O . LEU A 1 787 ? -9.211 -25.841 29.889 1.00 97.75 787 LEU A O 1
ATOM 6031 N N . VAL A 1 788 ? -9.049 -27.990 29.250 1.00 98.00 788 VAL A N 1
ATOM 6032 C CA . VAL A 1 788 ? -10.116 -28.480 30.136 1.00 98.00 788 VAL A CA 1
ATOM 6033 C C . VAL A 1 788 ? -9.699 -28.378 31.604 1.00 98.00 788 VAL A C 1
ATOM 6035 O O . VAL A 1 788 ? -10.514 -28.004 32.444 1.00 98.00 788 VAL A O 1
ATOM 6038 N N . GLU A 1 789 ? -8.439 -28.681 31.911 1.00 97.62 789 GLU A N 1
ATOM 6039 C CA . GLU A 1 789 ? -7.878 -28.579 33.262 1.00 97.62 789 GLU A CA 1
ATOM 6040 C C . GLU A 1 789 ? -7.791 -27.134 33.756 1.00 97.62 789 GLU A C 1
ATOM 6042 O O . GLU A 1 789 ? -8.026 -26.884 34.937 1.00 97.62 789 GLU A O 1
ATOM 6047 N N . HIS A 1 790 ? -7.492 -26.188 32.864 1.00 97.88 790 HIS A N 1
ATOM 6048 C CA . HIS A 1 790 ? -7.369 -24.774 33.207 1.00 97.88 790 HIS A CA 1
ATOM 6049 C C . HIS A 1 790 ? -8.737 -24.097 33.406 1.00 97.88 790 HIS A C 1
ATOM 6051 O O . HIS A 1 790 ? -8.880 -23.237 34.274 1.00 97.88 790 HIS A O 1
ATOM 6057 N N . TYR A 1 791 ? -9.775 -24.520 32.674 1.00 98.19 791 TYR A N 1
ATOM 6058 C CA . TYR A 1 791 ? -11.141 -23.994 32.826 1.00 98.19 791 TYR A CA 1
ATOM 6059 C C . TYR A 1 791 ? -12.158 -25.090 33.202 1.00 98.19 791 TYR A C 1
ATOM 6061 O O . TYR A 1 791 ? -13.134 -25.312 32.471 1.00 98.19 791 TYR A O 1
ATOM 6069 N N . PRO A 1 792 ? -11.999 -25.757 34.362 1.00 97.75 792 PRO A N 1
ATOM 6070 C CA . PRO A 1 792 ? -12.784 -26.938 34.722 1.00 97.75 792 PRO A CA 1
ATOM 6071 C C . PRO A 1 792 ? -14.254 -26.615 35.015 1.00 97.75 792 PRO A C 1
ATOM 6073 O O . PRO A 1 792 ? -15.112 -27.495 34.931 1.00 97.75 792 PRO A O 1
ATOM 6076 N N . ASP A 1 793 ? -14.572 -25.360 35.339 1.00 97.06 793 ASP A N 1
ATOM 6077 C CA . ASP A 1 793 ? -15.947 -24.884 35.536 1.00 97.06 793 ASP A CA 1
ATOM 6078 C C . ASP A 1 793 ? -16.675 -24.620 34.211 1.00 97.06 793 ASP A C 1
ATOM 6080 O O . ASP A 1 793 ? -17.903 -24.523 34.172 1.00 97.06 793 ASP A O 1
ATOM 6084 N N . VAL A 1 794 ? -15.930 -24.521 33.107 1.00 98.25 794 VAL A N 1
ATOM 6085 C CA . VAL A 1 794 ? -16.467 -24.201 31.782 1.00 98.25 794 VAL A CA 1
ATOM 6086 C C . VAL A 1 794 ? -16.476 -25.418 30.876 1.00 98.25 794 VAL A C 1
ATOM 6088 O O . VAL A 1 794 ? -17.495 -25.663 30.230 1.00 98.25 794 VAL A O 1
ATOM 6091 N N . PHE A 1 795 ? -15.390 -26.187 30.841 1.00 98.50 795 PHE A N 1
ATOM 6092 C CA . PHE A 1 795 ? -15.231 -27.328 29.946 1.00 98.50 795 PHE A CA 1
ATOM 6093 C C . PHE A 1 795 ? -15.230 -28.659 30.703 1.00 98.50 795 PHE A C 1
ATOM 6095 O O . PHE A 1 795 ? -14.810 -28.756 31.853 1.00 98.50 795 PHE A O 1
ATOM 6102 N N . GLN A 1 796 ? -15.698 -29.710 30.033 1.00 98.38 796 GLN A N 1
ATOM 6103 C CA . GLN A 1 796 ? -15.589 -31.092 30.498 1.00 98.38 796 GLN A CA 1
ATOM 6104 C C . GLN A 1 796 ? -15.215 -31.977 29.315 1.00 98.38 796 GLN A C 1
ATOM 6106 O O . GLN A 1 796 ? -15.917 -31.971 28.306 1.00 98.38 796 GLN A O 1
ATOM 6111 N N . LEU A 1 797 ? -14.133 -32.747 29.432 1.00 98.19 797 LEU A N 1
ATOM 6112 C CA . LEU A 1 797 ? -13.755 -33.704 28.396 1.00 98.19 797 LEU A CA 1
ATOM 6113 C C . LEU A 1 797 ? -14.866 -34.754 28.230 1.00 98.19 797 LEU A C 1
ATOM 6115 O O . LEU A 1 797 ? -15.365 -35.292 29.219 1.00 98.19 797 LEU A O 1
ATOM 6119 N N . ALA A 1 798 ? -15.246 -35.047 26.988 1.00 97.81 798 ALA A N 1
ATOM 6120 C CA . ALA A 1 798 ? -16.276 -36.026 26.670 1.00 97.81 798 ALA A CA 1
ATOM 6121 C C . ALA A 1 798 ? -15.846 -36.924 25.507 1.00 97.81 798 ALA A C 1
ATOM 6123 O O . ALA A 1 798 ? -15.353 -36.465 24.479 1.00 97.81 798 ALA A O 1
ATOM 6124 N N . GLY A 1 799 ? -16.073 -38.226 25.660 1.00 95.62 799 GLY A N 1
ATOM 6125 C CA . GLY A 1 799 ? -15.832 -39.242 24.643 1.00 95.62 799 GLY A CA 1
ATOM 6126 C C . GLY A 1 799 ? -17.083 -40.031 24.254 1.00 95.62 799 GLY A C 1
ATOM 6127 O O . GLY A 1 799 ? -16.987 -40.949 23.441 1.00 95.62 799 GLY A O 1
ATOM 6128 N N . SER A 1 800 ? -18.240 -39.719 24.835 1.00 96.00 800 SER A N 1
ATOM 6129 C CA . SER A 1 800 ? -19.495 -40.435 24.628 1.00 96.00 800 SER A CA 1
ATOM 6130 C C . SER A 1 800 ? -20.702 -39.503 24.716 1.00 96.00 800 SER A C 1
ATOM 6132 O O . SER A 1 800 ? -20.657 -38.440 25.332 1.00 96.00 800 SER A O 1
ATOM 6134 N N . VAL A 1 801 ? -21.834 -39.929 24.149 1.00 95.19 801 VAL A N 1
ATOM 6135 C CA . VAL A 1 801 ? -23.101 -39.178 24.229 1.00 95.19 801 VAL A CA 1
ATOM 6136 C C . VAL A 1 801 ? -23.553 -38.972 25.680 1.00 95.19 801 VAL A C 1
ATOM 6138 O O . VAL A 1 801 ? -24.150 -37.943 25.993 1.00 95.19 801 VAL A O 1
ATOM 6141 N N . ALA A 1 802 ? -23.276 -39.933 26.568 1.00 97.75 802 ALA A N 1
ATOM 6142 C CA . ALA A 1 802 ? -23.604 -39.821 27.987 1.00 97.75 802 ALA A CA 1
ATOM 6143 C C . ALA A 1 802 ? -22.822 -38.678 28.650 1.00 97.75 802 ALA A C 1
ATOM 6145 O O . ALA A 1 802 ? -23.436 -37.830 29.290 1.00 97.75 802 ALA A O 1
ATOM 6146 N N . GLU A 1 803 ? -21.512 -38.597 28.409 1.00 98.06 803 GLU A N 1
ATOM 6147 C CA . GLU A 1 803 ? -20.652 -37.536 28.953 1.00 98.06 803 GLU A CA 1
ATOM 6148 C C . GLU A 1 803 ? -20.982 -36.163 28.354 1.00 98.06 803 GLU A C 1
ATOM 6150 O O . GLU A 1 803 ? -20.965 -35.168 29.070 1.00 98.06 803 GLU A O 1
ATOM 6155 N N . ILE A 1 804 ? -21.360 -36.086 27.069 1.00 97.88 804 ILE A N 1
ATOM 6156 C CA . ILE A 1 804 ? -21.838 -34.827 26.468 1.00 97.88 804 ILE A CA 1
ATOM 6157 C C . ILE A 1 804 ? -23.109 -34.339 27.183 1.00 97.88 804 ILE A C 1
ATOM 6159 O O . ILE A 1 804 ? -23.242 -33.157 27.505 1.00 97.88 804 ILE A O 1
ATOM 6163 N N . ARG A 1 805 ? -24.061 -35.246 27.442 1.00 96.31 805 ARG A N 1
ATOM 6164 C CA . ARG A 1 805 ? -25.306 -34.916 28.154 1.00 96.31 805 ARG A CA 1
ATOM 6165 C C . ARG A 1 805 ? -25.050 -34.535 29.608 1.00 96.31 805 ARG A C 1
ATOM 6167 O O . ARG A 1 805 ? -25.706 -33.624 30.105 1.00 96.31 805 ARG A O 1
ATOM 6174 N N . GLU A 1 806 ? -24.111 -35.205 30.265 1.00 97.62 806 GLU A N 1
ATOM 6175 C CA . GLU A 1 806 ? -23.678 -34.887 31.625 1.00 97.62 806 GLU A CA 1
ATOM 6176 C C . GLU A 1 806 ? -23.031 -33.498 31.699 1.00 97.62 806 GLU A C 1
ATOM 6178 O O . GLU A 1 806 ? -23.452 -32.680 32.514 1.00 97.62 806 GLU A O 1
ATOM 6183 N N . ALA A 1 807 ? -22.083 -33.192 30.806 1.00 97.44 807 ALA A N 1
ATOM 6184 C CA . ALA A 1 807 ? -21.456 -31.874 30.720 1.00 97.44 807 ALA A CA 1
ATOM 6185 C C . ALA A 1 807 ? -22.514 -30.774 30.554 1.00 97.44 807 ALA A C 1
ATOM 6187 O O . ALA A 1 807 ? -22.528 -29.812 31.324 1.00 97.44 807 ALA A O 1
ATOM 6188 N N . ARG A 1 808 ? -23.472 -30.969 29.635 1.00 92.94 808 ARG A N 1
ATOM 6189 C CA . ARG A 1 808 ? -24.587 -30.033 29.446 1.00 92.94 808 ARG A CA 1
ATOM 6190 C C . ARG A 1 808 ? -25.433 -29.877 30.713 1.00 92.94 808 ARG A C 1
ATOM 6192 O O . ARG A 1 808 ? -25.761 -28.752 31.081 1.00 92.94 808 ARG A O 1
ATOM 6199 N N . ALA A 1 809 ? -25.799 -30.979 31.371 1.00 94.50 809 ALA A N 1
ATOM 6200 C CA . ALA A 1 809 ? -26.598 -30.950 32.600 1.00 94.50 809 ALA A CA 1
ATOM 6201 C C . ALA A 1 809 ? -25.887 -30.195 33.737 1.00 94.50 809 ALA A C 1
ATOM 6203 O O . ALA A 1 809 ? -26.541 -29.524 34.531 1.00 94.50 809 ALA A O 1
ATOM 6204 N N . ASN A 1 810 ? -24.555 -30.241 33.756 1.00 96.12 810 ASN A N 1
ATOM 6205 C CA . ASN A 1 810 ? -23.706 -29.503 34.688 1.00 96.12 810 ASN A CA 1
ATOM 6206 C C . ASN A 1 810 ? -23.405 -28.059 34.234 1.00 96.12 810 ASN A C 1
ATOM 6208 O O . ASN A 1 810 ? -22.590 -27.383 34.858 1.00 96.12 810 ASN A O 1
ATOM 6212 N N . GLY A 1 811 ? -24.020 -27.575 33.148 1.00 94.12 811 GLY A N 1
ATOM 6213 C CA . GLY A 1 811 ? -23.792 -26.229 32.613 1.00 94.12 811 GLY A CA 1
ATOM 6214 C C . GLY A 1 811 ? -22.420 -26.035 31.956 1.00 94.12 811 GLY A C 1
ATOM 6215 O O . GLY A 1 811 ? -21.996 -24.897 31.745 1.00 94.12 811 GLY A O 1
ATOM 6216 N N . LYS A 1 812 ? -21.716 -27.118 31.620 1.00 97.88 812 LYS A N 1
ATOM 6217 C CA . LYS A 1 812 ? -20.395 -27.112 30.977 1.00 97.88 812 LYS A CA 1
ATOM 6218 C C . LYS A 1 812 ? -20.506 -27.359 29.474 1.00 97.88 812 LYS A C 1
ATOM 6220 O O . LYS A 1 812 ? -21.492 -27.907 28.985 1.00 97.88 812 LYS A O 1
ATOM 6225 N N . ILE A 1 813 ? -19.469 -26.962 28.748 1.00 98.31 813 ILE A N 1
ATOM 6226 C CA . ILE A 1 813 ? -19.288 -27.249 27.328 1.00 98.31 813 ILE A CA 1
ATOM 6227 C C . ILE A 1 813 ? -18.517 -28.565 27.215 1.00 98.31 813 ILE A C 1
ATOM 6229 O O . ILE A 1 813 ? -17.381 -28.679 27.689 1.00 98.31 813 ILE A O 1
ATOM 6233 N N . ALA A 1 814 ? -19.129 -29.570 26.593 1.00 98.56 814 ALA A N 1
ATOM 6234 C CA . ALA A 1 814 ? -18.464 -30.842 26.340 1.00 98.56 814 ALA A CA 1
ATOM 6235 C C . ALA A 1 814 ? -17.313 -30.636 25.342 1.00 98.56 814 ALA A C 1
ATOM 6237 O O . ALA A 1 814 ? -17.535 -30.181 24.226 1.00 98.56 814 ALA A O 1
ATOM 6238 N N . SER A 1 815 ? -16.088 -30.960 25.734 1.00 98.38 815 SER A N 1
ATOM 6239 C CA . SER A 1 815 ? -14.888 -30.833 24.908 1.00 98.38 815 SER A CA 1
ATOM 6240 C C . SER A 1 815 ? -14.506 -32.190 24.340 1.00 98.38 815 SER A C 1
ATOM 6242 O O . SER A 1 815 ? -14.247 -33.130 25.090 1.00 98.38 815 SER A O 1
ATOM 6244 N N . LEU A 1 816 ? -14.478 -32.291 23.018 1.00 98.44 816 LEU A N 1
ATOM 6245 C CA . LEU A 1 816 ? -14.125 -33.496 22.276 1.00 98.44 816 LEU A CA 1
ATOM 6246 C C . LEU A 1 816 ? -12.865 -33.244 21.451 1.00 98.44 816 LEU A C 1
ATOM 6248 O O . LEU A 1 816 ? -12.574 -32.112 21.079 1.00 98.44 816 LEU A O 1
ATOM 6252 N N . ILE A 1 817 ? -12.126 -34.307 21.144 1.00 98.69 817 ILE A N 1
ATOM 6253 C CA . ILE A 1 817 ? -10.887 -34.228 20.366 1.00 98.69 817 ILE A CA 1
ATOM 6254 C C . ILE A 1 817 ? -11.136 -34.785 18.964 1.00 98.69 817 ILE A C 1
ATOM 6256 O O . ILE A 1 817 ? -11.626 -35.912 18.813 1.00 98.69 817 ILE A O 1
ATOM 6260 N N . GLY A 1 818 ? -10.771 -34.008 17.948 1.00 98.25 818 GLY A N 1
ATOM 6261 C CA . GLY A 1 818 ? -10.851 -34.384 16.541 1.00 98.25 818 GLY A CA 1
ATOM 6262 C C . GLY A 1 818 ? -9.481 -34.367 15.878 1.00 98.25 818 GLY A C 1
ATOM 6263 O O . GLY A 1 818 ? -8.816 -33.337 15.888 1.00 98.25 818 GLY A O 1
ATOM 6264 N N . VAL A 1 819 ? -9.044 -35.492 15.312 1.00 98.44 819 VAL A N 1
ATOM 6265 C CA . VAL A 1 819 ? -7.767 -35.554 14.585 1.00 98.44 819 VAL A CA 1
ATOM 6266 C C . VAL A 1 819 ? -7.995 -35.105 13.149 1.00 98.44 819 VAL A C 1
ATOM 6268 O O . VAL A 1 819 ? -8.795 -35.696 12.429 1.00 98.44 819 VAL A O 1
ATOM 6271 N N . GLU A 1 820 ? -7.286 -34.077 12.707 1.00 96.44 820 GLU A N 1
ATOM 6272 C CA . GLU A 1 820 ? -7.373 -33.606 11.329 1.00 96.44 820 GLU A CA 1
ATOM 6273 C C . GLU A 1 820 ? -6.106 -33.995 10.564 1.00 96.44 820 GLU A C 1
ATOM 6275 O O . GLU A 1 820 ? -5.013 -33.481 10.797 1.00 96.44 820 GLU A O 1
ATOM 6280 N N . GLY A 1 821 ? -6.284 -34.943 9.648 1.00 96.38 821 GLY A N 1
ATOM 6281 C CA . GLY A 1 821 ? -5.273 -35.477 8.760 1.00 96.38 821 GLY A CA 1
ATOM 6282 C C . GLY A 1 821 ? -4.886 -36.909 9.114 1.00 96.38 821 GLY A C 1
ATOM 6283 O O . GLY A 1 821 ? -4.266 -37.178 10.139 1.00 96.38 821 GLY A O 1
ATOM 6284 N N . GLY A 1 822 ? -5.133 -37.844 8.194 1.00 96.88 822 GLY A N 1
ATOM 6285 C CA . GLY A 1 822 ? -4.720 -39.242 8.353 1.00 96.88 822 GLY A CA 1
ATOM 6286 C C . GLY A 1 822 ? -3.201 -39.453 8.432 1.00 96.88 822 GLY A C 1
ATOM 6287 O O . GLY A 1 822 ? -2.743 -40.508 8.864 1.00 96.88 822 GLY A O 1
ATOM 6288 N N . HIS A 1 823 ? -2.386 -38.456 8.083 1.00 96.25 823 HIS A N 1
ATOM 6289 C CA . HIS A 1 823 ? -0.937 -38.529 8.273 1.00 96.25 823 HIS A CA 1
ATOM 6290 C C . HIS A 1 823 ? -0.542 -38.616 9.759 1.00 96.25 823 HIS A C 1
ATOM 6292 O O . HIS A 1 823 ? 0.518 -39.158 10.065 1.00 96.25 823 HIS A O 1
ATOM 6298 N N . SER A 1 824 ? -1.408 -38.194 10.690 1.00 97.31 824 SER A N 1
ATOM 6299 C CA . SER A 1 824 ? -1.198 -38.325 12.139 1.00 97.31 824 SER A CA 1
ATOM 6300 C C . SER A 1 824 ? -1.090 -39.768 12.634 1.00 97.31 824 SER A C 1
ATOM 6302 O O . SER A 1 824 ? -0.551 -39.996 13.717 1.00 97.31 824 SER A O 1
ATOM 6304 N N . ILE A 1 825 ? -1.579 -40.754 11.869 1.00 97.50 825 ILE A N 1
ATOM 6305 C CA . ILE A 1 825 ? -1.426 -42.172 12.229 1.00 97.50 825 ILE A CA 1
ATOM 6306 C C . ILE A 1 825 ? -0.156 -42.809 11.666 1.00 97.50 825 ILE A C 1
ATOM 6308 O O . ILE A 1 825 ? 0.099 -43.970 11.977 1.00 97.50 825 ILE A O 1
ATOM 6312 N N . GLU A 1 826 ? 0.608 -42.093 10.834 1.00 95.19 826 GLU A N 1
ATOM 6313 C CA . GLU A 1 826 ? 1.866 -42.560 10.231 1.00 95.19 826 GLU A CA 1
ATOM 6314 C C . GLU A 1 826 ? 1.753 -43.996 9.675 1.00 95.19 826 GLU A C 1
ATOM 6316 O O . GLU A 1 826 ? 2.559 -44.879 9.967 1.00 95.19 826 GLU A O 1
ATOM 6321 N N . ASN A 1 827 ? 0.684 -44.247 8.907 1.00 96.00 827 ASN A N 1
ATOM 6322 C CA . ASN A 1 827 ? 0.350 -45.547 8.310 1.00 96.00 827 ASN A CA 1
ATOM 6323 C C . ASN A 1 827 ? 0.210 -46.708 9.321 1.00 96.00 827 ASN A C 1
ATOM 6325 O O . ASN A 1 827 ? 0.492 -47.863 9.002 1.00 96.00 827 ASN A O 1
ATOM 6329 N N . SER A 1 828 ? -0.255 -46.434 10.547 1.00 97.62 828 SER A N 1
ATOM 6330 C CA . SER A 1 828 ? -0.357 -47.435 11.615 1.00 97.62 828 SER A CA 1
ATOM 6331 C C . SER A 1 828 ? -1.733 -47.484 12.283 1.00 97.62 828 SER A C 1
ATOM 6333 O O . SER A 1 828 ? -2.132 -46.596 13.038 1.00 97.62 828 SER A O 1
ATOM 6335 N N . LEU A 1 829 ? -2.428 -48.618 12.130 1.00 98.38 829 LEU A N 1
ATOM 6336 C CA . LEU A 1 829 ? -3.673 -48.896 12.866 1.00 98.38 829 LEU A CA 1
ATOM 6337 C C . LEU A 1 829 ? -3.454 -48.940 14.389 1.00 98.38 829 LEU A C 1
ATOM 6339 O O . LEU A 1 829 ? -4.363 -48.658 15.167 1.00 98.38 829 LEU A O 1
ATOM 6343 N N . SER A 1 830 ? -2.246 -49.290 14.844 1.00 98.00 830 SER A N 1
ATOM 6344 C CA . SER A 1 830 ? -1.909 -49.251 16.272 1.00 98.00 830 SER A CA 1
ATOM 6345 C C . SER A 1 830 ? -1.828 -47.825 16.803 1.00 98.00 830 SER A C 1
ATOM 6347 O O . SER A 1 830 ? -2.187 -47.600 17.956 1.00 98.00 830 SER A O 1
ATOM 6349 N N . VAL A 1 831 ? -1.384 -46.868 15.988 1.00 98.38 831 VAL A N 1
ATOM 6350 C CA . VAL A 1 831 ? -1.388 -45.447 16.356 1.00 98.38 831 VAL A CA 1
ATOM 6351 C C . VAL A 1 831 ? -2.821 -44.919 16.382 1.00 98.38 831 VAL A C 1
ATOM 6353 O O . VAL A 1 831 ? -3.212 -44.322 17.379 1.00 98.38 831 VAL A O 1
ATOM 6356 N N . LEU A 1 832 ? -3.652 -45.256 15.387 1.00 98.62 832 LEU A N 1
ATOM 6357 C CA . LEU A 1 832 ? -5.084 -44.918 15.382 1.00 98.62 832 LEU A CA 1
ATOM 6358 C C . LEU A 1 832 ? -5.792 -45.344 16.685 1.00 98.62 832 LEU A C 1
ATOM 6360 O O . LEU A 1 832 ? -6.484 -44.548 17.322 1.00 98.62 832 LEU A O 1
ATOM 6364 N N . ARG A 1 833 ? -5.567 -46.588 17.134 1.00 98.69 833 ARG A N 1
ATOM 6365 C CA . ARG A 1 833 ? -6.098 -47.095 18.413 1.00 98.69 833 ARG A CA 1
ATOM 6366 C C . ARG A 1 833 ? -5.605 -46.297 19.621 1.00 98.69 833 ARG A C 1
ATOM 6368 O O . ARG A 1 833 ? -6.378 -46.061 20.547 1.00 98.69 833 ARG A O 1
ATOM 6375 N N . GLN A 1 834 ? -4.336 -45.895 19.627 1.00 98.44 834 GLN A N 1
ATOM 6376 C CA . GLN A 1 834 ? -3.751 -45.115 20.720 1.00 98.44 834 GLN A CA 1
ATOM 6377 C C . GLN A 1 834 ? -4.304 -43.689 20.780 1.00 98.44 834 GLN A C 1
ATOM 6379 O O . GLN A 1 834 ? -4.542 -43.190 21.881 1.00 98.44 834 GLN A O 1
ATOM 6384 N N . LEU A 1 835 ? -4.550 -43.057 19.627 1.00 98.44 835 LEU A N 1
ATOM 6385 C CA . LEU A 1 835 ? -5.210 -41.752 19.551 1.00 98.44 835 LEU A CA 1
ATOM 6386 C C . LEU A 1 835 ? -6.655 -41.844 20.066 1.00 98.44 835 LEU A C 1
ATOM 6388 O O . LEU A 1 835 ? -7.068 -41.020 20.880 1.00 98.44 835 LEU A O 1
ATOM 6392 N N . TYR A 1 836 ? -7.397 -42.898 19.702 1.00 98.56 836 TYR A N 1
ATOM 6393 C CA . TYR A 1 836 ? -8.740 -43.146 20.249 1.00 98.56 836 TYR A CA 1
ATOM 6394 C C . TYR A 1 836 ? -8.735 -43.298 21.780 1.00 98.56 836 TYR A C 1
ATOM 6396 O O . TYR A 1 836 ? -9.551 -42.696 22.483 1.00 98.56 836 TYR A O 1
ATOM 6404 N N . GLN A 1 837 ? -7.785 -44.073 22.319 1.00 97.88 837 GLN A N 1
ATOM 6405 C CA . GLN A 1 837 ? -7.605 -44.246 23.767 1.00 97.88 837 GLN A CA 1
ATOM 6406 C C . GLN A 1 837 ? -7.259 -42.934 24.487 1.00 97.88 837 GLN A C 1
ATOM 6408 O O . GLN A 1 837 ? -7.558 -42.804 25.669 1.00 97.88 837 GLN A O 1
ATOM 6413 N N . ARG A 1 838 ? -6.674 -41.963 23.776 1.00 97.12 838 ARG A N 1
ATOM 6414 C CA . ARG A 1 838 ? -6.361 -40.611 24.271 1.00 97.12 838 ARG A CA 1
ATOM 6415 C C . ARG A 1 838 ? -7.500 -39.610 24.104 1.00 97.12 838 ARG A C 1
ATOM 6417 O O . ARG A 1 838 ? -7.312 -38.430 24.344 1.00 97.12 838 ARG A O 1
ATOM 6424 N N . GLY A 1 839 ? -8.684 -40.071 23.713 1.00 96.88 839 GLY A N 1
ATOM 6425 C CA . GLY A 1 839 ? -9.880 -39.232 23.667 1.00 96.88 839 GLY A CA 1
ATOM 6426 C C . GLY A 1 839 ? -10.259 -38.726 22.279 1.00 96.88 839 GLY A C 1
ATOM 6427 O O . GLY A 1 839 ? -11.335 -38.151 22.152 1.00 96.88 839 GLY A O 1
ATOM 6428 N N . ALA A 1 840 ? -9.472 -38.992 21.229 1.00 98.19 840 ALA A N 1
ATOM 6429 C CA . ALA A 1 840 ? -9.885 -38.664 19.864 1.00 98.19 840 ALA A CA 1
ATOM 6430 C C . ALA A 1 840 ? -11.169 -39.421 19.481 1.00 98.19 840 ALA A C 1
ATOM 6432 O O . ALA A 1 840 ? -11.288 -40.629 19.730 1.00 98.19 840 ALA A O 1
ATOM 6433 N N . ARG A 1 841 ? -12.144 -38.725 18.886 1.00 98.12 841 ARG A N 1
ATOM 6434 C CA . ARG A 1 841 ? -13.455 -39.295 18.518 1.00 98.12 841 ARG A CA 1
ATOM 6435 C C . ARG A 1 841 ? -13.819 -39.176 17.048 1.00 98.12 841 ARG A C 1
ATOM 6437 O O . ARG A 1 841 ? -14.684 -39.930 16.612 1.00 98.12 841 ARG A O 1
ATOM 6444 N N . TYR A 1 842 ? -13.115 -38.357 16.275 1.00 97.94 842 TYR A N 1
ATOM 6445 C CA . TYR A 1 842 ? -13.107 -38.457 14.817 1.00 97.94 842 TYR A CA 1
ATOM 6446 C C . TYR A 1 842 ? -11.682 -38.362 14.272 1.00 97.94 842 TYR A C 1
ATOM 6448 O O . TYR A 1 842 ? -10.779 -37.888 14.970 1.00 97.94 842 TYR A O 1
ATOM 6456 N N . MET A 1 843 ? -11.508 -38.798 13.023 1.00 98.56 843 MET A N 1
ATOM 6457 C CA . MET A 1 843 ? -10.335 -38.458 12.220 1.00 98.56 843 MET A CA 1
ATOM 6458 C C . MET A 1 843 ? -10.744 -38.105 10.782 1.00 98.56 843 MET A C 1
ATOM 6460 O O . MET A 1 843 ? -11.519 -38.861 10.189 1.00 98.56 843 MET A O 1
ATOM 6464 N N . THR A 1 844 ? -10.225 -37.009 10.212 1.00 98.19 844 THR A N 1
ATOM 6465 C CA . THR A 1 844 ? -10.309 -36.795 8.753 1.00 98.19 844 THR A CA 1
ATOM 6466 C C . THR A 1 844 ? -9.321 -37.712 8.044 1.00 98.19 844 THR A C 1
ATOM 6468 O O . THR A 1 844 ? -8.170 -37.853 8.463 1.00 98.19 844 THR A O 1
ATOM 6471 N N . LEU A 1 845 ? -9.747 -38.365 6.959 1.00 98.25 845 LEU A N 1
ATOM 6472 C CA . LEU A 1 845 ? -8.878 -39.336 6.279 1.00 98.25 845 LEU A CA 1
ATOM 6473 C C . LEU A 1 845 ? -7.664 -38.668 5.613 1.00 98.25 845 LEU A C 1
ATOM 6475 O O . LEU A 1 845 ? -6.596 -39.267 5.561 1.00 98.25 845 LEU A O 1
ATOM 6479 N N . THR A 1 846 ? -7.792 -37.417 5.169 1.00 97.25 846 THR A N 1
ATOM 6480 C CA . THR A 1 846 ? -6.705 -36.614 4.581 1.00 97.25 846 THR A CA 1
ATOM 6481 C C . THR A 1 846 ? -6.720 -35.181 5.129 1.00 97.25 846 THR A C 1
ATOM 6483 O O . THR A 1 846 ? -7.568 -34.817 5.944 1.00 97.25 846 THR A O 1
ATOM 6486 N N . HIS A 1 847 ? -5.743 -34.379 4.698 1.00 94.44 847 HIS A N 1
ATOM 6487 C CA . HIS A 1 847 ? -5.740 -32.916 4.817 1.00 94.44 847 HIS A CA 1
ATOM 6488 C C . HIS A 1 847 ? -5.506 -32.338 3.403 1.00 94.44 847 HIS A C 1
ATOM 6490 O O . HIS A 1 847 ? -6.076 -32.859 2.448 1.00 94.44 847 HIS A O 1
ATOM 6496 N N . SER A 1 848 ? -4.659 -31.326 3.214 1.00 91.50 848 SER A N 1
ATOM 6497 C CA . SER A 1 848 ? -4.423 -30.683 1.907 1.00 91.50 848 SER A CA 1
ATOM 6498 C C . SER A 1 848 ? -3.590 -31.478 0.885 1.00 91.50 848 SER A C 1
ATOM 6500 O O . SER A 1 848 ? -3.435 -31.007 -0.236 1.00 91.50 848 SER A O 1
ATOM 6502 N N . SER A 1 849 ? -3.060 -32.653 1.246 1.00 93.38 849 SER A N 1
ATOM 6503 C CA . SER A 1 849 ? -2.233 -33.499 0.365 1.00 93.38 849 SER A CA 1
ATOM 6504 C C . SER A 1 849 ? -2.689 -34.955 0.405 1.00 93.38 849 SER A C 1
ATOM 6506 O O . SER A 1 849 ? -3.254 -35.399 1.415 1.00 93.38 849 SER A O 1
ATOM 6508 N N . ASN A 1 850 ? -2.390 -35.708 -0.654 1.00 96.06 850 ASN A N 1
ATOM 6509 C CA . ASN A 1 850 ? -2.581 -37.157 -0.685 1.00 96.06 850 ASN A CA 1
ATOM 6510 C C . ASN A 1 850 ? -1.721 -37.875 0.365 1.00 96.06 850 ASN A C 1
ATOM 6512 O O . ASN A 1 850 ? -0.631 -37.425 0.731 1.00 96.06 850 ASN A O 1
ATOM 6516 N N . LEU A 1 851 ? -2.210 -39.029 0.814 1.00 94.94 851 LEU A N 1
ATOM 6517 C CA . LEU A 1 851 ? -1.486 -40.000 1.636 1.00 94.94 851 LEU A CA 1
ATOM 6518 C C . LEU A 1 851 ? -1.274 -41.281 0.834 1.00 94.94 851 LEU A C 1
ATOM 6520 O O . LEU A 1 851 ? -2.021 -41.528 -0.104 1.00 94.94 851 LEU A O 1
ATOM 6524 N N . ASP A 1 852 ? -0.379 -42.162 1.291 1.00 94.88 852 ASP A N 1
ATOM 6525 C CA . ASP A 1 852 ? -0.127 -43.483 0.677 1.00 94.88 852 ASP A CA 1
ATOM 6526 C C . ASP A 1 852 ? -1.378 -44.384 0.562 1.00 94.88 852 ASP A C 1
ATOM 6528 O O . ASP A 1 852 ? -1.334 -45.474 -0.016 1.00 94.88 852 ASP A O 1
ATOM 6532 N N . TRP A 1 853 ? -2.487 -43.983 1.188 1.00 97.44 853 TRP A N 1
ATOM 6533 C CA . TRP A 1 853 ? -3.710 -44.766 1.273 1.00 97.44 853 TRP A CA 1
ATOM 6534 C C . TRP A 1 853 ? -5.016 -44.007 1.016 1.00 97.44 853 TRP A C 1
ATOM 6536 O O . TRP A 1 853 ? -6.071 -44.649 1.028 1.00 97.44 853 TRP A O 1
ATOM 6546 N N . ALA A 1 854 ? -4.969 -42.694 0.765 1.00 98.00 854 ALA A N 1
ATOM 6547 C CA . ALA A 1 854 ? -6.154 -41.876 0.503 1.00 98.00 854 ALA A CA 1
ATOM 6548 C C . ALA A 1 854 ? -5.826 -40.598 -0.283 1.00 98.00 854 ALA A C 1
ATOM 6550 O O . ALA A 1 854 ? -4.867 -39.898 0.047 1.00 98.00 854 ALA A O 1
ATOM 6551 N N . ASP A 1 855 ? -6.677 -40.257 -1.253 1.00 98.12 855 ASP A N 1
ATOM 6552 C CA . ASP A 1 855 ? -6.559 -39.010 -2.018 1.00 98.12 855 ASP A CA 1
ATOM 6553 C C . ASP A 1 855 ? -7.301 -37.832 -1.361 1.00 98.12 855 ASP A C 1
ATOM 6555 O O . ASP A 1 855 ? -8.434 -37.980 -0.876 1.00 98.12 855 ASP A O 1
ATOM 6559 N N . SER A 1 856 ? -6.678 -36.653 -1.408 1.00 97.31 856 SER A N 1
ATOM 6560 C CA . SER A 1 856 ? -7.197 -35.356 -0.962 1.00 97.31 856 SER A CA 1
ATOM 6561 C C . SER A 1 856 ? -7.997 -34.640 -2.057 1.00 97.31 856 SER A C 1
ATOM 6563 O O . SER A 1 856 ? -7.830 -34.890 -3.246 1.00 97.31 856 SER A O 1
ATOM 6565 N N . ALA A 1 857 ? -8.880 -33.729 -1.653 1.00 95.12 857 ALA A N 1
ATOM 6566 C CA . ALA A 1 857 ? -9.646 -32.859 -2.538 1.00 95.12 857 ALA A CA 1
ATOM 6567 C C . ALA A 1 857 ? -8.801 -31.790 -3.248 1.00 95.12 857 ALA A C 1
ATOM 6569 O O . ALA A 1 857 ? -9.262 -31.227 -4.237 1.00 95.12 857 ALA A O 1
ATOM 6570 N N . THR A 1 858 ? -7.621 -31.461 -2.717 1.00 92.00 858 THR A N 1
ATOM 6571 C CA . THR A 1 858 ? -6.797 -30.321 -3.163 1.00 92.00 858 THR A CA 1
ATOM 6572 C C . THR A 1 858 ? -5.456 -30.742 -3.760 1.00 92.00 858 THR A C 1
ATOM 6574 O O . THR A 1 858 ? -4.567 -29.911 -3.902 1.00 92.00 858 THR A O 1
ATOM 6577 N N . ASP A 1 859 ? -5.295 -32.024 -4.080 1.00 91.94 859 ASP A N 1
ATOM 6578 C CA . ASP A 1 859 ? -4.074 -32.591 -4.653 1.00 91.94 859 ASP A CA 1
ATOM 6579 C C . ASP A 1 859 ? -4.423 -33.417 -5.903 1.00 91.94 859 ASP A C 1
ATOM 6581 O O . ASP A 1 859 ? -5.573 -33.831 -6.089 1.00 91.94 859 ASP A O 1
ATOM 6585 N N . GLU A 1 860 ? -3.450 -33.648 -6.782 1.00 91.00 860 GLU A N 1
ATOM 6586 C CA . GLU A 1 860 ? -3.662 -34.454 -7.989 1.00 91.00 860 GLU A CA 1
ATOM 6587 C C . GLU A 1 860 ? -3.916 -35.915 -7.606 1.00 91.00 860 GLU A C 1
ATOM 6589 O O . GLU A 1 860 ? -3.132 -36.503 -6.871 1.00 91.00 860 GLU A O 1
ATOM 6594 N N . ALA A 1 861 ? -4.996 -36.532 -8.093 1.00 89.94 861 ALA A N 1
ATOM 6595 C CA . ALA A 1 861 ? -5.370 -37.892 -7.692 1.00 89.94 861 ALA A CA 1
ATOM 6596 C C . ALA A 1 861 ? -4.248 -38.922 -7.947 1.00 89.94 861 ALA A C 1
ATOM 6598 O O . ALA A 1 861 ? -3.732 -39.015 -9.061 1.00 89.94 861 ALA A O 1
ATOM 6599 N N . ASN A 1 862 ? -3.927 -39.740 -6.936 1.00 92.00 862 ASN A N 1
ATOM 6600 C CA . ASN A 1 862 ? -2.883 -40.768 -7.012 1.00 92.00 862 ASN A CA 1
ATOM 6601 C C . ASN A 1 862 ? -3.461 -42.190 -6.940 1.00 92.00 862 ASN A C 1
ATOM 6603 O O . ASN A 1 862 ? -3.091 -43.074 -7.711 1.00 92.00 862 ASN A O 1
ATOM 6607 N N . HIS A 1 863 ? -4.387 -42.423 -6.011 1.00 93.31 863 HIS A N 1
ATOM 6608 C CA . HIS A 1 863 ? -4.975 -43.741 -5.758 1.00 93.31 863 HIS A CA 1
ATOM 6609 C C . HIS A 1 863 ? -6.356 -43.924 -6.393 1.00 93.31 863 HIS A C 1
ATOM 6611 O O . HIS A 1 863 ? -6.871 -45.043 -6.426 1.00 93.31 863 HIS A O 1
ATOM 6617 N N . HIS A 1 864 ? -6.941 -42.834 -6.891 1.00 94.50 864 HIS A N 1
ATOM 6618 C CA . HIS A 1 864 ? -8.338 -42.723 -7.293 1.00 94.50 864 HIS A CA 1
ATOM 6619 C C . HIS A 1 864 ? -9.288 -43.147 -6.161 1.00 94.50 864 HIS A C 1
ATOM 6621 O O . HIS A 1 864 ? -10.196 -43.953 -6.354 1.00 94.50 864 HIS A O 1
ATOM 6627 N N . GLY A 1 865 ? -9.046 -42.614 -4.958 1.00 96.75 865 GLY A N 1
ATOM 6628 C CA . GLY A 1 865 ? -9.838 -42.862 -3.754 1.00 96.75 865 GLY A CA 1
ATOM 6629 C C . GLY A 1 865 ? -9.031 -43.478 -2.607 1.00 96.75 865 GLY A C 1
ATOM 6630 O O . GLY A 1 865 ? -7.976 -42.975 -2.228 1.00 96.75 865 GLY A O 1
ATOM 6631 N N . LEU A 1 866 ? -9.547 -44.570 -2.029 1.00 98.38 866 LEU A N 1
ATOM 6632 C CA . LEU A 1 866 ? -8.879 -45.357 -0.976 1.00 98.38 866 LEU A CA 1
ATOM 6633 C C . LEU A 1 866 ? -8.151 -46.588 -1.528 1.00 98.38 866 LEU A C 1
ATOM 6635 O O . LEU A 1 866 ? -8.721 -47.333 -2.328 1.00 98.38 866 LEU A O 1
ATOM 6639 N N . THR A 1 867 ? -6.956 -46.867 -1.002 1.00 98.44 867 THR A N 1
ATOM 6640 C CA . THR A 1 867 ? -6.252 -48.151 -1.199 1.00 98.44 867 THR A CA 1
ATOM 6641 C C . THR A 1 867 ? -6.805 -49.241 -0.262 1.00 98.44 867 THR A C 1
ATOM 6643 O O . THR A 1 867 ? -7.547 -48.915 0.669 1.00 98.44 867 THR A O 1
ATOM 6646 N N . PRO A 1 868 ? -6.429 -50.535 -0.414 1.00 98.12 868 PRO A N 1
ATOM 6647 C CA . PRO A 1 868 ? -6.845 -51.590 0.519 1.00 98.12 868 PRO A CA 1
ATOM 6648 C C . PRO A 1 868 ? -6.527 -51.285 1.989 1.00 98.12 868 PRO A C 1
ATOM 6650 O O . PRO A 1 868 ? -7.356 -51.547 2.858 1.00 98.12 868 PRO A O 1
ATOM 6653 N N . PHE A 1 869 ? -5.370 -50.671 2.264 1.00 98.38 869 PHE A N 1
ATOM 6654 C CA . PHE A 1 869 ? -5.022 -50.228 3.615 1.00 98.38 869 PHE A CA 1
ATOM 6655 C C . PHE A 1 869 ? -5.934 -49.087 4.088 1.00 98.38 869 PHE A C 1
ATOM 6657 O O . PHE A 1 869 ? -6.418 -49.120 5.216 1.00 98.38 869 PHE A O 1
ATOM 6664 N N . GLY A 1 870 ? -6.256 -48.124 3.219 1.00 98.44 870 GLY A N 1
ATOM 6665 C CA . GLY A 1 870 ? -7.228 -47.071 3.530 1.00 98.44 870 GLY A CA 1
ATOM 6666 C C . GLY A 1 870 ? -8.617 -47.627 3.863 1.00 98.44 870 GLY A C 1
ATOM 6667 O O . GLY A 1 870 ? -9.277 -47.151 4.787 1.00 98.44 870 GLY A O 1
ATOM 6668 N N . GLU A 1 871 ? -9.046 -48.702 3.193 1.00 98.56 871 GLU A N 1
ATOM 6669 C CA . GLU A 1 871 ? -10.279 -49.400 3.566 1.00 98.56 871 GLU A CA 1
ATOM 6670 C C . GLU A 1 871 ? -10.196 -50.048 4.961 1.00 98.56 871 GLU A C 1
ATOM 6672 O O . GLU A 1 871 ? -11.180 -50.058 5.704 1.00 98.56 871 GLU A O 1
ATOM 6677 N N . GLU A 1 872 ? -9.042 -50.614 5.331 1.00 98.56 872 GLU A N 1
ATOM 6678 C CA . GLU A 1 872 ? -8.805 -51.154 6.676 1.00 98.56 872 GLU A CA 1
ATOM 6679 C C . GLU A 1 872 ? -8.845 -50.063 7.750 1.00 98.56 872 GLU A C 1
ATOM 6681 O O . GLU A 1 872 ? -9.435 -50.294 8.806 1.00 98.56 872 GLU A O 1
ATOM 6686 N N . VAL A 1 873 ? -8.311 -48.869 7.467 1.00 98.75 873 VAL A N 1
ATOM 6687 C CA . VAL A 1 873 ? -8.404 -47.700 8.359 1.00 98.75 873 VAL A CA 1
ATOM 6688 C C . VAL A 1 873 ? -9.870 -47.364 8.646 1.00 98.75 873 VAL A C 1
ATOM 6690 O O . VAL A 1 873 ? -10.259 -47.302 9.812 1.00 98.75 873 VAL A O 1
ATOM 6693 N N . VAL A 1 874 ? -10.718 -47.253 7.615 1.00 98.75 874 VAL A N 1
ATOM 6694 C CA . VAL A 1 874 ? -12.161 -46.974 7.783 1.00 98.75 874 VAL A CA 1
ATOM 6695 C C . VAL A 1 874 ? -12.856 -48.060 8.618 1.00 98.75 874 VAL A C 1
ATOM 6697 O O . VAL A 1 874 ? -13.629 -47.753 9.532 1.00 98.75 874 VAL A O 1
ATOM 6700 N N . ARG A 1 875 ? -12.565 -49.343 8.358 1.00 98.69 875 ARG A N 1
ATOM 6701 C CA . ARG A 1 875 ? -13.130 -50.461 9.139 1.00 98.69 875 ARG A CA 1
ATOM 6702 C C . ARG A 1 875 ? -12.686 -50.421 10.599 1.00 98.69 875 ARG A C 1
ATOM 6704 O O . ARG A 1 875 ? -13.495 -50.702 11.484 1.00 98.69 875 ARG A O 1
ATOM 6711 N N . GLU A 1 876 ? -11.428 -50.075 10.855 1.00 98.69 876 GLU A N 1
ATOM 6712 C CA . GLU A 1 876 ? -10.890 -49.965 12.208 1.00 98.69 876 GLU A CA 1
ATOM 6713 C C . GLU A 1 876 ? -11.511 -48.788 12.964 1.00 98.69 876 GLU A C 1
ATOM 6715 O O . GLU A 1 876 ? -11.894 -48.952 14.122 1.00 98.69 876 GLU A O 1
ATOM 6720 N N . MET A 1 877 ? -11.712 -47.641 12.309 1.00 98.69 877 MET A N 1
ATOM 6721 C CA . MET A 1 877 ? -12.435 -46.506 12.892 1.00 98.69 877 MET A CA 1
ATOM 6722 C C . MET A 1 877 ? -13.853 -46.910 13.316 1.00 98.69 877 MET A C 1
ATOM 6724 O O . MET A 1 877 ? -14.229 -46.709 14.471 1.00 98.69 877 MET A O 1
ATOM 6728 N N . ASN A 1 878 ? -14.611 -47.589 12.444 1.00 98.50 878 ASN A N 1
ATOM 6729 C CA . ASN A 1 878 ? -15.929 -48.118 12.809 1.00 98.50 878 ASN A CA 1
ATOM 6730 C C . ASN A 1 878 ? -15.870 -49.134 13.960 1.00 98.50 878 ASN A C 1
ATOM 6732 O O . ASN A 1 878 ? -16.738 -49.109 14.830 1.00 98.50 878 ASN A O 1
ATOM 6736 N N . ARG A 1 879 ? -14.867 -50.024 13.988 1.00 98.44 879 ARG A N 1
ATOM 6737 C CA . ARG A 1 879 ? -14.694 -51.009 15.070 1.00 98.44 879 ARG A CA 1
ATOM 6738 C C . ARG A 1 879 ? -14.430 -50.333 16.416 1.00 98.44 879 ARG A C 1
ATOM 6740 O O . ARG A 1 879 ? -14.886 -50.833 17.442 1.00 98.44 879 ARG A O 1
ATOM 6747 N N . LEU A 1 880 ? -13.683 -49.228 16.414 1.00 97.94 880 LEU A N 1
ATOM 6748 C CA . LEU A 1 880 ? -13.398 -48.434 17.610 1.00 97.94 880 LEU A CA 1
ATOM 6749 C C . LEU A 1 880 ? -14.598 -47.601 18.068 1.00 97.94 880 LEU A C 1
ATOM 6751 O O . LEU A 1 880 ? -14.682 -47.286 19.250 1.00 97.94 880 LEU A O 1
ATOM 6755 N N . GLY A 1 881 ? -15.513 -47.265 17.157 1.00 96.94 881 GLY A N 1
ATOM 6756 C CA . GLY A 1 881 ? -16.531 -46.239 17.386 1.00 96.94 881 GLY A CA 1
ATOM 6757 C C . GLY A 1 881 ? -16.004 -44.820 17.148 1.00 96.94 881 GLY A C 1
ATOM 6758 O O . GLY A 1 881 ? -16.584 -43.862 17.650 1.00 96.94 881 GLY A O 1
ATOM 6759 N N . MET A 1 882 ? -14.905 -44.679 16.399 1.00 98.06 882 MET A N 1
ATOM 6760 C CA . MET A 1 882 ? -14.404 -43.393 15.921 1.00 98.06 882 MET A CA 1
ATOM 6761 C C . MET A 1 882 ? -15.185 -42.973 14.670 1.00 98.06 882 MET A C 1
ATOM 6763 O O . MET A 1 882 ? -15.360 -43.764 13.739 1.00 98.06 882 MET A O 1
ATOM 6767 N N . LEU A 1 883 ? -15.645 -41.724 14.649 1.00 98.31 883 LEU A N 1
ATOM 6768 C CA . LEU A 1 883 ? -16.359 -41.139 13.519 1.00 98.31 883 LEU A CA 1
ATOM 6769 C C . LEU A 1 883 ? -15.408 -40.980 12.329 1.00 98.31 883 LEU A C 1
ATOM 6771 O O . LEU A 1 883 ? -14.297 -40.466 12.469 1.00 98.31 883 LEU A O 1
ATOM 6775 N N . VAL A 1 884 ? -15.864 -41.425 11.160 1.00 98.69 884 VAL A N 1
ATOM 6776 C CA . VAL A 1 884 ? -15.153 -41.248 9.891 1.00 98.69 884 VAL A CA 1
ATOM 6777 C C . VAL A 1 884 ? -15.518 -39.877 9.345 1.00 98.69 884 VAL A C 1
ATOM 6779 O O . VAL A 1 884 ? -16.675 -39.662 8.975 1.00 98.69 884 VAL A O 1
ATOM 6782 N N . ASP A 1 885 ? -14.550 -38.962 9.327 1.00 98.62 885 ASP A N 1
ATOM 6783 C CA . ASP A 1 885 ? -14.731 -37.618 8.788 1.00 98.62 885 ASP A CA 1
ATOM 6784 C C . ASP A 1 885 ? -14.197 -37.541 7.355 1.00 98.62 885 ASP A C 1
ATOM 6786 O O . ASP A 1 885 ? -13.047 -37.887 7.069 1.00 98.62 885 ASP A O 1
ATOM 6790 N N . LEU A 1 886 ? -15.069 -37.121 6.443 1.00 98.56 886 LEU A N 1
ATOM 6791 C CA . LEU A 1 886 ? -14.805 -37.015 5.011 1.00 98.56 886 LEU A CA 1
ATOM 6792 C C . LEU A 1 886 ? -14.517 -35.576 4.568 1.00 98.56 886 LEU A C 1
ATOM 6794 O O . LEU A 1 886 ? -14.447 -35.286 3.374 1.00 98.56 886 LEU A O 1
ATOM 6798 N N . SER A 1 887 ? -14.300 -34.664 5.512 1.00 97.56 887 SER A N 1
ATOM 6799 C CA . SER A 1 887 ? -13.682 -33.380 5.189 1.00 97.56 887 SER A CA 1
ATOM 6800 C C . SER A 1 887 ? -12.261 -33.615 4.639 1.00 97.56 887 SER A C 1
ATOM 6802 O O . SER A 1 887 ? -11.560 -34.526 5.074 1.00 97.56 887 SER A O 1
ATOM 6804 N N . HIS A 1 888 ? -11.847 -32.791 3.674 1.00 96.88 888 HIS A N 1
ATOM 6805 C CA . HIS A 1 888 ? -10.582 -32.805 2.910 1.00 96.88 888 HIS A CA 1
ATOM 6806 C C . HIS A 1 888 ? -10.398 -33.893 1.860 1.00 96.88 888 HIS A C 1
ATOM 6808 O O . HIS A 1 888 ? -9.450 -33.794 1.082 1.00 96.88 888 HIS A O 1
ATOM 6814 N N . VAL A 1 889 ? -11.245 -34.915 1.804 1.00 98.19 889 VAL A N 1
ATOM 6815 C CA . VAL A 1 889 ? -10.985 -36.045 0.908 1.00 98.19 889 VAL A CA 1
ATOM 6816 C C . VAL A 1 889 ? -11.469 -35.783 -0.517 1.00 98.19 889 VAL A C 1
ATOM 6818 O O . VAL A 1 889 ? -12.413 -35.024 -0.725 1.00 98.19 889 VAL A O 1
ATOM 6821 N N . SER A 1 890 ? -10.862 -36.440 -1.505 1.00 97.94 890 SER A N 1
ATOM 6822 C CA . SER A 1 890 ? -11.355 -36.403 -2.886 1.00 97.94 890 SER A CA 1
ATOM 6823 C C . SER A 1 890 ? -12.751 -37.031 -3.005 1.00 97.94 890 SER A C 1
ATOM 6825 O O . SER A 1 890 ? -13.155 -37.852 -2.177 1.00 97.94 890 SER A O 1
ATOM 6827 N N . VAL A 1 891 ? -13.484 -36.699 -4.072 1.00 97.88 891 VAL A N 1
ATOM 6828 C CA . VAL A 1 891 ? -14.826 -37.256 -4.334 1.00 97.88 891 VAL A CA 1
ATOM 6829 C C . VAL A 1 891 ? -14.805 -38.790 -4.395 1.00 97.88 891 VAL A C 1
ATOM 6831 O O . VAL A 1 891 ? -15.667 -39.446 -3.810 1.00 97.88 891 VAL A O 1
ATOM 6834 N N . GLU A 1 892 ? -13.790 -39.385 -5.024 1.00 98.06 892 GLU A N 1
ATOM 6835 C CA . GLU A 1 892 ? -13.646 -40.846 -5.085 1.00 98.06 892 GLU A CA 1
ATOM 6836 C C . GLU A 1 892 ? -13.346 -41.456 -3.710 1.00 98.06 892 GLU A C 1
ATOM 6838 O O . GLU A 1 892 ? -13.911 -42.493 -3.346 1.00 98.06 892 GLU A O 1
ATOM 6843 N N . THR A 1 893 ? -12.548 -40.777 -2.880 1.00 98.56 893 THR A N 1
ATOM 6844 C CA . THR A 1 893 ? -12.341 -41.183 -1.485 1.00 98.56 893 THR A CA 1
ATOM 6845 C C . THR A 1 893 ? -13.660 -41.143 -0.701 1.00 98.56 893 THR A C 1
ATOM 6847 O O . THR A 1 893 ? -13.938 -42.085 0.048 1.00 98.56 893 THR A O 1
ATOM 6850 N N . MET A 1 894 ? -14.518 -40.130 -0.913 1.00 98.44 894 MET A N 1
ATOM 6851 C CA . MET A 1 894 ? -15.856 -40.072 -0.297 1.00 98.44 894 MET A CA 1
ATOM 6852 C C . MET A 1 894 ? -16.696 -41.296 -0.684 1.00 98.44 894 MET A C 1
ATOM 6854 O O . MET A 1 894 ? -17.275 -41.950 0.187 1.00 98.44 894 MET A O 1
ATOM 6858 N N . ARG A 1 895 ? -16.730 -41.649 -1.978 1.00 98.19 895 ARG A N 1
ATOM 6859 C CA . ARG A 1 895 ? -17.464 -42.825 -2.481 1.00 98.19 895 ARG A CA 1
ATOM 6860 C C . ARG A 1 895 ? -16.949 -44.122 -1.868 1.00 98.19 895 ARG A C 1
ATOM 6862 O O . ARG A 1 895 ? -17.746 -44.950 -1.421 1.00 98.19 895 ARG A O 1
ATOM 6869 N N . HIS A 1 896 ? -15.629 -44.309 -1.835 1.00 98.44 896 HIS A N 1
ATOM 6870 C CA . HIS A 1 896 ? -15.022 -45.508 -1.262 1.00 98.44 896 HIS A CA 1
ATOM 6871 C C . HIS A 1 896 ? -15.365 -45.623 0.225 1.00 98.44 896 HIS A C 1
ATOM 6873 O O . HIS A 1 896 ? -15.868 -46.663 0.651 1.00 98.44 896 HIS A O 1
ATOM 6879 N N . ALA A 1 897 ? -15.180 -44.554 1.002 1.00 98.25 897 ALA A N 1
ATOM 6880 C CA . ALA A 1 897 ? -15.482 -44.561 2.427 1.00 98.25 897 ALA A CA 1
ATOM 6881 C C . ALA A 1 897 ? -16.969 -44.839 2.711 1.00 98.25 897 ALA A C 1
ATOM 6883 O O . ALA A 1 897 ? -17.267 -45.684 3.555 1.00 98.25 897 ALA A O 1
ATOM 6884 N N . LEU A 1 898 ? -17.896 -44.219 1.968 1.00 98.25 898 LEU A N 1
ATOM 6885 C CA . LEU A 1 898 ? -19.343 -44.460 2.090 1.00 98.25 898 LEU A CA 1
ATOM 6886 C C . LEU A 1 898 ? -19.745 -45.902 1.757 1.00 98.25 898 LEU A C 1
ATOM 6888 O O . LEU A 1 898 ? -20.655 -46.444 2.380 1.00 98.25 898 LEU A O 1
ATOM 6892 N N . ARG A 1 899 ? -19.056 -46.552 0.812 1.00 97.38 899 ARG A N 1
ATOM 6893 C CA . ARG A 1 899 ? -19.261 -47.976 0.498 1.00 97.38 899 ARG A CA 1
ATOM 6894 C C . ARG A 1 899 ? -18.788 -48.898 1.627 1.00 97.38 899 ARG A C 1
ATOM 6896 O O . ARG A 1 899 ? -19.347 -49.978 1.808 1.00 97.38 899 ARG A O 1
ATOM 6903 N N . ILE A 1 900 ? -17.718 -48.523 2.327 1.00 97.38 900 ILE A N 1
ATOM 6904 C CA . ILE A 1 900 ? -17.028 -49.385 3.301 1.00 97.38 900 ILE A CA 1
ATOM 6905 C C . ILE A 1 900 ? -17.596 -49.219 4.711 1.00 97.38 900 ILE A C 1
ATOM 6907 O O . ILE A 1 900 ? -17.671 -50.195 5.464 1.00 97.38 900 ILE A O 1
ATOM 6911 N N . THR A 1 901 ? -17.951 -47.988 5.077 1.00 97.94 901 THR A N 1
ATOM 6912 C CA . THR A 1 901 ? -18.398 -47.648 6.425 1.00 97.94 901 THR A CA 1
ATOM 6913 C C . THR A 1 901 ? -19.702 -48.363 6.783 1.00 97.94 901 THR A C 1
ATOM 6915 O O . THR A 1 901 ? -20.622 -48.495 5.979 1.00 97.94 901 THR A O 1
ATOM 6918 N N . LYS A 1 902 ? -19.789 -48.821 8.031 1.00 96.12 902 LYS A N 1
ATOM 6919 C CA . LYS A 1 902 ? -20.991 -49.411 8.640 1.00 96.12 902 LYS A CA 1
ATOM 6920 C C . LYS A 1 902 ? -21.717 -48.443 9.572 1.00 96.12 902 LYS A C 1
ATOM 6922 O O . LYS A 1 902 ? -22.789 -48.776 10.066 1.00 96.12 902 LYS A O 1
ATOM 6927 N N . ALA A 1 903 ? -21.113 -47.289 9.842 1.00 95.81 903 ALA A N 1
ATOM 6928 C CA . ALA A 1 903 ? -21.660 -46.239 10.689 1.00 95.81 903 ALA A CA 1
ATOM 6929 C C . ALA A 1 903 ? -21.857 -44.944 9.879 1.00 95.81 903 ALA A C 1
ATOM 6931 O O . ALA A 1 903 ? -21.209 -44.773 8.835 1.00 95.81 903 ALA A O 1
ATOM 6932 N N . PRO A 1 904 ? -22.719 -44.028 10.354 1.00 97.69 904 PRO A N 1
ATOM 6933 C CA . PRO A 1 904 ? -22.817 -42.684 9.805 1.00 97.69 904 PRO A CA 1
ATOM 6934 C C . PRO A 1 904 ? -21.455 -41.993 9.706 1.00 97.69 904 PRO A C 1
ATOM 6936 O O . PRO A 1 904 ? -20.684 -41.999 10.669 1.00 97.69 904 PRO A O 1
ATOM 6939 N N . VAL A 1 905 ? -21.164 -41.403 8.548 1.00 98.31 905 VAL A N 1
ATOM 6940 C CA . VAL A 1 905 ? -20.002 -40.520 8.363 1.00 98.31 905 VAL A CA 1
ATOM 6941 C C . VAL A 1 905 ? -20.346 -39.097 8.776 1.00 98.31 905 VAL A C 1
ATOM 6943 O O . VAL A 1 905 ? -21.520 -38.718 8.839 1.00 98.31 905 VAL A O 1
ATOM 6946 N N . ILE A 1 906 ? -19.315 -38.294 9.005 1.00 98.25 906 ILE A N 1
ATOM 6947 C CA . ILE A 1 906 ? -19.467 -36.850 9.148 1.00 98.25 906 ILE A CA 1
ATOM 6948 C C . ILE A 1 906 ? -18.659 -36.124 8.077 1.00 98.25 906 ILE A C 1
ATOM 6950 O O . ILE A 1 906 ? -17.664 -36.634 7.571 1.00 98.25 906 ILE A O 1
ATOM 6954 N N . PHE A 1 907 ? -19.092 -34.915 7.760 1.00 98.12 907 PHE A N 1
ATOM 6955 C CA . PHE A 1 907 ? -18.273 -33.880 7.153 1.00 98.12 907 PHE A CA 1
ATOM 6956 C C . PHE A 1 907 ? -18.234 -32.744 8.164 1.00 98.12 907 PHE A C 1
ATOM 6958 O O . PHE A 1 907 ? -19.182 -31.959 8.231 1.00 98.12 907 PHE A O 1
ATOM 6965 N N . SER A 1 908 ? -17.202 -32.711 9.009 1.00 96.56 908 SER A N 1
ATOM 6966 C CA . SER A 1 908 ? -17.130 -31.744 10.111 1.00 96.56 908 SER A CA 1
ATOM 6967 C C . SER A 1 908 ? -17.060 -30.288 9.643 1.00 96.56 908 SER A C 1
ATOM 6969 O O . SER A 1 908 ? -17.491 -29.410 10.385 1.00 96.56 908 SER A O 1
ATOM 6971 N N . HIS A 1 909 ? -16.567 -30.019 8.424 1.00 95.44 909 HIS A N 1
ATOM 6972 C CA . HIS A 1 909 ? -16.426 -28.650 7.911 1.00 95.44 909 HIS A CA 1
ATOM 6973 C C . HIS A 1 909 ? -16.326 -28.572 6.368 1.00 95.44 909 HIS A C 1
ATOM 6975 O O . HIS A 1 909 ? -15.401 -27.967 5.821 1.00 95.44 909 HIS A O 1
ATOM 6981 N N . SER A 1 910 ? -17.294 -29.142 5.636 1.00 92.81 910 SER A N 1
ATOM 6982 C CA . SER A 1 910 ? -17.253 -29.190 4.158 1.00 92.81 910 SER A CA 1
ATOM 6983 C C . SER A 1 910 ? -18.486 -28.657 3.410 1.00 92.81 910 SER A C 1
ATOM 6985 O O . SER A 1 910 ? -18.452 -28.692 2.199 1.00 92.81 910 SER A O 1
ATOM 6987 N N . SER A 1 911 ? -19.540 -28.107 4.025 1.00 94.69 911 SER A N 1
ATOM 6988 C CA . SER A 1 911 ? -20.626 -27.391 3.296 1.00 94.69 911 SER A CA 1
ATOM 6989 C C . SER A 1 911 ? -21.186 -28.105 2.027 1.00 94.69 911 SER A C 1
ATOM 6991 O O . SER A 1 911 ? -20.980 -29.299 1.809 1.00 94.69 911 SER A O 1
ATOM 6993 N N . ALA A 1 912 ? -21.977 -27.417 1.194 1.00 94.88 912 ALA A N 1
ATOM 6994 C CA . ALA A 1 912 ? -22.519 -27.967 -0.056 1.00 94.88 912 ALA A CA 1
ATOM 6995 C C . ALA A 1 912 ? -21.860 -27.306 -1.273 1.00 94.88 912 ALA A C 1
ATOM 6997 O O . ALA A 1 912 ? -21.846 -26.080 -1.386 1.00 94.88 912 ALA A O 1
ATOM 6998 N N . ARG A 1 913 ? -21.347 -28.109 -2.212 1.00 94.50 913 ARG A N 1
ATOM 6999 C CA . ARG A 1 913 ? -20.612 -27.607 -3.385 1.00 94.50 913 ARG A CA 1
ATOM 7000 C C . ARG A 1 913 ? -21.501 -26.869 -4.383 1.00 94.50 913 ARG A C 1
ATOM 7002 O O . ARG A 1 913 ? -21.036 -25.949 -5.038 1.00 94.50 913 ARG A O 1
ATOM 7009 N N . ALA A 1 914 ? -22.784 -27.218 -4.458 1.00 93.00 914 ALA A N 1
ATOM 7010 C CA . ALA A 1 914 ? -23.746 -26.480 -5.275 1.00 93.00 914 ALA A CA 1
ATOM 7011 C C . ALA A 1 914 ? -23.984 -25.039 -4.786 1.00 93.00 914 ALA A C 1
ATOM 7013 O O . ALA A 1 914 ? -24.445 -24.209 -5.564 1.00 93.00 914 ALA A O 1
ATOM 7014 N N . VAL A 1 915 ? -23.681 -24.734 -3.514 1.00 89.56 915 VAL A N 1
ATOM 7015 C CA . VAL A 1 915 ? -23.759 -23.363 -2.985 1.00 89.56 915 VAL A CA 1
ATOM 7016 C C . VAL A 1 915 ? -22.526 -22.566 -3.392 1.00 89.56 915 VAL A C 1
ATOM 7018 O O . VAL A 1 915 ? -22.672 -21.460 -3.889 1.00 89.56 915 VAL A O 1
ATOM 7021 N N . ALA A 1 916 ? -21.328 -23.127 -3.220 1.00 90.19 916 ALA A N 1
ATOM 7022 C CA . ALA A 1 916 ? -20.070 -22.533 -3.662 1.00 90.19 916 ALA A CA 1
ATOM 7023 C C . ALA A 1 916 ? -19.163 -23.632 -4.231 1.00 90.19 916 ALA A C 1
ATOM 7025 O O . ALA A 1 916 ? -18.831 -24.593 -3.521 1.00 90.19 916 ALA A O 1
ATOM 7026 N N . ASP A 1 917 ? -18.786 -23.500 -5.508 1.00 92.88 917 ASP A N 1
ATOM 7027 C CA . ASP A 1 917 ? -18.017 -24.519 -6.228 1.00 92.88 917 ASP A CA 1
ATOM 7028 C C . ASP A 1 917 ? -16.556 -24.521 -5.771 1.00 92.88 917 ASP A C 1
ATOM 7030 O O . ASP A 1 917 ? -15.691 -23.856 -6.331 1.00 92.88 917 ASP A O 1
ATOM 7034 N N . HIS A 1 918 ? -16.298 -25.271 -4.704 1.00 93.94 918 HIS A N 1
ATOM 7035 C CA . HIS A 1 918 ? -14.975 -25.467 -4.136 1.00 93.94 918 HIS A CA 1
ATOM 7036 C C . HIS A 1 918 ? -14.700 -26.970 -3.964 1.00 93.94 918 HIS A C 1
ATOM 7038 O O . HIS A 1 918 ? -15.578 -27.682 -3.468 1.00 93.94 918 HIS A O 1
ATOM 7044 N N . PRO A 1 919 ? -13.494 -27.490 -4.273 1.00 93.06 919 PRO A N 1
ATOM 7045 C CA . PRO A 1 919 ? -13.147 -28.901 -4.087 1.00 93.06 919 PRO A CA 1
ATOM 7046 C C . PRO A 1 919 ? -13.283 -29.379 -2.640 1.00 93.06 919 PRO A C 1
ATOM 7048 O O . PRO A 1 919 ? -13.599 -30.538 -2.393 1.00 93.06 919 PRO A O 1
ATOM 7051 N N . ARG A 1 920 ? -13.092 -28.478 -1.665 1.00 93.69 920 ARG A N 1
ATOM 7052 C CA . ARG A 1 920 ? -13.318 -28.786 -0.240 1.00 93.69 920 ARG A CA 1
ATOM 7053 C C . ARG A 1 920 ? -14.786 -29.037 0.098 1.00 93.69 920 ARG A C 1
ATOM 7055 O O . ARG A 1 920 ? -15.022 -29.551 1.194 1.00 93.69 920 ARG A O 1
ATOM 7062 N N . ASN A 1 921 ? -15.721 -28.707 -0.797 1.00 96.31 921 ASN A N 1
ATOM 7063 C CA . ASN A 1 921 ? -17.144 -28.871 -0.561 1.00 96.31 921 ASN A CA 1
ATOM 7064 C C . ASN A 1 921 ? -17.739 -30.171 -1.094 1.00 96.31 921 ASN A C 1
ATOM 7066 O O . ASN A 1 921 ? -17.267 -30.728 -2.083 1.00 96.31 921 ASN A O 1
ATOM 7070 N N . VAL A 1 922 ? -18.822 -30.631 -0.458 1.00 97.62 922 VAL A N 1
ATOM 7071 C CA . VAL A 1 922 ? -19.469 -31.906 -0.803 1.00 97.62 922 VAL A CA 1
ATOM 7072 C C . VAL A 1 922 ? -20.318 -31.766 -2.078 1.00 97.62 922 VAL A C 1
ATOM 7074 O O . VAL A 1 922 ? -21.268 -30.977 -2.077 1.00 97.62 922 VAL A O 1
ATOM 7077 N N . PRO A 1 923 ? -20.026 -32.510 -3.165 1.00 97.38 923 PRO A N 1
ATOM 7078 C CA . PRO A 1 923 ? -20.855 -32.512 -4.373 1.00 97.38 923 PRO A CA 1
ATOM 7079 C C . PRO A 1 923 ? -22.246 -33.107 -4.133 1.00 97.38 923 PRO A C 1
ATOM 7081 O O . PRO A 1 923 ? -22.403 -34.026 -3.327 1.00 97.38 923 PRO A O 1
ATOM 7084 N N . ASP A 1 924 ? -23.241 -32.659 -4.903 1.00 97.12 924 ASP A N 1
ATOM 7085 C CA . ASP A 1 924 ? -24.635 -33.118 -4.789 1.00 97.12 924 ASP A CA 1
ATOM 7086 C C . ASP A 1 924 ? -24.781 -34.639 -4.901 1.00 97.12 924 ASP A C 1
ATOM 7088 O O . ASP A 1 924 ? -25.559 -35.255 -4.174 1.00 97.12 924 ASP A O 1
ATOM 7092 N N . GLU A 1 925 ? -23.990 -35.268 -5.769 1.00 96.50 925 GLU A N 1
ATOM 7093 C CA . GLU A 1 925 ? -23.982 -36.722 -5.932 1.00 96.50 925 GLU A CA 1
ATOM 7094 C C . GLU A 1 925 ? -23.527 -37.481 -4.679 1.00 96.50 925 GLU A C 1
ATOM 7096 O O . GLU A 1 925 ? -23.963 -38.608 -4.465 1.00 96.50 925 GLU A O 1
ATOM 7101 N N . ILE A 1 926 ? -22.692 -36.875 -3.829 1.00 98.00 926 ILE A N 1
ATOM 7102 C CA . ILE A 1 926 ? -22.294 -37.448 -2.540 1.00 98.00 926 ILE A CA 1
ATOM 7103 C C . ILE A 1 926 ? -23.350 -37.131 -1.480 1.00 98.00 926 ILE A C 1
ATOM 7105 O O . ILE A 1 926 ? -23.725 -38.020 -0.715 1.00 98.00 926 ILE A O 1
ATOM 7109 N N . LEU A 1 927 ? -23.895 -35.907 -1.474 1.00 97.00 927 LEU A N 1
ATOM 7110 C CA . LEU A 1 927 ? -24.984 -35.510 -0.571 1.00 97.00 927 LEU A CA 1
ATOM 7111 C C . LEU A 1 927 ? -26.200 -36.443 -0.693 1.00 97.00 927 LEU A C 1
ATOM 7113 O O . LEU A 1 927 ? -26.788 -36.828 0.317 1.00 97.00 927 LEU A O 1
ATOM 7117 N N . GLN A 1 928 ? -26.536 -36.876 -1.911 1.00 96.38 928 GLN A N 1
ATOM 7118 C CA . GLN A 1 928 ? -27.636 -37.810 -2.179 1.00 96.38 928 GLN A CA 1
ATOM 7119 C C . GLN A 1 928 ? -27.427 -39.217 -1.590 1.00 96.38 928 GLN A C 1
ATOM 7121 O O . GLN A 1 928 ? -28.403 -39.945 -1.395 1.00 96.38 928 GLN A O 1
ATOM 7126 N N . LEU A 1 929 ? -26.189 -39.609 -1.268 1.00 96.50 929 LEU A N 1
ATOM 7127 C CA . LEU A 1 929 ? -25.884 -40.901 -0.639 1.00 96.50 929 LEU A CA 1
ATOM 7128 C C . LEU A 1 929 ? -26.058 -40.868 0.889 1.00 96.50 929 LEU A C 1
ATOM 7130 O O . LEU A 1 929 ? -26.262 -41.912 1.515 1.00 96.50 929 LEU A O 1
ATOM 7134 N N . LEU A 1 930 ? -26.009 -39.683 1.507 1.00 95.62 930 LEU A N 1
ATOM 7135 C CA . LEU A 1 930 ? -26.011 -39.541 2.966 1.00 95.62 930 LEU A CA 1
ATOM 7136 C C . LEU A 1 930 ? -27.302 -39.987 3.656 1.00 95.62 930 LEU A C 1
ATOM 7138 O O . LEU A 1 930 ? -27.176 -40.614 4.707 1.00 95.62 930 LEU A O 1
ATOM 7142 N N . PRO A 1 931 ? -28.516 -39.779 3.105 1.00 95.31 931 PRO A N 1
ATOM 7143 C CA . PRO A 1 931 ? -29.739 -40.281 3.729 1.00 95.31 931 PRO A CA 1
ATOM 7144 C C . PRO A 1 931 ? -29.738 -41.798 3.962 1.00 95.31 931 PRO A C 1
ATOM 7146 O O . PRO A 1 931 ? -30.292 -42.259 4.956 1.00 95.31 931 PRO A O 1
ATOM 7149 N N . GLN A 1 932 ? -29.095 -42.580 3.085 1.00 93.38 932 GLN A N 1
ATOM 7150 C CA . GLN A 1 932 ? -28.983 -44.037 3.250 1.00 93.38 932 GLN A CA 1
ATOM 7151 C C . GLN A 1 932 ? -27.951 -44.419 4.319 1.00 93.38 932 GLN A C 1
ATOM 7153 O O . GLN A 1 932 ? -28.132 -45.406 5.028 1.00 93.38 932 GLN A O 1
ATOM 7158 N N . ASN A 1 933 ? -26.877 -43.637 4.443 1.00 95.88 933 ASN A N 1
ATOM 7159 C CA . ASN A 1 933 ? -25.839 -43.833 5.454 1.00 95.88 933 ASN A CA 1
ATOM 7160 C C . ASN A 1 933 ? -26.239 -43.290 6.844 1.00 95.88 933 ASN A C 1
ATOM 7162 O O . ASN A 1 933 ? -25.737 -43.772 7.857 1.00 95.88 933 ASN A O 1
ATOM 7166 N N . GLY A 1 934 ? -27.134 -42.299 6.899 1.00 95.88 934 GLY A N 1
ATOM 7167 C CA . GLY A 1 934 ? -27.428 -41.505 8.095 1.00 95.88 934 GLY A CA 1
ATOM 7168 C C . GLY A 1 934 ? -26.373 -40.432 8.394 1.00 95.88 934 GLY A C 1
ATOM 7169 O O . GLY A 1 934 ? -26.294 -39.970 9.530 1.00 95.88 934 GLY A O 1
ATOM 7170 N N . GLY A 1 935 ? -25.539 -40.083 7.407 1.00 95.88 935 GLY A N 1
ATOM 7171 C CA . GLY A 1 935 ? -24.403 -39.175 7.570 1.00 95.88 935 GLY A CA 1
ATOM 7172 C C . GLY A 1 935 ? -24.803 -37.715 7.799 1.00 95.88 935 GLY A C 1
ATOM 7173 O O . GLY A 1 935 ? -25.900 -37.291 7.436 1.00 95.88 935 GLY A O 1
ATOM 7174 N N . VAL A 1 936 ? -23.890 -36.940 8.388 1.00 95.94 936 VAL A N 1
ATOM 7175 C CA . VAL A 1 936 ? -24.105 -35.527 8.744 1.00 95.94 936 VAL A CA 1
ATOM 7176 C C . VAL A 1 936 ? -23.124 -34.634 7.994 1.00 95.94 936 VAL A C 1
ATOM 7178 O O . VAL A 1 936 ? -21.921 -34.877 8.025 1.00 95.94 936 VAL A O 1
ATOM 7181 N N . VAL A 1 937 ? -23.630 -33.569 7.370 1.00 95.88 937 VAL A N 1
ATOM 7182 C CA . VAL A 1 937 ? -22.801 -32.497 6.800 1.00 95.88 937 VAL A CA 1
ATOM 7183 C C . VAL A 1 937 ? -22.945 -31.260 7.655 1.00 95.88 937 VAL A C 1
ATOM 7185 O O . VAL A 1 937 ? -24.050 -30.751 7.832 1.00 95.88 937 VAL A O 1
ATOM 7188 N N . MET A 1 938 ? -21.825 -30.790 8.186 1.00 94.50 938 MET A N 1
ATOM 7189 C CA . MET A 1 938 ? -21.766 -29.556 8.949 1.00 94.50 938 MET A CA 1
ATOM 7190 C C . MET A 1 938 ? -21.394 -28.400 8.021 1.00 94.50 938 MET A C 1
ATOM 7192 O O . MET A 1 938 ? -20.612 -28.546 7.074 1.00 94.50 938 MET A O 1
ATOM 7196 N N . VAL A 1 939 ? -22.005 -27.247 8.282 1.00 90.12 939 VAL A N 1
ATOM 7197 C CA . VAL A 1 939 ? -21.784 -26.028 7.504 1.00 90.12 939 VAL A CA 1
ATOM 7198 C C . VAL A 1 939 ? -20.503 -25.367 7.996 1.00 90.12 939 VAL A C 1
ATOM 7200 O O . VAL A 1 939 ? -20.381 -25.039 9.172 1.00 90.12 939 VAL A O 1
ATOM 7203 N N . ASN A 1 940 ? -19.551 -25.188 7.087 1.00 88.44 940 ASN A N 1
ATOM 7204 C CA . ASN A 1 940 ? -18.317 -24.455 7.331 1.00 88.44 940 ASN A CA 1
ATOM 7205 C C . ASN A 1 940 ? -18.582 -22.940 7.224 1.00 88.44 940 ASN A C 1
ATOM 7207 O O . ASN A 1 940 ? -19.319 -22.513 6.338 1.00 88.44 940 ASN A O 1
ATOM 7211 N N . PHE A 1 941 ? -17.972 -22.127 8.088 1.00 85.56 941 PHE A N 1
ATOM 7212 C CA . PHE A 1 941 ? -18.097 -20.661 8.070 1.00 85.56 941 PHE A CA 1
ATOM 7213 C C . PHE A 1 941 ? -16.866 -19.923 7.517 1.00 85.56 941 PHE A C 1
ATOM 7215 O O . PHE A 1 941 ? -16.788 -18.700 7.605 1.00 85.56 941 PHE A O 1
ATOM 7222 N N . TYR A 1 942 ? -15.904 -20.635 6.931 1.00 87.25 942 TYR A N 1
ATOM 7223 C CA . TYR A 1 942 ? -14.735 -20.054 6.286 1.00 87.25 942 TYR A CA 1
ATOM 7224 C C . TYR A 1 942 ? -15.116 -19.477 4.913 1.00 87.25 942 TYR A C 1
ATOM 7226 O O . TYR A 1 942 ? -15.478 -20.245 4.014 1.00 87.25 942 TYR A O 1
ATOM 7234 N N . PRO A 1 943 ? -15.037 -18.144 4.708 1.00 84.25 943 PRO A N 1
ATOM 7235 C CA . PRO A 1 943 ? -15.633 -17.491 3.540 1.00 84.25 943 PRO A CA 1
ATOM 7236 C C . PRO A 1 943 ? -15.138 -18.022 2.196 1.00 84.25 943 PRO A C 1
ATOM 7238 O O . PRO A 1 943 ? -15.936 -18.149 1.270 1.00 84.25 943 PRO A O 1
ATOM 7241 N N . SER A 1 944 ? -13.860 -18.402 2.102 1.00 84.19 944 SER A N 1
ATOM 7242 C CA . SER A 1 944 ? -13.273 -18.966 0.880 1.00 84.19 944 SER A CA 1
ATOM 7243 C C . SER A 1 944 ? -13.954 -20.257 0.424 1.00 84.19 944 SER A C 1
ATOM 7245 O O . SER A 1 944 ? -13.838 -20.615 -0.736 1.00 84.19 944 SER A O 1
ATOM 7247 N N . PHE A 1 945 ? -14.678 -20.962 1.299 1.00 86.31 945 PHE A N 1
ATOM 7248 C CA . PHE A 1 945 ? -15.372 -22.198 0.934 1.00 86.31 945 PHE A CA 1
ATOM 7249 C C . PHE A 1 945 ? -16.880 -22.019 0.773 1.00 86.31 945 PHE A C 1
ATOM 7251 O O . PHE A 1 945 ? -17.507 -22.883 0.183 1.00 86.31 945 PHE A O 1
ATOM 7258 N N . VAL A 1 946 ? -17.499 -20.947 1.271 1.00 86.38 946 VAL A N 1
ATOM 7259 C CA . VAL A 1 946 ? -18.973 -20.804 1.245 1.00 86.38 946 VAL A CA 1
ATOM 7260 C C . VAL A 1 946 ? -19.490 -19.592 0.486 1.00 86.38 946 VAL A C 1
ATOM 7262 O O . VAL A 1 946 ? -20.683 -19.522 0.206 1.00 86.38 946 VAL A O 1
ATOM 7265 N N . VAL A 1 947 ? -18.612 -18.666 0.102 1.00 85.62 947 VAL A N 1
ATOM 7266 C CA . VAL A 1 947 ? -18.959 -17.545 -0.775 1.00 85.62 947 VAL A CA 1
ATOM 7267 C C . VAL A 1 947 ? -18.566 -17.921 -2.209 1.00 85.62 947 VAL A C 1
ATOM 7269 O O . VAL A 1 947 ? -17.371 -18.086 -2.451 1.00 85.62 947 VAL A O 1
ATOM 7272 N N . PRO A 1 948 ? -19.507 -18.021 -3.174 1.00 80.88 948 PRO A N 1
ATOM 7273 C CA . PRO A 1 948 ? -19.219 -18.482 -4.540 1.00 80.88 948 PRO A CA 1
ATOM 7274 C C . PRO A 1 948 ? -18.032 -17.758 -5.190 1.00 80.88 948 PRO A C 1
ATOM 7276 O O . PRO A 1 948 ? -17.081 -18.384 -5.646 1.00 80.88 948 PRO A O 1
ATOM 7279 N N . ALA A 1 949 ? -18.025 -16.425 -5.120 1.00 72.06 949 ALA A N 1
ATOM 7280 C CA . ALA A 1 949 ? -16.960 -15.602 -5.688 1.00 72.06 949 ALA A CA 1
ATOM 7281 C C . ALA A 1 949 ? -15.618 -15.717 -4.939 1.00 72.06 949 ALA A C 1
ATOM 7283 O O . ALA A 1 949 ? -14.574 -15.346 -5.474 1.00 72.06 949 ALA A O 1
ATOM 7284 N N . ALA A 1 950 ? -15.614 -16.129 -3.668 1.00 73.75 950 ALA A N 1
ATOM 7285 C CA . ALA A 1 950 ? -14.375 -16.395 -2.936 1.00 73.75 950 ALA A CA 1
ATOM 7286 C C . ALA A 1 950 ? -13.841 -17.794 -3.268 1.00 73.75 950 ALA A C 1
ATOM 7288 O O . ALA A 1 950 ? -12.644 -17.923 -3.505 1.00 73.75 950 ALA A O 1
ATOM 7289 N N . ALA A 1 951 ? -14.737 -18.780 -3.374 1.00 73.94 951 ALA A N 1
ATOM 7290 C CA . ALA A 1 951 ? -14.424 -20.140 -3.790 1.00 73.94 951 ALA A CA 1
ATOM 7291 C C . ALA A 1 951 ? -13.759 -20.178 -5.168 1.00 73.94 951 ALA A C 1
ATOM 7293 O O . ALA A 1 951 ? -12.688 -20.750 -5.290 1.00 73.94 951 ALA A O 1
ATOM 7294 N N . GLU A 1 952 ? -14.293 -19.480 -6.174 1.00 73.06 952 GLU A N 1
ATOM 7295 C CA . GLU A 1 952 ? -13.680 -19.416 -7.515 1.00 73.06 952 GLU A CA 1
ATOM 7296 C C . GLU A 1 952 ? -12.231 -18.892 -7.520 1.00 73.06 952 GLU A C 1
ATOM 7298 O O . GLU A 1 952 ? -11.466 -19.193 -8.431 1.00 73.06 952 GLU A O 1
ATOM 7303 N N . ARG A 1 953 ? -11.843 -18.095 -6.515 1.00 71.62 953 ARG A N 1
ATOM 7304 C CA . ARG A 1 953 ? -10.496 -17.513 -6.391 1.00 71.62 953 ARG A CA 1
ATOM 7305 C C . ARG A 1 953 ? -9.533 -18.356 -5.558 1.00 71.62 953 ARG A C 1
ATOM 7307 O O . ARG A 1 953 ? -8.342 -18.055 -5.558 1.00 71.62 953 ARG A O 1
ATOM 7314 N N . SER A 1 954 ? -10.037 -19.330 -4.802 1.00 60.50 954 SER A N 1
ATOM 7315 C CA . SER A 1 954 ? -9.247 -20.138 -3.865 1.00 60.50 954 SER A CA 1
ATOM 7316 C C . SER A 1 954 ? -8.931 -21.548 -4.366 1.00 60.50 954 SER A C 1
ATOM 7318 O O . SER A 1 954 ? -8.310 -22.306 -3.619 1.00 60.50 954 SER A O 1
ATOM 7320 N N . VAL A 1 955 ? -9.366 -21.892 -5.583 1.00 52.09 955 VAL A N 1
ATOM 7321 C CA . VAL A 1 955 ? -9.132 -23.186 -6.248 1.00 52.09 955 VAL A CA 1
ATOM 7322 C C . VAL A 1 955 ? -7.912 -23.140 -7.149 1.00 52.09 955 VAL A C 1
ATOM 7324 O O . VAL A 1 955 ? -7.764 -22.142 -7.889 1.00 52.09 955 VAL A O 1
#